Protein AF-A0AAD4ET35-F1 (afdb_monomer)

Secondary structure (DSSP, 8-state):
--SSSHHHHHHHHHHTTPPPPP--TT----TTT-HHHHHHHHHHHHHHHHHT--HHHHHHH-B--SSGGG-SEEEEGGGG---SS--HHHHHHHHHHHS-S--SSEEPP--BTTEEEEEE-HHHHHHHHHHHHHHHGGGTT--GGGGBSS-TTSS----B-EEEEE-----TTS--BHHHHHHHHHHHHHHHHHHTTT-EEEEEEEE--SSHHHHHHHHHHHHH--HHHHHHSHHHHHHHHHHHHHHHHHHHHHHHHHHHHTT---HHHHTSHHHHHHHHHHHHHHTT-HHHHHHHHHHHHHHHHHHHHHHHHTT---SEEEEGGGS-HHHHHHHHHHHHHTT-EEEETTEEEEETTTTT-TT--EEEEE-TTSPBPHHHHHHHHHHHHHHHH--SEEEEE--GGGHHHHHHHHHHHHHTT-HHHHTTEEEE--PPEE----TT-PPPBHHHHHHHHHHHHHHHHHH-HHHHTT-S-HHHHHHHHHHHHHHHHHHTS-TTS-EE--HHHHT-SSSS-HHHHHHHHHHHHHHHHHHT--HHHHHHHHHH-TT-S-HHHHH-HHHHHHHHHHHHHHHHHHHHHHH--HHHHHHHHHHHHHHHHHHHHH---TT-TTHHHHHHHHHHHHHHHHHHHHHHHHHTT------PPPPHHHHHHHH--TTS--EEEE--TTTS--EEEE--HHHHHIIIIIS-PPPPTHHHHHHHHHH-SS-TTT--HHHHHHHHHHHHGGGSHHHHHHTHHHHHHHHHHHHHHHHHHHHHT--EEHHHHHHHHHHHHHHHHHHS----TTTS--HHHHHHHHHHHTS-STTTT-HHHHT-THHHHHHHHHHHHHHHHHHHHHHHHHHHHHH-TTGGGTS-HHHHHHHHHHTT---SSPPSS--HHHHHHHHHHHHHHHHHHHHHHHHHHHHHHHHHHH-HHHHHHHHHHHHHHH-S-GGGHHHHHHH-GGGGGG-HHHHHHHHHHHHHS-S--EEEE--TT-EEE-TT--EEE-TT-EEEE-HHHHHH-TTTSSSTTS--GGGGTS-TTSTTSPPTTT--TT--STT--TTHHHHHHHHHHHHHHHTTTEEEEE-HHHHHHHH--SS----BTTBSS-EEEESEEEEGGG-EEEEEETT------

pLDDT: mean 86.38, std 12.37, range [30.3, 98.62]

Foldseek 3Di:
DDLQDQVVVQVLCVVLVHHRQDDAPPAPADCNQAVVSSVLSVQLVQLCVQQVARSNQQSVQWDADPDCVQALIKGQQVSRVDPPPDDLQVVQVSSLVSHDCDDSFWHRWDGDRRMTHTYTDLLSLQLNLLSSCLVCQLLRLEAQCVQAPDDPPDPDDPHGFAEEQEFLQEALLDFQFPQSVLRLLLSLLLQLLVVSHNHHYAYERAHQLADLSLLLLVVLCVVQNDPVVCVVPVSVSSNVSSVVSVVVCVVLVVVLVVCVVVVHDSCVSCCDDSNVSSVVLSVCVVVPPPVSVVVSVVSVVVSVVVVQVVSVLLVDDGPYHHYLSNQDPVLLVVLVVLCVVLVQWDDDLQWIKGAVVVVVRPPLGIDTQADNVRDGDPLSSVLSVLVVCCVVPVHQAYEYSEAPVCVSVVVSSLVSCVSSPNVVSSVRYYYNYAYGADEPCPPPNDGDHVVVQLVLLLVLLLVVLVVPVLLCLLAPCSSVVSSLLSSQLSLQVCLQDWRHDYDYDDSVVSSDCPDLHRVVLLVLLQVLLVLCVLLVHDSVNLVVLCVVCSSGFDPLQSVDPLLSVLSSLLSCSSVLSVVCSVNSRLNSLSVSLVVNSVSVVVCVVRQRQQLDPPPDSNNSSSSSSSVSSSSSSCSSCVSSSGDRDYSHGDPPVVVQVVQFDLAWFDWDWAPPPPPDFIAIEGLALQLQCCFCAVVVFAADPVVCVQCCLQQHPPELQRDDDPSNVVVVVLQLVLLDLVQLLLLLLQLLVLLVLLQVVQVVLQVVQDKDQLLVLQLQSQLQSLCCAALVDRQVSNPDDGLQSVLNLQSLQLGPDPCPVPVSSVVNVCSVVSSVVSCVSLLVVLLVSLFVLVVVCVVPVVVLCRGHSLSSSVNVVVVPDPDPPDDPTDDPVVSVNSSSHSSVSSLVRRNQLSQLLLLLLVVCLVPVPLLVVQLVQLCVLQNLDLVCLSVCCNVPVCSLVSRQSLLLSSLLSCLQQQFDWDKGQFDPPDFRAIPVGDTHHRHRYTYTHDLNSLSQSVNFAPVSNDRDSCLSVDDPVDSSPHDVSSRQSQHDHPSGNSNPSNSSSSSSSSCSNDSSWKRKAFDVVVVCVVPNDPDPQDDDVNHNQAFDPSSTGHGPPSRTIGMHTPPPDPPDD

Radius of gyration: 39.11 Å; Cα contacts (8 Å, |Δi|>4): 1712; chains: 1; bounding box: 76×98×128 Å

Sequence (1129 aa):
MSTSTLDGLNALLSQLGADPIPKISGLAAHPLSRPIDIYRVYLADIVARLIGCEAPLVYESLQSPTSTANGDLVLPVPRLRLKDGKKPADQCSNLEAAFPESHPLFRKPKATGIHLPLYFSPLSLSRLVLPYIFQRQQAYGSNLDTGLRNDPTAPATTDRKKVIIEFSSPNIAKEFHAGHLRSTIIGAFVSNLYQSMDWDVVKINYLGDWGKQFGLLAVGWQRFGSEDELARQPLKHLLDVYARINAAFKPEQEASKRARDEGRDTAEIESQGLFAERNAFFRRMEDGDAEALALWSRFRDISIDRYVATYARLNIGFDEYSGESQVKTETIKRVEALLQENGVYTEHNGSWAIDFEKHGSKGLGLAVVRGRTGTTTYLLRDVAAVLDREAKYAFDKMIYVVSTEQDLYFRRVFRTLELIGRADLASRLQHVNFGKVVSLSSRLGTVQLLSDILDQSRDALHEVMRRNTVKYAQVADPDAVAEAVGISAVMVQDMSGKRINNYPFDISRMTSFEGDTGPYLQYCHARLNSILRKAGLTRDDLVDHLSQHPDGLDADVLSKQHCVDLLRLMAQYPDVTATALRNLEPSTVLTYLFRLTHQLSSCYDVLQVVGAEGGRDVMLARAALYEGARQVLENGMRLLGLSPVESKQPPFEALCKAHEKDSMDSIIYLDMWPFADPMMVVCSPVLAVQTCQEHDLPKPPILHAFFNPLVGFDNLFTMNGPEWKRSRALFNSGFSAGYILQQTPHVVDEAEVYVDVLREHARKGDMFSLDDVTCWYTMDIIGAVTLDSRLQSQRQHNPLATAMRRQIRWHVLDNEWNLFIRWNPARPFVQWYNNRQMDAYIASELDKRYAEWKEDESTASSRSIIHLALAGHMATQTTHPRPPRLDAAFKRWATVQIRLFLFAGHDSTSSTICYCFHLLQSHPAALAKLLAEHTAVFGADPSLTPSLLRSNPHLLNNLPYTTAVIKESLRLFPPASAMRGGREGVALTDARGNAYPTAGTNIWVLHSAVQRNAKYWPEPDAFLPERWLVGPEDPLYPPKGGWRPFEHGPRNCLGQTLAMLDVKVTLAMVVRELDVRSVYDEWDRVHGTRGKVKTVNGERAYQTQVGGAHPADGFPCRVRFRGEGEVKG

Structure (mmCIF, N/CA/C/O backbone):
data_AF-A0AAD4ET35-F1
#
_entry.id   AF-A0AAD4ET35-F1
#
loop_
_atom_site.group_PDB
_atom_site.id
_atom_site.type_symbol
_atom_site.label_atom_id
_atom_site.label_alt_id
_atom_site.label_comp_id
_atom_site.label_asym_id
_atom_site.label_entity_id
_atom_site.label_seq_id
_atom_site.pdbx_PDB_ins_code
_atom_site.Cartn_x
_atom_site.Cartn_y
_atom_site.Cartn_z
_atom_site.occupancy
_atom_site.B_iso_or_equiv
_atom_site.auth_seq_id
_atom_site.auth_comp_id
_atom_site.auth_asym_id
_atom_site.auth_atom_id
_atom_site.pdbx_PDB_model_num
ATOM 1 N N . MET A 1 1 ? -24.772 8.288 -1.030 1.00 51.38 1 MET A N 1
ATOM 2 C CA . MET A 1 1 ? -25.320 8.719 -2.342 1.00 51.38 1 MET A CA 1
ATOM 3 C C . MET A 1 1 ? -24.233 8.652 -3.400 1.00 51.38 1 MET A C 1
ATOM 5 O O . MET A 1 1 ? -23.078 8.888 -3.072 1.00 51.38 1 MET A O 1
ATOM 9 N N . SER A 1 2 ? -24.583 8.308 -4.641 1.00 71.38 2 SER A N 1
ATOM 10 C CA . SER A 1 2 ? -23.607 8.106 -5.717 1.00 71.38 2 SER A CA 1
ATOM 11 C C . SER A 1 2 ? -23.253 9.422 -6.421 1.00 71.38 2 SER A C 1
ATOM 13 O O . SER A 1 2 ? -24.133 10.091 -6.937 1.00 71.38 2 SER A O 1
ATOM 15 N N . THR A 1 3 ? -21.970 9.771 -6.501 1.00 82.94 3 THR A N 1
ATOM 16 C CA . THR A 1 3 ? -21.437 10.860 -7.349 1.00 82.94 3 THR A CA 1
ATOM 17 C C . THR A 1 3 ? -21.042 10.381 -8.753 1.00 82.94 3 THR A C 1
ATOM 19 O O . THR A 1 3 ? -20.411 11.124 -9.504 1.00 82.94 3 THR A O 1
ATOM 22 N N . SER A 1 4 ? -21.344 9.127 -9.114 1.00 82.94 4 SER A N 1
ATOM 23 C CA . SER A 1 4 ? -20.956 8.531 -10.402 1.00 82.94 4 SER A CA 1
ATOM 24 C C . SER A 1 4 ? -21.969 8.755 -11.526 1.00 82.94 4 SER A C 1
ATOM 26 O O . SER A 1 4 ? -21.696 8.378 -12.660 1.00 82.94 4 SER A O 1
ATOM 28 N N . THR A 1 5 ? -23.128 9.349 -11.231 1.00 87.31 5 THR A N 1
ATOM 29 C CA . THR A 1 5 ? -24.168 9.688 -12.212 1.00 87.31 5 THR A CA 1
ATOM 30 C C . THR A 1 5 ? -24.574 11.151 -12.072 1.00 87.31 5 THR A C 1
ATOM 32 O O . THR A 1 5 ? -24.446 11.736 -10.994 1.00 87.31 5 THR A O 1
ATOM 35 N N . LEU A 1 6 ? -25.067 11.759 -13.159 1.00 87.12 6 LEU A N 1
ATOM 36 C CA . LEU A 1 6 ? -25.533 13.151 -13.129 1.00 87.12 6 LEU A CA 1
ATOM 37 C C . LEU A 1 6 ? -26.709 13.323 -12.164 1.00 87.12 6 LEU A C 1
ATOM 39 O O . LEU A 1 6 ? -26.735 14.289 -11.410 1.00 87.12 6 LEU A O 1
ATOM 43 N N . ASP A 1 7 ? -27.634 12.364 -12.134 1.00 87.31 7 ASP A N 1
ATOM 44 C CA . ASP A 1 7 ? -28.771 12.387 -11.209 1.00 87.31 7 ASP A CA 1
ATOM 45 C C . ASP A 1 7 ? -28.315 12.318 -9.751 1.00 87.31 7 ASP A C 1
ATOM 47 O O . ASP A 1 7 ? -28.828 13.042 -8.901 1.00 87.31 7 ASP A O 1
ATOM 51 N N . GLY A 1 8 ? -27.299 11.502 -9.462 1.00 86.69 8 GLY A N 1
ATOM 52 C CA . GLY A 1 8 ? -26.719 11.408 -8.129 1.00 86.69 8 GLY A CA 1
ATOM 53 C C . GLY A 1 8 ? -25.976 12.679 -7.701 1.00 86.69 8 GLY A C 1
ATOM 54 O O . GLY A 1 8 ? -26.104 13.104 -6.551 1.00 86.69 8 GLY A O 1
ATOM 55 N N . LEU A 1 9 ? -25.270 13.342 -8.627 1.00 89.00 9 LEU A N 1
ATOM 56 C CA . LEU A 1 9 ? -24.682 14.666 -8.384 1.00 89.00 9 LEU A CA 1
ATOM 57 C C . LEU A 1 9 ? -25.752 15.732 -8.145 1.00 89.00 9 LEU A C 1
ATOM 59 O O . LEU A 1 9 ? -25.631 16.504 -7.199 1.00 89.00 9 LEU A O 1
ATOM 63 N N . ASN A 1 10 ? -26.808 15.757 -8.959 1.00 91.12 10 ASN A N 1
ATOM 64 C CA . ASN A 1 10 ? -27.923 16.685 -8.784 1.00 91.12 10 ASN A CA 1
ATOM 65 C C . ASN A 1 10 ? -28.623 16.466 -7.438 1.00 91.12 10 ASN A C 1
ATOM 67 O O . ASN A 1 10 ? -28.892 17.437 -6.742 1.00 91.12 10 ASN A O 1
ATOM 71 N N . ALA A 1 11 ? -28.836 15.215 -7.020 1.00 88.00 11 ALA A N 1
ATOM 72 C CA . ALA A 1 11 ? -29.396 14.901 -5.706 1.00 88.00 11 ALA A CA 1
ATOM 73 C C . ALA A 1 11 ? -28.509 15.415 -4.557 1.00 88.00 11 ALA A C 1
ATOM 75 O O . ALA A 1 11 ? -29.016 15.999 -3.598 1.00 88.00 11 ALA A O 1
ATOM 76 N N . LEU A 1 12 ? -27.185 15.255 -4.666 1.00 86.31 12 LEU A N 1
ATOM 77 C CA . LEU A 1 12 ? -26.234 15.796 -3.691 1.00 86.31 12 LEU A CA 1
ATOM 78 C C . LEU A 1 12 ? -26.257 17.335 -3.660 1.00 86.31 12 LEU A C 1
ATOM 80 O O . LEU A 1 12 ? -26.234 17.927 -2.584 1.00 86.31 12 LEU A O 1
ATOM 84 N N . LEU A 1 13 ? -26.338 17.986 -4.821 1.00 89.00 13 LEU A N 1
ATOM 85 C CA . LEU A 1 13 ? -26.419 19.445 -4.941 1.00 89.00 13 LEU A CA 1
ATOM 86 C C . LEU A 1 13 ? -27.732 19.997 -4.373 1.00 89.00 13 LEU A C 1
ATOM 88 O O . LEU A 1 13 ? -27.705 20.995 -3.654 1.00 89.00 13 LEU A O 1
ATOM 92 N N . SER A 1 14 ? -28.855 19.307 -4.582 1.00 88.69 14 SER A N 1
ATOM 93 C CA . SER A 1 14 ? -30.134 19.665 -3.961 1.00 88.69 14 SER A CA 1
ATOM 94 C C . SER A 1 14 ? -30.075 19.602 -2.433 1.00 88.69 14 SER A C 1
ATOM 96 O O . SER A 1 14 ? -30.625 20.477 -1.770 1.00 88.69 14 SER A O 1
ATOM 98 N N . GLN A 1 15 ? -29.341 18.646 -1.850 1.00 84.88 15 GLN A N 1
ATOM 99 C CA . GLN A 1 15 ? -29.106 18.618 -0.396 1.00 84.88 15 GLN A CA 1
ATOM 100 C C . GLN A 1 15 ? -28.222 19.763 0.111 1.00 84.88 15 GLN A C 1
ATOM 102 O O . GLN A 1 15 ? -28.293 20.120 1.285 1.00 84.88 15 GLN A O 1
ATOM 107 N N . LEU A 1 16 ? -27.397 20.345 -0.760 1.00 84.38 16 LEU A N 1
ATOM 108 C CA . LEU A 1 16 ? -26.629 21.557 -0.474 1.00 84.38 16 LEU A CA 1
ATOM 109 C C . LEU A 1 16 ? -27.459 22.835 -0.670 1.00 84.38 16 LEU A C 1
ATOM 111 O O . LEU A 1 16 ? -26.940 23.922 -0.434 1.00 84.38 16 LEU A O 1
ATOM 115 N N . GLY A 1 17 ? -28.721 22.726 -1.102 1.00 86.75 17 GLY A N 1
ATOM 116 C CA . GLY A 1 17 ? -29.583 23.863 -1.423 1.00 86.75 17 GLY A CA 1
ATOM 117 C C . GLY A 1 17 ? -29.277 24.513 -2.776 1.00 86.75 17 GLY A C 1
ATOM 118 O O . GLY A 1 17 ? -29.643 25.667 -2.981 1.00 86.75 17 GLY A O 1
ATOM 119 N N . ALA A 1 18 ? -28.580 23.812 -3.677 1.00 88.12 18 ALA A N 1
ATOM 120 C CA . ALA A 1 18 ? -28.327 24.258 -5.045 1.00 88.12 18 ALA A CA 1
ATOM 121 C C . ALA A 1 18 ? -29.331 23.633 -6.032 1.00 88.12 18 ALA A C 1
ATOM 123 O O . ALA A 1 18 ? -29.725 22.473 -5.883 1.00 88.12 18 ALA A O 1
ATOM 124 N N . ASP A 1 19 ? -29.698 24.389 -7.069 1.00 89.00 19 ASP A N 1
ATOM 125 C CA . ASP A 1 19 ? -30.466 23.882 -8.217 1.00 89.00 19 ASP A CA 1
ATOM 126 C C . ASP A 1 19 ? -29.708 22.756 -8.940 1.00 89.00 19 ASP A C 1
ATOM 128 O O . ASP A 1 19 ? -28.505 22.641 -8.740 1.00 89.00 19 ASP A O 1
ATOM 132 N N . PRO A 1 20 ? -30.331 21.933 -9.803 1.00 90.38 20 PRO A N 1
ATOM 133 C CA . PRO A 1 20 ? -29.606 20.984 -10.654 1.00 90.38 20 PRO A CA 1
ATOM 134 C C . PRO A 1 20 ? -28.545 21.661 -11.537 1.00 90.38 20 PRO A C 1
ATOM 136 O O . PRO A 1 20 ? -28.698 22.824 -11.914 1.00 90.38 20 PRO A O 1
ATOM 139 N N . ILE A 1 21 ? -27.490 20.926 -11.909 1.00 90.75 21 ILE A N 1
ATOM 140 C CA . ILE A 1 21 ? -26.392 21.444 -12.743 1.00 90.75 21 ILE A CA 1
ATOM 141 C C . ILE A 1 21 ? -26.971 22.029 -14.047 1.00 90.75 21 ILE A C 1
ATOM 143 O O . ILE A 1 21 ? -27.630 21.292 -14.794 1.00 90.75 21 ILE A O 1
ATOM 147 N N . PRO A 1 22 ? -26.717 23.318 -14.360 1.00 89.00 22 PRO A N 1
ATOM 148 C CA . PRO A 1 22 ? -27.226 23.950 -15.573 1.00 89.00 22 PRO A CA 1
ATOM 149 C C . PRO A 1 22 ? -26.815 23.201 -16.848 1.00 89.00 22 PRO A C 1
ATOM 151 O O . PRO A 1 22 ? -25.636 22.926 -17.079 1.00 89.00 22 PRO A O 1
ATOM 154 N N . LYS A 1 23 ? -27.787 22.902 -17.717 1.00 85.62 23 LYS A N 1
ATOM 155 C CA . LYS A 1 23 ? -27.531 22.328 -19.047 1.00 85.62 23 LYS A CA 1
ATOM 156 C C . LYS A 1 23 ? -27.293 23.457 -20.049 1.00 85.62 23 LYS A C 1
ATOM 158 O O . LYS A 1 23 ? -28.243 24.064 -20.535 1.00 85.62 23 LYS A O 1
ATOM 163 N N . ILE A 1 24 ? -26.027 23.734 -20.352 1.00 83.88 24 ILE A N 1
ATOM 164 C CA . ILE A 1 24 ? -25.615 24.813 -21.261 1.00 83.88 24 ILE A CA 1
ATOM 165 C C . ILE A 1 24 ? -25.159 24.202 -22.589 1.00 83.88 24 ILE A C 1
ATOM 167 O O . ILE A 1 24 ? -24.195 23.438 -22.626 1.00 83.88 24 ILE A O 1
ATOM 171 N N . SER A 1 25 ? -25.853 24.533 -23.681 1.00 78.44 25 SER A N 1
ATOM 172 C CA . SER A 1 25 ? -25.480 24.070 -25.024 1.00 78.44 25 SER A CA 1
ATOM 173 C C . SER A 1 25 ? -24.120 24.640 -25.447 1.00 78.44 25 SER A C 1
ATOM 175 O O . SER A 1 25 ? -23.834 25.809 -25.193 1.00 78.44 25 SER A O 1
ATOM 177 N N . GLY A 1 26 ? -23.283 23.820 -26.089 1.00 74.25 26 GLY A N 1
ATOM 178 C CA . GLY A 1 26 ? -21.953 24.220 -26.569 1.00 74.25 26 GLY A CA 1
ATOM 179 C C . GLY A 1 26 ? -20.843 24.239 -25.508 1.00 74.25 26 GLY A C 1
ATOM 180 O O . GLY A 1 26 ? -19.733 24.670 -25.805 1.00 74.25 26 GLY A O 1
ATOM 181 N N . LEU A 1 27 ? -21.110 23.771 -24.284 1.00 80.69 27 LEU A N 1
ATOM 182 C CA . LEU A 1 27 ? -20.139 23.750 -23.190 1.00 80.69 27 LEU A CA 1
ATOM 183 C C . LEU A 1 27 ? -19.431 22.386 -23.072 1.00 80.69 27 LEU A C 1
ATOM 185 O O . LEU A 1 27 ? -20.074 21.374 -22.804 1.00 80.69 27 LEU A O 1
ATOM 189 N N . ALA A 1 28 ? -18.101 22.353 -23.185 1.00 75.88 28 ALA A N 1
ATOM 190 C CA . ALA A 1 28 ? -17.295 21.138 -22.990 1.00 75.88 28 ALA A CA 1
ATOM 191 C C . ALA A 1 28 ? -16.942 20.900 -21.502 1.00 75.88 28 ALA A C 1
ATOM 193 O O . ALA A 1 28 ? -15.771 20.895 -21.113 1.00 75.88 28 ALA A O 1
ATOM 194 N N . ALA A 1 29 ? -17.960 20.777 -20.647 1.00 85.62 29 ALA A N 1
ATOM 195 C CA . ALA A 1 29 ? -17.794 20.500 -19.218 1.00 85.62 29 ALA A CA 1
ATOM 196 C C . ALA A 1 29 ? -17.958 19.005 -18.918 1.00 85.62 29 ALA A C 1
ATOM 198 O O . ALA A 1 29 ? -18.880 18.370 -19.425 1.00 85.62 29 ALA A O 1
ATOM 199 N N . HIS A 1 30 ? -17.112 18.458 -18.037 1.00 87.94 30 HIS A N 1
ATOM 200 C CA . HIS A 1 30 ? -17.179 17.049 -17.631 1.00 87.94 30 HIS A CA 1
ATOM 201 C C . HIS A 1 30 ? -17.415 16.915 -16.120 1.00 87.94 30 HIS A C 1
ATOM 203 O O . HIS A 1 30 ? -16.538 16.444 -15.391 1.00 87.94 30 HIS A O 1
ATOM 209 N N . PRO A 1 31 ? -18.601 17.294 -15.610 1.00 89.38 31 PRO A N 1
ATOM 210 C CA . PRO A 1 31 ? -18.881 17.314 -14.175 1.00 89.38 31 PRO A CA 1
ATOM 211 C C . PRO A 1 31 ? -18.830 15.935 -13.503 1.00 89.38 31 PRO A C 1
ATOM 213 O O . PRO A 1 31 ? -18.836 15.901 -12.282 1.00 89.38 31 PRO A O 1
ATOM 216 N N . LEU A 1 32 ? -18.779 14.825 -14.264 1.00 88.31 32 LEU A N 1
ATOM 217 C CA . LEU A 1 32 ? -18.619 13.448 -13.766 1.00 88.31 32 LEU A CA 1
ATOM 218 C C . LEU A 1 32 ? -17.162 12.988 -13.618 1.00 88.31 32 LEU A C 1
ATOM 220 O O . LEU A 1 32 ? -16.883 12.105 -12.800 1.00 88.31 32 LEU A O 1
ATOM 224 N N . SER A 1 33 ? -16.209 13.603 -14.309 1.00 86.12 33 SER A N 1
ATOM 225 C CA . SER A 1 33 ? -14.776 13.321 -14.131 1.00 86.12 33 SER A CA 1
ATOM 226 C C . SER A 1 33 ? -14.035 14.468 -13.439 1.00 86.12 33 SER A C 1
ATOM 228 O O . SER A 1 33 ? -13.018 14.231 -12.788 1.00 86.12 33 SER A O 1
ATOM 230 N N . ARG A 1 34 ? -14.571 15.696 -13.492 1.00 90.75 34 ARG A N 1
ATOM 231 C CA . ARG A 1 34 ? -13.947 16.918 -12.968 1.00 90.75 34 ARG A CA 1
ATOM 232 C C . ARG A 1 34 ? -14.899 17.670 -12.026 1.00 90.75 34 ARG A C 1
ATOM 234 O O . ARG A 1 34 ? -15.769 18.402 -12.495 1.00 90.75 34 ARG A O 1
ATOM 241 N N . PRO A 1 35 ? -14.715 17.580 -10.695 1.00 92.25 35 PRO A N 1
ATOM 242 C CA . PRO A 1 35 ? -15.626 18.213 -9.740 1.00 92.25 35 PRO A CA 1
ATOM 243 C C . PRO A 1 35 ? -15.604 19.749 -9.823 1.00 92.25 35 PRO A C 1
ATOM 245 O O . PRO A 1 35 ? -16.615 20.390 -9.555 1.00 92.25 35 PRO A O 1
ATOM 248 N N . ILE A 1 36 ? -14.491 20.363 -10.248 1.00 93.12 36 ILE A N 1
ATOM 249 C CA . ILE A 1 36 ? -14.404 21.823 -10.442 1.00 93.12 36 ILE A CA 1
ATOM 250 C C . ILE A 1 36 ? -15.277 22.298 -11.616 1.00 93.12 36 ILE A C 1
ATOM 252 O O . ILE A 1 36 ? -15.767 23.428 -11.585 1.00 93.12 36 ILE A O 1
ATOM 256 N N . ASP A 1 37 ? -15.537 21.455 -12.622 1.00 92.75 37 ASP A N 1
ATOM 257 C CA . ASP A 1 37 ? -16.397 21.838 -13.749 1.00 92.75 37 ASP A CA 1
ATOM 258 C C . ASP A 1 37 ? -17.838 22.104 -13.291 1.00 92.75 37 ASP A C 1
ATOM 260 O O . ASP A 1 37 ? -18.486 22.978 -13.857 1.00 92.75 37 ASP A O 1
ATOM 264 N N . ILE A 1 38 ? -18.303 21.469 -12.206 1.00 93.12 38 ILE A N 1
ATOM 265 C CA . ILE A 1 38 ? -19.592 21.791 -11.572 1.00 93.12 38 ILE A CA 1
ATOM 266 C C . ILE A 1 38 ? -19.613 23.278 -11.203 1.00 93.12 38 ILE A C 1
ATOM 268 O O . ILE A 1 38 ? -20.466 24.028 -11.672 1.00 93.12 38 ILE A O 1
ATOM 272 N N . TYR A 1 39 ? -18.618 23.741 -10.444 1.00 93.56 39 TYR A N 1
ATOM 273 C CA . TYR A 1 39 ? -18.501 25.145 -10.048 1.00 93.56 39 TYR A CA 1
ATOM 274 C C . TYR A 1 39 ? -18.373 26.085 -11.252 1.00 93.56 39 TYR A C 1
ATOM 276 O O . TYR A 1 39 ? -19.009 27.138 -11.267 1.00 93.56 39 TYR A O 1
ATOM 284 N N . ARG A 1 40 ? -17.594 25.713 -12.278 1.00 94.00 40 ARG A N 1
ATOM 285 C CA . ARG A 1 40 ? -17.457 26.517 -13.505 1.00 94.00 40 ARG A CA 1
ATOM 286 C C . ARG A 1 40 ? -18.789 26.693 -14.232 1.00 94.00 40 ARG A C 1
ATOM 288 O O . ARG A 1 40 ? -19.062 27.795 -14.694 1.00 94.00 40 ARG A O 1
ATOM 295 N N . VAL A 1 41 ? -19.608 25.642 -14.317 1.00 94.44 41 VAL A N 1
ATOM 296 C CA . VAL A 1 41 ? -20.923 25.681 -14.978 1.00 94.44 41 VAL A CA 1
ATOM 297 C C . VAL A 1 41 ? -21.874 26.630 -14.243 1.00 94.44 41 VAL A C 1
ATOM 299 O O . VAL A 1 41 ? -22.452 27.505 -14.884 1.00 94.44 41 VAL A O 1
ATOM 302 N N . TYR A 1 42 ? -21.991 26.529 -12.912 1.00 93.56 42 TYR A N 1
ATOM 303 C CA . TYR A 1 42 ? -22.823 27.472 -12.144 1.00 93.56 42 TYR A CA 1
ATOM 304 C C . TYR A 1 42 ? -22.319 28.909 -12.264 1.00 93.56 42 TYR A C 1
ATOM 306 O O . TYR A 1 42 ? -23.117 29.822 -12.436 1.00 93.56 42 TYR A O 1
ATOM 314 N N . LEU A 1 43 ? -21.002 29.130 -12.193 1.00 92.69 43 LEU A N 1
ATOM 315 C CA . LEU A 1 43 ? -20.433 30.473 -12.336 1.00 92.69 43 LEU A CA 1
ATOM 316 C C . LEU A 1 43 ? -20.709 31.065 -13.713 1.00 92.69 43 LEU A C 1
ATOM 318 O O . LEU A 1 43 ? -21.066 32.237 -13.806 1.00 92.69 43 LEU A O 1
ATOM 322 N N . ALA A 1 44 ? -20.554 30.262 -14.765 1.00 93.69 44 ALA A N 1
ATOM 323 C CA . ALA A 1 44 ? -20.837 30.678 -16.127 1.00 93.69 44 ALA A CA 1
ATOM 324 C C . ALA A 1 44 ? -22.296 31.116 -16.290 1.00 93.69 44 ALA A C 1
ATOM 326 O O . ALA A 1 44 ? -22.549 32.185 -16.837 1.00 93.69 44 ALA A O 1
ATOM 327 N N . ASP A 1 45 ? -23.234 30.335 -15.758 1.00 93.00 45 ASP A N 1
ATOM 328 C CA . ASP A 1 45 ? -24.664 30.632 -15.787 1.00 93.00 45 ASP A CA 1
ATOM 329 C C . ASP A 1 45 ? -25.033 31.870 -14.946 1.00 93.00 45 ASP A C 1
ATOM 331 O O . ASP A 1 45 ? -25.682 32.785 -15.452 1.00 93.00 45 ASP A O 1
ATOM 335 N N . ILE A 1 46 ? -24.549 31.970 -13.701 1.00 92.56 46 ILE A N 1
ATOM 336 C CA . ILE A 1 46 ? -24.784 33.136 -12.828 1.00 92.56 46 ILE A CA 1
ATOM 337 C C . ILE A 1 46 ? -24.284 34.415 -13.504 1.00 92.56 46 ILE A C 1
ATOM 339 O O . ILE A 1 46 ? -25.038 35.373 -13.662 1.00 92.56 46 ILE A O 1
ATOM 343 N N . VAL A 1 47 ? -23.020 34.438 -13.931 1.00 92.50 47 VAL A N 1
ATOM 344 C CA . VAL A 1 47 ? -22.412 35.629 -14.535 1.00 92.50 47 VAL A CA 1
ATOM 345 C C . VAL A 1 47 ? -23.104 35.980 -15.851 1.00 92.50 47 VAL A C 1
ATOM 347 O O . VAL A 1 47 ? -23.404 37.152 -16.066 1.00 92.50 47 VAL A O 1
ATOM 350 N N . ALA A 1 48 ? -23.420 34.993 -16.699 1.00 92.31 48 ALA A N 1
ATOM 351 C CA . ALA A 1 48 ? -24.145 35.208 -17.950 1.00 92.31 48 ALA A CA 1
ATOM 352 C C . ALA A 1 48 ? -25.497 35.898 -17.730 1.00 92.31 48 ALA A C 1
ATOM 354 O O . ALA A 1 48 ? -25.798 36.868 -18.427 1.00 92.31 48 ALA A O 1
ATOM 355 N N . ARG A 1 49 ? -26.272 35.465 -16.725 1.00 91.12 49 ARG A N 1
ATOM 356 C CA . ARG A 1 49 ? -27.556 36.090 -16.364 1.00 91.12 49 ARG A CA 1
ATOM 357 C C . ARG A 1 49 ? -27.394 37.518 -15.841 1.00 91.12 49 ARG A C 1
ATOM 359 O O . ARG A 1 49 ? -28.218 38.368 -16.161 1.00 91.12 49 ARG A O 1
ATOM 366 N N . LEU A 1 50 ? -26.348 37.789 -15.056 1.00 91.00 50 LEU A N 1
ATOM 367 C CA . LEU A 1 50 ? -26.127 39.109 -14.451 1.00 91.00 50 LEU A CA 1
ATOM 368 C C . LEU A 1 50 ? -25.727 40.184 -15.470 1.00 91.00 50 LEU A C 1
ATOM 370 O O . LEU A 1 50 ? -26.103 41.342 -15.305 1.00 91.00 50 LEU A O 1
ATOM 374 N N . ILE A 1 51 ? -24.960 39.824 -16.506 1.00 86.94 51 ILE A N 1
ATOM 375 C CA . ILE A 1 51 ? -24.397 40.799 -17.463 1.00 86.94 51 ILE A CA 1
ATOM 376 C C . ILE A 1 51 ? -24.930 40.662 -18.893 1.00 86.94 51 ILE A C 1
ATOM 378 O O . ILE A 1 51 ? -24.584 41.478 -19.744 1.00 86.94 51 ILE A O 1
ATOM 382 N N . GLY A 1 52 ? -25.750 39.645 -19.172 1.00 84.44 52 GLY A N 1
ATOM 383 C CA . GLY A 1 52 ? -26.333 39.412 -20.495 1.00 84.44 52 GLY A CA 1
ATOM 384 C C . GLY A 1 52 ? -25.313 38.970 -21.549 1.00 84.44 52 GLY A C 1
ATOM 385 O O . GLY A 1 52 ? -25.359 39.450 -22.679 1.00 84.44 52 GLY A O 1
ATOM 386 N N . CYS A 1 53 ? -24.377 38.085 -21.189 1.00 87.06 53 CYS A N 1
ATOM 387 C CA . CYS A 1 53 ? -23.408 37.499 -22.127 1.00 87.06 53 CYS A CA 1
ATOM 388 C C . CYS A 1 53 ? -23.611 35.985 -22.292 1.00 87.06 53 CYS A C 1
ATOM 390 O O . CYS A 1 53 ? -24.370 35.365 -21.550 1.00 87.06 53 CYS A O 1
ATOM 392 N N . GLU A 1 54 ? -22.935 35.375 -23.265 1.00 89.81 54 GLU A N 1
ATOM 393 C CA . GLU A 1 54 ? -23.017 33.931 -23.495 1.00 89.81 54 GLU A CA 1
ATOM 394 C C . GLU A 1 54 ? -22.261 33.149 -22.408 1.00 89.81 54 GLU A C 1
ATOM 396 O O . GLU A 1 54 ? -21.074 33.374 -22.170 1.00 89.81 54 GLU A O 1
ATOM 401 N N . ALA A 1 55 ? -22.923 32.182 -21.765 1.00 91.56 55 ALA A N 1
ATOM 402 C CA . ALA A 1 55 ? -22.302 31.370 -20.717 1.00 91.56 55 ALA A CA 1
ATOM 403 C C . ALA A 1 55 ? -21.039 30.596 -21.168 1.00 91.56 55 ALA A C 1
ATOM 405 O O . ALA A 1 55 ? -20.077 30.565 -20.394 1.00 91.56 55 ALA A O 1
ATOM 406 N N . PRO A 1 56 ? -20.949 30.042 -22.401 1.00 92.75 56 PRO A N 1
ATOM 407 C CA . PRO A 1 56 ? -19.700 29.461 -22.903 1.00 92.75 56 PRO A CA 1
ATOM 408 C C . PRO A 1 56 ? -18.508 30.432 -22.869 1.00 92.75 56 PRO A C 1
ATOM 410 O O . PRO A 1 56 ? -17.421 30.050 -22.437 1.00 92.75 56 PRO A O 1
ATOM 413 N N . LEU A 1 57 ? -18.719 31.712 -23.207 1.00 92.25 57 LEU A N 1
ATOM 414 C CA . LEU A 1 57 ? -17.671 32.739 -23.150 1.00 92.25 57 LEU A CA 1
ATOM 415 C C . LEU A 1 57 ? -17.177 32.975 -21.716 1.00 92.25 57 LEU A C 1
ATOM 417 O O . LEU A 1 57 ? -15.977 33.167 -21.492 1.00 92.25 57 LEU A O 1
ATOM 421 N N . VAL A 1 58 ? -18.080 32.951 -20.730 1.00 93.06 58 VAL A N 1
ATOM 422 C CA . VAL A 1 58 ? -17.696 33.065 -19.315 1.00 93.06 58 VAL A CA 1
ATOM 423 C C . VAL A 1 58 ? -16.869 31.857 -18.893 1.00 93.06 58 VAL A C 1
ATOM 425 O O . VAL A 1 58 ? -15.802 32.027 -18.306 1.00 93.06 58 VAL A O 1
ATOM 428 N N . TYR A 1 59 ? -17.332 30.649 -19.213 1.00 92.88 59 TYR A N 1
ATOM 429 C CA . TYR A 1 59 ? -16.651 29.407 -18.854 1.00 92.88 59 TYR A CA 1
ATOM 430 C C . TYR A 1 59 ? -15.212 29.361 -19.384 1.00 92.88 59 TYR A C 1
ATOM 432 O O . TYR A 1 59 ? -14.291 29.064 -18.626 1.00 92.88 59 TYR A O 1
ATOM 440 N N . GLU A 1 60 ? -14.999 29.730 -20.650 1.00 91.31 60 GLU A N 1
ATOM 441 C CA . GLU A 1 60 ? -13.665 29.819 -21.266 1.00 91.31 60 GLU A CA 1
ATOM 442 C C . GLU A 1 60 ? -12.793 30.940 -20.675 1.00 91.31 60 GLU A C 1
ATOM 444 O O . GLU A 1 60 ? -11.557 30.894 -20.725 1.00 91.31 60 GLU A O 1
ATOM 449 N N . SER A 1 61 ? -13.426 31.967 -20.108 1.00 93.56 61 SER A N 1
ATOM 450 C CA . SER A 1 61 ? -12.733 33.091 -19.481 1.00 93.56 61 SER A CA 1
ATOM 451 C C . SER A 1 61 ? -12.236 32.775 -18.069 1.00 93.56 61 SER A C 1
ATOM 453 O O . SER A 1 61 ? -11.279 33.422 -17.633 1.00 93.56 61 SER A O 1
ATOM 455 N N . LEU A 1 62 ? -12.830 31.794 -17.378 1.00 93.75 62 LEU A N 1
ATOM 456 C CA . LEU A 1 62 ? -12.427 31.368 -16.035 1.00 93.75 62 LEU A CA 1
ATOM 457 C C . LEU A 1 62 ? -11.030 30.736 -16.045 1.00 93.75 62 LEU A C 1
ATOM 459 O O . LEU A 1 62 ? -10.724 29.844 -16.835 1.00 93.75 62 LEU A O 1
ATOM 463 N N . GLN A 1 63 ? -10.178 31.170 -15.119 1.00 91.06 63 GLN A N 1
ATOM 464 C CA . GLN A 1 63 ? -8.807 30.680 -14.979 1.00 91.06 63 GLN A CA 1
ATOM 465 C C . GLN A 1 63 ? -8.558 30.119 -13.580 1.00 91.06 63 GLN A C 1
ATOM 467 O O . GLN A 1 63 ? -9.154 30.564 -12.601 1.00 91.06 63 GLN A O 1
ATOM 472 N N . SER A 1 64 ? -7.629 29.169 -13.477 1.00 87.38 64 SER A N 1
ATOM 473 C CA . SER A 1 64 ? -7.063 28.769 -12.188 1.00 87.38 64 SER A CA 1
ATOM 474 C C . SER A 1 64 ? -6.059 29.830 -11.716 1.00 87.38 64 SER A C 1
ATOM 476 O O . SER A 1 64 ? -5.202 30.239 -12.505 1.00 87.38 64 SER A O 1
ATOM 478 N N . PRO A 1 65 ? -6.125 30.282 -10.456 1.00 85.25 65 PRO A N 1
ATOM 479 C CA . PRO A 1 65 ? -5.187 31.264 -9.937 1.00 85.25 65 PRO A CA 1
ATOM 480 C C . PRO A 1 65 ? -3.816 30.641 -9.648 1.00 85.25 65 PRO A C 1
ATOM 482 O O . PRO A 1 65 ? -3.677 29.436 -9.438 1.00 85.25 65 PRO A O 1
ATOM 485 N N . THR A 1 66 ? -2.786 31.485 -9.589 1.00 77.19 66 THR A N 1
ATOM 486 C CA . THR A 1 66 ? -1.410 31.075 -9.252 1.00 77.19 66 THR A CA 1
ATOM 487 C C . THR A 1 66 ? -1.246 30.661 -7.789 1.00 77.19 66 THR A C 1
ATOM 489 O O . THR A 1 66 ? -0.343 29.896 -7.462 1.00 77.19 66 THR A O 1
ATOM 492 N N . SER A 1 67 ? -2.124 31.144 -6.909 1.00 79.31 67 SER A N 1
ATOM 493 C CA . SER A 1 67 ? -2.153 30.835 -5.480 1.00 79.31 67 SER A CA 1
ATOM 494 C C . SER A 1 67 ? -3.597 30.699 -5.008 1.00 79.31 67 SER A C 1
ATOM 496 O O . SER A 1 67 ? -4.465 31.449 -5.452 1.00 79.31 67 SER A O 1
ATOM 498 N N . THR A 1 68 ? -3.841 29.789 -4.063 1.00 78.25 68 THR A N 1
ATOM 499 C CA . THR A 1 68 ? -5.149 29.604 -3.410 1.00 78.25 68 THR A CA 1
ATOM 500 C C . THR A 1 68 ? -5.588 30.837 -2.612 1.00 78.25 68 THR A C 1
ATOM 502 O O . THR A 1 68 ? -6.784 31.012 -2.359 1.00 78.25 68 THR A O 1
ATOM 505 N N . ALA A 1 69 ? -4.649 31.730 -2.270 1.00 80.12 69 ALA A N 1
ATOM 506 C CA . ALA A 1 69 ? -4.942 33.035 -1.683 1.00 80.12 69 ALA A CA 1
ATOM 507 C C . ALA A 1 69 ? -5.770 33.931 -2.622 1.00 80.12 69 ALA A C 1
ATOM 509 O O . ALA A 1 69 ? -6.571 34.727 -2.144 1.00 80.12 69 ALA A O 1
ATOM 510 N N . ASN A 1 70 ? -5.640 33.755 -3.942 1.00 85.19 70 ASN A N 1
ATOM 511 C CA . ASN A 1 70 ? -6.297 34.569 -4.971 1.00 85.19 70 ASN A CA 1
ATOM 512 C C . ASN A 1 70 ? -7.587 33.927 -5.519 1.00 85.19 70 ASN A C 1
ATOM 514 O O . ASN A 1 70 ? -7.990 34.224 -6.642 1.00 85.19 70 ASN A O 1
ATOM 518 N N . GLY A 1 71 ? -8.209 33.023 -4.759 1.00 88.50 71 GLY A N 1
ATOM 519 C CA . GLY A 1 71 ? -9.426 32.313 -5.162 1.00 88.50 71 GLY A CA 1
ATOM 520 C C . GLY A 1 71 ? -9.188 30.851 -5.528 1.00 88.50 71 GLY A C 1
ATOM 521 O O . GLY A 1 71 ? -8.072 30.337 -5.469 1.00 88.50 71 GLY A O 1
ATOM 522 N N . ASP A 1 72 ? -10.275 30.165 -5.854 1.00 91.69 72 ASP A N 1
ATOM 523 C CA . ASP A 1 72 ? -10.304 28.850 -6.502 1.00 91.69 72 ASP A CA 1
ATOM 524 C C . ASP A 1 72 ? -10.342 28.974 -8.022 1.00 91.69 72 ASP A C 1
ATOM 526 O O . ASP A 1 72 ? -9.717 28.198 -8.747 1.00 91.69 72 ASP A O 1
ATOM 530 N N . LEU A 1 73 ? -11.057 29.994 -8.490 1.00 93.81 73 LEU A N 1
ATOM 531 C CA . LEU A 1 73 ? -11.104 30.442 -9.870 1.00 93.81 73 LEU A CA 1
ATOM 532 C C . LEU A 1 73 ? -10.967 31.962 -9.886 1.00 93.81 73 LEU A C 1
ATOM 534 O O . LEU A 1 73 ? -11.292 32.641 -8.914 1.00 93.81 73 LEU A O 1
ATOM 538 N N . VAL A 1 74 ? -10.506 32.505 -11.001 1.00 94.62 74 VAL A N 1
ATOM 539 C CA . VAL A 1 74 ? -10.495 33.945 -11.239 1.00 94.62 74 VAL A CA 1
ATOM 540 C C . VAL A 1 74 ? -11.133 34.231 -12.588 1.00 94.62 74 VAL A C 1
ATOM 542 O O . VAL A 1 74 ? -10.859 33.540 -13.571 1.00 94.62 74 VAL A O 1
ATOM 545 N N . LEU A 1 75 ? -11.991 35.248 -12.630 1.00 94.88 75 LEU A N 1
ATOM 546 C CA . LEU A 1 75 ? -12.565 35.771 -13.862 1.00 94.88 75 LEU A CA 1
ATOM 547 C C . LEU A 1 75 ? -11.886 37.102 -14.215 1.00 94.88 75 LEU A C 1
ATOM 549 O O . LEU A 1 75 ? -12.140 38.113 -13.554 1.00 94.88 75 LEU A O 1
ATOM 553 N N . PRO A 1 76 ? -11.024 37.145 -15.245 1.00 94.88 76 PRO A N 1
ATOM 554 C CA . PRO A 1 76 ? -10.540 38.399 -15.800 1.00 94.88 76 PRO A CA 1
ATOM 555 C C . PRO A 1 76 ? -11.670 39.036 -16.619 1.00 94.88 76 PRO A C 1
ATOM 557 O O . PRO A 1 76 ? -11.909 38.652 -17.764 1.00 94.88 76 PRO A O 1
ATOM 560 N N . VAL A 1 77 ? -12.363 40.021 -16.044 1.00 93.00 77 VAL A N 1
ATOM 561 C CA . VAL A 1 77 ? -13.556 40.655 -16.638 1.00 93.00 77 VAL A CA 1
ATOM 562 C C . VAL A 1 77 ? -13.338 41.188 -18.066 1.00 93.00 77 VAL A C 1
ATOM 564 O O . VAL A 1 77 ? -14.228 40.992 -18.895 1.00 93.00 77 VAL A O 1
ATOM 567 N N . PRO A 1 78 ? -12.163 41.743 -18.449 1.00 92.81 78 PRO A N 1
ATOM 568 C CA . PRO A 1 78 ? -11.912 42.141 -19.838 1.00 92.81 78 PRO A CA 1
ATOM 569 C C . PRO A 1 78 ? -12.092 41.026 -20.881 1.00 92.81 78 PRO A C 1
ATOM 571 O O . PRO A 1 78 ? -12.357 41.318 -22.048 1.00 92.81 78 PRO A O 1
ATOM 574 N N . ARG A 1 79 ? -11.960 39.746 -20.496 1.00 93.69 79 ARG A N 1
ATOM 575 C CA . ARG A 1 79 ? -12.138 38.612 -21.421 1.00 93.69 79 ARG A CA 1
ATOM 576 C C . ARG A 1 79 ? -13.580 38.430 -21.886 1.00 93.69 79 ARG A C 1
ATOM 578 O O . ARG A 1 79 ? -13.786 37.865 -22.954 1.00 93.69 79 ARG A O 1
ATOM 585 N N . LEU A 1 80 ? -14.543 38.989 -21.155 1.00 90.94 80 LEU A N 1
ATOM 586 C CA . LEU A 1 80 ? -15.965 38.960 -21.502 1.00 90.94 80 LEU A CA 1
ATOM 587 C C . LEU A 1 80 ? -16.324 39.923 -22.644 1.00 90.94 80 LEU A C 1
ATOM 589 O O . LEU A 1 80 ? -17.425 39.851 -23.177 1.00 90.94 80 LEU A O 1
ATOM 593 N N . ARG A 1 81 ? -15.402 40.820 -23.040 1.00 89.69 81 ARG A N 1
ATOM 594 C CA . ARG A 1 81 ? -15.561 41.757 -24.173 1.00 89.69 81 ARG A CA 1
ATOM 595 C C . ARG A 1 81 ? -16.855 42.587 -24.113 1.00 89.69 81 ARG A C 1
ATOM 597 O O . ARG A 1 81 ? -17.473 42.856 -25.144 1.00 89.69 81 ARG A O 1
ATOM 604 N N . LEU A 1 82 ? -17.250 43.003 -22.911 1.00 86.75 82 LEU A N 1
ATOM 605 C CA . LEU A 1 82 ? -18.462 43.789 -22.676 1.00 86.75 82 LEU A CA 1
ATOM 606 C C . LEU A 1 82 ? -18.377 45.146 -23.393 1.00 86.75 82 LEU A C 1
ATOM 608 O O . LEU A 1 82 ? -17.399 45.880 -23.242 1.00 86.75 82 LEU A O 1
ATOM 612 N N . LYS A 1 83 ? -19.409 45.481 -24.177 1.00 82.44 83 LYS A N 1
ATOM 613 C CA . LYS A 1 83 ? -19.500 46.719 -24.976 1.00 82.44 83 LYS A CA 1
ATOM 614 C C . LYS A 1 83 ? -20.423 47.760 -24.330 1.00 82.44 83 LYS A C 1
ATOM 616 O O . LYS A 1 83 ? -21.216 48.393 -25.016 1.00 82.44 83 LYS A O 1
ATOM 621 N N . ASP A 1 84 ? -20.343 47.920 -23.013 1.00 80.94 84 ASP A N 1
ATOM 622 C CA . ASP A 1 84 ? -21.204 48.829 -22.236 1.00 80.94 84 ASP A CA 1
ATOM 623 C C . ASP A 1 84 ? -20.585 50.225 -22.000 1.00 80.94 84 ASP A C 1
ATOM 625 O O . ASP A 1 84 ? -21.165 51.057 -21.305 1.00 80.94 84 ASP A O 1
ATOM 629 N N . GLY A 1 85 ? -19.400 50.488 -22.568 1.00 78.88 85 GLY A N 1
ATOM 630 C CA . GLY A 1 85 ? -18.691 51.769 -22.471 1.00 78.88 85 GLY A CA 1
ATOM 631 C C . GLY A 1 85 ? -18.028 52.051 -21.115 1.00 78.88 85 GLY A C 1
ATOM 632 O O . GLY A 1 85 ? -17.414 53.107 -20.957 1.00 78.88 85 GLY A O 1
ATOM 633 N N . LYS A 1 86 ? -18.115 51.134 -20.141 1.00 87.06 86 LYS A N 1
ATOM 634 C CA . LYS A 1 86 ? -17.519 51.291 -18.804 1.00 87.06 86 LYS A CA 1
ATOM 635 C C . LYS A 1 86 ? -16.057 50.834 -18.777 1.00 87.06 86 LYS A C 1
ATOM 637 O O . LYS A 1 86 ? -15.630 50.007 -19.582 1.00 87.06 86 LYS A O 1
ATOM 642 N N . LYS A 1 87 ? -15.265 51.349 -17.825 1.00 91.12 87 LYS A N 1
ATOM 643 C CA . LYS A 1 87 ? -13.888 50.866 -17.623 1.00 91.12 87 LYS A CA 1
ATOM 644 C C . LYS A 1 87 ? -13.917 49.443 -17.048 1.00 91.12 87 LYS A C 1
ATOM 646 O O . LYS A 1 87 ? -14.791 49.149 -16.234 1.00 91.12 87 LYS A O 1
ATOM 651 N N . PRO A 1 88 ? -12.936 48.577 -17.359 1.00 88.50 88 PRO A N 1
ATOM 652 C CA . PRO A 1 88 ? -12.959 47.193 -16.881 1.00 88.50 88 PRO A CA 1
ATOM 653 C C . PRO A 1 88 ? -12.965 47.014 -15.357 1.00 88.50 88 PRO A C 1
ATOM 655 O O . PRO A 1 88 ? -13.524 46.042 -14.858 1.00 88.50 88 PRO A O 1
ATOM 658 N N . ALA A 1 89 ? -12.377 47.951 -14.607 1.00 91.62 89 ALA A N 1
ATOM 659 C CA . ALA A 1 89 ? -12.454 47.943 -13.145 1.00 91.62 89 ALA A CA 1
ATOM 660 C C . ALA A 1 89 ? -13.886 48.218 -12.650 1.00 91.62 89 ALA A C 1
ATOM 662 O O . ALA A 1 89 ? -14.372 47.522 -11.766 1.00 91.62 89 ALA A O 1
ATOM 663 N N . ASP A 1 90 ? -14.593 49.162 -13.278 1.00 91.19 90 ASP A N 1
ATOM 664 C CA . ASP A 1 90 ? -15.984 49.483 -12.941 1.00 91.19 90 ASP A CA 1
ATOM 665 C C . ASP A 1 90 ? -16.923 48.333 -13.332 1.00 91.19 90 ASP A C 1
ATOM 667 O O . ASP A 1 90 ? -17.859 48.016 -12.602 1.00 91.19 90 ASP A O 1
ATOM 671 N N . GLN A 1 91 ? -16.666 47.670 -14.466 1.00 90.75 91 GLN A N 1
ATOM 672 C CA . GLN A 1 91 ? -17.376 46.448 -14.867 1.00 90.75 91 GLN A CA 1
ATOM 673 C C . GLN A 1 91 ? -17.206 45.338 -13.819 1.00 90.75 91 GLN A C 1
ATOM 675 O O . GLN A 1 91 ? -18.176 44.672 -13.469 1.00 90.75 91 GLN A O 1
ATOM 680 N N . CYS A 1 92 ? -15.992 45.174 -13.285 1.00 92.56 92 CYS A N 1
ATOM 681 C CA . CYS A 1 92 ? -15.694 44.197 -12.241 1.00 92.56 92 CYS A CA 1
ATOM 682 C C . CYS A 1 92 ? -16.420 44.514 -10.924 1.00 92.56 92 CYS A C 1
ATOM 684 O O . CYS A 1 92 ? -17.091 43.642 -10.377 1.00 92.56 92 CYS A O 1
ATOM 686 N N . SER A 1 93 ? -16.371 45.768 -10.462 1.00 92.38 93 SER A N 1
ATOM 687 C CA . SER A 1 93 ? -17.089 46.206 -9.255 1.00 92.38 93 SER A CA 1
ATOM 688 C C . SER A 1 93 ? -18.611 46.091 -9.400 1.00 92.38 93 SER A C 1
ATOM 690 O O . SER A 1 93 ? -19.295 45.705 -8.456 1.00 92.38 93 SER A O 1
ATOM 692 N N . ASN A 1 94 ? -19.158 46.378 -10.587 1.00 91.00 94 ASN A N 1
ATOM 693 C CA . ASN A 1 94 ? -20.586 46.187 -10.859 1.00 91.00 94 ASN A CA 1
ATOM 694 C C . ASN A 1 94 ? -20.977 44.705 -10.796 1.00 91.00 94 ASN A C 1
ATOM 696 O O . ASN A 1 94 ? -22.038 44.376 -10.272 1.00 91.00 94 ASN A O 1
ATOM 700 N N . LEU A 1 95 ? -20.121 43.817 -11.308 1.00 91.56 95 LEU A N 1
ATOM 701 C CA . LEU A 1 95 ? -20.345 42.376 -11.241 1.00 91.56 95 LEU A CA 1
ATOM 702 C C . LEU A 1 95 ? -20.265 41.850 -9.799 1.00 91.56 95 LEU A C 1
ATOM 704 O O . LEU A 1 95 ? -21.089 41.024 -9.427 1.00 91.56 95 LEU A O 1
ATOM 708 N N . GLU A 1 96 ? -19.336 42.352 -8.977 1.00 94.00 96 GLU A N 1
ATOM 709 C CA . GLU A 1 96 ? -19.301 42.074 -7.530 1.00 94.00 96 GLU A CA 1
ATOM 710 C C . GLU A 1 96 ? -20.602 42.508 -6.840 1.00 94.00 96 GLU A C 1
ATOM 712 O O . GLU A 1 96 ? -21.183 41.732 -6.082 1.00 94.00 96 GLU A O 1
ATOM 717 N N . ALA A 1 97 ? -21.071 43.731 -7.109 1.00 92.31 97 ALA A N 1
ATOM 718 C CA . ALA A 1 97 ? -22.279 44.273 -6.490 1.00 92.31 97 ALA A CA 1
ATOM 719 C C . ALA A 1 97 ? -23.549 43.508 -6.900 1.00 92.31 97 ALA A C 1
ATOM 721 O O . ALA A 1 97 ? -24.467 43.371 -6.096 1.00 92.31 97 ALA A O 1
ATOM 722 N N . ALA A 1 98 ? -23.593 43.008 -8.137 1.00 91.38 98 ALA A N 1
ATOM 723 C CA . ALA A 1 98 ? -24.707 42.223 -8.662 1.00 91.38 98 ALA A CA 1
ATOM 724 C C . ALA A 1 98 ? -24.649 40.735 -8.265 1.00 91.38 98 ALA A C 1
ATOM 726 O O . ALA A 1 98 ? -25.634 40.017 -8.443 1.00 91.38 98 ALA A O 1
ATOM 727 N N . PHE A 1 99 ? -23.512 40.250 -7.752 1.00 93.25 99 PHE A N 1
ATOM 728 C CA . PHE A 1 99 ? -23.364 38.853 -7.353 1.00 93.25 99 PHE A CA 1
ATOM 729 C C . PHE A 1 99 ? -24.236 38.546 -6.119 1.00 93.25 99 PHE A C 1
ATOM 731 O O . PHE A 1 99 ? -24.253 39.354 -5.186 1.00 93.25 99 PHE A O 1
ATOM 738 N N . PRO A 1 100 ? -24.930 37.389 -6.067 1.00 88.62 100 PRO A N 1
ATOM 739 C CA . PRO A 1 100 ? -25.772 37.026 -4.927 1.00 88.62 100 PRO A CA 1
ATOM 740 C C . PRO A 1 100 ? -25.050 37.139 -3.575 1.00 88.62 100 PRO A C 1
ATOM 742 O O . PRO A 1 100 ? -23.917 36.676 -3.433 1.00 88.62 100 PRO A O 1
ATOM 745 N N . GLU A 1 101 ? -25.722 37.716 -2.569 1.00 86.19 101 GLU A N 1
ATOM 746 C CA . GLU A 1 101 ? -25.163 37.877 -1.212 1.00 86.19 101 GLU A CA 1
ATOM 747 C C . GLU A 1 101 ? -24.840 36.532 -0.545 1.00 86.19 101 GLU A C 1
ATOM 749 O O . GLU A 1 101 ? -23.866 36.412 0.200 1.00 86.19 101 GLU A O 1
ATOM 754 N N . SER A 1 102 ? -25.631 35.499 -0.837 1.00 85.12 102 SER A N 1
ATOM 755 C CA . SER A 1 102 ? -25.396 34.128 -0.396 1.00 85.12 102 SER A CA 1
ATOM 756 C C . SER A 1 102 ? -25.627 33.147 -1.543 1.00 85.12 102 SER A C 1
ATOM 758 O O . SER A 1 102 ? -26.550 33.294 -2.343 1.00 85.12 102 SER A O 1
ATOM 760 N N . HIS A 1 103 ? -24.765 32.134 -1.638 1.00 90.00 103 HIS A N 1
ATOM 761 C CA . HIS A 1 103 ? -24.913 31.030 -2.579 1.00 90.00 103 HIS A CA 1
ATOM 762 C C . HIS A 1 103 ? -24.372 29.740 -1.942 1.00 90.00 103 HIS A C 1
ATOM 764 O O . HIS A 1 103 ? -23.307 29.777 -1.323 1.00 90.00 103 HIS A O 1
ATOM 770 N N . PRO A 1 104 ? -25.031 28.580 -2.107 1.00 88.75 104 PRO A N 1
ATOM 771 C CA . PRO A 1 104 ? -24.595 27.329 -1.479 1.00 88.75 104 PRO A CA 1
ATOM 772 C C . PRO A 1 104 ? -23.185 26.895 -1.906 1.00 88.75 104 PRO A C 1
ATOM 774 O O . PRO A 1 104 ? -22.428 26.338 -1.114 1.00 88.75 104 PRO A O 1
ATOM 777 N N . LEU A 1 105 ? -22.788 27.172 -3.150 1.00 91.50 105 LEU A N 1
ATOM 778 C CA . LEU A 1 105 ? -21.491 26.752 -3.700 1.00 91.50 105 LEU A CA 1
ATOM 779 C C . LEU A 1 105 ? -20.376 27.806 -3.613 1.00 91.50 105 LEU A C 1
ATOM 781 O O . LEU A 1 105 ? -19.205 27.439 -3.717 1.00 91.50 105 LEU A O 1
ATOM 785 N N . PHE A 1 106 ? -20.696 29.087 -3.405 1.00 91.69 106 PHE A N 1
ATOM 786 C CA . PHE A 1 106 ? -19.731 30.187 -3.536 1.00 91.69 106 PHE A CA 1
ATOM 787 C C . PHE A 1 106 ? -19.793 31.134 -2.346 1.00 91.69 106 PHE A C 1
ATOM 789 O O . PHE A 1 106 ? -20.867 31.432 -1.832 1.00 91.69 106 PHE A O 1
ATOM 796 N N . ARG A 1 107 ? -18.639 31.674 -1.959 1.00 90.56 107 ARG A N 1
ATOM 797 C CA . ARG A 1 107 ? -18.589 32.909 -1.171 1.00 90.56 107 ARG A CA 1
ATOM 798 C C . ARG A 1 107 ? -18.735 34.096 -2.119 1.00 90.56 107 ARG A C 1
ATOM 800 O O . ARG A 1 107 ? -18.256 34.024 -3.253 1.00 90.56 107 ARG A O 1
ATOM 807 N N . LYS A 1 108 ? -19.348 35.187 -1.650 1.00 89.81 108 LYS A N 1
ATOM 808 C CA . LYS A 1 108 ? -19.444 36.423 -2.433 1.00 89.81 108 LYS A CA 1
ATOM 809 C C . LYS A 1 108 ? -18.034 36.868 -2.861 1.00 89.81 108 LYS A C 1
ATOM 811 O O . LYS A 1 108 ? -17.159 36.986 -1.996 1.00 89.81 108 LYS A O 1
ATOM 816 N N . PRO A 1 109 ? -17.776 37.050 -4.167 1.00 92.38 109 PRO A N 1
ATOM 817 C CA . PRO A 1 109 ? -16.470 37.471 -4.643 1.00 92.38 109 PRO A CA 1
ATOM 818 C C . PRO A 1 109 ? -16.202 38.929 -4.284 1.00 92.38 109 PRO A C 1
ATOM 820 O O . PRO A 1 109 ? -17.131 39.711 -4.111 1.00 92.38 109 PRO A O 1
ATOM 823 N N . LYS A 1 110 ? -14.921 39.294 -4.222 1.00 92.00 110 LYS A N 1
ATOM 824 C CA . LYS A 1 110 ? -14.475 40.674 -4.009 1.00 92.00 110 LYS A CA 1
ATOM 825 C C . LYS A 1 110 ? -13.572 41.100 -5.159 1.00 92.00 110 LYS A C 1
ATOM 827 O O . LYS A 1 110 ? -12.531 40.479 -5.377 1.00 92.00 110 LYS A O 1
ATOM 832 N N . ALA A 1 111 ? -13.953 42.138 -5.893 1.00 92.12 111 ALA A N 1
ATOM 833 C CA . ALA A 1 111 ? -13.218 42.617 -7.052 1.00 92.12 111 ALA A CA 1
ATOM 834 C C . ALA A 1 111 ? -11.811 43.087 -6.656 1.00 92.12 111 ALA A C 1
ATOM 836 O O . ALA A 1 111 ? -11.602 43.790 -5.667 1.00 92.12 111 ALA A O 1
ATOM 837 N N . THR A 1 112 ? -10.823 42.696 -7.458 1.00 91.94 112 THR A N 1
ATOM 838 C CA . THR A 1 112 ? -9.424 43.113 -7.320 1.00 91.94 112 THR A CA 1
ATOM 839 C C . THR A 1 112 ? -8.956 43.700 -8.650 1.00 91.94 112 THR A C 1
ATOM 841 O O . THR A 1 112 ? -8.443 43.007 -9.534 1.00 91.94 112 THR A O 1
ATOM 844 N N . GLY A 1 113 ? -9.186 45.004 -8.822 1.00 92.25 113 GLY A N 1
ATOM 845 C CA . GLY A 1 113 ? -8.948 45.701 -10.085 1.00 92.25 113 GLY A CA 1
ATOM 846 C C . GLY A 1 113 ? -9.851 45.157 -11.195 1.00 92.25 113 GLY A C 1
ATOM 847 O O . GLY A 1 113 ? -11.068 45.264 -11.120 1.00 92.25 113 GLY A O 1
ATOM 848 N N . ILE A 1 114 ? -9.254 44.560 -12.227 1.00 94.25 114 ILE A N 1
ATOM 849 C CA . ILE A 1 114 ? -9.968 43.977 -13.381 1.00 94.25 114 ILE A CA 1
ATOM 850 C C . ILE A 1 114 ? -10.278 42.477 -13.223 1.00 94.25 114 ILE A C 1
ATOM 85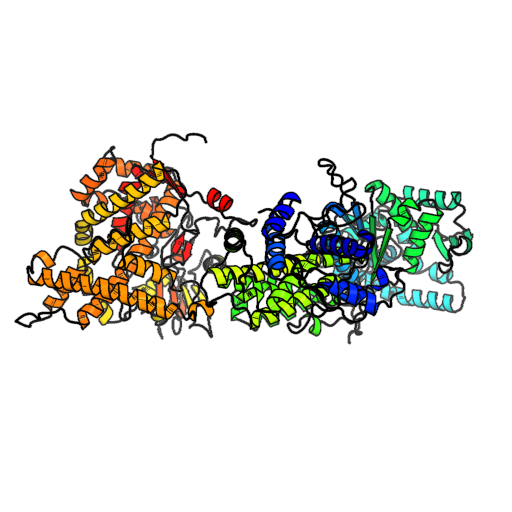2 O O . ILE A 1 114 ? -10.788 41.847 -14.151 1.00 94.25 114 ILE A O 1
ATOM 856 N N . HIS A 1 115 ? -9.916 41.892 -12.081 1.00 94.38 115 HIS A N 1
ATOM 857 C CA . HIS A 1 115 ? -10.081 40.471 -11.796 1.00 94.38 115 HIS A CA 1
ATOM 858 C C . HIS A 1 115 ? -11.138 40.271 -10.718 1.00 94.38 115 HIS A C 1
ATOM 860 O O . HIS A 1 115 ? -11.155 40.999 -9.724 1.00 94.38 115 HIS A O 1
ATOM 866 N N . LEU A 1 116 ? -11.961 39.239 -10.889 1.00 94.19 116 LEU A N 1
ATOM 867 C CA . LEU A 1 116 ? -12.923 38.787 -9.894 1.00 94.19 116 LEU A CA 1
ATOM 868 C C . LEU A 1 116 ? -12.501 37.401 -9.364 1.00 94.19 116 LEU A C 1
ATOM 870 O O . LEU A 1 116 ? -12.785 36.388 -10.010 1.00 94.19 116 LEU A O 1
ATOM 874 N N . PRO A 1 117 ? -11.762 37.339 -8.239 1.00 94.56 117 PRO A N 1
ATOM 875 C CA . PRO A 1 117 ? -11.485 36.107 -7.504 1.00 94.56 117 PRO A CA 1
ATOM 876 C C . PRO A 1 117 ? -12.764 35.453 -6.981 1.00 94.56 117 PRO A C 1
ATOM 878 O O . PRO A 1 117 ? -13.596 36.109 -6.355 1.00 94.56 117 PRO A O 1
ATOM 881 N N . LEU A 1 118 ? -12.895 34.149 -7.194 1.00 93.38 118 LEU A N 1
ATOM 882 C CA . LEU A 1 118 ? -14.054 33.344 -6.819 1.00 93.38 118 LEU A CA 1
ATOM 883 C C . LEU A 1 118 ? -13.608 32.262 -5.840 1.00 93.38 118 LEU A C 1
ATOM 885 O O . LEU A 1 118 ? -12.670 31.521 -6.130 1.00 93.38 118 LEU A O 1
ATOM 889 N N . TYR A 1 119 ? -14.283 32.164 -4.695 1.00 92.19 119 TYR A N 1
ATOM 890 C CA . TYR A 1 119 ? -13.965 31.195 -3.645 1.00 92.19 119 TYR A CA 1
ATOM 891 C C . TYR A 1 119 ? -15.122 30.218 -3.463 1.00 92.19 119 TYR A C 1
ATOM 893 O O . TYR A 1 119 ? -16.280 30.624 -3.323 1.00 92.19 119 TYR A O 1
ATOM 901 N N . PHE A 1 120 ? -14.808 28.930 -3.430 1.00 92.44 120 PHE A N 1
ATOM 902 C CA . PHE A 1 120 ? -15.778 27.879 -3.164 1.00 92.44 120 PHE A CA 1
ATOM 903 C C . PHE A 1 120 ? -16.183 27.891 -1.689 1.00 92.44 120 PHE A C 1
ATOM 905 O O . PHE A 1 120 ? -15.396 28.229 -0.801 1.00 92.44 120 PHE A O 1
ATOM 912 N N . SER A 1 121 ? -17.427 27.509 -1.413 1.00 90.62 121 SER A N 1
ATOM 913 C CA . SER A 1 121 ? -17.880 27.248 -0.046 1.00 90.62 121 SER A CA 1
ATOM 914 C C . SER A 1 121 ? -17.139 26.021 0.511 1.00 90.62 121 SER A C 1
ATOM 916 O O . SER A 1 121 ? -17.277 24.942 -0.072 1.00 90.62 121 SER A O 1
ATOM 918 N N . PRO A 1 122 ? -16.376 26.127 1.622 1.00 88.50 122 PRO A N 1
ATOM 919 C CA . PRO A 1 122 ? -15.646 24.982 2.175 1.00 88.50 122 PRO A CA 1
ATOM 920 C C . PRO A 1 122 ? -16.552 23.816 2.565 1.00 88.50 122 PRO A C 1
ATOM 922 O O . PRO A 1 122 ? -16.184 22.658 2.375 1.00 88.50 122 PRO A O 1
ATOM 925 N N . LEU A 1 123 ? -17.755 24.128 3.060 1.00 86.25 123 LEU A N 1
ATOM 926 C CA . LEU A 1 123 ? -18.760 23.138 3.429 1.00 86.25 123 LEU A CA 1
ATOM 927 C C . LEU A 1 123 ? -19.152 22.298 2.212 1.00 86.25 123 LEU A C 1
ATOM 929 O O . LEU A 1 123 ? -18.943 21.085 2.196 1.00 86.25 123 LEU A O 1
ATOM 933 N N . SER A 1 124 ? -19.623 22.959 1.157 1.00 87.44 124 SER A N 1
ATOM 934 C CA . SER A 1 124 ? -20.050 22.308 -0.084 1.00 87.44 124 SER A CA 1
ATOM 935 C C . SER A 1 124 ? -18.900 21.584 -0.777 1.00 87.44 124 SER A C 1
ATOM 937 O O . SER A 1 124 ? -19.087 20.485 -1.291 1.00 87.44 124 SER A O 1
ATOM 939 N N . LEU A 1 125 ? -17.691 22.154 -0.734 1.00 89.12 125 LEU A N 1
ATOM 940 C CA . LEU A 1 125 ? -16.493 21.526 -1.285 1.00 89.12 125 LEU A CA 1
ATOM 941 C C . LEU A 1 125 ? -16.172 20.203 -0.582 1.00 89.12 125 LEU A C 1
ATOM 943 O O . LEU A 1 125 ? -15.924 19.207 -1.256 1.00 89.12 125 LEU A O 1
ATOM 947 N N . SER A 1 126 ? -16.217 20.165 0.753 1.00 88.75 126 SER A N 1
ATOM 948 C CA . SER A 1 126 ? -15.961 18.935 1.513 1.00 88.75 126 SER A CA 1
ATOM 949 C C . SER A 1 126 ? -17.005 17.846 1.235 1.00 88.75 126 SER A C 1
ATOM 951 O O . SER A 1 126 ? -16.637 16.696 0.987 1.00 88.75 126 SER A O 1
ATOM 953 N N . ARG A 1 127 ? -18.290 18.231 1.179 1.00 86.81 127 ARG A N 1
ATOM 954 C CA . ARG A 1 127 ? -19.433 17.342 0.908 1.00 86.81 127 ARG A CA 1
ATOM 955 C C . ARG A 1 127 ? -19.440 16.796 -0.516 1.00 86.81 127 ARG A C 1
ATOM 957 O O . ARG A 1 127 ? -20.004 15.736 -0.753 1.00 86.81 127 ARG A O 1
ATOM 964 N N . LEU A 1 128 ? -18.814 17.498 -1.457 1.00 88.31 128 LEU A N 1
ATOM 965 C CA . LEU A 1 128 ? -18.715 17.067 -2.846 1.00 88.31 128 LEU A CA 1
ATOM 966 C C . LEU A 1 128 ? -17.450 16.244 -3.109 1.00 88.31 128 LEU A C 1
ATOM 968 O O . LEU A 1 128 ? -17.534 15.142 -3.645 1.00 88.31 128 LEU A O 1
ATOM 972 N N . VAL A 1 129 ? -16.279 16.768 -2.737 1.00 91.69 129 VAL A N 1
ATOM 973 C CA . VAL A 1 129 ? -14.971 16.240 -3.161 1.00 91.69 129 VAL A CA 1
ATOM 974 C C . VAL A 1 129 ? -14.613 14.939 -2.455 1.00 91.69 129 VAL A C 1
ATOM 976 O O . VAL A 1 129 ? -14.096 14.033 -3.106 1.00 91.69 129 VAL A O 1
ATOM 979 N N . LEU A 1 130 ? -14.898 14.802 -1.154 1.00 90.88 130 LEU A N 1
ATOM 980 C CA . LEU A 1 130 ? -14.577 13.564 -0.441 1.00 90.88 130 LEU A C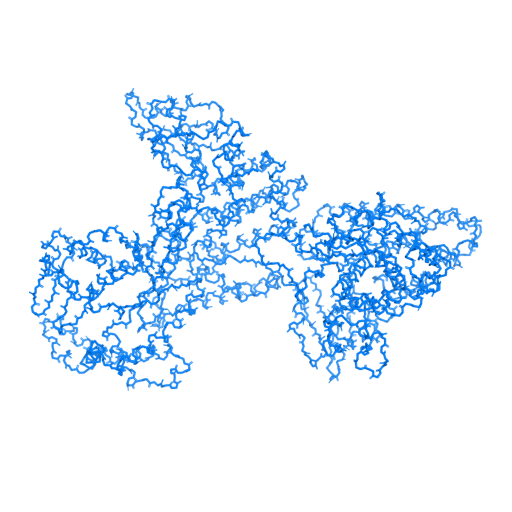A 1
ATOM 981 C C . LEU A 1 130 ? -15.378 12.379 -1.006 1.00 90.88 130 LEU A C 1
ATOM 983 O O . LEU A 1 130 ? -14.736 11.439 -1.474 1.00 90.88 130 LEU A O 1
ATOM 987 N N . PRO A 1 131 ? -16.723 12.412 -1.116 1.00 88.19 131 PRO A N 1
ATOM 988 C CA . PRO A 1 131 ? -17.456 11.324 -1.772 1.00 88.19 131 PRO A CA 1
ATOM 989 C C . PRO A 1 131 ? -16.955 11.026 -3.189 1.00 88.19 131 PRO A C 1
ATOM 991 O O . PRO A 1 131 ? -16.852 9.862 -3.577 1.00 88.19 131 PRO A O 1
ATOM 994 N N . TYR A 1 132 ? -16.559 12.065 -3.931 1.00 90.12 132 TYR A N 1
ATOM 995 C CA . TYR A 1 132 ? -15.952 11.930 -5.253 1.00 90.12 132 TYR A CA 1
ATOM 996 C C . TYR A 1 132 ? -14.707 11.038 -5.257 1.00 90.12 132 TYR A C 1
ATOM 998 O O . TYR A 1 132 ? -14.584 10.149 -6.107 1.00 90.12 132 TYR A O 1
ATOM 1006 N N . ILE A 1 133 ? -13.795 11.295 -4.314 1.00 92.62 133 ILE A N 1
ATOM 1007 C CA . ILE A 1 133 ? -12.532 10.573 -4.142 1.00 92.62 133 ILE A CA 1
ATOM 1008 C C . ILE A 1 133 ? -12.802 9.163 -3.626 1.00 92.62 133 ILE A C 1
ATOM 1010 O O . ILE A 1 133 ? -12.314 8.203 -4.215 1.00 92.62 133 ILE A O 1
ATOM 1014 N N . PHE A 1 134 ? -13.603 9.012 -2.570 1.00 89.19 134 PHE A N 1
ATOM 1015 C CA . PHE A 1 134 ? -13.860 7.713 -1.939 1.00 89.19 134 PHE A CA 1
ATOM 1016 C C . PHE A 1 134 ? -14.587 6.738 -2.872 1.00 89.19 134 PHE A C 1
ATOM 1018 O O . PHE A 1 134 ? -14.295 5.541 -2.853 1.00 89.19 134 PHE A O 1
ATOM 1025 N N . GLN A 1 135 ? -15.479 7.237 -3.731 1.00 88.06 135 GLN A N 1
ATOM 1026 C CA . GLN A 1 135 ? -16.193 6.399 -4.692 1.00 88.06 135 GLN A CA 1
ATOM 1027 C C . GLN A 1 135 ? -15.318 5.967 -5.878 1.00 88.06 135 GLN A C 1
ATOM 1029 O O . GLN A 1 135 ? -15.460 4.846 -6.364 1.00 88.06 135 GLN A O 1
ATOM 1034 N N . ARG A 1 136 ? -14.425 6.839 -6.369 1.00 88.88 136 ARG A N 1
ATOM 1035 C CA . ARG A 1 136 ? -13.580 6.552 -7.549 1.00 88.88 136 ARG A CA 1
ATOM 1036 C C . ARG A 1 136 ? -12.245 5.906 -7.192 1.00 88.88 136 ARG A C 1
ATOM 1038 O O . ARG A 1 136 ? -11.703 5.151 -7.993 1.00 88.88 136 ARG A O 1
ATOM 1045 N N . GLN A 1 137 ? -11.718 6.185 -6.005 1.00 90.12 137 GLN A N 1
ATOM 1046 C CA . GLN A 1 137 ? -10.449 5.669 -5.493 1.00 90.12 137 GLN A CA 1
ATOM 1047 C C . GLN A 1 137 ? -9.311 5.862 -6.508 1.00 90.12 137 GLN A C 1
ATOM 1049 O O . GLN A 1 137 ? -8.991 6.995 -6.867 1.00 90.12 137 GLN A O 1
ATOM 1054 N N . GLN A 1 138 ? -8.747 4.767 -7.022 1.00 89.31 138 GLN A N 1
ATOM 1055 C CA . GLN A 1 138 ? -7.671 4.765 -8.017 1.00 89.31 138 GLN A CA 1
ATOM 1056 C C . GLN A 1 138 ? -8.074 5.443 -9.341 1.00 89.31 138 GLN A C 1
ATOM 1058 O O . GLN A 1 138 ? -7.220 5.952 -10.055 1.00 89.31 138 GLN A O 1
ATOM 1063 N N . ALA A 1 139 ? -9.374 5.508 -9.653 1.00 89.25 139 ALA A N 1
ATOM 1064 C CA . ALA A 1 139 ? -9.889 6.187 -10.842 1.00 89.25 139 ALA A CA 1
ATOM 1065 C C . ALA A 1 139 ? -10.107 7.701 -10.638 1.00 89.25 139 ALA A C 1
ATOM 1067 O O . ALA A 1 139 ? -10.451 8.408 -11.586 1.00 89.25 139 ALA A O 1
ATOM 1068 N N . TYR A 1 140 ? -9.938 8.247 -9.427 1.00 94.12 140 TYR A N 1
ATOM 1069 C CA . TYR A 1 140 ? -10.036 9.696 -9.229 1.00 94.12 140 TYR A CA 1
ATOM 1070 C C . TYR A 1 140 ? -8.909 10.404 -9.990 1.00 94.12 140 TYR A C 1
ATOM 1072 O O . TYR A 1 140 ? -7.748 10.040 -9.831 1.00 94.12 140 TYR A O 1
ATOM 1080 N N . GLY A 1 141 ? -9.251 11.397 -10.818 1.00 92.38 141 GLY A N 1
ATOM 1081 C CA . GLY A 1 141 ? -8.321 12.044 -11.754 1.00 92.38 141 GLY A CA 1
ATOM 1082 C C . GLY A 1 141 ? -8.327 11.458 -13.172 1.00 92.38 141 GLY A C 1
ATOM 1083 O O . GLY A 1 141 ? -7.681 12.023 -14.052 1.00 92.38 141 GLY A O 1
ATOM 1084 N N . SER A 1 142 ? -9.072 10.375 -13.410 1.00 89.69 142 SER A N 1
ATOM 1085 C CA . SER A 1 142 ? -9.273 9.777 -14.737 1.00 89.69 142 SER A CA 1
ATOM 1086 C C . SER A 1 142 ? -10.468 10.405 -15.464 1.00 89.69 142 SER A C 1
ATOM 1088 O O . SER A 1 142 ? -11.470 10.750 -14.831 1.00 89.69 142 SER A O 1
ATOM 1090 N N . ASN A 1 143 ? -10.393 10.520 -16.794 1.00 85.38 143 ASN A N 1
ATOM 1091 C CA . ASN A 1 143 ? -11.516 10.928 -17.643 1.00 85.38 143 ASN A CA 1
ATOM 1092 C C . ASN A 1 143 ? -11.705 9.935 -18.797 1.00 85.38 143 ASN A C 1
ATOM 1094 O O . ASN A 1 143 ? -11.033 10.030 -19.827 1.00 85.38 143 ASN A O 1
ATOM 1098 N N . LEU A 1 144 ? -12.629 8.994 -18.603 1.00 79.06 144 LEU A N 1
ATOM 1099 C CA . LEU A 1 144 ? -12.840 7.868 -19.515 1.00 79.06 144 LEU A CA 1
ATOM 1100 C C . LEU A 1 144 ? -13.432 8.304 -20.865 1.00 79.06 144 LEU A C 1
ATOM 1102 O O . LEU A 1 144 ? -13.165 7.677 -21.882 1.00 79.06 144 LEU A O 1
ATOM 1106 N N . ASP A 1 145 ? -14.153 9.428 -20.907 1.00 76.06 145 ASP A N 1
ATOM 1107 C CA . ASP A 1 145 ? -14.800 9.919 -22.131 1.00 76.06 145 ASP A CA 1
ATOM 1108 C C . ASP A 1 145 ? -13.787 10.254 -23.237 1.00 76.06 145 ASP A C 1
ATOM 1110 O O . ASP A 1 145 ? -14.090 10.193 -24.427 1.00 76.06 145 ASP A O 1
ATOM 1114 N N . THR A 1 146 ? -12.560 10.631 -22.862 1.00 80.12 146 THR A N 1
ATOM 1115 C CA . THR A 1 146 ? -11.566 11.100 -23.839 1.00 80.12 146 THR A CA 1
ATOM 1116 C C . THR A 1 146 ? -11.041 9.980 -24.737 1.00 80.12 146 THR A C 1
ATOM 1118 O O . THR A 1 146 ? -10.650 10.251 -25.879 1.00 80.12 146 THR A O 1
ATOM 1121 N N . GLY A 1 147 ? -11.050 8.745 -24.231 1.00 78.38 147 GLY A N 1
ATOM 1122 C CA . GLY A 1 147 ? -10.589 7.546 -24.915 1.00 78.38 147 GLY A CA 1
ATOM 1123 C C . GLY A 1 147 ? -11.628 6.905 -25.828 1.00 78.38 147 GLY A C 1
ATOM 1124 O O . GLY A 1 147 ? -11.282 5.986 -26.553 1.00 78.38 147 GLY A O 1
ATOM 1125 N N . LEU A 1 148 ? -12.876 7.377 -25.867 1.00 79.25 148 LEU A N 1
ATOM 1126 C CA . LEU A 1 148 ? -13.930 6.774 -26.692 1.00 79.25 148 LEU A CA 1
ATOM 1127 C C . LEU A 1 148 ? -13.937 7.339 -28.125 1.00 79.25 148 LEU A C 1
ATOM 1129 O O . LEU A 1 148 ? -13.670 8.529 -28.339 1.00 79.25 148 LEU A O 1
ATOM 1133 N N . ARG A 1 149 ? -14.224 6.486 -29.124 1.00 72.00 149 ARG A N 1
ATOM 1134 C CA . ARG A 1 149 ? -14.370 6.886 -30.542 1.00 72.00 149 ARG A CA 1
ATOM 1135 C C . ARG A 1 149 ? -15.741 7.483 -30.875 1.00 72.00 149 ARG A C 1
ATOM 1137 O O . ARG A 1 149 ? -15.800 8.399 -31.691 1.00 72.00 149 ARG A O 1
ATOM 1144 N N . ASN A 1 150 ? -16.805 7.008 -30.229 1.00 61.53 150 ASN A N 1
ATOM 1145 C CA . ASN A 1 150 ? -18.186 7.450 -30.456 1.00 61.53 150 ASN A CA 1
ATOM 1146 C C . ASN A 1 150 ? -18.718 8.327 -29.311 1.00 61.53 150 ASN A C 1
ATOM 1148 O O . ASN A 1 150 ? -18.103 8.422 -28.250 1.00 61.53 150 ASN A O 1
ATOM 1152 N N . ASP A 1 151 ? -19.872 8.960 -29.548 1.00 55.19 151 ASP A N 1
ATOM 1153 C CA . ASP A 1 151 ? -20.586 9.807 -28.587 1.00 55.19 151 ASP A CA 1
ATOM 1154 C C . ASP A 1 151 ? -20.813 9.071 -27.243 1.00 55.19 151 ASP A C 1
ATOM 1156 O O . ASP A 1 151 ? -21.374 7.970 -27.250 1.00 55.19 151 ASP A O 1
ATOM 1160 N N . PRO A 1 152 ? -20.423 9.659 -26.092 1.00 51.50 152 PRO A N 1
ATOM 1161 C CA . PRO A 1 152 ? -20.612 9.066 -24.763 1.00 51.50 152 PRO A CA 1
ATOM 1162 C C . PRO A 1 152 ? -22.083 8.802 -24.380 1.00 51.50 152 PRO A C 1
ATOM 1164 O O . PRO A 1 152 ? -22.341 8.163 -23.362 1.00 51.50 152 PRO A O 1
ATOM 1167 N N . THR A 1 153 ? -23.056 9.269 -25.171 1.00 48.91 153 THR A N 1
ATOM 1168 C CA . THR A 1 153 ? -24.493 9.009 -24.977 1.00 48.91 153 THR A CA 1
ATOM 1169 C C . THR A 1 153 ? -25.027 7.765 -25.706 1.00 48.91 153 THR A C 1
ATOM 1171 O O . THR A 1 153 ? -26.181 7.385 -25.491 1.00 48.91 153 THR A O 1
ATOM 1174 N N . ALA A 1 154 ? -24.217 7.089 -26.531 1.00 45.25 154 ALA A N 1
ATOM 1175 C CA . ALA A 1 154 ? -24.606 5.852 -27.213 1.00 45.25 154 ALA A CA 1
ATOM 1176 C C . ALA A 1 154 ? -24.478 4.613 -26.292 1.00 45.25 154 ALA A C 1
ATOM 1178 O O . ALA A 1 154 ? -23.551 4.537 -25.482 1.00 45.25 154 ALA A O 1
ATOM 1179 N N . PRO A 1 155 ? -25.369 3.605 -26.392 1.00 40.44 155 PRO A N 1
ATOM 1180 C CA . PRO A 1 155 ? -25.297 2.415 -25.548 1.00 40.44 155 PRO A CA 1
ATOM 1181 C C . PRO A 1 155 ? -24.026 1.601 -25.844 1.00 40.44 155 PRO A C 1
ATOM 1183 O O . PRO A 1 155 ? -23.869 1.062 -26.935 1.00 40.44 155 PRO A O 1
ATOM 1186 N N . ALA A 1 156 ? -23.137 1.532 -24.847 1.00 44.56 156 ALA A N 1
ATOM 1187 C CA . ALA A 1 156 ? -22.013 0.604 -24.688 1.00 44.56 156 ALA A CA 1
ATOM 1188 C C . ALA A 1 156 ? -21.341 0.112 -25.989 1.00 44.56 156 ALA A C 1
ATOM 1190 O O . ALA A 1 156 ? -21.301 -1.089 -26.258 1.00 44.56 156 ALA A O 1
ATOM 1191 N N . THR A 1 157 ? -20.753 1.013 -26.780 1.00 45.38 157 THR A N 1
ATOM 1192 C CA . THR A 1 157 ? -19.763 0.595 -27.784 1.00 45.38 157 THR A CA 1
ATOM 1193 C C . THR A 1 157 ? -18.377 0.557 -27.148 1.00 45.38 157 THR A C 1
ATOM 1195 O O . THR A 1 157 ? -17.869 1.580 -26.700 1.00 45.38 157 THR A O 1
ATOM 1198 N N . THR A 1 158 ? -17.752 -0.617 -27.144 1.00 53.47 158 THR A N 1
ATOM 1199 C CA . THR A 1 158 ? -16.399 -0.928 -26.643 1.00 53.47 158 THR A CA 1
ATOM 1200 C C . THR A 1 158 ? -15.253 -0.363 -27.504 1.00 53.47 158 THR A C 1
ATOM 1202 O O . THR A 1 158 ? -14.130 -0.857 -27.425 1.00 53.47 158 THR A O 1
ATOM 1205 N N . ASP A 1 159 ? -15.515 0.618 -28.373 1.00 72.75 159 ASP A N 1
ATOM 1206 C CA . ASP A 1 159 ? -14.547 1.092 -29.371 1.00 72.75 159 ASP A CA 1
ATOM 1207 C C . ASP A 1 159 ? -13.702 2.253 -28.819 1.00 72.75 159 ASP A C 1
ATOM 1209 O O . ASP A 1 159 ? -14.097 3.426 -28.839 1.00 72.75 159 ASP A O 1
ATOM 1213 N N . ARG A 1 160 ? -12.539 1.898 -28.265 1.00 83.69 160 ARG A N 1
ATOM 1214 C CA . ARG A 1 160 ? -11.553 2.836 -27.716 1.00 83.69 160 ARG A CA 1
ATOM 1215 C C . ARG A 1 160 ? -10.648 3.383 -28.814 1.00 83.69 160 ARG A C 1
ATOM 1217 O O . ARG A 1 160 ? -10.229 2.665 -29.720 1.00 83.69 160 ARG A O 1
ATOM 1224 N N . LYS A 1 161 ? -10.274 4.651 -28.684 1.00 92.00 161 LYS A N 1
ATOM 1225 C CA . LYS A 1 161 ? -9.202 5.267 -29.456 1.00 92.00 161 LYS A CA 1
ATOM 1226 C C . LYS A 1 161 ? -7.881 4.612 -29.094 1.00 92.00 161 LYS A C 1
ATOM 1228 O O . LYS A 1 161 ? -7.597 4.367 -27.921 1.00 92.00 161 LYS A O 1
ATOM 1233 N N . LYS A 1 162 ? -7.057 4.385 -30.109 1.00 94.88 162 LYS A N 1
ATOM 1234 C CA . LYS A 1 162 ? -5.761 3.733 -29.977 1.00 94.88 162 LYS A CA 1
ATOM 1235 C C . LYS A 1 162 ? -4.624 4.730 -30.114 1.00 94.88 162 LYS A C 1
ATOM 1237 O O . LYS A 1 162 ? -4.570 5.488 -31.086 1.00 94.88 162 LYS A O 1
ATOM 1242 N N . VAL A 1 163 ? -3.691 4.695 -29.169 1.00 97.81 163 VAL A N 1
ATOM 1243 C CA . VAL A 1 163 ? -2.453 5.472 -29.212 1.00 97.81 163 VAL A CA 1
ATOM 1244 C C . VAL A 1 163 ? -1.234 4.560 -29.171 1.00 97.81 163 VAL A C 1
ATOM 1246 O O . VAL A 1 163 ? -1.109 3.697 -28.306 1.00 97.81 163 VAL A O 1
ATOM 1249 N N . ILE A 1 164 ? -0.311 4.775 -30.105 1.00 98.62 164 ILE A N 1
ATOM 1250 C CA . ILE A 1 164 ? 1.020 4.168 -30.063 1.00 98.62 164 ILE A CA 1
ATOM 1251 C C . ILE A 1 164 ? 1.963 5.138 -29.363 1.00 98.62 164 ILE A C 1
ATOM 1253 O O . ILE A 1 164 ? 1.998 6.321 -29.700 1.00 98.62 164 ILE A O 1
ATOM 1257 N N . ILE A 1 165 ? 2.752 4.651 -28.413 1.00 98.62 165 ILE A N 1
ATOM 1258 C CA . ILE A 1 165 ? 3.778 5.447 -27.744 1.00 98.62 165 ILE A CA 1
ATOM 1259 C C . ILE A 1 165 ? 5.108 4.738 -27.942 1.00 98.62 165 ILE A C 1
ATOM 1261 O O . ILE A 1 165 ? 5.339 3.656 -27.405 1.00 98.62 165 ILE A O 1
ATOM 1265 N N . GLU A 1 166 ? 5.969 5.363 -28.737 1.00 98.31 166 GLU A N 1
ATOM 1266 C CA . GLU A 1 166 ? 7.328 4.907 -28.985 1.00 98.31 166 GLU A CA 1
ATOM 1267 C C . GLU A 1 166 ? 8.292 5.642 -28.054 1.00 98.31 166 GLU A C 1
ATOM 1269 O O . GLU A 1 166 ? 8.375 6.876 -28.074 1.00 98.31 166 GLU A O 1
ATOM 1274 N N . PHE A 1 167 ? 9.007 4.893 -27.217 1.00 97.38 167 PHE A N 1
ATOM 1275 C CA . PHE A 1 167 ? 9.919 5.471 -26.238 1.00 97.38 167 PHE A CA 1
ATOM 1276 C C . PHE A 1 167 ? 11.032 4.506 -25.823 1.00 97.38 167 PHE A C 1
ATOM 1278 O O . PHE A 1 167 ? 10.994 3.305 -26.082 1.00 97.38 167 PHE A O 1
ATOM 1285 N N . SER A 1 168 ? 12.026 5.056 -25.130 1.00 94.44 168 SER A N 1
ATOM 1286 C CA . SER A 1 168 ? 13.325 4.456 -24.829 1.00 94.44 168 SER A CA 1
ATOM 1287 C C . SER A 1 168 ? 14.190 4.221 -26.067 1.00 94.44 168 SER A C 1
ATOM 1289 O O . SER A 1 168 ? 15.235 4.863 -26.177 1.00 94.44 168 SER A O 1
ATOM 1291 N N . SER A 1 169 ? 13.747 3.351 -26.980 1.00 92.75 169 SER A N 1
ATOM 1292 C CA . SER A 1 169 ? 14.333 3.086 -28.303 1.00 92.75 169 SER A CA 1
ATOM 1293 C C . SER A 1 169 ? 15.877 3.123 -28.342 1.00 92.75 169 SER A C 1
ATOM 1295 O O . SER A 1 169 ? 16.456 3.862 -29.147 1.00 92.75 169 SER A O 1
ATOM 1297 N N . PRO A 1 170 ? 16.590 2.405 -27.444 1.00 88.94 170 PRO A N 1
ATOM 1298 C CA . PRO A 1 170 ? 18.043 2.451 -27.405 1.00 88.94 170 PRO A CA 1
ATOM 1299 C C . PRO A 1 170 ? 18.661 1.745 -28.612 1.00 88.94 170 PRO A C 1
ATOM 1301 O O . PRO A 1 170 ? 18.076 0.869 -29.253 1.00 88.94 170 PRO A O 1
ATOM 1304 N N . ASN A 1 171 ? 19.915 2.089 -28.873 1.00 85.06 171 ASN A N 1
ATOM 1305 C CA . ASN A 1 171 ? 20.760 1.330 -29.778 1.00 85.06 171 ASN A CA 1
ATOM 1306 C C . ASN A 1 171 ? 21.352 0.139 -29.022 1.00 85.06 171 ASN A C 1
ATOM 1308 O O . ASN A 1 171 ? 22.145 0.334 -28.102 1.00 85.06 171 ASN A O 1
ATOM 1312 N N . ILE A 1 172 ? 20.994 -1.077 -29.431 1.00 80.88 172 ILE A N 1
ATOM 1313 C CA . ILE A 1 172 ? 21.426 -2.314 -28.762 1.00 80.88 172 ILE A CA 1
ATOM 1314 C C . ILE A 1 172 ? 22.949 -2.539 -28.834 1.00 80.88 172 ILE A C 1
ATOM 1316 O O . ILE A 1 172 ? 23.497 -3.285 -28.031 1.00 80.88 172 ILE A O 1
ATOM 1320 N N . ALA A 1 173 ? 23.662 -1.847 -29.731 1.00 68.88 173 ALA A N 1
ATOM 1321 C CA . ALA A 1 173 ? 25.124 -1.875 -29.800 1.00 68.88 173 ALA A CA 1
ATOM 1322 C C . ALA A 1 173 ? 25.813 -0.858 -28.860 1.00 68.88 173 ALA A C 1
ATOM 1324 O O . ALA A 1 173 ? 27.023 -0.664 -28.958 1.00 68.88 173 ALA A O 1
ATOM 1325 N N . LYS A 1 174 ? 25.078 -0.158 -27.982 1.00 69.06 174 LYS A N 1
ATOM 1326 C CA . LYS A 1 174 ? 25.627 0.834 -27.040 1.00 69.06 174 LYS A CA 1
ATOM 1327 C C . LYS A 1 174 ? 25.100 0.639 -25.619 1.00 69.06 174 LYS A C 1
ATOM 1329 O O . LYS A 1 174 ? 24.035 0.075 -25.389 1.00 69.06 174 LYS A O 1
ATOM 1334 N N . GLU A 1 175 ? 25.854 1.164 -24.656 1.00 66.62 175 GLU A N 1
ATOM 1335 C CA . GLU A 1 175 ? 25.494 1.136 -23.239 1.00 66.62 175 GLU A CA 1
ATOM 1336 C C . GLU A 1 175 ? 24.178 1.867 -22.944 1.00 66.62 175 GLU A C 1
ATOM 1338 O O . GLU A 1 175 ? 23.946 2.991 -23.400 1.00 66.62 175 GLU A O 1
ATOM 1343 N N . PHE A 1 176 ? 23.343 1.269 -22.090 1.00 71.25 176 PHE A N 1
ATOM 1344 C CA . PHE A 1 176 ? 22.142 1.918 -21.569 1.00 71.25 176 PHE A CA 1
ATOM 1345 C C . PHE A 1 176 ? 22.510 2.902 -20.446 1.00 71.25 176 PHE A C 1
ATOM 1347 O O . PHE A 1 176 ? 22.435 2.592 -19.258 1.00 71.25 176 PHE A O 1
ATOM 1354 N N . HIS A 1 177 ? 22.970 4.092 -20.835 1.00 72.50 177 HIS A N 1
ATOM 1355 C CA . HIS A 1 177 ? 23.368 5.165 -19.917 1.00 72.50 177 HIS A CA 1
ATOM 1356 C C . HIS A 1 177 ? 22.192 6.070 -19.499 1.00 72.50 177 HIS A C 1
ATOM 1358 O O . HIS A 1 177 ? 21.104 6.013 -20.078 1.00 72.50 177 HIS A O 1
ATOM 1364 N N . ALA A 1 178 ? 22.435 6.985 -18.551 1.00 67.50 178 ALA A N 1
ATOM 1365 C CA . ALA A 1 178 ? 21.451 7.940 -18.010 1.00 67.50 178 ALA A CA 1
ATOM 1366 C C . ALA A 1 178 ? 20.679 8.772 -19.061 1.00 67.50 178 ALA A C 1
ATOM 1368 O O . ALA A 1 178 ? 19.603 9.284 -18.780 1.00 67.50 178 ALA A O 1
ATOM 1369 N N . GLY A 1 179 ? 21.186 8.897 -20.291 1.00 70.00 179 GLY A N 1
ATOM 1370 C CA . GLY A 1 179 ? 20.492 9.606 -21.372 1.00 70.00 179 GLY A CA 1
ATOM 1371 C C . GLY A 1 179 ? 19.236 8.875 -21.859 1.00 70.00 179 GLY A C 1
ATOM 1372 O O . GLY A 1 179 ? 18.246 9.523 -22.194 1.00 70.00 179 GLY A O 1
ATOM 1373 N N . HIS A 1 180 ? 19.242 7.538 -21.829 1.00 83.31 180 HIS A N 1
ATOM 1374 C CA . HIS A 1 180 ? 18.086 6.717 -22.205 1.00 83.31 180 HIS A CA 1
ATOM 1375 C C . HIS A 1 180 ? 17.007 6.701 -21.118 1.00 83.31 180 HIS A C 1
ATOM 1377 O O . HIS A 1 180 ? 15.834 6.465 -21.417 1.00 83.31 180 HIS A O 1
ATOM 1383 N N . LEU A 1 181 ? 17.372 7.004 -19.866 1.00 86.06 181 LEU A N 1
ATOM 1384 C CA . LEU A 1 181 ? 16.432 7.090 -18.749 1.00 86.06 181 LEU A CA 1
ATOM 1385 C C . LEU A 1 181 ? 15.308 8.091 -19.043 1.00 86.06 181 LEU A C 1
ATOM 1387 O O . LEU A 1 181 ? 14.147 7.763 -18.824 1.00 86.06 181 LEU A O 1
ATOM 1391 N N . ARG A 1 182 ? 15.633 9.266 -19.603 1.00 90.69 182 ARG A N 1
ATOM 1392 C CA . ARG A 1 182 ? 14.652 10.335 -19.858 1.00 90.69 182 ARG A CA 1
ATOM 1393 C C . ARG A 1 182 ? 13.519 9.882 -20.767 1.00 90.69 182 ARG A C 1
ATOM 1395 O O . ARG A 1 182 ? 12.355 9.957 -20.387 1.00 90.69 182 ARG A O 1
ATOM 1402 N N . SER A 1 183 ? 13.861 9.371 -21.953 1.00 94.62 183 SER A N 1
ATOM 1403 C CA . SER A 1 183 ? 12.863 8.843 -22.892 1.00 94.62 183 SER A CA 1
ATOM 1404 C C . SER A 1 183 ? 12.043 7.731 -22.235 1.00 94.62 183 SER A C 1
ATOM 1406 O O . SER A 1 183 ? 10.820 7.717 -22.339 1.00 94.62 183 SER A O 1
ATOM 1408 N N . THR A 1 184 ? 12.719 6.853 -21.487 1.00 94.25 184 THR A N 1
ATOM 1409 C CA . THR A 1 184 ? 12.116 5.711 -20.794 1.00 94.25 184 THR A CA 1
ATOM 1410 C C . THR A 1 184 ? 11.016 6.137 -19.818 1.00 94.25 184 THR A C 1
ATOM 1412 O O . THR A 1 184 ? 9.877 5.694 -19.937 1.00 94.25 184 THR A O 1
ATOM 1415 N N . ILE A 1 185 ? 11.323 7.031 -18.877 1.00 94.19 185 ILE A N 1
ATOM 1416 C CA . ILE A 1 185 ? 10.378 7.411 -17.817 1.00 94.19 185 ILE A CA 1
ATOM 1417 C C . ILE A 1 185 ? 9.325 8.417 -18.297 1.00 94.19 185 ILE A C 1
ATOM 1419 O O . ILE A 1 185 ? 8.185 8.363 -17.842 1.00 94.19 185 ILE A O 1
ATOM 1423 N N . ILE A 1 186 ? 9.664 9.301 -19.247 1.00 96.00 186 ILE A N 1
ATOM 1424 C CA . ILE A 1 186 ? 8.689 10.220 -19.853 1.00 96.00 186 ILE A CA 1
ATOM 1425 C C . ILE A 1 186 ? 7.680 9.419 -20.677 1.00 96.00 186 ILE A C 1
ATOM 1427 O O . ILE A 1 186 ? 6.479 9.641 -20.548 1.00 96.00 186 ILE A O 1
ATOM 1431 N N . GLY A 1 187 ? 8.139 8.462 -21.486 1.00 97.25 187 GLY A N 1
ATOM 1432 C CA . GLY A 1 187 ? 7.249 7.609 -22.270 1.00 97.25 187 GLY A CA 1
ATOM 1433 C C . GLY A 1 187 ? 6.370 6.712 -21.407 1.00 97.25 187 GLY A C 1
ATOM 1434 O O . GLY A 1 187 ? 5.179 6.579 -21.691 1.00 97.25 187 GLY A O 1
ATOM 1435 N N . ALA A 1 188 ? 6.902 6.192 -20.298 1.00 96.50 188 ALA A N 1
ATOM 1436 C CA . ALA A 1 188 ? 6.110 5.476 -19.303 1.00 96.50 188 ALA A CA 1
ATOM 1437 C C . ALA A 1 188 ? 5.018 6.361 -18.683 1.00 96.50 188 ALA A C 1
ATOM 1439 O O . ALA A 1 188 ? 3.856 5.964 -18.665 1.00 96.50 188 ALA A O 1
ATOM 1440 N N . PHE A 1 189 ? 5.359 7.583 -18.257 1.00 97.44 189 PHE A N 1
ATOM 1441 C CA . PHE A 1 189 ? 4.391 8.558 -17.747 1.00 97.44 189 PHE A CA 1
ATOM 1442 C C . PHE A 1 189 ? 3.300 8.882 -18.775 1.00 97.44 189 PHE A C 1
ATOM 1444 O O . PHE A 1 189 ? 2.114 8.819 -18.453 1.00 97.44 189 PHE A O 1
ATOM 1451 N N . VAL A 1 190 ? 3.682 9.194 -20.020 1.00 98.00 190 VAL A N 1
ATOM 1452 C CA . VAL A 1 190 ? 2.721 9.481 -21.095 1.00 98.00 190 VAL A CA 1
ATOM 1453 C C . VAL A 1 190 ? 1.818 8.268 -21.317 1.00 98.00 190 VAL A C 1
ATOM 1455 O O . VAL A 1 190 ? 0.607 8.425 -21.432 1.00 98.00 190 VAL A O 1
ATOM 1458 N N . SER A 1 191 ? 2.367 7.055 -21.284 1.00 97.69 191 SER A N 1
ATOM 1459 C CA . SER A 1 191 ? 1.572 5.835 -21.423 1.00 97.69 191 SER A CA 1
ATOM 1460 C C . SER A 1 191 ? 0.569 5.654 -20.292 1.00 97.69 191 SER A C 1
ATOM 1462 O O . SER A 1 191 ? -0.611 5.444 -20.564 1.00 97.69 191 SER A O 1
ATOM 1464 N N . ASN A 1 192 ? 1.004 5.801 -19.040 1.00 95.62 192 ASN A N 1
ATOM 1465 C CA . ASN A 1 192 ? 0.128 5.710 -17.872 1.00 95.62 192 ASN A CA 1
ATOM 1466 C C . ASN A 1 192 ? -0.988 6.764 -17.929 1.00 95.62 192 ASN A C 1
ATOM 1468 O O . ASN A 1 192 ? -2.127 6.484 -17.565 1.00 95.62 192 ASN A O 1
ATOM 1472 N N . LEU A 1 193 ? -0.674 7.956 -18.439 1.00 95.62 193 LEU A N 1
ATOM 1473 C CA . LEU A 1 193 ? -1.615 9.057 -18.596 1.00 95.62 193 LEU A CA 1
ATOM 1474 C C . LEU A 1 193 ? -2.673 8.808 -19.671 1.00 95.62 193 LEU A C 1
ATOM 1476 O O . LEU A 1 193 ? -3.835 9.122 -19.442 1.00 95.62 193 LEU A O 1
ATOM 1480 N N . TYR A 1 194 ? -2.318 8.233 -20.821 1.00 96.06 194 TYR A N 1
ATOM 1481 C CA . TYR A 1 194 ? -3.321 7.841 -21.818 1.00 96.06 194 TYR A CA 1
ATOM 1482 C C . TYR A 1 194 ? -4.152 6.640 -21.336 1.00 96.06 194 TYR A C 1
ATOM 1484 O O . TYR A 1 194 ? -5.370 6.636 -21.510 1.00 96.06 194 TYR A O 1
ATOM 1492 N N . GLN A 1 195 ? -3.531 5.670 -20.651 1.00 93.50 195 GLN A N 1
ATOM 1493 C CA . GLN A 1 195 ? -4.236 4.527 -20.053 1.00 93.50 195 GLN A CA 1
ATOM 1494 C C . GLN A 1 195 ? -5.257 4.974 -18.996 1.00 93.50 195 GLN A C 1
ATOM 1496 O O . GLN A 1 195 ? -6.392 4.503 -19.007 1.00 93.50 195 GLN A O 1
ATOM 1501 N N . SER A 1 196 ? -4.915 5.940 -18.132 1.00 91.25 196 SER A N 1
ATOM 1502 C CA . SER A 1 196 ? -5.861 6.499 -17.149 1.00 91.25 196 SER A CA 1
ATOM 1503 C C . SER A 1 196 ? -7.007 7.294 -17.787 1.00 91.25 196 SER A C 1
ATOM 1505 O O . SER A 1 196 ? -7.910 7.752 -17.100 1.00 91.25 196 SER A O 1
ATOM 1507 N N . MET A 1 197 ? -6.964 7.516 -19.097 1.00 90.00 197 MET A N 1
ATOM 1508 C CA . MET A 1 197 ? -7.947 8.286 -19.857 1.00 90.00 197 MET A CA 1
ATOM 1509 C C . MET A 1 197 ? -8.756 7.386 -20.813 1.00 90.00 197 MET A C 1
ATOM 1511 O O . MET A 1 197 ? -9.402 7.883 -21.730 1.00 90.00 197 MET A O 1
ATOM 1515 N N . ASP A 1 198 ? -8.714 6.067 -20.576 1.00 88.50 198 ASP A N 1
ATOM 1516 C CA . ASP A 1 198 ? -9.396 4.987 -21.313 1.00 88.50 198 ASP A CA 1
ATOM 1517 C C . ASP A 1 198 ? -8.985 4.819 -22.786 1.00 88.50 198 ASP A C 1
ATOM 1519 O O . ASP A 1 198 ? -9.738 4.279 -23.595 1.00 88.50 198 ASP A O 1
ATOM 1523 N N . TRP A 1 199 ? -7.776 5.250 -23.155 1.00 92.81 199 TRP A N 1
ATOM 1524 C CA . TRP A 1 199 ? -7.208 4.933 -24.469 1.00 92.81 199 TRP A CA 1
ATOM 1525 C C . TRP A 1 199 ? -6.655 3.505 -24.499 1.00 92.81 199 TRP A C 1
ATOM 1527 O O . TRP A 1 199 ? -6.080 3.029 -23.518 1.00 92.81 199 TRP A O 1
ATOM 1537 N N . ASP A 1 200 ? -6.758 2.843 -25.652 1.00 93.81 200 ASP A N 1
ATOM 1538 C CA . ASP A 1 200 ? -5.989 1.631 -25.936 1.00 93.81 200 ASP A CA 1
ATOM 1539 C C . ASP A 1 200 ? -4.540 2.029 -26.252 1.00 93.81 200 ASP A C 1
ATOM 1541 O O . ASP A 1 200 ? -4.273 2.713 -27.242 1.00 93.81 200 ASP A O 1
ATOM 1545 N N . VAL A 1 201 ? -3.602 1.673 -25.376 1.00 96.81 201 VAL A N 1
ATOM 1546 C CA . VAL A 1 201 ? -2.210 2.132 -25.454 1.00 96.81 201 VAL A CA 1
ATOM 1547 C C . VAL A 1 201 ? -1.306 0.988 -25.874 1.00 96.81 201 VAL A C 1
ATOM 1549 O O . VAL A 1 201 ? -1.238 -0.015 -25.175 1.00 96.81 201 VAL A O 1
ATOM 1552 N N . VAL A 1 202 ? -0.560 1.190 -26.960 1.00 98.00 202 VAL A N 1
ATOM 1553 C CA . VAL A 1 202 ? 0.484 0.273 -27.431 1.00 98.00 202 VAL A CA 1
ATOM 1554 C C . VAL A 1 202 ? 1.853 0.901 -27.180 1.00 98.00 202 VAL A C 1
ATOM 1556 O O . VAL A 1 202 ? 2.218 1.904 -27.799 1.00 98.00 202 VAL A O 1
ATOM 1559 N N . LYS A 1 203 ? 2.622 0.311 -26.269 1.00 98.25 203 LYS A N 1
ATOM 1560 C CA . LYS A 1 203 ? 3.983 0.714 -25.903 1.00 98.25 203 LYS A CA 1
ATOM 1561 C C . LYS A 1 203 ? 4.981 0.000 -26.808 1.00 98.25 203 LYS A C 1
ATOM 1563 O O . LYS A 1 203 ? 5.162 -1.213 -26.699 1.00 98.25 203 LYS A O 1
ATOM 1568 N N . ILE A 1 204 ? 5.660 0.755 -27.667 1.00 98.00 204 ILE A N 1
ATOM 1569 C CA . ILE A 1 204 ? 6.667 0.220 -28.589 1.00 98.00 204 ILE A CA 1
ATOM 1570 C C . ILE A 1 204 ? 8.058 0.670 -28.151 1.00 98.00 204 ILE A C 1
ATOM 1572 O O . ILE A 1 204 ? 8.315 1.862 -27.982 1.00 98.00 204 ILE A O 1
ATOM 1576 N N . ASN A 1 205 ? 8.968 -0.290 -28.023 1.00 96.75 205 ASN A N 1
ATOM 1577 C CA . ASN A 1 205 ? 10.398 -0.024 -27.957 1.00 96.75 205 ASN A CA 1
ATOM 1578 C C . ASN A 1 205 ? 10.985 -0.246 -29.354 1.00 96.75 205 ASN A C 1
ATOM 1580 O O . ASN A 1 205 ? 11.025 -1.383 -29.819 1.00 96.75 205 ASN A O 1
ATOM 1584 N N . TYR A 1 206 ? 11.366 0.824 -30.053 1.00 96.06 206 TYR A N 1
ATOM 1585 C CA . TYR A 1 206 ? 11.872 0.737 -31.424 1.00 96.06 206 TYR A CA 1
ATOM 1586 C C . TYR A 1 206 ? 13.399 0.717 -31.410 1.00 96.06 206 TYR A C 1
ATOM 1588 O O . TYR A 1 206 ? 14.062 1.750 -31.407 1.00 96.06 206 TYR A O 1
ATOM 1596 N N . LEU A 1 207 ? 13.959 -0.486 -31.321 1.00 92.88 207 LEU A N 1
ATOM 1597 C CA . LEU A 1 207 ? 15.386 -0.679 -31.106 1.00 92.88 207 LEU A CA 1
ATOM 1598 C C . LEU A 1 207 ? 16.200 -0.244 -32.328 1.00 92.88 207 LEU A C 1
ATOM 1600 O O . LEU A 1 207 ? 15.886 -0.597 -33.467 1.00 92.88 207 LEU A O 1
ATOM 1604 N N . GLY A 1 208 ? 17.309 0.452 -32.072 1.00 90.38 208 GLY A N 1
ATOM 1605 C CA . GLY A 1 208 ? 18.342 0.726 -33.070 1.00 90.38 208 GLY A CA 1
ATOM 1606 C C . GLY A 1 208 ? 19.167 -0.529 -33.349 1.00 90.38 208 GLY A C 1
ATOM 1607 O O . GLY A 1 208 ? 20.346 -0.590 -33.000 1.00 90.38 208 GLY A O 1
ATOM 1608 N N . ASP A 1 209 ? 18.527 -1.552 -33.908 1.00 89.62 209 ASP A N 1
ATOM 1609 C CA . ASP A 1 209 ? 19.051 -2.907 -34.084 1.00 89.62 209 ASP A CA 1
ATOM 1610 C C . ASP A 1 209 ? 19.573 -3.194 -35.496 1.00 89.62 209 ASP A C 1
ATOM 1612 O O . ASP A 1 209 ? 20.051 -4.292 -35.759 1.00 89.62 209 ASP A O 1
ATOM 1616 N N . TRP A 1 210 ? 19.533 -2.214 -36.401 1.00 88.31 210 TRP A N 1
ATOM 1617 C CA . TRP A 1 210 ? 19.914 -2.400 -37.798 1.00 88.31 210 TRP A CA 1
ATOM 1618 C C . TRP A 1 210 ? 20.813 -1.270 -38.292 1.00 88.31 210 TRP A C 1
ATOM 1620 O O . TRP A 1 210 ? 20.512 -0.090 -38.131 1.00 88.31 210 TRP A O 1
ATOM 1630 N N . GLY A 1 211 ? 21.956 -1.604 -38.895 1.00 85.38 211 GLY A N 1
ATOM 1631 C CA . GLY A 1 211 ? 22.855 -0.601 -39.469 1.00 85.38 211 GLY A CA 1
ATOM 1632 C C . GLY A 1 211 ? 24.334 -0.965 -39.421 1.00 85.38 211 GLY A C 1
ATOM 1633 O O . GLY A 1 211 ? 24.748 -1.997 -38.897 1.00 85.38 211 GLY A O 1
ATOM 1634 N N . LYS A 1 212 ? 25.169 -0.043 -39.907 1.00 85.44 212 LYS A N 1
ATOM 1635 C CA . LYS A 1 212 ? 26.637 -0.190 -39.932 1.00 85.44 212 LYS A CA 1
ATOM 1636 C C . LYS A 1 212 ? 27.256 -0.407 -38.543 1.00 85.44 212 LYS A C 1
ATOM 1638 O O . LYS A 1 212 ? 28.325 -0.998 -38.443 1.00 85.44 212 LYS A O 1
ATOM 1643 N N . GLN A 1 213 ? 26.591 0.047 -37.481 1.00 83.50 213 GLN A N 1
ATOM 1644 C CA . GLN A 1 213 ? 26.973 -0.221 -36.089 1.00 83.50 213 GLN A CA 1
ATOM 1645 C C . GLN A 1 213 ? 26.969 -1.718 -35.745 1.00 83.50 213 GLN A C 1
ATOM 1647 O O . GLN A 1 213 ? 27.889 -2.184 -35.081 1.00 83.50 213 GLN A O 1
ATOM 1652 N N . PHE A 1 214 ? 26.009 -2.480 -36.283 1.00 86.81 214 PHE A N 1
ATOM 1653 C CA . PHE A 1 214 ? 25.970 -3.937 -36.154 1.00 86.81 214 PHE A CA 1
ATOM 1654 C C . PHE A 1 214 ? 27.070 -4.610 -36.951 1.00 86.81 214 PHE A C 1
ATOM 1656 O O . PHE A 1 214 ? 27.735 -5.499 -36.432 1.00 86.81 214 PHE A O 1
ATOM 1663 N N . GLY A 1 215 ? 27.323 -4.131 -38.172 1.00 88.69 215 GLY A N 1
ATOM 1664 C CA . GLY A 1 215 ? 28.464 -4.601 -38.957 1.00 88.69 215 GLY A CA 1
ATOM 1665 C C . GLY A 1 215 ? 29.782 -4.445 -38.194 1.00 88.69 215 GLY A C 1
ATOM 1666 O O . GLY A 1 215 ? 30.616 -5.343 -38.215 1.00 88.69 215 GLY A O 1
ATOM 1667 N N . LEU A 1 216 ? 29.949 -3.344 -37.453 1.00 89.56 216 LEU A N 1
ATOM 1668 C CA . LEU A 1 216 ? 31.154 -3.110 -36.657 1.00 89.56 216 LEU A CA 1
ATOM 1669 C C . LEU A 1 216 ? 31.216 -4.030 -35.433 1.00 89.56 216 LEU A C 1
ATOM 1671 O O . LEU A 1 216 ? 32.278 -4.571 -35.141 1.00 89.56 216 LEU A O 1
ATOM 1675 N N . LEU A 1 217 ? 30.091 -4.230 -34.739 1.00 90.19 217 LEU A N 1
ATOM 1676 C CA . LEU A 1 217 ? 30.008 -5.162 -33.614 1.00 90.19 217 LEU A CA 1
ATOM 1677 C C . LEU A 1 217 ? 30.314 -6.601 -34.050 1.00 90.19 217 LEU A C 1
ATOM 1679 O O . LEU A 1 217 ? 31.049 -7.296 -33.360 1.00 90.19 217 LEU A O 1
ATOM 1683 N N . ALA A 1 218 ? 29.814 -7.031 -35.208 1.00 90.94 218 ALA A N 1
ATOM 1684 C CA . ALA A 1 218 ? 30.069 -8.363 -35.746 1.00 90.94 218 ALA A CA 1
ATOM 1685 C C . ALA A 1 218 ? 31.542 -8.575 -36.133 1.00 90.94 218 ALA A C 1
ATOM 1687 O O . ALA A 1 218 ? 32.130 -9.596 -35.783 1.00 90.94 218 ALA A O 1
ATOM 1688 N N . VAL A 1 219 ? 32.175 -7.587 -36.777 1.00 92.56 219 VAL A N 1
ATOM 1689 C CA . VAL A 1 219 ? 33.628 -7.611 -37.037 1.00 92.56 219 VAL A CA 1
ATOM 1690 C C . VAL A 1 219 ? 34.416 -7.612 -35.722 1.00 92.56 219 VAL A C 1
ATOM 1692 O O . VAL A 1 219 ? 35.403 -8.331 -35.576 1.00 92.56 219 VAL A O 1
ATOM 1695 N N . GLY A 1 220 ? 33.957 -6.851 -34.725 1.00 92.94 220 GLY A N 1
ATOM 1696 C CA . GLY A 1 220 ? 34.508 -6.879 -33.372 1.00 92.94 220 GLY A CA 1
ATOM 1697 C C . GLY A 1 220 ? 34.403 -8.260 -32.730 1.00 92.94 220 GLY A C 1
ATOM 1698 O O . GLY A 1 220 ? 35.378 -8.738 -32.158 1.00 92.94 220 GLY A O 1
ATOM 1699 N N . TRP A 1 221 ? 33.258 -8.928 -32.874 1.00 93.25 221 TRP A N 1
ATOM 1700 C CA . TRP A 1 221 ? 33.020 -10.274 -32.357 1.00 93.25 221 TRP A CA 1
ATOM 1701 C C . TRP A 1 221 ? 33.975 -11.301 -32.965 1.00 93.25 221 TRP A C 1
ATOM 1703 O O . TRP A 1 221 ? 34.537 -12.113 -32.242 1.00 93.25 221 TRP A O 1
ATOM 1713 N N . GLN A 1 222 ? 34.252 -11.213 -34.266 1.00 92.31 222 GLN A N 1
ATOM 1714 C CA . GLN A 1 222 ? 35.222 -12.097 -34.922 1.00 92.31 222 GLN A CA 1
ATOM 1715 C C . GLN A 1 222 ? 36.651 -11.936 -34.376 1.00 92.31 222 GLN A C 1
ATOM 1717 O O . GLN A 1 222 ? 37.439 -12.876 -34.427 1.00 92.31 222 GLN A O 1
ATOM 1722 N N . ARG A 1 223 ? 36.998 -10.750 -33.860 1.00 93.44 223 ARG A N 1
ATOM 1723 C CA . ARG A 1 223 ? 38.349 -10.425 -33.369 1.00 93.44 223 ARG A CA 1
ATOM 1724 C C . ARG A 1 223 ? 38.512 -10.602 -31.860 1.00 93.44 223 ARG A C 1
ATOM 1726 O O . ARG A 1 223 ? 39.593 -10.949 -31.394 1.00 93.44 223 ARG A O 1
ATOM 1733 N N . PHE A 1 224 ? 37.469 -10.290 -31.098 1.00 94.12 224 PHE A N 1
ATOM 1734 C CA . PHE A 1 224 ? 37.521 -10.146 -29.640 1.00 94.12 224 PHE A CA 1
ATOM 1735 C C . PHE A 1 224 ? 36.427 -10.934 -28.909 1.00 94.12 224 PHE A C 1
ATOM 1737 O O . PHE A 1 224 ? 36.423 -10.962 -27.678 1.00 94.12 224 PHE A O 1
ATOM 1744 N N . GLY A 1 225 ? 35.494 -11.542 -29.645 1.00 91.62 225 GLY A N 1
ATOM 1745 C CA . GLY A 1 225 ? 34.403 -12.340 -29.103 1.00 91.62 225 GLY A CA 1
ATOM 1746 C C . GLY A 1 225 ? 34.889 -13.616 -28.422 1.00 91.62 225 GLY A C 1
ATOM 1747 O O . GLY A 1 225 ? 35.961 -14.142 -28.708 1.00 91.62 225 GLY A O 1
ATOM 1748 N N . SER A 1 226 ? 34.085 -14.099 -27.482 1.00 93.38 226 SER A N 1
ATOM 1749 C CA . SER A 1 226 ? 34.364 -15.289 -26.678 1.00 93.38 226 SER A CA 1
ATOM 1750 C C . SER A 1 226 ? 33.033 -15.875 -26.244 1.00 93.38 226 SER A C 1
ATOM 1752 O O . SER A 1 226 ? 32.232 -15.187 -25.608 1.00 93.38 226 SER A O 1
ATOM 1754 N N . GLU A 1 227 ? 32.794 -17.129 -26.612 1.00 90.81 227 GLU A N 1
ATOM 1755 C CA . GLU A 1 227 ? 31.566 -17.845 -26.264 1.00 90.81 227 GLU A CA 1
ATOM 1756 C C . GLU A 1 227 ? 31.448 -18.059 -24.748 1.00 90.81 227 GLU A C 1
ATOM 1758 O O . GLU A 1 227 ? 30.374 -17.867 -24.178 1.00 90.81 227 GLU A O 1
ATOM 1763 N N . ASP A 1 228 ? 32.565 -18.346 -24.075 1.00 90.19 228 ASP A N 1
ATOM 1764 C CA . ASP A 1 228 ? 32.602 -18.560 -22.624 1.00 90.19 228 ASP A CA 1
ATOM 1765 C C . ASP A 1 228 ? 32.255 -17.284 -21.842 1.00 90.19 228 ASP A C 1
ATOM 1767 O O . ASP A 1 228 ? 31.475 -17.316 -20.886 1.00 90.19 228 ASP A O 1
ATOM 1771 N N . GLU A 1 229 ? 32.806 -16.137 -22.250 1.00 88.56 229 GLU A N 1
ATOM 1772 C CA . GLU A 1 229 ? 32.525 -14.852 -21.593 1.00 88.56 229 GLU A CA 1
ATOM 1773 C C . GLU A 1 229 ? 31.109 -14.355 -21.904 1.00 88.56 229 GLU A C 1
ATOM 1775 O O . GLU A 1 229 ? 30.442 -13.799 -21.027 1.00 88.56 229 GLU A O 1
ATOM 1780 N N . LEU A 1 230 ? 30.600 -14.629 -23.111 1.00 86.00 230 LEU A N 1
ATOM 1781 C CA . LEU A 1 230 ? 29.212 -14.341 -23.464 1.00 86.00 230 LEU A CA 1
ATOM 1782 C C . LEU A 1 230 ? 28.230 -15.161 -22.619 1.00 86.00 230 LEU A C 1
ATOM 1784 O O . LEU A 1 230 ? 27.207 -14.621 -22.214 1.00 86.00 230 LEU A O 1
ATOM 1788 N N . ALA A 1 231 ? 28.533 -16.423 -22.299 1.00 84.62 231 ALA A N 1
ATOM 1789 C CA . ALA A 1 231 ? 27.692 -17.236 -21.417 1.00 84.62 231 ALA A CA 1
ATOM 1790 C C . ALA A 1 231 ? 27.693 -16.731 -19.960 1.00 84.62 231 ALA A C 1
ATOM 1792 O O . ALA A 1 231 ? 26.679 -16.823 -19.269 1.00 84.62 231 ALA A O 1
ATOM 1793 N N . ARG A 1 232 ? 28.817 -16.177 -19.485 1.00 84.19 232 ARG A N 1
ATOM 1794 C CA . ARG A 1 232 ? 28.955 -15.659 -18.112 1.00 84.19 232 ARG A CA 1
ATOM 1795 C C . ARG A 1 232 ? 28.340 -14.277 -17.925 1.00 84.19 232 ARG A C 1
ATOM 1797 O O . ARG A 1 232 ? 27.652 -14.045 -16.933 1.00 84.19 232 ARG A O 1
ATOM 1804 N N . GLN A 1 233 ? 28.646 -13.336 -18.819 1.00 80.44 233 GLN A N 1
ATOM 1805 C CA . GLN A 1 233 ? 28.248 -11.927 -18.703 1.00 80.44 233 GLN A CA 1
ATOM 1806 C C . GLN A 1 233 ? 27.836 -11.362 -20.076 1.00 80.44 233 GLN A C 1
ATOM 1808 O O . GLN A 1 233 ? 28.534 -10.497 -20.612 1.00 80.44 233 GLN A O 1
ATOM 1813 N N . PRO A 1 234 ? 26.682 -11.789 -20.633 1.00 80.94 234 PRO A N 1
ATOM 1814 C CA . PRO A 1 234 ? 26.348 -11.582 -22.041 1.00 80.94 234 PRO A CA 1
ATOM 1815 C C . PRO A 1 234 ? 26.447 -10.125 -22.513 1.00 80.94 234 PRO A C 1
ATOM 1817 O O . PRO A 1 234 ? 27.229 -9.804 -23.404 1.00 80.94 234 PRO A O 1
ATOM 1820 N N . LEU A 1 235 ? 25.706 -9.212 -21.872 1.00 75.56 235 LEU A N 1
ATOM 1821 C CA . LEU A 1 235 ? 25.691 -7.802 -22.272 1.00 75.56 235 LEU A CA 1
ATOM 1822 C C . LEU A 1 235 ? 27.046 -7.126 -22.028 1.00 75.56 235 LEU A C 1
ATOM 1824 O O . LEU A 1 235 ? 27.509 -6.356 -22.861 1.00 75.56 235 LEU A O 1
ATOM 1828 N N . LYS A 1 236 ? 27.698 -7.418 -20.898 1.00 79.38 236 LYS A N 1
ATOM 1829 C CA . LYS A 1 236 ? 28.977 -6.790 -20.548 1.00 79.38 236 LYS A CA 1
ATOM 1830 C C . LYS A 1 236 ? 30.070 -7.168 -21.544 1.00 79.38 236 LYS A C 1
ATOM 1832 O O . LYS A 1 236 ? 30.849 -6.308 -21.938 1.00 79.38 236 LYS A O 1
ATOM 1837 N N . HIS A 1 237 ? 30.098 -8.428 -21.976 1.00 86.94 237 HIS A N 1
ATOM 1838 C CA . HIS A 1 237 ? 31.051 -8.884 -22.980 1.00 86.94 237 HIS A CA 1
ATOM 1839 C C . HIS A 1 237 ? 30.781 -8.257 -24.351 1.00 86.94 237 HIS A C 1
ATOM 1841 O O . HIS A 1 237 ? 31.701 -7.752 -24.985 1.00 86.94 237 HIS A O 1
ATOM 1847 N N . LEU A 1 238 ? 29.517 -8.182 -24.786 1.00 84.00 238 LEU A N 1
ATOM 1848 C CA . LEU A 1 238 ? 29.171 -7.485 -26.034 1.00 84.00 238 LEU A CA 1
ATOM 1849 C C . LEU A 1 238 ? 29.590 -6.006 -26.009 1.00 84.00 238 LEU A C 1
ATOM 1851 O O . LEU A 1 238 ? 30.088 -5.491 -27.012 1.00 84.00 238 LEU A O 1
ATOM 1855 N N . LEU A 1 239 ? 29.445 -5.337 -24.863 1.00 79.75 239 LEU A N 1
ATOM 1856 C CA . LEU A 1 239 ? 29.900 -3.960 -24.667 1.00 79.75 239 LEU A CA 1
ATOM 1857 C C . LEU A 1 239 ? 31.432 -3.838 -24.680 1.00 79.75 239 LEU A C 1
ATOM 1859 O O . LEU A 1 239 ? 31.945 -2.910 -25.304 1.00 79.75 239 LEU A O 1
ATOM 1863 N N . ASP A 1 240 ? 32.166 -4.775 -24.069 1.00 84.69 240 ASP A N 1
ATOM 1864 C CA . ASP A 1 240 ? 33.637 -4.826 -24.139 1.00 84.69 240 ASP A CA 1
ATOM 1865 C C . ASP A 1 240 ? 34.119 -4.991 -25.584 1.00 84.69 240 ASP A C 1
ATOM 1867 O O . ASP A 1 240 ? 34.931 -4.204 -26.078 1.00 84.69 240 ASP A O 1
ATOM 1871 N N . VAL A 1 241 ? 33.551 -5.962 -26.303 1.00 89.00 241 VAL A N 1
ATOM 1872 C CA . VAL A 1 241 ? 33.839 -6.203 -27.720 1.00 89.00 241 VAL A CA 1
ATOM 1873 C C . VAL A 1 241 ? 33.583 -4.939 -28.538 1.00 89.00 241 VAL A C 1
ATOM 1875 O O . VAL A 1 241 ? 34.439 -4.533 -29.331 1.00 89.00 241 VAL A O 1
ATOM 1878 N N . TYR A 1 242 ? 32.442 -4.278 -28.316 1.00 85.69 242 TYR A N 1
ATOM 1879 C CA . TYR A 1 242 ? 32.101 -3.027 -28.984 1.00 85.69 242 TYR A CA 1
ATOM 1880 C C . TYR A 1 242 ? 33.093 -1.900 -28.655 1.00 85.69 242 TYR A C 1
ATOM 1882 O O . TYR A 1 242 ? 33.543 -1.183 -29.552 1.00 85.69 242 TYR A O 1
ATOM 1890 N N . ALA A 1 243 ? 33.477 -1.732 -27.390 1.00 84.81 243 ALA A N 1
ATOM 1891 C CA . ALA A 1 243 ? 34.429 -0.706 -26.971 1.00 84.81 243 ALA A CA 1
ATOM 1892 C C . ALA A 1 243 ? 35.813 -0.929 -27.601 1.00 84.81 243 ALA A C 1
ATOM 1894 O O . ALA A 1 243 ? 36.409 0.006 -28.146 1.00 84.81 243 ALA A O 1
ATOM 1895 N N . ARG A 1 244 ? 36.293 -2.177 -27.609 1.00 89.62 244 ARG A N 1
ATOM 1896 C CA . ARG A 1 244 ? 37.588 -2.563 -28.186 1.00 89.62 244 ARG A CA 1
ATOM 1897 C C . ARG A 1 244 ? 37.635 -2.355 -29.693 1.00 89.62 244 ARG A C 1
ATOM 1899 O O . ARG A 1 244 ? 38.610 -1.795 -30.195 1.00 89.62 244 ARG A O 1
ATOM 1906 N N . ILE A 1 245 ? 36.580 -2.737 -30.419 1.00 91.69 245 ILE A N 1
ATOM 1907 C CA . ILE A 1 245 ? 36.538 -2.512 -31.869 1.00 91.69 245 ILE A CA 1
ATOM 1908 C C . ILE A 1 245 ? 36.413 -1.025 -32.215 1.00 91.69 245 ILE A C 1
ATOM 1910 O O . ILE A 1 245 ? 37.050 -0.575 -33.163 1.00 91.69 245 ILE A O 1
ATOM 1914 N N . ASN A 1 246 ? 35.685 -0.225 -31.426 1.00 88.00 246 ASN A N 1
ATOM 1915 C CA . ASN A 1 246 ? 35.643 1.227 -31.629 1.00 88.00 246 ASN A CA 1
ATOM 1916 C C . ASN A 1 246 ? 37.002 1.886 -31.367 1.00 88.00 246 ASN A C 1
ATOM 1918 O O . ASN A 1 246 ? 37.405 2.763 -32.128 1.00 88.00 246 ASN A O 1
ATOM 1922 N N . ALA A 1 247 ? 37.737 1.449 -30.340 1.00 89.44 247 ALA A N 1
ATOM 1923 C CA . ALA A 1 247 ? 39.094 1.926 -30.086 1.00 89.44 247 ALA A CA 1
ATOM 1924 C C . ALA A 1 247 ? 40.040 1.594 -31.253 1.00 89.44 247 ALA A C 1
ATOM 1926 O O . ALA A 1 247 ? 40.801 2.459 -31.685 1.00 89.44 247 ALA A O 1
ATOM 1927 N N . ALA A 1 248 ? 39.936 0.383 -31.810 1.00 90.12 248 ALA A N 1
ATOM 1928 C CA . ALA A 1 248 ? 40.687 -0.023 -32.997 1.00 90.12 248 ALA A CA 1
ATOM 1929 C C . ALA A 1 248 ? 40.275 0.751 -34.263 1.00 90.12 248 ALA A C 1
ATOM 1931 O O . ALA A 1 248 ? 41.109 0.991 -35.130 1.00 90.12 248 ALA A O 1
ATOM 1932 N N . PHE A 1 249 ? 39.009 1.169 -34.364 1.00 91.50 249 PHE A N 1
ATOM 1933 C CA . PHE A 1 249 ? 38.480 1.886 -35.526 1.00 91.50 249 PHE A CA 1
ATOM 1934 C C . PHE A 1 249 ? 38.781 3.393 -35.520 1.00 91.50 249 PHE A C 1
ATOM 1936 O O . PHE A 1 249 ? 38.817 4.034 -36.572 1.00 91.50 249 PHE A O 1
ATOM 1943 N N . LYS A 1 250 ? 39.027 3.971 -34.340 1.00 89.94 250 LYS A N 1
ATOM 1944 C CA . LYS A 1 250 ? 39.247 5.410 -34.146 1.00 89.94 250 LYS A CA 1
ATOM 1945 C C . LYS A 1 250 ? 40.330 6.020 -35.061 1.00 89.94 250 LYS A C 1
ATOM 1947 O O . LYS A 1 250 ? 40.056 7.078 -35.628 1.00 89.94 250 LYS A O 1
ATOM 1952 N N . PRO A 1 251 ? 41.503 5.392 -35.289 1.00 90.81 251 PRO A N 1
ATOM 1953 C CA . PRO A 1 251 ? 42.524 5.952 -36.178 1.00 90.81 251 PRO A CA 1
ATOM 1954 C C . PRO A 1 251 ? 42.048 6.108 -37.631 1.00 90.81 251 PRO A C 1
ATOM 1956 O O . PRO A 1 251 ? 42.283 7.150 -38.246 1.00 90.81 251 PRO A O 1
ATOM 1959 N N . GLU A 1 252 ? 41.335 5.111 -38.170 1.00 89.31 252 GLU A N 1
ATOM 1960 C CA . GLU A 1 252 ? 40.758 5.174 -39.521 1.00 89.31 252 GLU A CA 1
ATOM 1961 C C . GLU A 1 252 ? 39.668 6.253 -39.605 1.00 89.31 252 GLU A C 1
ATOM 1963 O O . GLU A 1 252 ? 39.612 7.017 -40.572 1.00 89.31 252 GLU A O 1
ATOM 1968 N N . GLN A 1 253 ? 38.822 6.372 -38.574 1.00 85.44 253 GLN A N 1
ATOM 1969 C CA . GLN A 1 253 ? 37.796 7.417 -38.500 1.00 85.44 253 GLN A CA 1
ATOM 1970 C C . GLN A 1 253 ? 38.402 8.825 -38.472 1.00 85.44 253 GLN A C 1
ATOM 1972 O O . GLN A 1 253 ? 37.916 9.717 -39.167 1.00 85.44 253 GLN A O 1
ATOM 1977 N N . GLU A 1 254 ? 39.467 9.038 -37.698 1.00 88.69 254 GLU A N 1
ATOM 1978 C CA . GLU A 1 254 ? 40.182 10.317 -37.634 1.00 88.69 254 GLU A CA 1
ATOM 1979 C C . GLU A 1 254 ? 40.907 10.637 -38.947 1.00 88.69 254 GLU A C 1
ATOM 1981 O O . GLU A 1 254 ? 41.016 11.805 -39.319 1.00 88.69 254 GLU A O 1
ATOM 1986 N N . ALA A 1 255 ? 41.401 9.627 -39.669 1.00 85.62 255 ALA A N 1
ATOM 1987 C CA . ALA A 1 255 ? 41.975 9.804 -41.001 1.00 85.62 255 ALA A CA 1
ATOM 1988 C C . ALA A 1 255 ? 40.909 10.212 -42.036 1.00 85.62 255 ALA A C 1
ATOM 1990 O O . ALA A 1 255 ? 41.102 11.206 -42.735 1.00 85.62 255 ALA A O 1
ATOM 1991 N N . SER A 1 256 ? 39.767 9.511 -42.082 1.00 85.38 256 SER A N 1
ATOM 1992 C CA . SER A 1 256 ? 38.639 9.854 -42.970 1.00 85.38 256 SER A CA 1
ATOM 1993 C C . SER A 1 256 ? 38.073 11.241 -42.645 1.00 85.38 256 SER A C 1
ATOM 1995 O O . SER A 1 256 ? 37.865 12.057 -43.543 1.00 85.38 256 SER A O 1
ATOM 1997 N N . LYS A 1 257 ? 37.902 11.565 -41.355 1.00 84.94 257 LYS A N 1
ATOM 1998 C CA . LYS A 1 257 ? 37.434 12.888 -40.930 1.00 84.94 257 LYS A CA 1
ATOM 1999 C C . LYS A 1 257 ? 38.396 13.998 -41.359 1.00 84.94 257 LYS A C 1
ATOM 2001 O O . LYS A 1 257 ? 37.941 14.968 -41.947 1.00 84.94 257 LYS A O 1
ATOM 2006 N N . ARG A 1 258 ? 39.706 13.844 -41.129 1.00 86.38 258 ARG A N 1
ATOM 2007 C CA . ARG A 1 258 ? 40.713 14.826 -41.576 1.00 86.38 258 ARG A CA 1
ATOM 2008 C C . ARG A 1 258 ? 40.695 15.017 -43.088 1.00 86.38 258 ARG A C 1
ATOM 2010 O O . ARG A 1 258 ? 40.672 16.149 -43.547 1.00 86.38 258 ARG A O 1
ATOM 2017 N N . ALA A 1 259 ? 40.637 13.928 -43.855 1.00 83.25 259 ALA A N 1
ATOM 2018 C CA . ALA A 1 259 ? 40.521 14.013 -45.308 1.00 83.25 259 ALA A CA 1
ATOM 2019 C C . ALA A 1 259 ? 39.262 14.790 -45.731 1.00 83.25 259 ALA A C 1
ATOM 2021 O O . ALA A 1 259 ? 39.350 15.670 -46.581 1.00 83.25 259 ALA A O 1
ATOM 2022 N N . ARG A 1 260 ? 38.118 14.543 -45.081 1.00 79.94 260 ARG A N 1
ATOM 2023 C CA . ARG A 1 260 ? 36.865 15.266 -45.337 1.00 79.94 260 ARG A CA 1
ATOM 2024 C C . ARG A 1 260 ? 36.939 16.749 -44.967 1.00 79.94 260 ARG A C 1
ATOM 2026 O O . ARG A 1 260 ? 36.491 17.579 -45.752 1.00 79.94 260 ARG A O 1
ATOM 2033 N N . ASP A 1 261 ? 37.494 17.071 -43.801 1.00 83.38 261 ASP A N 1
ATOM 2034 C CA . ASP A 1 261 ? 37.654 18.450 -43.316 1.00 83.38 261 ASP A CA 1
ATOM 2035 C C . ASP A 1 261 ? 38.609 19.251 -44.227 1.00 83.38 261 ASP A C 1
ATOM 2037 O O . ASP A 1 261 ? 38.444 20.454 -44.409 1.00 83.38 261 ASP A O 1
ATOM 2041 N N . GLU A 1 262 ? 39.561 18.568 -44.867 1.00 85.88 262 GLU A N 1
ATOM 2042 C CA . GLU A 1 262 ? 40.477 19.121 -45.871 1.00 85.88 262 GLU A CA 1
ATOM 2043 C C . GLU A 1 262 ? 39.907 19.102 -47.306 1.00 85.88 262 GLU A C 1
ATOM 2045 O O . GLU A 1 262 ? 40.609 19.454 -48.254 1.00 85.88 262 GLU A O 1
ATOM 2050 N N . GLY A 1 263 ? 38.649 18.683 -47.498 1.00 77.94 263 GLY A N 1
ATOM 2051 C CA . GLY A 1 263 ? 37.995 18.619 -48.811 1.00 77.94 263 GLY A CA 1
ATOM 2052 C C . GLY A 1 263 ? 38.542 17.539 -49.755 1.00 77.94 263 GLY A C 1
ATOM 2053 O O . GLY A 1 263 ? 38.274 17.585 -50.955 1.00 77.94 263 GLY A O 1
ATOM 2054 N N . ARG A 1 264 ? 39.312 16.574 -49.239 1.00 79.62 264 ARG A N 1
ATOM 2055 C CA . ARG A 1 264 ? 39.849 15.430 -49.989 1.00 79.62 264 ARG A CA 1
ATOM 2056 C C . ARG A 1 264 ? 38.814 14.309 -50.089 1.00 79.62 264 ARG A C 1
ATOM 2058 O O . ARG A 1 264 ? 37.967 14.141 -49.210 1.00 79.62 264 ARG A O 1
ATOM 2065 N N . ASP A 1 265 ? 38.896 13.522 -51.163 1.00 75.88 265 ASP A N 1
ATOM 2066 C CA . ASP A 1 265 ? 38.048 12.340 -51.317 1.00 75.88 265 ASP A CA 1
ATOM 2067 C C . ASP A 1 265 ? 38.375 11.308 -50.225 1.00 75.88 265 ASP A C 1
ATOM 2069 O O . ASP A 1 265 ? 39.534 11.007 -49.940 1.00 75.88 265 ASP A O 1
ATOM 2073 N N . THR A 1 266 ? 37.328 10.782 -49.599 1.00 79.31 266 THR A N 1
ATOM 2074 C CA . THR A 1 266 ? 37.423 9.788 -48.521 1.00 79.31 266 THR A CA 1
ATOM 2075 C C . THR A 1 266 ? 37.292 8.360 -49.041 1.00 79.31 266 THR A C 1
ATOM 2077 O O . THR A 1 266 ? 37.513 7.423 -48.276 1.00 79.31 266 THR A O 1
ATOM 2080 N N . ALA A 1 267 ? 36.971 8.180 -50.329 1.00 78.06 267 ALA A N 1
ATOM 2081 C CA . ALA A 1 267 ? 36.682 6.883 -50.926 1.00 78.06 267 ALA A CA 1
ATOM 2082 C C . ALA A 1 267 ? 37.802 5.856 -50.713 1.00 78.06 267 ALA A C 1
ATOM 2084 O O . ALA A 1 267 ? 37.501 4.735 -50.325 1.00 78.06 267 ALA A O 1
ATOM 2085 N N . GLU A 1 268 ? 39.070 6.242 -50.886 1.00 77.00 268 GLU A N 1
ATOM 2086 C CA . GLU A 1 268 ? 40.222 5.340 -50.725 1.00 77.00 268 GLU A CA 1
ATOM 2087 C C . GLU A 1 268 ? 40.427 4.886 -49.269 1.00 77.00 268 GLU A C 1
ATOM 2089 O O . GLU A 1 268 ? 40.829 3.754 -49.010 1.00 77.00 268 GLU A O 1
ATOM 2094 N N . ILE A 1 269 ? 40.117 5.747 -48.295 1.00 77.94 269 ILE A N 1
ATOM 2095 C CA . ILE A 1 269 ? 40.197 5.411 -46.865 1.00 77.94 269 ILE A CA 1
ATOM 2096 C C . ILE A 1 269 ? 39.016 4.514 -46.479 1.00 77.94 269 ILE A C 1
ATOM 2098 O O . ILE A 1 269 ? 39.187 3.521 -45.779 1.00 77.94 269 ILE A O 1
ATOM 2102 N N . GLU A 1 270 ? 37.813 4.841 -46.956 1.00 81.31 270 GLU A N 1
ATOM 2103 C CA . GLU A 1 270 ? 36.585 4.114 -46.623 1.00 81.31 270 GLU A CA 1
ATOM 2104 C C . GLU A 1 270 ? 36.403 2.802 -47.417 1.00 81.31 270 GLU A C 1
ATOM 2106 O O . GLU A 1 270 ? 35.522 2.004 -47.084 1.00 81.31 270 GLU A O 1
ATOM 2111 N N . SER A 1 271 ? 37.219 2.553 -48.449 1.00 80.81 271 SER A N 1
ATOM 2112 C CA . SER A 1 271 ? 37.197 1.321 -49.253 1.00 80.81 271 SER A CA 1
ATOM 2113 C C . SER A 1 271 ? 38.078 0.193 -48.713 1.00 80.81 271 SER A C 1
ATOM 2115 O O . SER A 1 271 ? 38.075 -0.892 -49.289 1.00 80.81 271 SER A O 1
ATOM 2117 N N . GLN A 1 272 ? 38.829 0.419 -47.633 1.00 83.12 272 GLN A N 1
ATOM 2118 C CA . GLN A 1 272 ? 39.749 -0.559 -47.040 1.00 83.12 272 GLN A CA 1
ATOM 2119 C C . GLN A 1 272 ? 39.609 -0.627 -45.510 1.00 83.12 272 GLN A C 1
ATOM 2121 O O . GLN A 1 272 ? 38.809 0.099 -44.920 1.00 83.12 272 GLN A O 1
ATOM 2126 N N . GLY A 1 273 ? 40.348 -1.539 -44.872 1.00 88.81 273 GLY A N 1
ATOM 2127 C CA . GLY A 1 273 ? 40.394 -1.670 -43.412 1.00 88.81 273 GLY A CA 1
ATOM 2128 C C . GLY A 1 273 ? 39.043 -1.983 -42.760 1.00 88.81 273 GLY A C 1
ATOM 2129 O O . GLY A 1 273 ? 38.171 -2.639 -43.343 1.00 88.81 273 GLY A O 1
ATOM 2130 N N . LEU A 1 274 ? 38.857 -1.485 -41.537 1.00 89.38 274 LEU A N 1
ATOM 2131 C CA . LEU A 1 274 ? 37.635 -1.691 -40.759 1.00 89.38 274 LEU A CA 1
ATOM 2132 C C . LEU A 1 274 ? 36.406 -1.037 -41.407 1.00 89.38 274 LEU A C 1
ATOM 2134 O O . LEU A 1 274 ? 35.289 -1.529 -41.221 1.00 89.38 274 LEU A O 1
ATOM 2138 N N . PHE A 1 275 ? 36.574 0.029 -42.202 1.00 87.94 275 PHE A N 1
ATOM 2139 C CA . PHE A 1 275 ? 35.475 0.588 -42.999 1.00 87.94 275 PHE A CA 1
ATOM 2140 C C . PHE A 1 275 ? 34.904 -0.430 -43.994 1.00 87.94 275 PHE A C 1
ATOM 2142 O O . PHE A 1 275 ? 33.678 -0.592 -44.060 1.00 87.94 275 PHE A O 1
ATOM 2149 N N . ALA A 1 276 ? 35.777 -1.113 -44.741 1.00 86.88 276 ALA A N 1
ATOM 2150 C CA . ALA A 1 276 ? 35.386 -2.108 -45.733 1.00 86.88 276 ALA A CA 1
ATOM 2151 C C . ALA A 1 276 ? 34.754 -3.342 -45.082 1.00 86.88 276 ALA A C 1
ATOM 2153 O O . ALA A 1 276 ? 33.657 -3.735 -45.477 1.00 86.88 276 ALA A O 1
ATOM 2154 N N . GLU A 1 277 ? 35.387 -3.896 -44.042 1.00 91.19 277 GLU A N 1
ATOM 2155 C CA . GLU A 1 277 ? 34.889 -5.075 -43.316 1.00 91.19 277 GLU A CA 1
ATOM 2156 C C . GLU A 1 277 ? 33.496 -4.828 -42.720 1.00 91.19 277 GLU A C 1
ATOM 2158 O O . GLU A 1 277 ? 32.564 -5.606 -42.938 1.00 91.19 277 GLU A O 1
ATOM 2163 N N . ARG A 1 278 ? 33.312 -3.686 -42.042 1.00 90.38 278 ARG A N 1
ATOM 2164 C CA . ARG A 1 278 ? 32.018 -3.264 -41.487 1.00 90.38 278 ARG A CA 1
ATOM 2165 C C . ARG A 1 278 ? 30.942 -3.158 -42.566 1.00 90.38 278 ARG A C 1
ATOM 2167 O O . ARG A 1 278 ? 29.812 -3.602 -42.361 1.00 90.38 278 ARG A O 1
ATOM 2174 N N . ASN A 1 279 ? 31.264 -2.505 -43.687 1.00 86.25 279 ASN A N 1
ATOM 2175 C CA . ASN A 1 279 ? 30.319 -2.306 -44.786 1.00 86.25 279 ASN A CA 1
ATOM 2176 C C . ASN A 1 279 ? 29.961 -3.637 -45.462 1.00 86.25 279 ASN A C 1
ATOM 2178 O O . ASN A 1 279 ? 28.795 -3.844 -45.789 1.00 86.25 279 ASN A O 1
ATOM 2182 N N . ALA A 1 280 ? 30.935 -4.534 -45.637 1.00 87.62 280 ALA A N 1
ATOM 2183 C CA . ALA A 1 280 ? 30.728 -5.860 -46.208 1.00 87.62 280 ALA A CA 1
ATOM 2184 C C . ALA A 1 280 ? 29.815 -6.719 -45.322 1.00 87.62 280 ALA A C 1
ATOM 2186 O O . ALA A 1 280 ? 28.867 -7.317 -45.826 1.00 87.62 280 ALA A O 1
ATOM 2187 N N . PHE A 1 281 ? 30.035 -6.721 -44.002 1.00 89.88 281 PHE A N 1
ATOM 2188 C CA . PHE A 1 281 ? 29.160 -7.441 -43.075 1.00 89.88 281 PHE A CA 1
ATOM 2189 C C . PHE A 1 281 ? 27.738 -6.866 -43.072 1.00 89.88 281 PHE A C 1
ATOM 2191 O O . PHE A 1 281 ? 26.766 -7.611 -43.152 1.00 89.88 281 PHE A O 1
ATOM 2198 N N . PHE A 1 282 ? 27.597 -5.535 -43.031 1.00 87.94 282 PHE A N 1
ATOM 2199 C CA . PHE A 1 282 ? 26.277 -4.901 -43.093 1.00 87.94 282 PHE A CA 1
ATOM 2200 C C . PHE A 1 282 ? 25.532 -5.241 -44.390 1.00 87.94 282 PHE A C 1
ATOM 2202 O O . PHE A 1 282 ? 24.342 -5.538 -44.346 1.00 87.94 282 PHE A O 1
ATOM 2209 N N . ARG A 1 283 ? 26.241 -5.281 -45.524 1.00 84.88 283 ARG A N 1
ATOM 2210 C CA . ARG A 1 283 ? 25.663 -5.681 -46.809 1.00 84.88 283 ARG A CA 1
ATOM 2211 C C . ARG A 1 283 ? 25.168 -7.128 -46.802 1.00 84.88 283 ARG A C 1
ATOM 2213 O O . ARG A 1 283 ? 24.059 -7.367 -47.252 1.00 84.88 283 ARG A O 1
ATOM 2220 N N . ARG A 1 284 ? 25.932 -8.068 -46.227 1.00 89.56 284 ARG A N 1
ATOM 2221 C CA . ARG A 1 284 ? 25.482 -9.464 -46.049 1.00 89.56 284 ARG A CA 1
ATOM 2222 C C . ARG A 1 284 ? 24.148 -9.545 -45.301 1.00 89.56 284 ARG A C 1
ATOM 2224 O O . ARG A 1 284 ? 23.283 -10.317 -45.695 1.00 89.56 284 ARG A O 1
ATOM 2231 N N . MET A 1 285 ? 23.966 -8.731 -44.258 1.00 88.38 285 MET A N 1
ATOM 2232 C CA . MET A 1 285 ? 22.694 -8.676 -43.528 1.00 88.38 285 MET A CA 1
ATOM 2233 C C . MET A 1 285 ? 21.549 -8.123 -44.392 1.00 88.38 285 MET A C 1
ATOM 2235 O O . MET A 1 285 ? 20.458 -8.681 -44.361 1.00 88.38 285 MET A O 1
ATOM 2239 N N . GLU A 1 286 ? 21.784 -7.065 -45.180 1.00 82.88 286 GLU A N 1
ATOM 2240 C CA . GLU A 1 286 ? 20.774 -6.526 -46.112 1.00 82.88 286 GLU A CA 1
ATOM 2241 C C . GLU A 1 286 ? 20.425 -7.508 -47.244 1.00 82.88 286 GLU A C 1
ATOM 2243 O O . GLU A 1 286 ? 19.272 -7.562 -47.667 1.00 82.88 286 GLU A O 1
ATOM 2248 N N . ASP A 1 287 ? 21.392 -8.309 -47.696 1.00 85.12 287 ASP A N 1
ATOM 2249 C CA . ASP A 1 287 ? 21.211 -9.321 -48.744 1.00 85.12 287 ASP A CA 1
ATOM 2250 C C . ASP A 1 287 ? 20.559 -10.623 -48.217 1.00 85.12 287 ASP A C 1
ATOM 2252 O O . ASP A 1 287 ? 20.271 -11.532 -48.997 1.00 85.12 287 ASP A O 1
ATOM 2256 N N . GLY A 1 288 ? 20.295 -10.721 -46.907 1.00 85.56 288 GLY A N 1
ATOM 2257 C CA . GLY A 1 288 ? 19.597 -11.856 -46.294 1.00 85.56 288 GLY A CA 1
ATOM 2258 C C . GLY A 1 288 ? 20.477 -13.070 -45.972 1.00 85.56 288 GLY A C 1
ATOM 2259 O O . GLY A 1 288 ? 19.971 -14.188 -45.883 1.00 85.56 288 GLY A O 1
ATOM 2260 N N . ASP A 1 289 ? 21.787 -12.879 -45.807 1.00 92.50 289 ASP A N 1
ATOM 2261 C CA . ASP A 1 289 ? 22.730 -13.953 -45.479 1.00 92.50 289 ASP A CA 1
ATOM 2262 C C . ASP A 1 289 ? 22.408 -14.624 -44.130 1.00 92.50 289 ASP A C 1
ATOM 2264 O O . ASP A 1 289 ? 22.412 -13.981 -43.078 1.00 92.50 289 ASP A O 1
ATOM 2268 N N . ALA A 1 290 ? 22.162 -15.937 -44.151 1.00 92.81 290 ALA A N 1
ATOM 2269 C CA . ALA A 1 290 ? 21.658 -16.673 -42.990 1.00 92.81 290 ALA A CA 1
ATOM 2270 C C . ALA A 1 290 ? 22.611 -16.651 -41.780 1.00 92.81 290 ALA A C 1
ATOM 2272 O O . ALA A 1 290 ? 22.154 -16.559 -40.643 1.00 92.81 290 ALA A O 1
ATOM 2273 N N . GLU A 1 291 ? 23.927 -16.707 -42.006 1.00 90.75 291 GLU A N 1
ATOM 2274 C CA . GLU A 1 291 ? 24.925 -16.682 -40.930 1.00 90.75 291 GLU A CA 1
ATOM 2275 C C . GLU A 1 291 ? 24.996 -15.295 -40.274 1.00 90.75 291 GLU A C 1
ATOM 2277 O O . GLU A 1 291 ? 24.965 -15.177 -39.046 1.00 90.75 291 GLU A O 1
ATOM 2282 N N . ALA A 1 292 ? 25.033 -14.234 -41.086 1.00 90.12 292 ALA A N 1
ATOM 2283 C CA . ALA A 1 292 ? 25.047 -12.865 -40.587 1.00 90.12 292 ALA A CA 1
ATOM 2284 C C . ALA A 1 292 ? 23.760 -12.525 -39.813 1.00 90.12 292 ALA A C 1
ATOM 2286 O O . ALA A 1 292 ? 23.832 -11.913 -38.743 1.00 90.12 292 ALA A O 1
ATOM 2287 N N . LEU A 1 293 ? 22.597 -12.968 -40.307 1.00 91.62 293 LEU A N 1
ATOM 2288 C CA . LEU A 1 293 ? 21.309 -12.795 -39.630 1.00 91.62 293 LEU A CA 1
ATOM 2289 C C . LEU A 1 293 ? 21.217 -13.593 -38.325 1.00 91.62 293 LEU A C 1
ATOM 2291 O O . LEU A 1 293 ? 20.689 -13.079 -37.341 1.00 91.62 293 LEU A O 1
ATOM 2295 N N . ALA A 1 294 ? 21.752 -14.816 -38.278 1.00 92.69 294 ALA A N 1
ATOM 2296 C CA . ALA A 1 294 ? 21.767 -15.615 -37.053 1.00 92.69 294 ALA A CA 1
ATOM 2297 C C . ALA A 1 294 ? 22.601 -14.945 -35.949 1.00 92.69 294 ALA A C 1
ATOM 2299 O O . ALA A 1 294 ? 22.162 -14.865 -34.799 1.00 92.69 294 ALA A O 1
ATOM 2300 N N . LEU A 1 295 ? 23.776 -14.405 -36.298 1.00 90.44 295 LEU A N 1
ATOM 2301 C CA . LEU A 1 295 ? 24.619 -13.670 -35.351 1.00 90.44 295 LEU A CA 1
ATOM 2302 C C . LEU A 1 295 ? 23.924 -12.398 -34.845 1.00 90.44 295 LEU A C 1
ATOM 2304 O O . LEU A 1 295 ? 23.936 -12.113 -33.647 1.00 90.44 295 LEU A O 1
ATOM 2308 N N . TRP A 1 296 ? 23.288 -11.655 -35.752 1.00 91.31 296 TRP A N 1
ATOM 2309 C CA . TRP A 1 296 ? 22.506 -10.471 -35.412 1.00 91.31 296 TRP A CA 1
ATOM 2310 C C . TRP A 1 296 ? 21.343 -10.792 -34.462 1.00 91.31 296 TRP A C 1
ATOM 2312 O O . TRP A 1 296 ? 21.234 -10.155 -33.412 1.00 91.31 296 TRP A O 1
ATOM 2322 N N . SER A 1 297 ? 20.520 -11.798 -34.791 1.00 91.12 297 SER A N 1
ATOM 2323 C CA . SER A 1 297 ? 19.363 -12.195 -33.975 1.00 91.12 297 SER A CA 1
ATOM 2324 C C . SER A 1 297 ? 19.810 -12.552 -32.567 1.00 91.12 297 SER A C 1
ATOM 2326 O O . SER A 1 297 ? 19.259 -12.052 -31.594 1.00 91.12 297 SER A O 1
ATOM 2328 N N . ARG A 1 298 ? 20.897 -13.320 -32.448 1.00 90.19 298 ARG A N 1
ATOM 2329 C CA . ARG A 1 298 ? 21.462 -13.701 -31.154 1.00 90.19 298 ARG A CA 1
ATOM 2330 C C . ARG A 1 298 ? 21.825 -12.491 -30.292 1.00 90.19 298 ARG A C 1
ATOM 2332 O O . ARG A 1 298 ? 21.491 -12.463 -29.110 1.00 90.19 298 ARG A O 1
ATOM 2339 N N . PHE A 1 299 ? 22.507 -11.490 -30.850 1.00 88.19 299 PHE A N 1
ATOM 2340 C CA . PHE A 1 299 ? 22.868 -10.285 -30.092 1.00 88.19 299 PHE A CA 1
ATOM 2341 C C . PHE A 1 299 ? 21.644 -9.454 -29.721 1.00 88.19 299 PHE A C 1
ATOM 2343 O O . PHE A 1 299 ? 21.567 -8.924 -28.608 1.00 88.19 299 PHE A O 1
ATOM 2350 N N . ARG A 1 300 ? 20.677 -9.363 -30.633 1.00 89.81 300 ARG A N 1
ATOM 2351 C CA . ARG A 1 300 ? 19.413 -8.674 -30.398 1.00 89.81 300 ARG A CA 1
ATOM 2352 C C . ARG A 1 300 ? 18.634 -9.307 -29.247 1.00 89.81 300 ARG A C 1
ATOM 2354 O O . ARG A 1 300 ? 18.249 -8.585 -28.330 1.00 89.81 300 ARG A O 1
ATOM 2361 N N . ASP A 1 301 ? 18.461 -10.623 -29.261 1.00 89.50 301 ASP A N 1
ATOM 2362 C CA . ASP A 1 301 ? 17.667 -11.352 -28.267 1.00 89.50 301 ASP A CA 1
ATOM 2363 C C . ASP A 1 301 ? 18.297 -11.244 -26.868 1.00 89.50 301 ASP A C 1
ATOM 2365 O O . ASP A 1 301 ? 17.623 -10.857 -25.913 1.00 89.50 301 ASP A O 1
ATOM 2369 N N . ILE A 1 302 ? 19.624 -11.412 -26.765 1.00 86.69 302 ILE A N 1
ATOM 2370 C CA . ILE A 1 302 ? 20.379 -11.195 -25.515 1.00 86.69 302 ILE A CA 1
ATOM 2371 C C . ILE A 1 302 ? 20.167 -9.777 -24.961 1.00 86.69 302 ILE A C 1
ATOM 2373 O O . ILE A 1 302 ? 20.055 -9.573 -23.747 1.00 86.69 302 ILE A O 1
ATOM 2377 N N . SER A 1 303 ? 20.137 -8.778 -25.845 1.00 84.69 303 SER A N 1
ATOM 2378 C CA . SER A 1 303 ? 19.966 -7.378 -25.448 1.00 84.69 303 SER A CA 1
ATOM 2379 C C . SER A 1 303 ? 18.547 -7.118 -24.935 1.00 84.69 303 SER A C 1
ATOM 2381 O O . SER A 1 303 ? 18.378 -6.442 -23.918 1.00 84.69 303 SER A O 1
ATOM 2383 N N . ILE A 1 304 ? 17.533 -7.693 -25.592 1.00 87.44 304 ILE A N 1
ATOM 2384 C CA . ILE A 1 304 ? 16.124 -7.575 -25.198 1.00 87.44 304 ILE A CA 1
ATOM 2385 C C . ILE A 1 304 ? 15.882 -8.197 -23.828 1.00 87.44 304 ILE A C 1
ATOM 2387 O O . ILE A 1 304 ? 15.324 -7.515 -22.968 1.00 87.44 304 ILE A O 1
ATOM 2391 N N . ASP A 1 305 ? 16.353 -9.421 -23.582 1.00 85.62 305 ASP A N 1
ATOM 2392 C CA . ASP A 1 305 ? 16.168 -10.102 -22.292 1.00 85.62 305 ASP A CA 1
ATOM 2393 C C . ASP A 1 305 ? 16.693 -9.254 -21.124 1.00 85.62 305 ASP A C 1
ATOM 2395 O O . ASP A 1 305 ? 16.054 -9.109 -20.075 1.00 85.62 305 ASP A O 1
ATOM 2399 N N . ARG A 1 306 ? 17.844 -8.601 -21.320 1.00 80.88 306 ARG A N 1
ATOM 2400 C CA . ARG A 1 306 ? 18.428 -7.716 -20.308 1.00 80.88 306 ARG A CA 1
ATOM 2401 C C . ARG A 1 306 ? 17.660 -6.404 -20.148 1.00 80.88 306 ARG A C 1
ATOM 2403 O O . ARG A 1 306 ? 17.530 -5.896 -19.026 1.00 80.88 306 ARG A O 1
ATOM 2410 N N . TYR A 1 307 ? 17.163 -5.844 -21.245 1.00 84.44 307 TYR A N 1
ATOM 2411 C CA . TYR A 1 307 ? 16.333 -4.649 -21.214 1.00 84.44 307 TYR A CA 1
ATOM 2412 C C . TYR A 1 307 ? 15.000 -4.891 -20.511 1.00 84.44 307 TYR A C 1
ATOM 2414 O O . TYR A 1 307 ? 14.628 -4.068 -19.678 1.00 84.44 307 TYR A O 1
ATOM 2422 N N . VAL A 1 308 ? 14.327 -6.019 -20.758 1.00 87.38 308 VAL A N 1
ATOM 2423 C CA . VAL A 1 308 ? 13.088 -6.409 -20.059 1.00 87.38 308 VAL A CA 1
ATOM 2424 C C . VAL A 1 308 ? 13.284 -6.342 -18.544 1.00 87.38 308 VAL A C 1
ATOM 2426 O O . VAL A 1 308 ? 12.514 -5.675 -17.857 1.00 87.38 308 VAL A O 1
ATOM 2429 N N . ALA A 1 309 ? 14.364 -6.934 -18.023 1.00 84.38 309 ALA A N 1
ATOM 2430 C CA . ALA A 1 309 ? 14.663 -6.898 -16.591 1.00 84.38 309 ALA A CA 1
ATOM 2431 C C . ALA A 1 309 ? 14.908 -5.470 -16.061 1.00 84.38 309 ALA A C 1
ATOM 2433 O O . ALA A 1 309 ? 14.475 -5.127 -14.962 1.00 84.38 309 ALA A O 1
ATOM 2434 N N . THR A 1 310 ? 15.581 -4.617 -16.840 1.00 84.75 310 THR A N 1
ATOM 2435 C CA . THR A 1 310 ? 15.886 -3.229 -16.444 1.00 84.75 310 THR A CA 1
ATOM 2436 C C . THR A 1 310 ? 14.638 -2.343 -16.470 1.00 84.75 310 THR A C 1
ATOM 2438 O O . THR A 1 310 ? 14.427 -1.551 -15.555 1.00 84.75 310 THR A O 1
ATOM 2441 N N . TYR A 1 311 ? 13.781 -2.489 -17.482 1.00 88.69 311 TYR A N 1
ATOM 2442 C CA . TYR A 1 311 ? 12.506 -1.777 -17.564 1.00 88.69 311 TYR A CA 1
ATOM 2443 C C . TYR A 1 311 ? 11.528 -2.230 -16.479 1.00 88.69 311 TYR A C 1
ATOM 2445 O O . TYR A 1 311 ? 10.867 -1.383 -15.880 1.00 88.69 311 TYR A O 1
ATOM 2453 N N . ALA A 1 312 ? 11.495 -3.527 -16.154 1.00 88.25 312 ALA A N 1
ATOM 2454 C CA . ALA A 1 312 ? 10.657 -4.053 -15.081 1.00 88.25 312 ALA A CA 1
ATOM 2455 C C . ALA A 1 312 ? 10.982 -3.412 -13.721 1.00 88.25 312 ALA A C 1
ATOM 2457 O O . ALA A 1 312 ? 10.057 -3.075 -12.984 1.00 88.25 312 ALA A O 1
ATOM 2458 N N . ARG A 1 313 ? 12.268 -3.148 -13.421 1.00 86.75 313 ARG A N 1
ATOM 2459 C CA . ARG A 1 313 ? 12.668 -2.382 -12.220 1.00 86.75 313 ARG A CA 1
ATOM 2460 C C . ARG A 1 313 ? 12.018 -0.997 -12.177 1.00 86.75 313 ARG A C 1
ATOM 2462 O O . ARG A 1 313 ? 11.636 -0.542 -11.113 1.00 86.75 313 ARG A O 1
ATOM 2469 N N . LEU A 1 314 ? 11.839 -0.341 -13.322 1.00 86.06 314 LEU A N 1
ATOM 2470 C CA . LEU A 1 314 ? 11.192 0.973 -13.435 1.00 86.06 314 LEU A CA 1
ATOM 2471 C C . LEU A 1 314 ? 9.656 0.899 -13.552 1.00 86.06 314 LEU A C 1
ATOM 2473 O O . LEU A 1 314 ? 9.030 1.901 -13.888 1.00 86.06 314 LEU A O 1
ATOM 2477 N N . ASN A 1 315 ? 9.046 -0.268 -13.304 1.00 85.00 315 ASN A N 1
ATOM 2478 C CA . ASN A 1 315 ? 7.622 -0.551 -13.530 1.00 85.00 315 ASN A CA 1
ATOM 2479 C C . ASN A 1 315 ? 7.171 -0.384 -14.993 1.00 85.00 315 ASN A C 1
ATOM 2481 O O . ASN A 1 315 ? 6.042 0.030 -15.269 1.00 85.00 315 ASN A O 1
ATOM 2485 N N . ILE A 1 316 ? 8.049 -0.692 -15.949 1.00 89.94 316 ILE A N 1
ATOM 2486 C CA . ILE A 1 316 ? 7.779 -0.541 -17.380 1.00 89.94 316 ILE A CA 1
ATOM 2487 C C . ILE A 1 316 ? 7.756 -1.914 -18.044 1.00 89.94 316 ILE A C 1
ATOM 2489 O O . ILE A 1 316 ? 8.718 -2.674 -17.974 1.00 89.94 316 ILE A O 1
ATOM 2493 N N . GLY A 1 317 ? 6.657 -2.194 -18.740 1.00 91.81 317 GLY A N 1
ATOM 2494 C CA . GLY A 1 317 ? 6.543 -3.275 -19.714 1.00 91.81 317 GLY A CA 1
ATOM 2495 C C . GLY A 1 317 ? 6.209 -2.692 -21.084 1.00 91.81 317 GLY A C 1
ATOM 2496 O O . GLY A 1 317 ? 5.429 -1.740 -21.166 1.00 91.81 317 GLY A O 1
ATOM 2497 N N . PHE A 1 318 ? 6.817 -3.244 -22.132 1.00 95.19 318 PHE A N 1
ATOM 2498 C CA . PHE A 1 318 ? 6.509 -2.923 -23.525 1.00 95.19 318 PHE A CA 1
ATOM 2499 C C . PHE A 1 318 ? 5.615 -4.004 -24.128 1.00 95.19 318 PHE A C 1
ATOM 2501 O O . PHE A 1 318 ? 5.784 -5.181 -23.816 1.00 95.19 318 PHE A O 1
ATOM 2508 N N . ASP A 1 319 ? 4.704 -3.601 -25.011 1.00 95.69 319 ASP A N 1
ATOM 2509 C CA . ASP A 1 319 ? 3.843 -4.524 -25.757 1.00 95.69 319 ASP A CA 1
ATOM 2510 C C . ASP A 1 319 ? 4.580 -5.093 -26.978 1.00 95.69 319 ASP A C 1
ATOM 2512 O O . ASP A 1 319 ? 4.330 -6.220 -27.403 1.00 95.69 319 ASP A O 1
ATOM 2516 N N . GLU A 1 320 ? 5.522 -4.323 -27.536 1.00 94.81 320 GLU A N 1
ATOM 2517 C CA . GLU A 1 320 ? 6.334 -4.735 -28.678 1.00 94.81 320 GLU A CA 1
ATOM 2518 C C . GLU A 1 320 ? 7.775 -4.215 -28.575 1.00 94.81 320 GLU A C 1
ATOM 2520 O O . GLU A 1 320 ? 8.019 -3.007 -28.495 1.00 94.81 320 GLU A O 1
ATOM 2525 N N . TYR A 1 321 ? 8.741 -5.134 -28.662 1.00 94.38 321 TYR A N 1
ATOM 2526 C CA . TYR A 1 321 ? 10.148 -4.825 -28.931 1.00 94.38 321 TYR A CA 1
ATOM 2527 C C . TYR A 1 321 ? 10.383 -4.873 -30.441 1.00 94.38 321 TYR A C 1
ATOM 2529 O O . TYR A 1 321 ? 10.795 -5.894 -30.998 1.00 94.38 321 TYR A O 1
ATOM 2537 N N . SER A 1 322 ? 10.056 -3.764 -31.099 1.00 94.81 322 SER A N 1
ATOM 2538 C CA . SER A 1 322 ? 10.250 -3.556 -32.532 1.00 94.81 322 SER A CA 1
ATOM 2539 C C . SER A 1 322 ? 11.691 -3.105 -32.815 1.00 94.81 322 SER A C 1
ATOM 2541 O O . SER A 1 322 ? 12.532 -3.043 -31.917 1.00 94.81 322 SER A O 1
ATOM 2543 N N . GLY A 1 323 ? 12.005 -2.784 -34.063 1.00 92.75 323 GLY A N 1
ATOM 2544 C CA . GLY A 1 323 ? 13.312 -2.247 -34.427 1.00 92.75 323 GLY A CA 1
ATOM 2545 C C . GLY A 1 323 ? 13.397 -1.867 -35.892 1.00 92.75 323 GLY A C 1
ATOM 2546 O O . GLY A 1 323 ? 12.525 -2.224 -36.687 1.00 92.75 323 GLY A O 1
ATOM 2547 N N . GLU A 1 324 ? 14.459 -1.151 -36.247 1.00 90.56 324 GLU A N 1
ATOM 2548 C CA . GLU A 1 324 ? 14.747 -0.769 -37.634 1.00 90.56 324 GLU A CA 1
ATOM 2549 C C . GLU A 1 324 ? 14.827 -1.981 -38.573 1.00 90.56 324 GLU A C 1
ATOM 2551 O O . GLU A 1 324 ? 14.502 -1.872 -39.755 1.00 90.56 324 GLU A O 1
ATOM 2556 N N . SER A 1 325 ? 15.231 -3.134 -38.037 1.00 90.12 325 SER A N 1
ATOM 2557 C CA . SER A 1 325 ? 15.291 -4.419 -38.740 1.00 90.12 325 SER A CA 1
ATOM 2558 C C . SER A 1 325 ? 13.927 -4.963 -39.177 1.00 90.12 325 SER A C 1
ATOM 2560 O O . SER A 1 325 ? 13.857 -5.769 -40.100 1.00 90.12 325 SER A O 1
ATOM 2562 N N . GLN A 1 326 ? 12.844 -4.558 -38.506 1.00 91.56 326 GLN A N 1
ATOM 2563 C CA . GLN A 1 326 ? 11.503 -5.129 -38.681 1.00 91.56 326 GLN A CA 1
ATOM 2564 C C . GLN A 1 326 ? 10.663 -4.383 -39.726 1.00 91.56 326 GLN A C 1
ATOM 2566 O O . GLN A 1 326 ? 9.531 -4.781 -40.008 1.00 91.56 326 GLN A O 1
ATOM 2571 N N . VAL A 1 327 ? 11.192 -3.294 -40.294 1.00 92.06 327 VAL A N 1
ATOM 2572 C CA . VAL A 1 327 ? 10.507 -2.521 -41.336 1.00 92.06 327 VAL A CA 1
ATOM 2573 C C . VAL A 1 327 ? 10.473 -3.334 -42.629 1.00 92.06 327 VAL A C 1
ATOM 2575 O O . VAL A 1 327 ? 11.513 -3.755 -43.140 1.00 92.06 327 VAL A O 1
ATOM 2578 N N . LYS A 1 328 ? 9.277 -3.556 -43.182 1.00 91.25 328 LYS A N 1
ATOM 2579 C CA . LYS A 1 328 ? 9.103 -4.457 -44.330 1.00 91.25 328 LYS A CA 1
ATOM 2580 C C . LYS A 1 328 ? 9.746 -3.885 -45.589 1.00 91.25 328 LYS A C 1
ATOM 2582 O O . LYS A 1 328 ? 9.549 -2.718 -45.939 1.00 91.25 328 LYS A O 1
ATOM 2587 N N . THR A 1 329 ? 10.452 -4.734 -46.334 1.00 89.94 329 THR A N 1
ATOM 2588 C CA . THR A 1 329 ? 11.088 -4.332 -47.600 1.00 89.94 329 THR A CA 1
ATOM 2589 C C . THR A 1 329 ? 10.049 -3.894 -48.635 1.00 89.94 329 THR A C 1
ATOM 2591 O O . THR A 1 329 ? 10.286 -2.957 -49.398 1.00 89.94 329 THR A O 1
ATOM 2594 N N . GLU A 1 330 ? 8.870 -4.515 -48.641 1.00 93.19 330 GLU A N 1
ATOM 2595 C CA . GLU A 1 330 ? 7.740 -4.136 -49.492 1.00 93.19 330 GLU A CA 1
ATOM 2596 C C . GLU A 1 330 ? 7.248 -2.719 -49.173 1.00 93.19 330 GLU A C 1
ATOM 2598 O O . GLU A 1 330 ? 6.990 -1.931 -50.084 1.00 93.19 330 GLU A O 1
ATOM 2603 N N . THR A 1 331 ? 7.168 -2.367 -47.888 1.00 95.50 331 THR A N 1
ATOM 2604 C CA . THR A 1 331 ? 6.736 -1.037 -47.443 1.00 95.50 331 THR A CA 1
ATOM 2605 C C . THR A 1 331 ? 7.780 0.026 -47.775 1.00 95.50 331 THR A C 1
ATOM 2607 O O . THR A 1 331 ? 7.416 1.113 -48.221 1.00 95.50 331 THR A O 1
ATOM 2610 N N . ILE A 1 332 ? 9.073 -0.293 -47.666 1.00 93.44 332 ILE A N 1
ATOM 2611 C CA . ILE A 1 332 ? 10.159 0.591 -48.118 1.00 93.44 332 ILE A CA 1
ATOM 2612 C C . ILE A 1 332 ? 10.019 0.891 -49.616 1.00 93.44 332 ILE A C 1
ATOM 2614 O O . ILE A 1 332 ? 9.975 2.059 -49.999 1.00 93.44 332 ILE A O 1
ATOM 2618 N N . LYS A 1 333 ? 9.858 -0.142 -50.456 1.00 93.81 333 LYS A N 1
ATOM 2619 C CA . LYS A 1 333 ? 9.642 0.028 -51.906 1.00 93.81 333 LYS A CA 1
ATOM 2620 C C . LYS A 1 333 ? 8.391 0.856 -52.212 1.00 93.81 333 LYS A C 1
ATOM 2622 O O . LYS A 1 3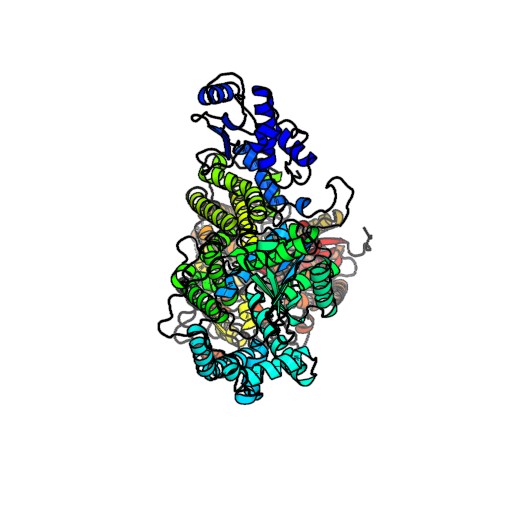33 ? 8.386 1.650 -53.148 1.00 93.81 333 LYS A O 1
ATOM 2627 N N . ARG A 1 334 ? 7.332 0.704 -51.411 1.00 95.44 334 ARG A N 1
ATOM 2628 C CA . ARG A 1 334 ? 6.110 1.510 -51.533 1.00 95.44 334 ARG A CA 1
ATOM 2629 C C . ARG A 1 334 ? 6.367 2.991 -51.250 1.00 95.44 334 ARG A C 1
ATOM 2631 O O . ARG A 1 334 ? 5.871 3.831 -51.991 1.00 95.44 334 ARG A O 1
ATOM 2638 N N . VAL A 1 335 ? 7.132 3.325 -50.209 1.00 95.81 335 VAL A N 1
ATOM 2639 C CA . VAL A 1 335 ? 7.501 4.725 -49.923 1.00 95.81 335 VAL A CA 1
ATOM 2640 C C . VAL A 1 335 ? 8.341 5.306 -51.059 1.00 95.81 335 VAL A C 1
ATOM 2642 O O . VAL A 1 335 ? 8.122 6.446 -51.456 1.00 95.81 335 VAL A O 1
ATOM 2645 N N . GLU A 1 336 ? 9.258 4.523 -51.624 1.00 94.00 336 GLU A N 1
ATOM 2646 C CA . GLU A 1 336 ? 10.061 4.935 -52.780 1.00 94.00 336 GLU A CA 1
ATOM 2647 C C . GLU A 1 336 ? 9.203 5.251 -54.004 1.00 94.00 336 GLU A C 1
ATOM 2649 O O . GLU A 1 336 ? 9.370 6.318 -54.590 1.00 94.00 336 GLU A O 1
ATOM 2654 N N . ALA A 1 337 ? 8.246 4.384 -54.339 1.00 94.62 337 ALA A N 1
ATOM 2655 C CA . ALA A 1 337 ? 7.295 4.638 -55.418 1.00 94.62 337 ALA A CA 1
ATOM 2656 C C . ALA A 1 337 ? 6.498 5.930 -55.172 1.00 94.62 337 ALA A C 1
ATOM 2658 O O . ALA A 1 337 ? 6.430 6.787 -56.048 1.00 94.62 337 ALA A O 1
ATOM 2659 N N . LEU A 1 338 ? 5.992 6.140 -53.952 1.00 95.75 338 LEU A N 1
ATOM 2660 C CA . LEU A 1 338 ? 5.254 7.358 -53.606 1.00 95.75 338 LEU A CA 1
ATOM 2661 C C . LEU A 1 338 ? 6.118 8.626 -53.705 1.00 95.75 338 LEU A C 1
ATOM 2663 O O . LEU A 1 338 ? 5.627 9.673 -54.130 1.00 95.75 338 LEU A O 1
ATOM 2667 N N . LEU A 1 339 ? 7.400 8.554 -53.335 1.00 94.31 339 LEU A N 1
ATOM 2668 C CA . LEU A 1 339 ? 8.342 9.667 -53.495 1.00 94.31 339 LEU A CA 1
ATOM 2669 C C . LEU A 1 339 ? 8.565 10.023 -54.972 1.00 94.31 339 LEU A C 1
ATOM 2671 O O . LEU A 1 339 ? 8.738 11.203 -55.287 1.00 94.31 339 LEU A O 1
ATOM 2675 N N . GLN A 1 340 ? 8.558 9.026 -55.861 1.00 92.12 340 GLN A N 1
ATOM 2676 C CA . GLN A 1 340 ? 8.650 9.220 -57.309 1.00 92.12 340 GLN A CA 1
ATOM 2677 C C . GLN A 1 340 ? 7.353 9.799 -57.884 1.00 92.12 340 GLN A C 1
ATOM 2679 O O . GLN A 1 340 ? 7.391 10.830 -58.550 1.00 92.12 340 GLN A O 1
ATOM 2684 N N . GLU A 1 341 ? 6.212 9.176 -57.583 1.00 94.06 341 GLU A N 1
ATOM 2685 C CA . GLU A 1 341 ? 4.882 9.563 -58.074 1.00 94.06 341 GLU A CA 1
ATOM 2686 C C . GLU A 1 341 ? 4.519 11.007 -57.708 1.00 94.06 341 GLU A C 1
ATOM 2688 O O . GLU A 1 341 ? 3.968 11.738 -58.528 1.00 94.06 341 GLU A O 1
ATOM 2693 N N . ASN A 1 342 ? 4.875 11.441 -56.495 1.00 92.00 342 ASN A N 1
ATOM 2694 C CA . ASN A 1 342 ? 4.607 12.799 -56.016 1.00 92.00 342 ASN A CA 1
ATOM 2695 C C . ASN A 1 342 ? 5.719 13.804 -56.384 1.00 92.00 342 ASN A C 1
ATOM 2697 O O . ASN A 1 342 ? 5.666 14.957 -55.959 1.00 92.00 342 ASN A O 1
ATOM 2701 N N . GLY A 1 343 ? 6.744 13.393 -57.143 1.00 91.31 343 GLY A N 1
ATOM 2702 C CA . GLY A 1 343 ? 7.835 14.274 -57.580 1.00 91.31 343 GLY A CA 1
ATOM 2703 C C . GLY A 1 343 ? 8.674 14.852 -56.433 1.00 91.31 343 GLY A C 1
ATOM 2704 O O . GLY A 1 343 ? 9.193 15.963 -56.536 1.00 91.31 343 GLY A O 1
ATOM 2705 N N . VAL A 1 344 ? 8.781 14.128 -55.315 1.00 90.00 344 VAL A N 1
ATOM 2706 C CA . VAL A 1 344 ? 9.388 14.630 -54.072 1.00 90.00 344 VAL A CA 1
ATOM 2707 C C . VAL A 1 344 ? 10.905 14.433 -54.056 1.00 90.00 344 VAL A C 1
ATOM 2709 O O . VAL A 1 344 ? 11.632 15.272 -53.515 1.00 90.00 344 VAL A O 1
ATOM 2712 N N . TYR A 1 345 ? 11.396 13.338 -54.641 1.00 86.12 345 TYR A N 1
ATOM 2713 C CA . TYR A 1 345 ? 12.820 13.004 -54.622 1.00 86.12 345 TYR A CA 1
ATOM 2714 C C . TYR A 1 345 ? 13.623 13.744 -55.705 1.00 86.12 345 TYR A C 1
ATOM 2716 O O . TYR A 1 345 ? 13.139 14.058 -56.788 1.00 86.12 345 TYR A O 1
ATOM 2724 N N . THR A 1 346 ? 14.890 14.012 -55.404 1.00 85.88 346 THR A N 1
ATOM 2725 C CA . THR A 1 346 ? 15.914 14.485 -56.338 1.00 85.88 346 THR A CA 1
ATOM 2726 C C . THR A 1 346 ? 17.069 13.491 -56.322 1.00 85.88 346 THR A C 1
ATOM 2728 O O . THR A 1 346 ? 17.557 13.116 -55.253 1.00 85.88 346 THR A O 1
ATOM 2731 N N . GLU A 1 347 ? 17.525 13.069 -57.497 1.00 84.38 347 GLU A N 1
ATOM 2732 C CA . GLU A 1 347 ? 18.700 12.210 -57.625 1.00 84.38 347 GLU A CA 1
ATOM 2733 C C . GLU A 1 347 ? 19.973 13.049 -57.786 1.00 84.38 347 GLU A C 1
ATOM 2735 O O . GLU A 1 347 ? 20.031 13.968 -58.604 1.00 84.38 347 GLU A O 1
ATOM 2740 N N . HIS A 1 348 ? 21.002 12.743 -56.994 1.00 75.38 348 HIS A N 1
ATOM 2741 C CA . HIS A 1 348 ? 22.306 13.399 -57.075 1.00 75.38 348 HIS A CA 1
ATOM 2742 C C . HIS A 1 348 ? 23.427 12.406 -56.741 1.00 75.38 348 HIS A C 1
ATOM 2744 O O . HIS A 1 348 ? 23.452 11.824 -55.654 1.00 75.38 348 HIS A O 1
ATOM 2750 N N . ASN A 1 349 ? 24.369 12.204 -57.671 1.00 70.00 349 ASN A N 1
ATOM 2751 C CA . ASN A 1 349 ? 25.501 11.272 -57.536 1.00 70.00 349 ASN A CA 1
ATOM 2752 C C . ASN A 1 349 ? 25.094 9.838 -57.122 1.00 70.00 349 ASN A C 1
ATOM 2754 O O . ASN A 1 349 ? 25.757 9.209 -56.293 1.00 70.00 349 ASN A O 1
ATOM 2758 N N . GLY A 1 350 ? 23.983 9.333 -57.672 1.00 74.88 350 GLY A N 1
ATOM 2759 C CA . GLY A 1 350 ? 23.438 7.998 -57.384 1.00 74.88 350 GLY A CA 1
ATOM 2760 C C . GLY A 1 350 ? 22.786 7.849 -56.004 1.00 74.88 350 GLY A C 1
ATOM 2761 O O . GLY A 1 350 ? 22.450 6.738 -55.609 1.00 74.88 350 GLY A O 1
ATOM 2762 N N . SER A 1 351 ? 22.628 8.939 -55.246 1.00 84.19 351 SER A N 1
ATOM 2763 C CA . SER A 1 351 ? 21.852 8.973 -53.998 1.00 84.19 351 SER A CA 1
ATOM 2764 C C . SER A 1 351 ? 20.513 9.665 -54.233 1.00 84.19 351 SER A C 1
ATOM 2766 O O . SER A 1 351 ? 20.431 10.613 -55.016 1.00 84.19 351 SER A O 1
ATOM 2768 N N . TRP A 1 352 ? 19.473 9.230 -53.526 1.00 90.62 352 TRP A N 1
ATOM 2769 C CA . TRP A 1 352 ? 18.176 9.905 -53.532 1.00 90.62 352 TRP A CA 1
ATOM 2770 C C . TRP A 1 352 ? 18.083 10.825 -52.322 1.00 90.62 352 TRP A C 1
ATOM 2772 O O . TRP A 1 352 ? 18.372 10.412 -51.194 1.00 90.62 352 TRP A O 1
ATOM 2782 N N . ALA A 1 353 ? 17.654 12.063 -52.544 1.00 91.44 353 ALA A N 1
ATOM 2783 C CA . ALA A 1 353 ? 17.483 13.058 -51.497 1.00 91.44 353 ALA A CA 1
ATOM 2784 C C . ALA A 1 353 ? 16.157 13.812 -51.643 1.00 91.44 353 ALA A C 1
ATOM 2786 O O . ALA A 1 353 ? 15.625 13.947 -52.740 1.00 91.44 353 ALA A O 1
ATOM 2787 N N . ILE A 1 354 ? 15.639 14.322 -50.531 1.00 92.75 354 ILE A N 1
ATOM 2788 C CA . ILE A 1 354 ? 14.500 15.238 -50.493 1.00 92.75 354 ILE A CA 1
ATOM 2789 C C . ILE A 1 354 ? 15.042 16.628 -50.188 1.00 92.75 354 ILE A C 1
ATOM 2791 O O . ILE A 1 354 ? 15.651 16.854 -49.138 1.00 92.75 354 ILE A O 1
ATOM 2795 N N . ASP A 1 355 ? 14.817 17.552 -51.115 1.00 92.50 355 ASP A N 1
ATOM 2796 C CA . ASP A 1 355 ? 15.066 18.975 -50.918 1.00 92.50 355 ASP A CA 1
ATOM 2797 C C . ASP A 1 355 ? 13.780 19.628 -50.407 1.00 92.50 355 ASP A C 1
ATOM 2799 O O . ASP A 1 355 ? 12.874 19.968 -51.168 1.00 92.50 355 ASP A O 1
ATOM 2803 N N . PHE A 1 356 ? 13.675 19.763 -49.088 1.00 92.69 356 PHE A N 1
ATOM 2804 C CA . PHE A 1 356 ? 12.460 20.269 -48.458 1.00 92.69 356 PHE A CA 1
ATOM 2805 C C . PHE A 1 356 ? 12.194 21.747 -48.782 1.00 92.69 356 PHE A C 1
ATOM 2807 O O . PHE A 1 356 ? 11.042 22.186 -48.720 1.00 92.69 356 PHE A O 1
ATOM 2814 N N . GLU A 1 357 ? 13.218 22.521 -49.153 1.00 90.44 357 GLU A N 1
ATOM 2815 C CA . GLU A 1 357 ? 13.049 23.935 -49.496 1.00 90.44 357 GLU A CA 1
ATOM 2816 C C . GLU A 1 357 ? 12.341 24.104 -50.839 1.00 90.44 357 GLU A C 1
ATOM 2818 O O . GLU A 1 357 ? 11.432 24.933 -50.942 1.00 90.44 357 GLU A O 1
ATOM 2823 N N . LYS A 1 358 ? 12.665 23.255 -51.825 1.00 89.81 358 LYS A N 1
ATOM 2824 C CA . LYS A 1 358 ? 11.943 23.194 -53.110 1.00 89.81 358 LYS A CA 1
ATOM 2825 C C . LYS A 1 358 ? 10.459 22.872 -52.939 1.00 89.81 358 LYS A C 1
ATOM 2827 O O . LYS A 1 358 ? 9.638 23.340 -53.720 1.00 89.81 358 LYS A O 1
ATOM 2832 N N . HIS A 1 359 ? 10.112 22.157 -51.871 1.00 89.19 359 HIS A N 1
ATOM 2833 C CA . HIS A 1 359 ? 8.740 21.775 -51.520 1.00 89.19 359 HIS A CA 1
ATOM 2834 C C . HIS A 1 359 ? 8.097 22.705 -50.473 1.00 89.19 359 HIS A C 1
ATOM 2836 O O . HIS A 1 359 ? 7.253 22.293 -49.667 1.00 89.19 359 HIS A O 1
ATOM 2842 N N . GLY A 1 360 ? 8.532 23.971 -50.436 1.00 85.75 360 GLY A N 1
ATOM 2843 C CA . GLY A 1 360 ? 7.929 25.040 -49.632 1.00 85.75 360 GLY A CA 1
ATOM 2844 C C . GLY A 1 360 ? 8.222 24.981 -48.129 1.00 85.75 360 GLY A C 1
ATOM 2845 O O . GLY A 1 360 ? 7.622 25.728 -47.360 1.00 85.75 360 GLY A O 1
ATOM 2846 N N . SER A 1 361 ? 9.142 24.118 -47.684 1.00 88.81 361 SER A N 1
ATOM 2847 C CA . SER A 1 361 ? 9.393 23.839 -46.260 1.00 88.81 361 SER A CA 1
ATOM 2848 C C . SER A 1 361 ? 10.725 24.429 -45.797 1.00 88.81 361 SER A C 1
ATOM 2850 O O . SER A 1 361 ? 11.717 23.727 -45.590 1.00 88.81 361 SER A O 1
ATOM 2852 N N . LYS A 1 362 ? 10.744 25.757 -45.645 1.00 84.31 362 LYS A N 1
ATOM 2853 C CA . LYS A 1 362 ? 11.943 26.526 -45.278 1.00 84.31 362 LYS A CA 1
ATOM 2854 C C . LYS A 1 362 ? 12.557 26.048 -43.955 1.00 84.31 362 LYS A C 1
ATOM 2856 O O . LYS A 1 362 ? 11.845 25.819 -42.975 1.00 84.31 362 LYS A O 1
ATOM 2861 N N . GLY A 1 363 ? 13.887 25.937 -43.921 1.00 84.75 363 GLY A N 1
ATOM 2862 C CA . GLY A 1 363 ? 14.648 25.559 -42.725 1.00 84.75 363 GLY A CA 1
ATOM 2863 C C . GLY A 1 363 ? 14.747 24.053 -42.456 1.00 84.75 363 GLY A C 1
ATOM 2864 O O . GLY A 1 363 ? 15.356 23.669 -41.461 1.00 84.75 363 GLY A O 1
ATOM 2865 N N . LEU A 1 364 ? 14.183 23.194 -43.320 1.00 89.00 364 LEU A N 1
ATOM 2866 C CA . LEU A 1 364 ? 14.366 21.737 -43.244 1.00 89.00 364 LEU A CA 1
ATOM 2867 C C . LEU A 1 364 ? 15.544 21.224 -44.091 1.00 89.00 364 LEU A C 1
ATOM 2869 O O . LEU A 1 364 ? 16.043 20.135 -43.809 1.00 89.00 364 LEU A O 1
ATOM 2873 N N . GLY A 1 365 ? 16.037 22.002 -45.060 1.00 89.44 365 GLY A N 1
ATOM 2874 C CA . GLY A 1 365 ? 17.228 21.694 -45.865 1.00 89.44 365 GLY A CA 1
ATOM 2875 C C . GLY A 1 365 ? 17.125 20.411 -46.702 1.00 89.44 365 GLY A C 1
ATOM 2876 O O . GLY A 1 365 ? 16.033 19.946 -47.013 1.00 89.44 365 GLY A O 1
ATOM 2877 N N . LEU A 1 366 ? 18.275 19.827 -47.051 1.00 89.88 366 LEU A N 1
ATOM 2878 C CA . LEU A 1 366 ? 18.381 18.572 -47.808 1.00 89.88 366 LEU A CA 1
ATOM 2879 C C . LEU A 1 366 ? 18.491 17.363 -46.860 1.00 89.88 366 LEU A C 1
ATOM 2881 O O . LEU A 1 366 ? 19.249 17.407 -45.884 1.00 89.88 366 LEU A O 1
ATOM 2885 N N . ALA A 1 367 ? 17.787 16.266 -47.155 1.00 91.12 367 ALA A N 1
ATOM 2886 C CA . ALA A 1 367 ? 17.955 14.989 -46.454 1.00 91.12 367 ALA A CA 1
ATOM 2887 C C . ALA A 1 367 ? 18.082 13.813 -47.426 1.00 91.12 367 ALA A C 1
ATOM 2889 O O . ALA A 1 367 ? 17.297 13.684 -48.360 1.00 91.12 367 ALA A O 1
ATOM 2890 N N . VAL A 1 368 ? 19.048 12.926 -47.187 1.00 90.12 368 VAL A N 1
ATOM 2891 C CA . VAL A 1 368 ? 19.261 11.723 -48.005 1.00 90.12 368 VAL A CA 1
ATOM 2892 C C . VAL A 1 368 ? 18.295 10.619 -47.566 1.00 90.12 368 VAL A C 1
ATOM 2894 O O . VAL A 1 368 ? 18.262 10.247 -46.391 1.00 90.12 368 VAL A O 1
ATOM 2897 N N . VAL A 1 369 ? 17.533 10.072 -48.512 1.00 90.00 369 VAL A N 1
ATOM 2898 C CA . VAL A 1 369 ? 16.596 8.953 -48.292 1.00 90.00 369 VAL A CA 1
ATOM 2899 C C . VAL A 1 369 ? 17.159 7.612 -48.763 1.00 90.00 369 VAL A C 1
ATOM 2901 O O . VAL A 1 369 ? 16.843 6.578 -48.182 1.00 90.00 369 VAL A O 1
ATOM 2904 N N . ARG A 1 370 ? 18.068 7.620 -49.748 1.00 87.50 370 ARG A N 1
ATOM 2905 C CA . ARG A 1 370 ? 18.791 6.420 -50.192 1.00 87.50 370 ARG A CA 1
ATOM 2906 C C . ARG A 1 370 ? 20.237 6.746 -50.527 1.00 87.50 370 ARG A C 1
ATOM 2908 O O . ARG A 1 370 ? 20.508 7.717 -51.232 1.00 87.50 370 ARG A O 1
ATOM 2915 N N . GLY A 1 371 ? 21.166 5.956 -49.992 1.00 82.25 371 GLY A N 1
ATOM 2916 C CA . GLY A 1 371 ? 22.598 6.152 -50.225 1.00 82.25 371 GLY A CA 1
ATOM 2917 C C . GLY A 1 371 ? 23.054 5.656 -51.600 1.00 82.25 371 GLY A C 1
ATOM 2918 O O . GLY A 1 371 ? 22.400 4.811 -52.206 1.00 82.25 371 GLY A O 1
ATOM 2919 N N . ARG A 1 372 ? 24.232 6.114 -52.047 1.00 78.38 372 ARG A N 1
ATOM 2920 C CA . ARG A 1 372 ? 24.852 5.759 -53.342 1.00 78.38 372 ARG A CA 1
ATOM 2921 C C . ARG A 1 372 ? 25.003 4.254 -53.591 1.00 78.38 372 ARG A C 1
ATOM 2923 O O . ARG A 1 372 ? 24.978 3.811 -54.730 1.00 78.38 372 ARG A O 1
ATOM 2930 N N . THR A 1 373 ? 25.179 3.466 -52.532 1.00 69.62 373 THR A N 1
ATOM 2931 C CA . THR A 1 373 ? 25.330 2.002 -52.602 1.00 69.62 373 THR A CA 1
ATOM 2932 C C . THR A 1 373 ? 23.995 1.255 -52.584 1.00 69.62 373 THR A C 1
ATOM 2934 O O . THR A 1 373 ? 23.995 0.031 -52.507 1.00 69.62 373 THR A O 1
ATOM 2937 N N . GLY A 1 374 ? 22.865 1.971 -52.610 1.00 74.81 374 GLY A N 1
ATOM 2938 C CA . GLY A 1 374 ? 21.522 1.403 -52.516 1.00 74.81 374 GLY A CA 1
ATOM 2939 C C . GLY A 1 374 ? 21.051 1.100 -51.089 1.00 74.81 374 GLY A C 1
ATOM 2940 O O . GLY A 1 374 ? 19.952 0.583 -50.937 1.00 74.81 374 GLY A O 1
ATOM 2941 N N . THR A 1 375 ? 21.835 1.432 -50.059 1.00 78.75 375 THR A N 1
ATOM 2942 C CA . THR A 1 375 ? 21.496 1.203 -48.640 1.00 78.75 375 THR A CA 1
ATOM 2943 C C . THR A 1 375 ? 20.394 2.156 -48.171 1.00 78.75 375 THR A C 1
ATOM 2945 O O . THR A 1 375 ? 20.429 3.352 -48.497 1.00 78.75 375 THR A O 1
ATOM 2948 N N . THR A 1 376 ? 19.475 1.664 -47.342 1.00 84.81 376 THR A N 1
ATOM 2949 C CA . THR A 1 376 ? 18.363 2.461 -46.789 1.00 84.81 376 THR A CA 1
ATOM 2950 C C . THR A 1 376 ? 18.830 3.415 -45.678 1.00 84.81 376 THR A C 1
ATOM 2952 O O . THR A 1 376 ? 19.724 3.079 -44.894 1.00 84.81 376 THR A O 1
ATOM 2955 N N . THR A 1 377 ? 18.251 4.623 -45.600 1.00 88.06 377 THR A N 1
ATOM 2956 C CA . THR A 1 377 ? 18.526 5.585 -44.511 1.00 88.06 377 THR A CA 1
ATOM 2957 C C . THR A 1 377 ? 17.442 5.550 -43.432 1.00 88.06 377 THR A C 1
ATOM 2959 O O . THR A 1 377 ? 16.347 5.039 -43.661 1.00 88.06 377 THR A O 1
ATOM 2962 N N . TYR A 1 378 ? 17.736 6.136 -42.264 1.00 90.31 378 TYR A N 1
ATOM 2963 C CA . TYR A 1 378 ? 16.781 6.270 -41.157 1.00 90.31 378 TYR A CA 1
ATOM 2964 C C . TYR A 1 378 ? 15.468 6.934 -41.591 1.00 90.31 378 TYR A C 1
ATOM 2966 O O . TYR A 1 378 ? 14.401 6.407 -41.310 1.00 90.31 378 TYR A O 1
ATOM 2974 N N . LEU A 1 379 ? 15.543 8.029 -42.363 1.00 93.44 379 LEU A N 1
ATOM 2975 C CA . LEU A 1 379 ? 14.354 8.764 -42.810 1.00 93.44 379 LEU A CA 1
ATOM 2976 C C . LEU A 1 379 ? 13.414 7.877 -43.637 1.00 93.44 379 LEU A C 1
ATOM 2978 O O . LEU A 1 379 ? 12.205 7.899 -43.429 1.00 93.44 379 LEU A O 1
ATOM 2982 N N . LEU A 1 380 ? 13.968 7.084 -44.558 1.00 92.81 380 LEU A N 1
ATOM 2983 C CA . LEU A 1 380 ? 13.173 6.176 -45.382 1.00 92.81 380 LEU A CA 1
ATOM 2984 C C . LEU A 1 380 ? 12.546 5.057 -44.537 1.00 92.81 380 LEU A C 1
ATOM 2986 O O . LEU A 1 380 ? 11.365 4.753 -44.710 1.00 92.81 380 LEU A O 1
ATOM 2990 N N . ARG A 1 381 ? 13.314 4.483 -43.600 1.00 93.25 381 ARG A N 1
ATOM 2991 C CA . ARG A 1 381 ? 12.828 3.437 -42.689 1.00 93.25 381 ARG A CA 1
ATOM 2992 C C . ARG A 1 381 ? 11.730 3.941 -41.760 1.00 93.25 381 ARG A C 1
ATOM 2994 O O . ARG A 1 381 ? 10.726 3.258 -41.625 1.00 93.25 381 ARG A O 1
ATOM 3001 N N . ASP A 1 382 ? 11.857 5.134 -41.189 1.00 95.75 382 ASP A N 1
ATOM 3002 C CA . ASP A 1 382 ? 10.860 5.661 -40.250 1.00 95.75 382 ASP A CA 1
ATOM 3003 C C . ASP A 1 382 ? 9.548 6.044 -40.941 1.00 95.75 382 ASP A C 1
ATOM 3005 O O . ASP A 1 382 ? 8.472 5.800 -40.395 1.00 95.75 382 ASP A O 1
ATOM 3009 N N . VAL A 1 383 ? 9.604 6.575 -42.168 1.00 96.88 383 VAL A N 1
ATOM 3010 C CA . VAL A 1 383 ? 8.393 6.806 -42.976 1.00 96.88 383 VAL A CA 1
ATOM 3011 C C . VAL A 1 383 ? 7.707 5.476 -43.303 1.00 96.88 383 VAL A C 1
ATOM 3013 O O . VAL A 1 383 ? 6.487 5.369 -43.179 1.00 96.88 383 VAL A O 1
ATOM 3016 N N . ALA A 1 384 ? 8.473 4.442 -43.661 1.00 96.94 384 ALA A N 1
ATOM 3017 C CA . ALA A 1 384 ? 7.931 3.104 -43.887 1.00 96.94 384 ALA A CA 1
ATOM 3018 C C . ALA A 1 384 ? 7.369 2.475 -42.596 1.00 96.94 384 ALA A C 1
ATOM 3020 O O . ALA A 1 384 ? 6.274 1.918 -42.619 1.00 96.94 384 ALA A O 1
ATOM 3021 N N . ALA A 1 385 ? 8.042 2.643 -41.455 1.00 96.88 385 ALA A N 1
ATOM 3022 C CA . ALA A 1 385 ? 7.587 2.152 -40.158 1.00 96.88 385 ALA A CA 1
ATOM 3023 C C . ALA A 1 385 ? 6.239 2.767 -39.749 1.00 96.88 385 ALA A C 1
ATOM 3025 O O . ALA A 1 385 ? 5.394 2.070 -39.191 1.00 96.88 385 ALA A O 1
ATOM 3026 N N . VAL A 1 386 ? 5.996 4.049 -40.058 1.00 97.75 386 VAL A N 1
ATOM 3027 C CA . VAL A 1 386 ? 4.680 4.682 -39.850 1.00 97.75 386 VAL A CA 1
ATOM 3028 C C . VAL A 1 386 ? 3.591 3.972 -40.656 1.00 97.75 386 VAL A C 1
ATOM 3030 O O . VAL A 1 386 ? 2.521 3.700 -40.112 1.00 97.75 386 VAL A O 1
ATOM 3033 N N . LEU A 1 387 ? 3.857 3.639 -41.924 1.00 97.50 387 LEU A N 1
ATOM 3034 C CA . LEU A 1 387 ? 2.896 2.918 -42.765 1.00 97.50 387 LEU A CA 1
ATOM 3035 C C . LEU A 1 387 ? 2.654 1.487 -42.270 1.00 97.50 387 LEU A C 1
ATOM 3037 O O . LEU A 1 387 ? 1.507 1.050 -42.226 1.00 97.50 387 LEU A O 1
ATOM 3041 N N . ASP A 1 388 ? 3.703 0.777 -41.849 1.00 97.12 388 ASP A N 1
ATOM 3042 C CA . ASP A 1 388 ? 3.574 -0.569 -41.276 1.00 97.12 388 ASP A CA 1
ATOM 3043 C C . ASP A 1 388 ? 2.745 -0.557 -39.984 1.00 97.12 388 ASP A C 1
ATOM 3045 O O . ASP A 1 388 ? 1.886 -1.417 -39.775 1.00 97.12 388 ASP A O 1
ATOM 3049 N N . ARG A 1 389 ? 2.969 0.440 -39.121 1.00 97.00 389 ARG A N 1
ATOM 3050 C CA . ARG A 1 389 ? 2.231 0.611 -37.862 1.00 97.00 389 ARG A CA 1
ATOM 3051 C C . ARG A 1 389 ? 0.783 1.014 -38.098 1.00 97.00 389 ARG A C 1
ATOM 3053 O O . ARG A 1 389 ? -0.085 0.541 -37.370 1.00 97.00 389 ARG A O 1
ATOM 3060 N N . GLU A 1 390 ? 0.501 1.846 -39.098 1.00 96.50 390 GLU A N 1
ATOM 3061 C CA . GLU A 1 390 ? -0.880 2.158 -39.465 1.00 96.50 390 GLU A CA 1
ATOM 3062 C C . GLU A 1 390 ? -1.605 0.903 -39.946 1.00 96.50 390 GLU A C 1
ATOM 3064 O O . GLU A 1 390 ? -2.675 0.594 -39.422 1.00 96.50 390 GLU A O 1
ATOM 3069 N N . ALA A 1 391 ? -0.981 0.132 -40.836 1.00 95.94 391 ALA A N 1
ATOM 3070 C CA . ALA A 1 391 ? -1.586 -1.078 -41.370 1.00 95.94 391 ALA A CA 1
ATOM 3071 C C . ALA A 1 391 ? -1.828 -2.126 -40.272 1.00 95.94 391 ALA A C 1
ATOM 3073 O O . ALA A 1 391 ? -2.814 -2.859 -40.315 1.00 95.94 391 ALA A O 1
ATOM 3074 N N . LYS A 1 392 ? -0.934 -2.194 -39.275 1.00 96.19 392 LYS A N 1
ATOM 3075 C CA . LYS A 1 392 ? -1.025 -3.136 -38.151 1.00 96.19 392 LYS A CA 1
ATOM 3076 C C . LYS A 1 392 ? -2.037 -2.711 -37.085 1.00 96.19 392 LYS A C 1
ATOM 3078 O O . LYS A 1 392 ? -2.727 -3.567 -36.539 1.00 96.19 392 LYS A O 1
ATOM 3083 N N . TYR A 1 393 ? -2.104 -1.422 -36.753 1.00 94.50 393 TYR A N 1
ATOM 3084 C CA . TYR A 1 393 ? -2.803 -0.954 -35.551 1.00 94.50 393 TYR A CA 1
ATOM 3085 C C . TYR A 1 393 ? -4.001 -0.045 -35.812 1.00 94.50 393 TYR A C 1
ATOM 3087 O O . TYR A 1 393 ? -4.805 0.128 -34.898 1.00 94.50 393 TYR A O 1
ATOM 3095 N N . ALA A 1 394 ? -4.126 0.542 -37.006 1.00 94.19 394 ALA A N 1
ATOM 3096 C CA . ALA A 1 394 ? -5.146 1.542 -37.324 1.00 94.19 394 ALA A CA 1
ATOM 3097 C C . ALA A 1 394 ? -5.269 2.614 -36.219 1.00 94.19 394 ALA A C 1
ATOM 3099 O O . ALA A 1 394 ? -6.352 2.882 -35.693 1.00 94.19 394 ALA A O 1
ATOM 3100 N N . PHE A 1 395 ? -4.122 3.164 -35.808 1.00 95.75 395 PHE A N 1
ATOM 3101 C CA . PHE A 1 395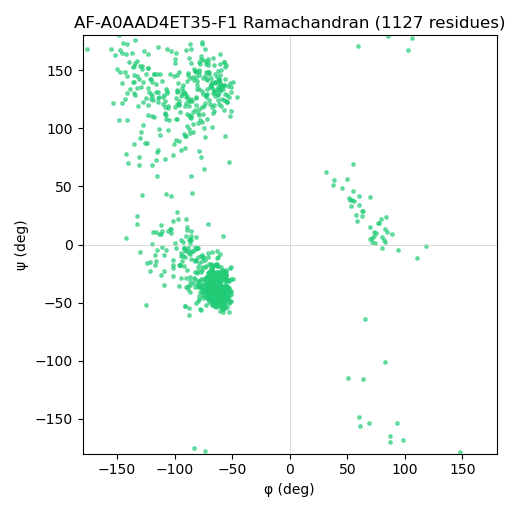 ? -4.029 4.049 -34.651 1.00 95.75 395 PHE A CA 1
ATOM 3102 C C . PHE A 1 395 ? -4.689 5.417 -34.899 1.00 95.75 395 PHE A C 1
ATOM 3104 O O . PHE A 1 395 ? -4.650 5.977 -36.001 1.00 95.75 395 PHE A O 1
ATOM 3111 N N . ASP A 1 396 ? -5.257 5.987 -33.836 1.00 95.81 396 ASP A N 1
ATOM 3112 C CA . ASP A 1 396 ? -5.826 7.339 -33.830 1.00 95.81 396 ASP A CA 1
ATOM 3113 C C . ASP A 1 396 ? -4.758 8.391 -33.521 1.00 95.81 396 ASP A C 1
ATOM 3115 O O . ASP A 1 396 ? -4.850 9.536 -33.963 1.00 95.81 396 ASP A O 1
ATOM 3119 N N . LYS A 1 397 ? -3.727 7.998 -32.768 1.00 97.25 397 LYS A N 1
ATOM 3120 C CA . LYS A 1 397 ? -2.600 8.854 -32.410 1.00 97.25 397 LYS A CA 1
ATOM 3121 C C . LYS A 1 397 ? -1.311 8.052 -32.295 1.00 97.25 397 LYS A C 1
ATOM 3123 O O . LYS A 1 397 ? -1.327 6.893 -31.891 1.00 97.25 397 LYS A O 1
ATOM 3128 N N . MET A 1 398 ? -0.182 8.672 -32.605 1.00 98.25 398 MET A N 1
ATOM 3129 C CA . MET A 1 398 ? 1.120 8.078 -32.335 1.00 98.25 398 MET A CA 1
ATOM 3130 C C . MET A 1 398 ? 2.102 9.125 -31.815 1.00 98.25 398 MET A C 1
ATOM 3132 O O . MET A 1 398 ? 2.198 10.233 -32.339 1.00 98.25 398 MET A O 1
ATOM 3136 N N . ILE A 1 399 ? 2.814 8.779 -30.747 1.00 98.62 399 ILE A N 1
ATOM 3137 C CA . ILE A 1 399 ? 3.683 9.679 -29.999 1.00 98.62 399 ILE A CA 1
ATOM 3138 C C . ILE A 1 399 ? 5.108 9.134 -30.014 1.00 98.62 399 ILE A C 1
ATOM 3140 O O . ILE A 1 399 ? 5.348 8.014 -29.577 1.00 98.62 399 ILE A O 1
ATOM 3144 N N . TYR A 1 400 ? 6.046 9.963 -30.462 1.00 98.50 400 TYR A N 1
ATOM 3145 C CA . TYR A 1 400 ? 7.483 9.710 -30.405 1.00 98.50 400 TYR A CA 1
ATOM 3146 C C . TYR A 1 400 ? 8.092 10.452 -29.221 1.00 98.50 400 TYR A C 1
ATOM 3148 O O . TYR A 1 400 ? 8.055 11.683 -29.187 1.00 98.50 400 TYR A O 1
ATOM 3156 N N . VAL A 1 401 ? 8.682 9.737 -28.265 1.00 97.81 401 VAL A N 1
ATOM 3157 C CA . VAL A 1 401 ? 9.360 10.339 -27.108 1.00 97.81 401 VAL A CA 1
ATOM 3158 C C . VAL A 1 401 ? 10.869 10.330 -27.337 1.00 97.81 401 VAL A C 1
ATOM 3160 O O . VAL A 1 401 ? 11.573 9.405 -26.932 1.00 97.81 401 VAL A O 1
ATOM 3163 N N . VAL A 1 402 ? 11.390 11.364 -28.001 1.00 95.25 402 VAL A N 1
ATOM 3164 C CA . VAL A 1 402 ? 12.783 11.396 -28.492 1.00 95.25 402 VAL A CA 1
ATOM 3165 C C . VAL A 1 402 ? 13.450 12.738 -28.205 1.00 95.25 402 VAL A C 1
ATOM 3167 O O . VAL A 1 402 ? 12.790 13.761 -28.257 1.00 95.25 402 VAL A O 1
ATOM 3170 N N . SER A 1 403 ? 14.753 12.770 -27.919 1.00 93.31 403 SER A N 1
ATOM 3171 C CA . SER A 1 403 ? 15.471 13.991 -27.515 1.00 93.31 403 SER A CA 1
ATOM 3172 C C . SER A 1 403 ? 15.341 15.165 -28.504 1.00 93.31 403 SER A C 1
ATOM 3174 O O . SER A 1 403 ? 15.187 14.969 -29.710 1.00 93.31 403 SER A O 1
ATOM 3176 N N . THR A 1 404 ? 15.488 16.392 -27.990 1.00 94.06 404 THR A N 1
ATOM 3177 C CA . THR A 1 404 ? 15.523 17.647 -28.765 1.00 94.06 404 THR A CA 1
ATOM 3178 C C . THR A 1 404 ? 16.584 17.678 -29.858 1.00 94.06 404 THR A C 1
ATOM 3180 O O . THR A 1 404 ? 16.436 18.390 -30.849 1.00 94.06 404 THR A O 1
ATOM 3183 N N . GLU A 1 405 ? 17.641 16.871 -29.737 1.00 91.31 405 GLU A N 1
ATOM 3184 C CA . GLU A 1 405 ? 18.644 16.711 -30.798 1.00 91.31 405 GLU A CA 1
ATOM 3185 C C . GLU A 1 405 ? 18.050 16.232 -32.127 1.00 91.31 405 GLU A C 1
ATOM 3187 O O . GLU A 1 405 ? 18.642 16.457 -33.181 1.00 91.31 405 GLU A O 1
ATOM 3192 N N . GLN A 1 406 ? 16.883 15.586 -32.084 1.00 93.00 406 GLN A N 1
ATOM 3193 C CA . GLN A 1 406 ? 16.198 15.045 -33.252 1.00 93.00 406 GLN A CA 1
ATOM 3194 C C . GLN A 1 406 ? 14.977 15.875 -33.679 1.00 93.00 406 GLN A C 1
ATOM 3196 O O . GLN A 1 406 ? 14.231 15.444 -34.556 1.00 93.00 406 GLN A O 1
ATOM 3201 N N . ASP A 1 407 ? 14.783 17.086 -33.141 1.00 94.38 407 ASP A N 1
ATOM 3202 C CA . ASP A 1 407 ? 13.651 17.957 -33.505 1.00 94.38 407 ASP A CA 1
ATOM 3203 C C . ASP A 1 407 ? 13.589 18.213 -35.023 1.00 94.38 407 ASP A C 1
ATOM 3205 O O . ASP A 1 407 ? 12.542 18.076 -35.658 1.00 94.38 407 ASP A O 1
ATOM 3209 N N . LEU A 1 408 ? 14.729 18.548 -35.641 1.00 95.00 408 LEU A N 1
ATOM 3210 C CA . LEU A 1 408 ? 14.805 18.757 -37.092 1.00 95.00 408 LEU A CA 1
ATOM 3211 C C . LEU A 1 408 ? 14.484 17.472 -37.870 1.00 95.00 408 LEU A C 1
ATOM 3213 O O . LEU A 1 408 ? 13.866 17.527 -38.933 1.00 95.00 408 LEU A O 1
ATOM 3217 N N . TYR A 1 409 ? 14.905 16.322 -37.345 1.00 96.19 409 TYR A N 1
ATOM 3218 C CA . TYR A 1 409 ? 14.709 15.025 -37.977 1.00 96.19 409 TYR A CA 1
ATOM 3219 C C . TYR A 1 409 ? 13.228 14.629 -38.013 1.00 96.19 409 TYR A C 1
ATOM 3221 O O . TYR A 1 409 ? 12.703 14.373 -39.094 1.00 96.19 409 TYR A O 1
ATOM 3229 N N . PHE A 1 410 ? 12.515 14.680 -36.886 1.00 96.25 410 PHE A N 1
ATOM 3230 C CA . PHE A 1 410 ? 11.087 14.336 -36.861 1.00 96.25 410 PHE A CA 1
ATOM 3231 C C . PHE A 1 410 ? 10.232 15.307 -37.676 1.00 96.25 410 PHE A C 1
ATOM 3233 O O . PHE A 1 410 ? 9.289 14.883 -38.344 1.00 96.25 410 PHE A O 1
ATOM 3240 N N . ARG A 1 411 ? 10.611 16.592 -37.739 1.00 96.38 411 ARG A N 1
ATOM 3241 C CA . ARG A 1 411 ? 9.979 17.538 -38.674 1.00 96.38 411 ARG A CA 1
ATOM 3242 C C . ARG A 1 411 ? 10.133 17.103 -40.133 1.00 96.38 411 ARG A C 1
ATOM 3244 O O . ARG A 1 411 ? 9.193 17.270 -40.905 1.00 96.38 411 ARG A O 1
ATOM 3251 N N . ARG A 1 412 ? 11.280 16.530 -40.516 1.00 96.38 412 ARG A N 1
ATOM 3252 C CA . ARG A 1 412 ? 11.487 15.955 -41.858 1.00 96.38 412 ARG A CA 1
ATOM 3253 C C . ARG A 1 412 ? 10.653 14.693 -42.069 1.00 96.38 412 ARG A C 1
ATOM 3255 O O . ARG A 1 412 ? 10.075 14.562 -43.141 1.00 96.38 412 ARG A O 1
ATOM 3262 N N . VAL A 1 413 ? 10.539 13.805 -41.078 1.00 96.75 413 VAL A N 1
ATOM 3263 C CA . VAL A 1 413 ? 9.684 12.601 -41.163 1.00 96.75 413 VAL A CA 1
ATOM 3264 C C . VAL A 1 413 ? 8.225 12.995 -41.410 1.00 96.75 413 VAL A C 1
ATOM 3266 O O . VAL A 1 413 ? 7.628 12.558 -42.394 1.00 96.75 413 VAL A O 1
ATOM 3269 N N . PHE A 1 414 ? 7.670 13.883 -40.579 1.00 97.38 414 PHE A N 1
ATOM 3270 C CA . PHE A 1 414 ? 6.271 14.313 -40.693 1.00 97.38 414 PHE A CA 1
ATOM 3271 C C . PHE A 1 414 ? 6.023 15.039 -42.011 1.00 97.38 414 PHE A C 1
ATOM 3273 O O . PHE A 1 414 ? 5.059 14.741 -42.713 1.00 97.38 414 PHE A O 1
ATOM 3280 N N . ARG A 1 415 ? 6.944 15.924 -42.409 1.00 96.75 415 ARG A N 1
ATOM 3281 C CA . ARG A 1 415 ? 6.829 16.616 -43.690 1.00 96.75 415 ARG A CA 1
ATOM 3282 C C . ARG A 1 415 ? 6.950 15.665 -44.880 1.00 96.75 415 ARG A C 1
ATOM 3284 O O . ARG A 1 415 ? 6.272 15.866 -45.877 1.00 96.75 415 ARG A O 1
ATOM 3291 N N . THR A 1 416 ? 7.772 14.622 -44.790 1.00 96.56 416 THR A N 1
ATOM 3292 C CA . THR A 1 416 ? 7.870 13.613 -45.856 1.00 96.56 416 THR A CA 1
ATOM 3293 C C . THR A 1 416 ? 6.536 12.900 -46.045 1.00 96.56 416 THR A C 1
ATOM 3295 O O . THR A 1 416 ? 6.098 12.771 -47.181 1.00 96.56 416 THR A O 1
ATOM 3298 N N . LEU A 1 417 ? 5.851 12.520 -44.957 1.00 97.06 417 LEU A N 1
ATOM 3299 C CA . LEU A 1 417 ? 4.509 11.925 -45.016 1.00 97.06 417 LEU A CA 1
ATOM 3300 C C . LEU A 1 417 ? 3.493 12.849 -45.702 1.00 97.06 417 LEU A C 1
ATOM 3302 O O . LEU A 1 417 ? 2.726 12.391 -46.544 1.00 97.06 417 LEU A O 1
ATOM 3306 N N . GLU A 1 418 ? 3.509 14.148 -45.392 1.00 96.38 418 GLU A N 1
ATOM 3307 C CA . GLU A 1 418 ? 2.651 15.132 -46.066 1.00 96.38 418 GLU A CA 1
ATOM 3308 C C . GLU A 1 418 ? 2.940 15.213 -47.571 1.00 96.38 418 GLU A C 1
ATOM 3310 O O . GLU A 1 418 ? 2.008 15.216 -48.374 1.00 96.38 418 GLU A O 1
ATOM 3315 N N . LEU A 1 419 ? 4.221 15.251 -47.956 1.00 95.94 419 LEU A N 1
ATOM 3316 C CA . LEU A 1 419 ? 4.644 15.374 -49.354 1.00 95.94 419 LEU A CA 1
ATOM 3317 C C . LEU A 1 419 ? 4.321 14.134 -50.197 1.00 95.94 419 LEU A C 1
ATOM 3319 O O . LEU A 1 419 ? 4.084 14.270 -51.391 1.00 95.94 419 LEU A O 1
ATOM 3323 N N . ILE A 1 420 ? 4.268 12.945 -49.592 1.00 95.94 420 ILE A N 1
ATOM 3324 C CA . ILE A 1 420 ? 3.873 11.702 -50.277 1.00 95.94 420 ILE A CA 1
ATOM 3325 C C . ILE A 1 420 ? 2.358 11.431 -50.225 1.00 95.94 420 ILE A C 1
ATOM 3327 O O . ILE A 1 420 ? 1.920 10.305 -50.462 1.00 95.94 420 ILE A O 1
ATOM 3331 N N . GLY A 1 421 ? 1.551 12.435 -49.865 1.00 94.56 421 GLY A N 1
ATOM 3332 C CA . GLY A 1 421 ? 0.088 12.342 -49.860 1.00 94.56 421 GLY A CA 1
ATOM 3333 C C . GLY A 1 421 ? -0.528 11.686 -48.618 1.00 94.56 421 GLY A C 1
ATOM 3334 O O . GLY A 1 421 ? -1.714 11.372 -48.628 1.00 94.56 421 GLY A O 1
ATOM 3335 N N . ARG A 1 422 ? 0.234 11.496 -47.531 1.00 96.12 422 ARG A N 1
ATOM 3336 C CA . ARG A 1 422 ? -0.231 10.932 -46.244 1.00 96.12 422 ARG A CA 1
ATOM 3337 C C . ARG A 1 422 ? -0.326 11.979 -45.131 1.00 96.12 422 ARG A C 1
ATOM 3339 O O . ARG A 1 422 ? 0.064 11.744 -43.984 1.00 96.12 422 ARG A O 1
ATOM 3346 N N . ALA A 1 423 ? -0.864 13.154 -45.460 1.00 95.06 423 ALA A N 1
ATOM 3347 C CA . ALA A 1 423 ? -1.130 14.215 -44.482 1.00 95.06 423 ALA A CA 1
ATOM 3348 C C . ALA A 1 423 ? -2.123 13.774 -43.382 1.00 95.06 423 ALA A C 1
ATOM 3350 O O . ALA A 1 423 ? -2.044 14.247 -42.246 1.00 95.06 423 ALA A O 1
ATOM 3351 N N . ASP A 1 424 ? -3.006 12.816 -43.694 1.00 95.38 424 ASP A N 1
ATOM 3352 C CA . ASP A 1 424 ? -3.908 12.169 -42.738 1.00 95.38 424 ASP A CA 1
ATOM 3353 C C . ASP A 1 424 ? -3.142 11.511 -41.581 1.00 95.38 424 ASP A C 1
ATOM 3355 O O . ASP A 1 424 ? -3.542 11.661 -40.427 1.00 95.38 424 ASP A O 1
ATOM 3359 N N . LEU A 1 425 ? -2.020 10.842 -41.871 1.00 96.19 425 LEU A N 1
ATOM 3360 C CA . LEU A 1 425 ? -1.172 10.224 -40.852 1.00 96.19 425 LEU A CA 1
ATOM 3361 C C . LEU A 1 425 ? -0.294 11.240 -40.152 1.00 96.19 425 LEU A C 1
ATOM 3363 O O . LEU A 1 425 ? -0.224 11.211 -38.927 1.00 96.19 425 LEU A O 1
ATOM 3367 N N . ALA A 1 426 ? 0.329 12.158 -40.899 1.00 96.69 426 ALA A N 1
ATOM 3368 C CA . ALA A 1 426 ? 1.184 13.194 -40.321 1.00 96.69 426 ALA A CA 1
ATOM 3369 C C . ALA A 1 426 ? 0.461 13.980 -39.210 1.00 96.69 426 ALA A C 1
ATOM 3371 O O . ALA A 1 426 ? 1.043 14.224 -38.156 1.00 96.69 426 ALA A O 1
ATOM 3372 N N . SER A 1 427 ? -0.832 14.279 -39.393 1.00 96.94 427 SER A N 1
ATOM 3373 C CA . SER A 1 427 ? -1.658 14.983 -38.397 1.00 96.94 427 SER A CA 1
ATOM 3374 C C . SER A 1 427 ? -1.920 14.203 -37.096 1.00 96.94 427 SER A C 1
ATOM 3376 O O . SER A 1 427 ? -2.272 14.804 -36.080 1.00 96.94 427 SER A O 1
ATOM 3378 N N . ARG A 1 428 ? -1.726 12.877 -37.101 1.00 96.81 428 ARG A N 1
ATOM 3379 C CA . ARG A 1 428 ? -1.880 11.991 -35.932 1.00 96.81 428 ARG A CA 1
ATOM 3380 C C . ARG A 1 428 ? -0.563 11.746 -35.193 1.00 96.81 428 ARG A C 1
ATOM 3382 O O . ARG A 1 428 ? -0.584 11.156 -34.110 1.00 96.81 428 ARG A O 1
ATOM 3389 N N . LEU A 1 429 ? 0.570 12.163 -35.765 1.00 98.06 429 LEU A N 1
ATOM 3390 C CA . LEU A 1 429 ? 1.892 11.992 -35.168 1.00 98.06 429 LEU A CA 1
ATOM 3391 C C . LEU A 1 429 ? 2.245 13.177 -34.264 1.00 98.06 429 LEU A C 1
ATOM 3393 O O . LEU A 1 429 ? 1.991 14.335 -34.589 1.00 98.06 429 LEU A O 1
ATOM 3397 N N . GLN A 1 430 ? 2.879 12.896 -33.130 1.00 97.88 430 GLN A N 1
ATOM 3398 C CA . GLN A 1 430 ? 3.363 13.919 -32.208 1.00 97.88 430 GLN A CA 1
ATOM 3399 C C . GLN A 1 430 ? 4.778 13.591 -31.733 1.00 97.88 430 GLN A C 1
ATOM 3401 O O . GLN A 1 430 ? 5.039 12.495 -31.246 1.00 97.88 430 GLN A O 1
ATOM 3406 N N . HIS A 1 431 ? 5.686 14.563 -31.815 1.00 97.88 431 HIS A N 1
ATOM 3407 C CA . HIS A 1 431 ? 7.021 14.464 -31.223 1.00 97.88 431 HIS A CA 1
ATOM 3408 C C . HIS A 1 431 ? 7.035 15.117 -29.836 1.00 97.88 431 HIS A C 1
ATOM 3410 O O . HIS A 1 431 ? 6.846 16.324 -29.687 1.00 97.88 431 HIS A O 1
ATOM 3416 N N . VAL A 1 432 ? 7.244 14.301 -28.807 1.00 97.50 432 VAL A N 1
ATOM 3417 C CA . VAL A 1 432 ? 7.415 14.709 -27.410 1.00 97.50 432 VAL A CA 1
ATOM 3418 C C . VAL A 1 432 ? 8.910 14.738 -27.106 1.00 97.50 432 VAL A C 1
ATOM 3420 O O . VAL A 1 432 ? 9.512 13.747 -26.698 1.00 97.50 432 VAL A O 1
ATOM 3423 N N . ASN A 1 433 ? 9.519 15.901 -27.334 1.00 95.31 433 ASN A N 1
ATOM 3424 C CA . ASN A 1 433 ? 10.952 16.107 -27.136 1.00 95.31 433 ASN A CA 1
ATOM 3425 C C . ASN A 1 433 ? 11.407 16.279 -25.678 1.00 95.31 433 ASN A C 1
ATOM 3427 O O . ASN A 1 433 ? 10.604 16.619 -24.818 1.00 95.31 433 ASN A O 1
ATOM 3431 N N . PHE A 1 434 ? 12.691 16.062 -25.382 1.00 94.56 434 PHE A N 1
ATOM 3432 C CA . PHE A 1 434 ? 13.279 16.304 -24.055 1.00 94.56 434 PHE A CA 1
ATOM 3433 C C . PHE A 1 434 ? 14.768 16.696 -24.138 1.00 94.56 434 PHE A C 1
ATOM 3435 O O . PHE A 1 434 ? 15.475 16.301 -25.070 1.00 94.56 434 PHE A O 1
ATOM 3442 N N . GLY A 1 435 ? 15.245 17.478 -23.166 1.00 91.12 435 GLY A N 1
ATOM 3443 C CA . GLY A 1 435 ? 16.628 17.954 -23.065 1.00 91.12 435 GLY A CA 1
ATOM 3444 C C . GLY A 1 435 ? 17.609 16.885 -22.572 1.00 91.12 435 GLY A C 1
ATOM 3445 O O . GLY A 1 435 ? 17.223 15.802 -22.142 1.00 91.12 435 GLY A O 1
ATOM 3446 N N . LYS A 1 436 ? 18.904 17.177 -22.592 1.00 85.56 436 LYS A N 1
ATOM 3447 C CA . LYS A 1 436 ? 19.969 16.230 -22.234 1.00 85.56 436 LYS A CA 1
ATOM 3448 C C . LYS A 1 436 ? 20.209 16.124 -20.731 1.00 85.56 436 LYS A C 1
ATOM 3450 O O . LYS A 1 436 ? 20.132 17.113 -20.003 1.00 85.56 436 LYS A O 1
ATOM 3455 N N . VAL A 1 437 ? 20.637 14.940 -20.299 1.00 80.06 437 VAL A N 1
ATOM 3456 C CA . VAL A 1 437 ? 21.310 14.770 -19.006 1.00 80.06 437 VAL A CA 1
ATOM 3457 C C . VAL A 1 437 ? 22.742 15.281 -19.148 1.00 80.06 437 VAL A C 1
ATOM 3459 O O . VAL A 1 437 ? 23.509 14.771 -19.964 1.00 80.06 437 VAL A O 1
ATOM 3462 N N . VAL A 1 438 ? 23.102 16.308 -18.382 1.00 72.38 438 VAL A N 1
ATOM 3463 C CA . VAL A 1 438 ? 24.456 16.866 -18.353 1.00 72.38 438 VAL A CA 1
ATOM 3464 C C . VAL A 1 438 ? 25.239 16.109 -17.288 1.00 72.38 438 VAL A C 1
ATOM 3466 O O . VAL A 1 438 ? 25.069 16.333 -16.092 1.00 72.38 438 VAL A O 1
ATOM 3469 N N . SER A 1 439 ? 26.089 15.179 -17.709 1.00 57.19 439 SER A N 1
ATOM 3470 C CA . SER A 1 439 ? 27.033 14.535 -16.797 1.00 57.19 439 SER A CA 1
ATOM 3471 C C . SER A 1 439 ? 28.134 15.526 -16.409 1.00 57.19 439 SER A C 1
ATOM 3473 O O . SER A 1 439 ? 28.781 16.093 -17.293 1.00 57.19 439 SER A O 1
ATOM 3475 N N . LEU A 1 440 ? 28.415 15.679 -15.110 1.00 44.44 440 LEU A N 1
ATOM 3476 C CA . LEU A 1 440 ? 29.754 16.080 -14.668 1.00 44.44 440 LEU A CA 1
ATOM 3477 C C . LEU A 1 440 ? 30.719 15.068 -15.289 1.00 44.44 440 LEU A C 1
ATOM 3479 O O . LEU A 1 440 ? 30.530 13.869 -15.088 1.00 44.44 440 LEU A O 1
ATOM 3483 N N . SER A 1 441 ? 31.698 15.513 -16.082 1.00 38.81 441 SER A N 1
ATOM 3484 C CA . SER A 1 441 ? 32.729 14.605 -16.584 1.00 38.81 441 SER A CA 1
ATOM 3485 C C . SER A 1 441 ? 33.292 13.855 -15.381 1.00 38.81 441 SER A C 1
ATOM 3487 O O . SER A 1 441 ? 33.830 14.479 -14.460 1.00 38.81 441 SER A O 1
ATOM 3489 N N . SER A 1 442 ? 33.091 12.540 -15.342 1.00 37.31 442 SER A N 1
ATOM 3490 C CA . SER A 1 442 ? 33.593 11.708 -14.264 1.00 37.31 442 SER A CA 1
ATOM 3491 C C . SER A 1 442 ? 35.090 11.968 -14.149 1.00 37.31 442 SER A C 1
ATOM 3493 O O . SER A 1 442 ? 35.796 12.021 -15.156 1.00 37.31 442 SER A O 1
ATOM 3495 N N . ARG A 1 443 ? 35.603 12.113 -12.923 1.00 34.62 443 ARG A N 1
ATOM 3496 C CA . ARG A 1 443 ? 37.046 12.210 -12.639 1.00 34.62 443 ARG A CA 1
ATOM 3497 C C . ARG A 1 443 ? 37.849 10.985 -13.146 1.00 34.62 443 ARG A C 1
ATOM 3499 O O . ARG A 1 443 ? 39.033 10.895 -12.856 1.00 34.62 443 ARG A O 1
ATOM 3506 N N . LEU A 1 444 ? 37.225 10.063 -13.894 1.00 30.77 444 LEU A N 1
ATOM 3507 C CA . LEU A 1 444 ? 37.755 8.788 -14.382 1.00 30.77 444 LEU A CA 1
ATOM 3508 C C . LEU A 1 444 ? 37.299 8.382 -15.808 1.00 30.77 444 LEU A C 1
ATOM 3510 O O . LEU A 1 444 ? 37.638 7.292 -16.249 1.00 30.77 444 LEU A O 1
ATOM 3514 N N . GLY A 1 445 ? 36.573 9.212 -16.569 1.00 36.22 445 GLY A N 1
ATOM 3515 C CA . GLY A 1 445 ? 36.333 8.954 -18.003 1.00 36.22 445 GLY A CA 1
ATOM 3516 C C . GLY A 1 445 ? 35.386 7.796 -18.374 1.00 36.22 445 GLY A C 1
ATOM 3517 O O . GLY A 1 445 ? 35.180 7.560 -19.561 1.00 36.22 445 GLY A O 1
ATOM 3518 N N . THR A 1 446 ? 34.777 7.094 -17.416 1.00 48.53 446 THR A N 1
ATOM 3519 C CA . THR A 1 446 ? 33.804 6.015 -17.675 1.00 48.53 446 THR A CA 1
ATOM 3520 C C . THR A 1 446 ? 32.360 6.523 -17.667 1.00 48.53 446 THR A C 1
ATOM 3522 O O . THR A 1 446 ? 31.965 7.287 -16.780 1.00 48.53 446 THR A O 1
ATOM 3525 N N . VAL A 1 447 ? 31.582 6.094 -18.668 1.00 56.44 447 VAL A N 1
ATOM 3526 C CA . VAL A 1 447 ? 30.122 6.253 -18.768 1.00 56.44 447 VAL A CA 1
ATOM 3527 C C . VAL A 1 447 ? 29.467 5.404 -17.669 1.00 56.44 447 VAL A C 1
ATOM 3529 O O . VAL A 1 447 ? 29.883 4.274 -17.444 1.00 56.44 447 VAL A O 1
ATOM 3532 N N . GLN A 1 448 ? 28.487 5.947 -16.937 1.00 63.38 448 GLN A N 1
ATOM 3533 C CA . GLN A 1 448 ? 27.745 5.187 -15.919 1.00 63.38 448 GLN A CA 1
ATOM 3534 C C . GLN A 1 448 ? 26.522 4.501 -16.540 1.00 63.38 448 GLN A C 1
ATOM 3536 O O . GLN A 1 448 ? 25.694 5.160 -17.184 1.00 63.38 448 GLN A O 1
ATOM 3541 N N . LEU A 1 449 ? 26.392 3.191 -16.310 1.00 73.44 449 LEU A N 1
ATOM 3542 C CA . LEU A 1 449 ? 25.217 2.409 -16.689 1.00 73.44 449 LEU A CA 1
ATOM 3543 C C . LEU A 1 449 ? 24.022 2.778 -15.806 1.00 73.44 449 LEU A C 1
ATOM 3545 O O . LEU A 1 449 ? 24.172 3.098 -14.626 1.00 73.44 449 LEU A O 1
ATOM 3549 N N . LEU A 1 450 ? 22.809 2.690 -16.356 1.00 77.44 450 LEU A N 1
ATOM 3550 C CA . LEU A 1 450 ? 21.601 2.947 -15.573 1.00 77.44 450 LEU A CA 1
ATOM 3551 C C . LEU A 1 450 ? 21.424 1.947 -14.421 1.00 77.44 450 LEU A C 1
ATOM 3553 O O . LEU A 1 450 ? 20.973 2.345 -13.353 1.00 77.44 450 LEU A O 1
ATOM 3557 N N . SER A 1 451 ? 21.783 0.674 -14.615 1.00 78.75 451 SER A N 1
ATOM 3558 C CA . SER A 1 451 ? 21.737 -0.330 -13.542 1.00 78.75 451 SER A CA 1
ATOM 3559 C C . SER A 1 451 ? 22.533 0.122 -12.325 1.00 78.75 451 SER A C 1
ATOM 3561 O O . SER A 1 451 ? 22.031 0.065 -11.208 1.00 78.75 451 SER A O 1
ATOM 3563 N N . ASP A 1 452 ? 23.727 0.657 -12.567 1.00 80.94 452 ASP A N 1
ATOM 3564 C CA . ASP A 1 452 ? 24.654 1.065 -11.518 1.00 80.94 452 ASP A CA 1
ATOM 3565 C C . ASP A 1 452 ? 24.136 2.313 -10.803 1.00 80.94 452 ASP A C 1
ATOM 3567 O O . ASP A 1 452 ? 24.306 2.452 -9.597 1.00 80.94 452 ASP A O 1
ATOM 3571 N N . ILE A 1 453 ? 23.469 3.208 -11.536 1.00 81.69 453 ILE A N 1
ATOM 3572 C CA . ILE A 1 453 ? 22.781 4.372 -10.971 1.00 81.69 453 ILE A CA 1
ATOM 3573 C C . ILE A 1 453 ? 21.644 3.938 -10.036 1.00 81.69 453 ILE A C 1
ATOM 3575 O O . ILE A 1 453 ? 21.523 4.470 -8.931 1.00 81.69 453 ILE A O 1
ATOM 3579 N N . LEU A 1 454 ? 20.808 2.990 -10.473 1.00 86.44 454 LEU A N 1
ATOM 3580 C CA . LEU A 1 454 ? 19.700 2.480 -9.665 1.00 86.44 454 LEU A CA 1
ATOM 3581 C C . LEU A 1 454 ? 20.219 1.766 -8.413 1.00 86.44 454 LEU A C 1
ATOM 3583 O O . LEU A 1 454 ? 19.717 2.021 -7.321 1.00 86.44 454 LEU A O 1
ATOM 3587 N N . ASP A 1 455 ? 21.263 0.948 -8.555 1.00 88.06 455 ASP A N 1
ATOM 3588 C CA . ASP A 1 455 ? 21.885 0.231 -7.440 1.00 88.06 455 ASP A CA 1
ATOM 3589 C C . ASP A 1 455 ? 22.536 1.197 -6.437 1.00 88.06 455 ASP A C 1
ATOM 3591 O O . ASP A 1 455 ? 22.288 1.088 -5.239 1.00 88.06 455 ASP A O 1
ATOM 3595 N N . GLN A 1 456 ? 23.271 2.214 -6.908 1.00 87.38 456 GLN A N 1
ATOM 3596 C CA . GLN A 1 456 ? 23.837 3.258 -6.042 1.00 87.38 456 GLN A CA 1
ATOM 3597 C C . GLN A 1 456 ? 22.751 4.033 -5.287 1.00 87.38 456 GLN A C 1
ATOM 3599 O O . GLN A 1 456 ? 22.919 4.344 -4.107 1.00 87.38 456 GLN A O 1
ATOM 3604 N N . SER A 1 457 ? 21.633 4.348 -5.950 1.00 87.81 457 SER A N 1
ATOM 3605 C CA . SER A 1 457 ? 20.517 5.050 -5.313 1.00 87.81 457 SER A CA 1
ATOM 3606 C C . SER A 1 457 ? 19.826 4.183 -4.257 1.00 87.81 457 SER A C 1
ATOM 3608 O O . SER A 1 457 ? 19.594 4.664 -3.144 1.00 87.81 457 SER A O 1
ATOM 3610 N N . ARG A 1 458 ? 19.563 2.903 -4.568 1.00 90.94 458 ARG A N 1
ATOM 3611 C CA . ARG A 1 458 ? 19.053 1.909 -3.612 1.00 90.94 458 ARG A CA 1
ATOM 3612 C C . ARG A 1 458 ? 19.965 1.824 -2.393 1.00 90.94 458 ARG A C 1
ATOM 3614 O O . ARG A 1 458 ? 19.481 1.982 -1.278 1.00 90.94 458 ARG A O 1
ATOM 3621 N N . ASP A 1 459 ? 21.262 1.607 -2.593 1.00 90.56 459 ASP A N 1
ATOM 3622 C CA . ASP A 1 459 ? 22.217 1.374 -1.505 1.00 90.56 459 ASP A CA 1
ATOM 3623 C C . ASP A 1 459 ? 22.345 2.594 -0.587 1.00 90.56 459 ASP A C 1
ATOM 3625 O O . ASP A 1 459 ? 22.289 2.455 0.638 1.00 90.56 459 ASP A O 1
ATOM 3629 N N . ALA A 1 460 ? 22.426 3.797 -1.165 1.00 86.38 460 ALA A N 1
ATOM 3630 C CA . ALA A 1 460 ? 22.468 5.042 -0.402 1.00 86.38 460 ALA A CA 1
ATOM 3631 C C . ALA A 1 460 ? 21.216 5.217 0.476 1.00 86.38 460 ALA A C 1
ATOM 3633 O O . ALA A 1 460 ? 21.312 5.568 1.653 1.00 86.38 460 ALA A O 1
ATOM 3634 N N . LEU A 1 461 ? 20.028 4.941 -0.068 1.00 84.44 461 LEU A N 1
ATOM 3635 C CA . LEU A 1 461 ? 18.776 5.057 0.681 1.00 84.44 461 LEU A CA 1
ATOM 3636 C C . LEU A 1 461 ? 18.589 3.926 1.690 1.00 84.44 461 LEU A C 1
ATOM 3638 O O . LEU A 1 461 ? 18.052 4.162 2.773 1.00 84.44 461 LEU A O 1
ATOM 3642 N N . HIS A 1 462 ? 19.087 2.728 1.392 1.00 88.44 462 HIS A N 1
ATOM 3643 C CA . HIS A 1 462 ? 19.090 1.610 2.325 1.00 88.44 462 HIS A CA 1
ATOM 3644 C C . HIS A 1 462 ? 19.947 1.911 3.551 1.00 88.44 462 HIS A C 1
ATOM 3646 O O . HIS A 1 462 ? 19.527 1.653 4.679 1.00 88.44 462 HIS A O 1
ATOM 3652 N N . GLU A 1 463 ? 21.116 2.524 3.352 1.00 85.81 463 GLU A N 1
ATOM 3653 C CA . GLU A 1 463 ? 21.964 2.998 4.444 1.00 85.81 463 GLU A CA 1
ATOM 3654 C C . GLU A 1 463 ? 21.227 4.022 5.315 1.00 85.81 463 GLU A C 1
ATOM 3656 O O . GLU A 1 463 ? 21.221 3.899 6.541 1.00 85.81 463 GLU A O 1
ATOM 3661 N N . VAL A 1 464 ? 20.534 4.992 4.706 1.00 79.88 464 VAL A N 1
ATOM 3662 C CA . VAL A 1 464 ? 19.733 5.967 5.463 1.00 79.88 464 VAL A CA 1
ATOM 3663 C C . VAL A 1 464 ? 18.598 5.284 6.229 1.00 79.88 464 VAL A C 1
ATOM 3665 O O . VAL A 1 464 ? 18.377 5.606 7.397 1.00 79.88 464 VAL A O 1
ATOM 3668 N N . MET A 1 465 ? 17.916 4.305 5.629 1.00 76.25 465 MET A N 1
ATOM 3669 C CA . MET A 1 465 ? 16.885 3.522 6.315 1.00 76.25 465 MET A CA 1
ATOM 3670 C C . MET A 1 465 ? 17.450 2.781 7.535 1.00 76.25 465 MET A C 1
ATOM 3672 O O . MET A 1 465 ? 16.819 2.794 8.593 1.00 76.25 465 MET A O 1
ATOM 3676 N N . ARG A 1 466 ? 18.648 2.186 7.426 1.00 82.31 466 ARG A N 1
ATOM 3677 C CA . ARG A 1 466 ? 19.322 1.473 8.530 1.00 82.31 466 ARG A CA 1
ATOM 3678 C C . ARG A 1 466 ? 19.644 2.374 9.724 1.00 82.31 466 ARG A C 1
ATOM 3680 O O . ARG A 1 466 ? 19.696 1.878 10.847 1.00 82.31 466 ARG A O 1
ATOM 3687 N N . ARG A 1 467 ? 19.800 3.691 9.523 1.00 79.88 467 ARG A N 1
ATOM 3688 C CA . ARG A 1 467 ? 20.042 4.653 10.620 1.00 79.88 467 ARG A CA 1
ATOM 3689 C C . ARG A 1 467 ? 18.872 4.731 11.605 1.00 79.88 467 ARG A C 1
ATOM 3691 O O . ARG A 1 467 ? 19.089 5.033 12.774 1.00 79.88 467 ARG A O 1
ATOM 3698 N N . ASN A 1 468 ? 17.642 4.448 11.165 1.00 67.06 468 ASN A N 1
ATOM 3699 C CA . ASN A 1 468 ? 16.476 4.356 12.044 1.00 67.06 468 ASN A CA 1
ATOM 3700 C C . ASN A 1 468 ? 16.140 2.886 12.323 1.00 67.06 468 ASN A C 1
ATOM 3702 O O . ASN A 1 468 ? 15.197 2.335 11.754 1.00 67.06 468 ASN A O 1
ATOM 3706 N N . THR A 1 469 ? 16.913 2.262 13.214 1.00 64.88 469 THR A N 1
ATOM 3707 C CA . THR A 1 469 ? 16.817 0.828 13.549 1.00 64.88 469 THR A CA 1
ATOM 3708 C C . THR A 1 469 ? 15.398 0.399 13.940 1.00 64.88 469 THR A C 1
ATOM 3710 O O . THR A 1 469 ? 14.927 -0.653 13.512 1.00 64.88 469 THR A O 1
ATOM 3713 N N . VAL A 1 470 ? 14.665 1.266 14.650 1.00 57.91 470 VAL A N 1
ATOM 3714 C CA . VAL A 1 470 ? 13.262 1.066 15.065 1.00 57.91 470 VAL A CA 1
ATOM 3715 C C . VAL A 1 470 ? 12.333 0.875 13.879 1.00 57.91 470 VAL A C 1
ATOM 3717 O O . VAL A 1 470 ? 11.471 0.002 13.887 1.00 57.91 470 VAL A O 1
ATOM 3720 N N . LYS A 1 471 ? 12.450 1.758 12.883 1.00 58.84 471 LYS A N 1
ATOM 3721 C CA . LYS A 1 471 ? 11.580 1.754 11.709 1.00 58.84 471 LYS A CA 1
ATOM 3722 C C . LYS A 1 471 ? 12.026 0.706 10.715 1.00 58.84 471 LYS A C 1
ATOM 3724 O O . LYS A 1 471 ? 11.166 0.059 10.134 1.00 58.84 471 LYS A O 1
ATOM 3729 N N . TYR A 1 472 ? 13.331 0.504 10.588 1.00 68.56 472 TYR A N 1
ATOM 3730 C CA . TYR A 1 472 ? 13.916 -0.524 9.745 1.00 68.56 472 TYR A CA 1
ATOM 3731 C C . TYR A 1 472 ? 13.421 -1.924 10.131 1.00 68.56 472 TYR A C 1
ATOM 3733 O O . TYR A 1 472 ? 12.945 -2.653 9.270 1.00 68.56 472 TYR A O 1
ATOM 3741 N N . ALA A 1 473 ? 13.404 -2.257 11.427 1.00 62.91 473 ALA A N 1
ATOM 3742 C CA . ALA A 1 473 ? 12.894 -3.541 11.924 1.00 62.91 473 ALA A CA 1
ATOM 3743 C C . ALA A 1 473 ? 11.383 -3.759 11.681 1.00 62.91 473 ALA A C 1
ATOM 3745 O O . ALA A 1 473 ? 10.899 -4.883 11.755 1.00 62.91 473 ALA A O 1
ATOM 3746 N N . GLN A 1 474 ? 10.621 -2.695 11.393 1.00 59.50 474 GLN A N 1
ATOM 3747 C CA . GLN A 1 474 ? 9.182 -2.764 11.093 1.00 59.50 474 GLN A CA 1
ATOM 3748 C C . GLN A 1 474 ? 8.896 -3.018 9.607 1.00 59.50 474 GLN A C 1
ATOM 3750 O O . GLN A 1 474 ? 7.731 -3.182 9.238 1.00 59.50 474 GLN A O 1
ATOM 3755 N N . VAL A 1 475 ? 9.920 -2.996 8.751 1.00 61.06 475 VAL A N 1
ATOM 3756 C CA . VAL A 1 475 ? 9.784 -3.214 7.311 1.00 61.06 475 VAL A CA 1
ATOM 3757 C C . VAL A 1 475 ? 9.958 -4.702 7.016 1.00 61.06 475 VAL A C 1
ATOM 3759 O O . VAL A 1 475 ? 11.017 -5.256 7.281 1.00 61.06 475 VAL A O 1
ATOM 3762 N N . ALA A 1 476 ? 8.924 -5.342 6.457 1.00 62.66 476 ALA A N 1
ATOM 3763 C CA . ALA A 1 476 ? 8.962 -6.769 6.117 1.00 62.66 476 ALA A CA 1
ATOM 3764 C C . ALA A 1 476 ? 10.073 -7.130 5.120 1.00 62.66 476 ALA A C 1
ATOM 3766 O O . ALA A 1 476 ? 10.706 -8.171 5.256 1.00 62.66 476 ALA A O 1
ATOM 3767 N N . ASP A 1 477 ? 10.292 -6.259 4.137 1.00 76.88 477 ASP A N 1
ATOM 3768 C CA . ASP A 1 477 ? 11.310 -6.413 3.101 1.00 76.88 477 ASP A CA 1
ATOM 3769 C C . ASP A 1 477 ? 12.044 -5.072 2.918 1.00 76.88 477 ASP A C 1
ATOM 3771 O O . ASP A 1 477 ? 11.610 -4.210 2.140 1.00 76.88 477 ASP A O 1
ATOM 3775 N N . PRO A 1 478 ? 13.094 -4.817 3.723 1.00 80.75 478 PRO A N 1
ATOM 3776 C CA . PRO A 1 478 ? 13.839 -3.567 3.659 1.00 80.75 478 PRO A CA 1
ATOM 3777 C C . PRO A 1 478 ? 14.499 -3.327 2.301 1.00 80.75 478 PRO A C 1
ATOM 3779 O O . PRO A 1 478 ? 14.614 -2.171 1.899 1.00 80.75 478 PRO A O 1
ATOM 3782 N N . ASP A 1 479 ? 14.903 -4.391 1.605 1.00 83.31 479 ASP A N 1
ATOM 3783 C CA . ASP A 1 479 ? 15.526 -4.320 0.285 1.00 83.31 479 ASP A CA 1
ATOM 3784 C C . ASP A 1 479 ? 14.514 -3.874 -0.775 1.00 83.31 479 ASP A C 1
ATOM 3786 O O . ASP A 1 479 ? 14.787 -2.937 -1.525 1.00 83.31 479 ASP A O 1
ATOM 3790 N N . ALA A 1 480 ? 13.303 -4.441 -0.784 1.00 82.12 480 ALA A N 1
ATOM 3791 C CA . ALA A 1 480 ? 12.245 -4.003 -1.698 1.00 82.12 480 ALA A CA 1
ATOM 3792 C C . ALA A 1 480 ? 11.804 -2.552 -1.441 1.00 82.12 480 ALA A C 1
ATOM 3794 O O . ALA A 1 480 ? 11.520 -1.807 -2.383 1.00 82.12 480 ALA A O 1
ATOM 3795 N N . VAL A 1 481 ? 11.760 -2.117 -0.175 1.00 84.44 481 VAL A N 1
ATOM 3796 C CA . VAL A 1 481 ? 11.461 -0.714 0.154 1.00 84.44 481 VAL A CA 1
ATOM 3797 C C . VAL A 1 481 ? 12.598 0.206 -0.286 1.00 84.44 481 VAL A C 1
ATOM 3799 O O . VAL A 1 481 ? 12.320 1.250 -0.874 1.00 84.44 481 VAL A O 1
ATOM 3802 N N . ALA A 1 482 ? 13.858 -0.168 -0.055 1.00 88.06 482 ALA A N 1
ATOM 3803 C CA . ALA A 1 482 ? 15.004 0.610 -0.517 1.00 88.06 482 ALA A CA 1
ATOM 3804 C C . ALA A 1 482 ? 15.041 0.719 -2.049 1.00 88.06 482 ALA A C 1
ATOM 3806 O O . ALA A 1 482 ? 15.290 1.804 -2.570 1.00 88.06 482 ALA A O 1
ATOM 3807 N N . GLU A 1 483 ? 14.719 -0.362 -2.766 1.00 88.25 483 GLU A N 1
ATOM 3808 C CA . GLU A 1 483 ? 14.605 -0.378 -4.229 1.00 88.25 483 GLU A CA 1
ATOM 3809 C C . GLU A 1 483 ? 13.520 0.605 -4.695 1.00 88.25 483 GLU A C 1
ATOM 3811 O O . GLU A 1 483 ? 13.793 1.506 -5.490 1.00 88.25 483 GLU A O 1
ATOM 3816 N N . ALA A 1 484 ? 12.308 0.520 -4.134 1.00 88.50 484 ALA A N 1
ATOM 3817 C CA . ALA A 1 484 ? 11.205 1.413 -4.492 1.00 88.50 484 ALA A CA 1
ATOM 3818 C C . ALA A 1 484 ? 11.519 2.892 -4.197 1.00 88.50 484 ALA A C 1
ATOM 3820 O O . ALA A 1 484 ? 11.237 3.772 -5.019 1.00 88.50 484 ALA A O 1
ATOM 3821 N N . VAL A 1 485 ? 12.119 3.191 -3.040 1.00 89.38 485 VAL A N 1
ATOM 3822 C CA . VAL A 1 485 ? 12.500 4.562 -2.658 1.00 89.38 485 VAL A CA 1
ATOM 3823 C C . VAL A 1 485 ? 13.663 5.069 -3.526 1.00 89.38 485 VAL A C 1
ATOM 3825 O O . VAL A 1 485 ? 13.640 6.231 -3.937 1.00 89.38 485 VAL A O 1
ATOM 3828 N N . GLY A 1 486 ? 14.619 4.204 -3.883 1.00 90.69 486 GLY A N 1
ATOM 3829 C CA . GLY A 1 486 ? 15.736 4.498 -4.791 1.00 90.69 486 GLY A CA 1
ATOM 3830 C C . GLY A 1 486 ? 15.287 4.855 -6.199 1.00 90.69 486 GLY A C 1
ATOM 3831 O O . GLY A 1 486 ? 15.624 5.916 -6.723 1.00 90.69 486 GLY A O 1
ATOM 3832 N N . ILE A 1 487 ? 14.419 4.037 -6.787 1.00 91.31 487 ILE A N 1
ATOM 3833 C CA . ILE A 1 487 ? 13.813 4.336 -8.090 1.00 91.31 487 ILE A CA 1
ATOM 3834 C C . ILE A 1 487 ? 13.050 5.666 -8.035 1.00 91.31 487 ILE A C 1
ATOM 3836 O O . ILE A 1 487 ? 13.157 6.491 -8.946 1.00 91.31 487 ILE A O 1
ATOM 3840 N N . SER A 1 488 ? 12.335 5.922 -6.934 1.00 92.31 488 SER A N 1
ATOM 3841 C CA . SER A 1 488 ? 11.592 7.172 -6.751 1.00 92.31 488 SER A CA 1
ATOM 3842 C C . SER A 1 488 ? 12.500 8.398 -6.761 1.00 92.31 488 SER A C 1
ATOM 3844 O O . SER A 1 488 ? 12.144 9.403 -7.373 1.00 92.31 488 SER A O 1
ATOM 3846 N N . ALA A 1 489 ? 13.672 8.326 -6.125 1.00 91.31 489 ALA A N 1
ATOM 3847 C CA . ALA A 1 489 ? 14.668 9.396 -6.150 1.00 91.31 489 ALA A CA 1
ATOM 3848 C C . ALA A 1 489 ? 15.103 9.736 -7.584 1.00 91.31 489 ALA A C 1
ATOM 3850 O O . ALA A 1 489 ? 15.070 10.902 -7.988 1.00 91.31 489 ALA A O 1
ATOM 3851 N N . VAL A 1 490 ? 15.442 8.710 -8.368 1.00 90.12 490 VAL A N 1
ATOM 3852 C CA . VAL A 1 490 ? 15.937 8.846 -9.746 1.00 90.12 490 VAL A CA 1
ATOM 3853 C C . VAL A 1 490 ? 14.864 9.388 -10.699 1.00 90.12 490 VAL A C 1
ATOM 3855 O O . VAL A 1 490 ? 15.160 10.245 -11.536 1.00 90.12 490 VAL A O 1
ATOM 3858 N N . MET A 1 491 ? 13.618 8.925 -10.575 1.00 92.31 491 MET A N 1
ATOM 3859 C CA . MET A 1 491 ? 12.513 9.366 -11.434 1.00 92.31 491 MET A CA 1
ATOM 3860 C C . MET A 1 491 ? 12.067 10.793 -11.110 1.00 92.31 491 MET A C 1
ATOM 3862 O O . MET A 1 491 ? 11.907 11.613 -12.014 1.00 92.31 491 MET A O 1
ATOM 3866 N N . VAL A 1 492 ? 11.899 11.110 -9.823 1.00 93.44 492 VAL A N 1
ATOM 3867 C CA . VAL A 1 492 ? 11.403 12.423 -9.396 1.00 93.44 492 VAL A CA 1
ATOM 3868 C C . VAL A 1 492 ? 12.370 13.530 -9.778 1.00 93.44 492 VAL A C 1
ATOM 3870 O O . VAL A 1 492 ? 11.923 14.541 -10.308 1.00 93.44 492 VAL A O 1
ATOM 3873 N N . GLN A 1 493 ? 13.681 13.334 -9.605 1.00 89.44 493 GLN A N 1
ATOM 3874 C CA . GLN A 1 493 ? 14.642 14.380 -9.959 1.00 89.44 493 GLN A CA 1
ATOM 3875 C C . GLN A 1 493 ? 14.588 14.756 -11.455 1.00 89.44 493 GLN A C 1
ATOM 3877 O O . GLN A 1 493 ? 14.713 15.935 -11.781 1.00 89.44 493 GLN A O 1
ATOM 3882 N N . ASP A 1 494 ? 14.343 13.791 -12.355 1.00 89.50 494 ASP A N 1
ATOM 3883 C CA . ASP A 1 494 ? 14.259 14.058 -13.802 1.00 89.50 494 ASP A CA 1
ATOM 3884 C C . ASP A 1 494 ? 12.982 14.836 -14.131 1.00 89.50 494 ASP A C 1
ATOM 3886 O O . ASP A 1 494 ? 12.991 15.810 -14.888 1.00 89.50 494 ASP A O 1
ATOM 3890 N N . MET A 1 495 ? 11.883 14.414 -13.505 1.00 92.25 495 MET A N 1
ATOM 3891 C CA . MET A 1 495 ? 10.545 14.944 -13.736 1.00 92.25 495 MET A CA 1
ATOM 3892 C C . MET A 1 495 ? 10.300 16.301 -13.062 1.00 92.25 495 MET A C 1
ATOM 3894 O O . MET A 1 495 ? 9.285 16.935 -13.353 1.00 92.25 495 MET A O 1
ATOM 3898 N N . SER A 1 496 ? 11.196 16.771 -12.185 1.00 89.81 496 SER A N 1
ATOM 3899 C CA . SER A 1 496 ? 11.062 18.052 -11.466 1.00 89.81 496 SER A CA 1
ATOM 3900 C C . SER A 1 496 ? 11.057 19.272 -12.388 1.00 89.81 496 SER A C 1
ATOM 3902 O O . SER A 1 496 ? 10.467 20.301 -12.061 1.00 89.81 496 SER A O 1
ATOM 3904 N N . GLY A 1 497 ? 11.711 19.182 -13.548 1.00 89.75 497 GLY A N 1
ATOM 3905 C CA . GLY A 1 497 ? 11.759 20.250 -14.544 1.00 89.75 497 GLY A CA 1
ATOM 3906 C C . GLY A 1 497 ? 10.840 20.001 -15.737 1.00 89.75 497 GLY A C 1
ATOM 3907 O O . GLY A 1 497 ? 10.393 18.885 -15.992 1.00 89.75 497 GLY A O 1
ATOM 3908 N N . LYS A 1 498 ? 10.609 21.045 -16.544 1.00 93.69 498 LYS A N 1
ATOM 3909 C CA . LYS A 1 498 ? 10.058 20.846 -17.892 1.00 93.69 498 LYS A CA 1
ATOM 3910 C C . LYS A 1 498 ? 10.974 19.907 -18.663 1.00 93.69 498 LYS A C 1
ATOM 3912 O O . LYS A 1 498 ? 12.194 20.083 -18.638 1.00 93.69 498 LYS A O 1
ATOM 3917 N N . ARG A 1 499 ? 10.393 18.968 -19.403 1.00 94.19 499 ARG A N 1
ATOM 3918 C CA . ARG A 1 499 ? 11.155 17.941 -20.128 1.00 94.19 499 ARG A CA 1
ATOM 3919 C C . ARG A 1 499 ? 12.196 18.519 -21.092 1.00 94.19 499 ARG A C 1
ATOM 3921 O O . ARG A 1 499 ? 13.256 17.930 -21.257 1.00 94.19 499 ARG A O 1
ATOM 3928 N N . ILE A 1 500 ? 11.942 19.699 -21.669 1.00 93.81 500 ILE A N 1
ATOM 3929 C CA . ILE A 1 500 ? 12.861 20.402 -22.583 1.00 93.81 500 ILE A CA 1
ATOM 3930 C C . ILE A 1 500 ? 14.185 20.821 -21.921 1.00 93.81 500 ILE A C 1
ATOM 3932 O O . ILE A 1 500 ? 15.188 21.003 -22.607 1.00 93.81 500 ILE A O 1
ATOM 3936 N N . ASN A 1 501 ? 14.207 20.974 -20.596 1.00 91.88 501 ASN A N 1
ATOM 3937 C CA . ASN A 1 501 ? 15.382 21.453 -19.885 1.00 91.88 501 ASN A CA 1
ATOM 3938 C C . ASN A 1 501 ? 16.467 20.374 -19.831 1.00 91.88 501 ASN A C 1
ATOM 3940 O O . ASN A 1 501 ? 16.181 19.185 -19.664 1.00 91.88 501 ASN A O 1
ATOM 3944 N N . ASN A 1 502 ? 17.719 20.818 -19.908 1.00 87.88 502 ASN A N 1
ATOM 3945 C CA . ASN A 1 502 ? 18.870 20.008 -19.530 1.00 87.88 502 ASN A CA 1
ATOM 3946 C C . ASN A 1 502 ? 19.010 20.010 -18.000 1.00 87.88 502 ASN A C 1
ATOM 3948 O O . ASN A 1 502 ? 18.676 21.015 -17.367 1.00 87.88 502 ASN A O 1
ATOM 3952 N N . TYR A 1 503 ? 19.539 18.941 -17.402 1.00 79.12 503 TYR A N 1
ATOM 3953 C CA . TYR A 1 503 ? 19.770 18.906 -15.952 1.00 79.12 503 TYR A CA 1
ATOM 3954 C C . TYR A 1 503 ? 21.068 18.171 -15.569 1.00 79.12 503 TYR A C 1
ATOM 3956 O O . TYR A 1 503 ? 21.471 17.248 -16.284 1.00 79.12 503 TYR A O 1
ATOM 3964 N N . PRO A 1 504 ? 21.738 18.574 -14.469 1.00 78.25 504 PRO A N 1
ATOM 3965 C CA . PRO A 1 504 ? 22.908 17.879 -13.945 1.00 78.25 504 PRO A CA 1
ATOM 3966 C C . PRO A 1 504 ? 22.509 16.656 -13.109 1.00 78.25 504 PRO A C 1
ATOM 3968 O O . PRO A 1 504 ? 21.643 16.751 -12.241 1.00 78.25 504 PRO A O 1
ATOM 3971 N N . PHE A 1 505 ? 23.165 15.520 -13.337 1.00 75.12 505 PHE A N 1
ATOM 3972 C CA . PHE A 1 505 ? 22.926 14.303 -12.558 1.00 75.12 505 PHE A CA 1
ATOM 3973 C C . PHE A 1 505 ? 23.686 14.341 -11.218 1.00 75.12 505 PHE A C 1
ATOM 3975 O O . PHE A 1 505 ? 24.914 14.430 -11.218 1.00 75.12 505 PHE A O 1
ATOM 3982 N N . ASP A 1 506 ? 22.970 14.265 -10.090 1.00 76.75 506 ASP A N 1
ATOM 3983 C CA . ASP A 1 506 ? 23.543 14.321 -8.734 1.00 76.75 506 ASP A CA 1
ATOM 3984 C C . ASP A 1 506 ? 22.836 13.340 -7.784 1.00 76.75 506 ASP A C 1
ATOM 3986 O O . ASP A 1 506 ? 21.697 13.567 -7.362 1.00 76.75 506 ASP A O 1
ATOM 3990 N N . ILE A 1 507 ? 23.529 12.248 -7.444 1.00 77.06 507 ILE A N 1
ATOM 3991 C CA . ILE A 1 507 ? 23.014 11.188 -6.563 1.00 77.06 507 ILE A CA 1
ATOM 3992 C C . ILE A 1 507 ? 22.721 11.732 -5.164 1.00 77.06 507 ILE A C 1
ATOM 3994 O O . ILE A 1 507 ? 21.660 11.455 -4.613 1.00 77.06 507 ILE A O 1
ATOM 3998 N N . SER A 1 508 ? 23.622 12.549 -4.612 1.00 77.38 508 SER A N 1
ATOM 3999 C CA . SER A 1 508 ? 23.495 13.055 -3.242 1.00 77.38 508 SER A CA 1
ATOM 4000 C C . SER A 1 508 ? 22.238 13.904 -3.067 1.00 77.38 508 SER A C 1
ATOM 4002 O O . SER A 1 508 ? 21.526 13.780 -2.069 1.00 77.38 508 SER A O 1
ATOM 4004 N N . ARG A 1 509 ? 21.916 14.712 -4.085 1.00 78.38 509 ARG A N 1
ATOM 4005 C CA . ARG A 1 509 ? 20.718 15.547 -4.101 1.00 78.38 509 ARG A CA 1
ATOM 4006 C C . ARG A 1 509 ? 19.443 14.718 -4.227 1.00 78.38 509 ARG A C 1
ATOM 4008 O O . ARG A 1 509 ? 18.472 15.007 -3.533 1.00 78.38 509 ARG A O 1
ATOM 4015 N N . MET A 1 510 ? 19.417 13.711 -5.102 1.00 82.19 510 MET A N 1
ATOM 4016 C CA . MET A 1 510 ? 18.193 12.933 -5.342 1.00 82.19 510 MET A CA 1
ATOM 4017 C C . MET A 1 510 ? 17.853 11.971 -4.197 1.00 82.19 510 MET A C 1
ATOM 4019 O O . MET A 1 510 ? 16.674 11.724 -3.951 1.00 82.19 510 MET A O 1
ATOM 4023 N N . THR A 1 511 ? 18.853 11.466 -3.465 1.00 80.19 511 THR A N 1
ATOM 4024 C CA . THR A 1 511 ? 18.651 10.576 -2.307 1.00 80.19 511 THR A CA 1
ATOM 4025 C C . THR A 1 511 ? 18.409 11.324 -0.991 1.00 80.19 511 THR A C 1
ATOM 4027 O O . THR A 1 511 ? 18.301 10.697 0.061 1.00 80.19 511 THR A O 1
ATOM 4030 N N . SER A 1 512 ? 18.328 12.657 -1.019 1.00 78.50 512 SER A N 1
ATOM 4031 C CA . SER A 1 512 ? 17.985 13.463 0.156 1.00 78.50 512 SER A CA 1
ATOM 4032 C C . SER A 1 512 ? 16.532 13.227 0.589 1.00 78.50 512 SER A C 1
ATOM 4034 O O . SER A 1 512 ? 15.629 13.157 -0.245 1.00 78.50 512 SER A O 1
ATOM 4036 N N . PHE A 1 513 ? 16.290 13.155 1.900 1.00 69.00 513 PHE A N 1
ATOM 4037 C CA . PHE A 1 513 ? 14.940 13.198 2.486 1.00 69.00 513 PHE A CA 1
ATOM 4038 C C . PHE A 1 513 ? 14.446 14.630 2.735 1.00 69.00 513 PHE A C 1
ATOM 4040 O O . PHE A 1 513 ? 13.287 14.831 3.095 1.00 69.00 513 PHE A O 1
ATOM 4047 N N . GLU A 1 514 ? 15.325 15.614 2.554 1.00 72.88 514 GLU A N 1
ATOM 4048 C CA . GLU A 1 514 ? 15.018 17.034 2.664 1.00 72.88 514 GLU A CA 1
ATOM 4049 C C . GLU A 1 514 ? 14.765 17.633 1.277 1.00 72.88 514 GLU A C 1
ATOM 4051 O O . GLU A 1 514 ? 15.558 17.436 0.349 1.00 72.88 514 GLU A O 1
ATOM 4056 N N . GLY A 1 515 ? 13.679 18.402 1.168 1.00 78.69 515 GLY A N 1
ATOM 4057 C CA . GLY A 1 515 ? 13.254 19.080 -0.055 1.00 78.69 515 GLY A CA 1
ATOM 4058 C C . GLY A 1 515 ? 12.364 18.236 -0.971 1.00 78.69 515 GLY A C 1
ATOM 4059 O O . GLY A 1 515 ? 11.887 17.161 -0.609 1.00 78.69 515 GLY A O 1
ATOM 4060 N N . ASP A 1 516 ? 12.149 18.752 -2.181 1.00 90.19 516 ASP A N 1
ATOM 4061 C CA . ASP A 1 516 ? 11.249 18.184 -3.190 1.00 90.19 516 ASP A CA 1
ATOM 4062 C C . ASP A 1 516 ? 11.883 16.965 -3.884 1.00 90.19 516 ASP A C 1
ATOM 4064 O O . ASP A 1 516 ? 12.366 17.041 -5.018 1.00 90.19 516 ASP A O 1
ATOM 4068 N N . THR A 1 517 ? 11.911 15.827 -3.183 1.00 91.94 517 THR A N 1
ATOM 4069 C CA . THR A 1 517 ? 12.539 14.580 -3.646 1.00 91.94 517 THR A CA 1
ATOM 4070 C C . THR A 1 517 ? 11.574 13.390 -3.673 1.00 91.94 517 THR A C 1
ATOM 4072 O O . THR A 1 517 ? 10.499 13.396 -3.068 1.00 91.94 517 THR A O 1
ATOM 4075 N N . GLY A 1 518 ? 11.963 12.322 -4.379 1.00 90.94 518 GLY A N 1
ATOM 4076 C CA . GLY A 1 518 ? 11.213 11.062 -4.397 1.00 90.94 518 GLY A CA 1
ATOM 4077 C C . GLY A 1 518 ? 11.062 10.414 -3.016 1.00 90.94 518 GLY A C 1
ATOM 4078 O O . GLY A 1 518 ? 9.939 10.050 -2.656 1.00 90.94 518 GLY A O 1
ATOM 4079 N N . PRO A 1 519 ? 12.136 10.320 -2.207 1.00 89.31 519 PRO A N 1
ATOM 4080 C CA . PRO A 1 519 ? 12.044 9.874 -0.821 1.00 89.31 519 PRO A CA 1
ATOM 4081 C C . PRO A 1 519 ? 11.062 10.690 0.026 1.00 89.31 519 PRO A C 1
ATOM 4083 O O . PRO A 1 519 ? 10.339 10.105 0.833 1.00 89.31 519 PRO A O 1
ATOM 4086 N N . TYR A 1 520 ? 10.966 12.009 -0.184 1.00 88.19 520 TYR A N 1
ATOM 4087 C CA . TYR A 1 520 ? 9.998 12.851 0.523 1.00 88.19 520 TYR A CA 1
ATOM 4088 C C . TYR A 1 520 ? 8.543 12.481 0.184 1.00 88.19 520 TYR A C 1
ATOM 4090 O O . TYR A 1 520 ? 7.736 12.279 1.095 1.00 88.19 520 TYR A O 1
ATOM 4098 N N . LEU A 1 521 ? 8.209 12.275 -1.098 1.00 92.31 521 LEU A N 1
ATOM 4099 C CA . LEU A 1 521 ? 6.871 11.806 -1.500 1.00 92.31 521 LEU A CA 1
ATOM 4100 C C . LEU A 1 521 ? 6.531 10.440 -0.884 1.00 92.31 521 LEU A C 1
ATOM 4102 O O . LEU A 1 521 ? 5.435 10.254 -0.345 1.00 92.31 521 LEU A O 1
ATOM 4106 N N . GLN A 1 522 ? 7.485 9.502 -0.914 1.00 90.12 522 GLN A N 1
ATOM 4107 C CA . GLN A 1 522 ? 7.333 8.173 -0.313 1.00 90.12 522 GLN A CA 1
ATOM 4108 C C . GLN A 1 522 ? 7.110 8.256 1.200 1.00 90.12 522 GLN A C 1
ATOM 4110 O O . GLN A 1 522 ? 6.224 7.592 1.742 1.00 90.12 522 GLN A O 1
ATOM 4115 N N . TYR A 1 523 ? 7.862 9.119 1.883 1.00 86.31 523 TYR A N 1
ATOM 4116 C CA . TYR A 1 523 ? 7.697 9.377 3.307 1.00 86.31 523 TYR A CA 1
ATOM 4117 C C . TYR A 1 523 ? 6.315 9.958 3.630 1.00 86.31 523 TYR A C 1
ATOM 4119 O O . TYR A 1 523 ? 5.645 9.470 4.544 1.00 86.31 523 TYR A O 1
ATOM 4127 N N . CYS A 1 524 ? 5.847 10.953 2.869 1.00 89.31 524 CYS A N 1
ATOM 4128 C CA . CYS A 1 524 ? 4.512 11.526 3.039 1.00 89.31 524 CYS A CA 1
ATOM 4129 C C . CYS A 1 524 ? 3.414 10.465 2.875 1.00 89.31 524 CYS A C 1
ATOM 4131 O O . CYS A 1 524 ? 2.526 10.375 3.727 1.00 89.31 524 CYS A O 1
ATOM 4133 N N . HIS A 1 525 ? 3.504 9.614 1.846 1.00 91.88 525 HIS A N 1
ATOM 4134 C CA . HIS A 1 525 ? 2.570 8.505 1.643 1.00 91.88 525 HIS A CA 1
ATOM 4135 C C . HIS A 1 525 ? 2.620 7.489 2.798 1.00 91.88 525 HIS A C 1
ATOM 4137 O O . HIS A 1 525 ? 1.584 7.127 3.366 1.00 91.88 525 HIS A O 1
ATOM 4143 N N . ALA A 1 526 ? 3.813 7.059 3.215 1.00 84.25 526 ALA A N 1
ATOM 4144 C CA . ALA A 1 526 ? 3.985 6.124 4.327 1.00 84.25 526 ALA A CA 1
ATOM 4145 C C . ALA A 1 526 ? 3.460 6.695 5.659 1.00 84.25 526 ALA A C 1
ATOM 4147 O O . ALA A 1 526 ? 2.865 5.964 6.461 1.00 84.25 526 ALA A O 1
ATOM 4148 N N . ARG A 1 527 ? 3.625 8.005 5.889 1.00 84.81 527 ARG A N 1
ATOM 4149 C CA . ARG A 1 527 ? 3.109 8.717 7.067 1.00 84.81 527 ARG A CA 1
ATOM 4150 C C . ARG A 1 527 ? 1.584 8.748 7.089 1.00 84.81 527 ARG A C 1
ATOM 4152 O O . ARG A 1 527 ? 1.017 8.443 8.135 1.00 84.81 527 ARG A O 1
ATOM 4159 N N . LEU A 1 528 ? 0.927 9.048 5.968 1.00 87.25 528 LEU A N 1
ATOM 4160 C CA . LEU A 1 528 ? -0.538 9.015 5.865 1.00 87.25 528 LEU A CA 1
ATOM 4161 C C . LEU A 1 528 ? -1.096 7.623 6.175 1.00 87.25 528 LEU A C 1
ATOM 4163 O O . LEU A 1 528 ? -1.974 7.485 7.026 1.00 87.25 528 LEU A O 1
ATOM 4167 N N . ASN A 1 529 ? -0.502 6.581 5.585 1.00 83.00 529 ASN A N 1
ATOM 4168 C CA . ASN A 1 529 ? -0.843 5.197 5.919 1.00 83.00 529 ASN A CA 1
ATOM 4169 C C . ASN A 1 529 ? -0.626 4.901 7.411 1.00 83.00 529 ASN A C 1
ATOM 4171 O O . ASN A 1 529 ? -1.425 4.216 8.047 1.00 83.00 529 ASN A O 1
ATOM 4175 N N . SER A 1 530 ? 0.442 5.440 8.008 1.00 79.06 530 SER A N 1
ATOM 4176 C CA . SER A 1 530 ? 0.683 5.293 9.442 1.00 79.06 530 SER A CA 1
ATOM 4177 C C . SER A 1 530 ? -0.356 5.999 10.307 1.00 79.06 530 SER A C 1
ATOM 4179 O O . SER A 1 530 ? -0.594 5.505 11.407 1.00 79.06 530 SER A O 1
ATOM 4181 N N . ILE A 1 531 ? -0.925 7.130 9.885 1.00 81.75 531 ILE A N 1
ATOM 4182 C CA . ILE A 1 531 ? -1.949 7.852 10.654 1.00 81.75 531 ILE A CA 1
ATOM 4183 C C . ILE A 1 531 ? -3.218 7.004 10.747 1.00 81.75 531 ILE A C 1
ATOM 4185 O O . ILE A 1 531 ? -3.702 6.784 11.854 1.00 81.75 531 ILE A O 1
ATOM 4189 N N . LEU A 1 532 ? -3.692 6.455 9.625 1.00 78.25 532 LEU A N 1
ATOM 4190 C CA . LEU A 1 532 ? -4.888 5.603 9.592 1.00 78.25 532 LEU A CA 1
ATOM 4191 C C . LEU A 1 532 ? -4.700 4.320 10.401 1.00 78.25 532 LEU A C 1
ATOM 4193 O O . LEU A 1 532 ? -5.519 4.006 11.264 1.00 78.25 532 LEU A O 1
ATOM 4197 N N . ARG A 1 533 ? -3.556 3.642 10.224 1.00 77.31 533 ARG A N 1
ATOM 4198 C CA . ARG A 1 533 ? -3.221 2.458 11.029 1.00 77.31 533 ARG A CA 1
ATOM 4199 C C . ARG A 1 533 ? -3.184 2.765 12.525 1.00 77.31 533 ARG A C 1
ATOM 4201 O O . ARG A 1 533 ? -3.700 1.988 13.316 1.00 77.31 533 ARG A O 1
ATOM 4208 N N . LYS A 1 534 ? -2.589 3.894 12.929 1.00 74.50 534 LYS A N 1
ATOM 4209 C CA . LYS A 1 534 ? -2.531 4.302 14.345 1.00 74.50 534 LYS A CA 1
ATOM 4210 C C . LYS A 1 534 ? -3.894 4.707 14.902 1.00 74.50 534 LYS A C 1
ATOM 4212 O O . LYS A 1 534 ? -4.102 4.549 16.100 1.00 74.50 534 LYS A O 1
ATOM 4217 N N . ALA A 1 535 ? -4.780 5.237 14.063 1.00 76.38 535 ALA A N 1
ATOM 4218 C CA . ALA A 1 535 ? -6.152 5.555 14.439 1.00 76.38 535 ALA A CA 1
ATOM 4219 C C . ALA A 1 535 ? -7.027 4.297 14.587 1.00 76.38 535 ALA A C 1
ATOM 4221 O O . ALA A 1 535 ? -8.110 4.390 15.157 1.00 76.38 535 ALA A O 1
ATOM 4222 N N . GLY A 1 536 ? -6.566 3.133 14.106 1.00 78.12 536 GLY A N 1
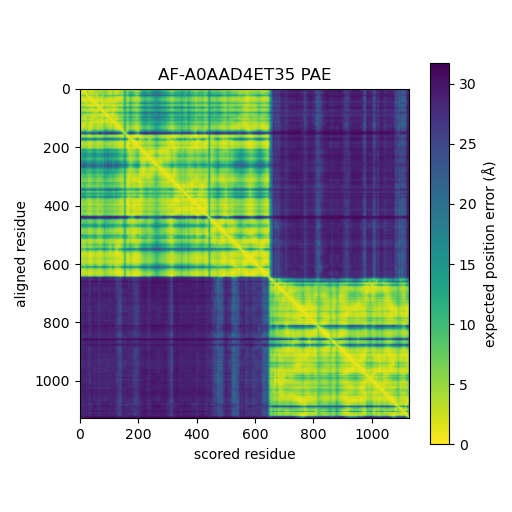ATOM 4223 C CA . GLY A 1 536 ? -7.352 1.897 14.104 1.00 78.12 536 GLY A CA 1
ATOM 4224 C C . GLY A 1 536 ? -8.596 2.003 13.223 1.00 78.12 536 GLY A C 1
ATOM 4225 O O . GLY A 1 536 ? -9.610 1.392 13.538 1.00 78.12 536 GLY A O 1
ATOM 4226 N N . LEU A 1 537 ? -8.530 2.831 12.175 1.00 78.06 537 LEU A N 1
ATOM 4227 C CA . LEU A 1 537 ? -9.636 3.098 11.262 1.00 78.06 537 LEU A CA 1
ATOM 4228 C C . LEU A 1 537 ? -9.380 2.419 9.922 1.00 78.06 537 LEU A C 1
ATOM 4230 O O . LEU A 1 537 ? -8.286 2.520 9.359 1.00 78.06 537 LEU A O 1
ATOM 4234 N N . THR A 1 538 ? -10.405 1.754 9.410 1.00 76.69 538 THR A N 1
ATOM 4235 C CA . THR A 1 538 ? -10.449 1.242 8.043 1.00 76.69 538 THR A CA 1
ATOM 4236 C C . THR A 1 538 ? -11.041 2.293 7.109 1.00 76.69 538 THR A C 1
ATOM 4238 O O . THR A 1 538 ? -11.594 3.300 7.545 1.00 76.69 538 THR A O 1
ATOM 4241 N N . ARG A 1 539 ? -10.922 2.088 5.796 1.00 74.69 539 ARG A N 1
ATOM 4242 C CA . ARG A 1 539 ? -11.579 2.969 4.824 1.00 74.69 539 ARG A CA 1
ATOM 4243 C C . ARG A 1 539 ? -13.101 2.874 4.923 1.00 74.69 539 ARG A C 1
ATOM 4245 O O . ARG A 1 539 ? -13.764 3.893 4.761 1.00 74.69 539 ARG A O 1
ATOM 4252 N N . ASP A 1 540 ? -13.624 1.686 5.203 1.00 76.81 540 ASP A N 1
ATOM 4253 C CA . ASP A 1 540 ? -15.064 1.452 5.286 1.00 76.81 540 ASP A CA 1
ATOM 4254 C C . ASP A 1 540 ? -15.663 2.202 6.482 1.00 76.81 540 ASP A C 1
ATOM 4256 O O . ASP A 1 540 ? -16.659 2.897 6.306 1.00 76.81 540 ASP A O 1
ATOM 4260 N N . ASP A 1 541 ? -14.952 2.256 7.622 1.00 78.69 541 ASP A N 1
ATOM 4261 C CA . ASP A 1 541 ? -15.317 3.134 8.749 1.00 78.69 541 ASP A CA 1
ATOM 4262 C C . ASP A 1 541 ? -15.512 4.601 8.305 1.00 78.69 541 ASP A C 1
ATOM 4264 O O . ASP A 1 541 ? -16.411 5.296 8.780 1.00 78.69 541 ASP A O 1
ATOM 4268 N N . LEU A 1 542 ? -14.661 5.098 7.396 1.00 83.62 542 LEU A N 1
ATOM 4269 C CA . LEU A 1 542 ? -14.719 6.481 6.905 1.00 83.62 542 LEU A CA 1
ATOM 4270 C C . LEU A 1 542 ? -15.871 6.687 5.917 1.00 83.62 542 LEU A C 1
ATOM 4272 O O . LEU A 1 542 ? -16.529 7.726 5.954 1.00 83.62 542 LEU A O 1
ATOM 4276 N N . VAL A 1 543 ? -16.115 5.717 5.033 1.00 80.31 543 VAL A N 1
ATOM 4277 C CA . VAL A 1 543 ? -17.223 5.755 4.065 1.00 80.31 543 VAL A CA 1
ATOM 4278 C C . VAL A 1 543 ? -18.568 5.715 4.785 1.00 80.31 543 VAL A C 1
ATOM 4280 O O . VAL A 1 543 ? -19.463 6.501 4.456 1.00 80.31 543 VAL A O 1
ATOM 4283 N N . ASP A 1 544 ? -18.692 4.855 5.792 1.00 80.88 544 ASP A N 1
ATOM 4284 C CA . ASP A 1 544 ? -19.888 4.743 6.621 1.00 80.88 544 ASP A CA 1
ATOM 4285 C C . ASP A 1 544 ? -20.126 6.034 7.399 1.00 80.88 544 ASP A C 1
ATOM 4287 O O . ASP A 1 544 ? -21.229 6.584 7.361 1.00 80.88 544 ASP A O 1
ATOM 4291 N N . HIS A 1 545 ? -19.077 6.589 8.014 1.00 82.00 545 HIS A N 1
ATOM 4292 C CA . HIS A 1 545 ? -19.166 7.862 8.724 1.00 82.00 545 HIS A CA 1
ATOM 4293 C C . HIS A 1 545 ? -19.634 9.007 7.814 1.00 82.00 545 HIS A C 1
ATOM 4295 O O . HIS A 1 545 ? -20.583 9.709 8.166 1.00 82.00 545 HIS A O 1
ATOM 4301 N N . LEU A 1 546 ? -19.032 9.166 6.626 1.00 78.62 546 LEU A N 1
ATOM 4302 C CA . LEU A 1 546 ? -19.425 10.190 5.644 1.00 78.62 546 LEU A CA 1
ATOM 4303 C C . LEU A 1 546 ? -20.855 9.992 5.118 1.00 78.62 546 LEU A C 1
ATOM 4305 O O . LEU A 1 546 ? -21.511 10.958 4.733 1.00 78.62 546 LEU A O 1
ATOM 4309 N N . SER A 1 547 ? -21.345 8.751 5.086 1.00 79.00 547 SER A N 1
ATOM 4310 C CA . SER A 1 547 ? -22.715 8.442 4.667 1.00 79.00 547 SER A CA 1
ATOM 4311 C C . SER A 1 547 ? -23.741 8.760 5.758 1.00 79.00 547 SER A C 1
ATOM 4313 O O . SER A 1 547 ? -24.841 9.211 5.444 1.00 79.00 547 SER A O 1
ATOM 4315 N N . GLN A 1 548 ? -23.380 8.544 7.026 1.00 77.19 548 GLN A N 1
ATOM 4316 C CA . GLN A 1 548 ? -24.222 8.814 8.197 1.00 77.19 548 GLN A CA 1
ATOM 4317 C C . GLN A 1 548 ? -24.227 10.295 8.604 1.00 77.19 548 GLN A C 1
ATOM 4319 O O . GLN A 1 548 ? -25.199 10.757 9.196 1.00 77.19 548 GLN A O 1
ATOM 4324 N N . HIS A 1 549 ? -23.181 11.045 8.247 1.00 75.00 549 HIS A N 1
ATOM 4325 C CA . HIS A 1 549 ? -23.033 12.474 8.532 1.00 75.00 549 HIS A CA 1
ATOM 4326 C C . HIS A 1 549 ? -22.998 13.270 7.222 1.00 75.00 549 HIS A C 1
ATOM 4328 O O . HIS A 1 549 ? -21.943 13.760 6.806 1.00 75.00 549 HIS A O 1
ATOM 4334 N N . PRO A 1 550 ? -24.149 13.415 6.535 1.00 63.38 550 PRO A N 1
ATOM 4335 C CA . PRO A 1 550 ? -24.200 14.069 5.237 1.00 63.38 550 PRO A CA 1
ATOM 4336 C C . PRO A 1 550 ? -23.776 15.534 5.305 1.00 63.38 550 PRO A C 1
ATOM 4338 O O . PRO A 1 550 ? -23.417 16.064 4.260 1.00 63.38 550 PRO A O 1
ATOM 4341 N N . ASP A 1 551 ? -23.773 16.164 6.486 1.00 63.75 551 ASP A N 1
ATOM 4342 C CA . ASP A 1 551 ? -23.357 17.552 6.729 1.00 63.75 551 ASP A CA 1
ATOM 4343 C C . ASP A 1 551 ? -21.871 17.829 6.427 1.00 63.75 551 ASP A C 1
ATOM 4345 O O . ASP A 1 551 ? -21.465 18.989 6.381 1.00 63.75 551 ASP A O 1
ATOM 4349 N N . GLY A 1 552 ? -21.079 16.801 6.098 1.00 63.69 552 GLY A N 1
ATOM 4350 C CA . GLY A 1 552 ? -19.700 16.932 5.627 1.00 63.69 552 GLY A CA 1
ATOM 4351 C C . GLY A 1 552 ? -18.672 16.839 6.747 1.00 63.69 552 GLY A C 1
ATOM 4352 O O . GLY A 1 552 ? -18.901 16.197 7.767 1.00 63.69 552 GLY A O 1
ATOM 4353 N N . LEU A 1 553 ? -17.504 17.455 6.539 1.00 76.12 553 LEU A N 1
ATOM 4354 C CA . LEU A 1 553 ? -16.526 17.581 7.620 1.00 76.12 553 LEU A CA 1
ATOM 4355 C C . LEU A 1 553 ? -17.064 18.530 8.694 1.00 76.12 553 LEU A C 1
ATOM 4357 O O . LEU A 1 553 ? -17.694 19.537 8.372 1.00 76.12 553 LEU A O 1
ATOM 4361 N N . ASP A 1 554 ? -16.768 18.226 9.956 1.00 72.81 554 ASP A N 1
ATOM 4362 C CA . ASP A 1 554 ? -17.180 19.054 11.087 1.00 72.81 554 ASP A CA 1
ATOM 4363 C C . ASP A 1 554 ? -16.675 20.515 10.962 1.00 72.81 554 ASP A C 1
ATOM 4365 O O . ASP A 1 554 ? -15.694 20.830 10.268 1.00 72.81 554 ASP A O 1
ATOM 4369 N N . ALA A 1 555 ? -17.360 21.428 11.656 1.00 73.69 555 ALA A N 1
ATOM 4370 C CA . ALA A 1 555 ? -17.062 22.857 11.616 1.00 73.69 555 ALA A CA 1
ATOM 4371 C C . ALA A 1 555 ? -15.644 23.200 12.113 1.00 73.69 555 ALA A C 1
ATOM 4373 O O . ALA A 1 555 ? -15.043 24.158 11.622 1.00 73.69 555 ALA A O 1
ATOM 4374 N N . ASP A 1 556 ? -15.079 22.425 13.041 1.00 80.19 556 ASP A N 1
ATOM 4375 C CA . ASP A 1 556 ? -13.717 22.604 13.542 1.00 80.19 556 ASP A CA 1
ATOM 4376 C C . ASP A 1 556 ? -12.666 22.308 12.457 1.00 80.19 556 ASP A C 1
ATOM 4378 O O . ASP A 1 556 ? -11.696 23.065 12.326 1.00 80.19 556 ASP A O 1
ATOM 4382 N N . VAL A 1 557 ? -12.858 21.283 11.620 1.00 81.56 557 VAL A N 1
ATOM 4383 C CA . VAL A 1 557 ? -11.968 21.016 10.474 1.00 81.56 557 VAL A CA 1
ATOM 4384 C C . VAL A 1 557 ? -12.067 22.134 9.438 1.00 81.56 557 VAL A C 1
ATOM 4386 O O . VAL A 1 557 ? -11.046 22.635 8.962 1.00 81.56 557 VAL A O 1
ATOM 4389 N N . LEU A 1 558 ? -13.288 22.565 9.116 1.00 84.62 558 LEU A N 1
ATOM 4390 C CA . LEU A 1 558 ? -13.534 23.607 8.114 1.00 84.62 558 LEU A CA 1
ATOM 4391 C C . LEU A 1 558 ? -13.152 25.019 8.588 1.00 84.62 558 LEU A C 1
ATOM 4393 O O . LEU A 1 558 ? -12.947 25.903 7.754 1.00 84.62 558 LEU A O 1
ATOM 4397 N N . SER A 1 559 ? -13.005 25.236 9.898 1.00 83.81 559 SER A N 1
ATOM 4398 C CA . SER A 1 559 ? -12.470 26.485 10.458 1.00 83.81 559 SER A CA 1
ATOM 4399 C C . SER A 1 559 ? -10.964 26.651 10.213 1.00 83.81 559 SER A C 1
ATOM 4401 O O . SER A 1 559 ? -10.454 27.772 10.170 1.00 83.81 559 SER A O 1
ATOM 4403 N N . LYS A 1 560 ? -10.234 25.544 10.014 1.00 89.25 560 LYS A N 1
ATOM 4404 C CA . LYS A 1 560 ? -8.782 25.548 9.814 1.00 89.25 560 LYS A CA 1
ATOM 4405 C C . LYS A 1 560 ? -8.451 25.759 8.344 1.00 89.25 560 LYS A C 1
ATOM 4407 O O . LYS A 1 560 ? -8.598 24.853 7.523 1.00 89.25 560 LYS A O 1
ATOM 4412 N N . GLN A 1 561 ? -7.904 26.931 8.026 1.00 90.25 561 GLN A N 1
ATOM 4413 C CA . GLN A 1 561 ? -7.568 27.317 6.652 1.00 90.25 561 GLN A CA 1
ATOM 4414 C C . GLN A 1 561 ? -6.683 26.280 5.938 1.00 90.25 561 GLN A C 1
ATOM 4416 O O . GLN A 1 561 ? -6.958 25.939 4.790 1.00 90.25 561 GLN A O 1
ATOM 4421 N N . HIS A 1 562 ? -5.697 25.689 6.628 1.00 92.56 562 HIS A N 1
ATOM 4422 C CA . HIS A 1 562 ? -4.845 24.660 6.025 1.00 92.56 562 HIS A CA 1
ATOM 4423 C C . HIS A 1 562 ? -5.625 23.423 5.548 1.00 92.56 562 HIS A C 1
ATOM 4425 O O . HIS A 1 562 ? -5.300 22.866 4.500 1.00 92.56 562 HIS A O 1
ATOM 4431 N N . CYS A 1 563 ? -6.662 23.008 6.279 1.00 92.38 563 CYS A N 1
ATOM 4432 C CA . CYS A 1 563 ? -7.490 21.852 5.925 1.00 92.38 563 CYS A CA 1
ATOM 4433 C C . CYS A 1 563 ? -8.391 22.160 4.724 1.00 92.38 563 CYS A C 1
ATOM 4435 O O . CYS A 1 563 ? -8.551 21.331 3.828 1.00 92.38 563 CYS A O 1
ATOM 4437 N N . VAL A 1 564 ? -8.924 23.382 4.671 1.00 91.75 564 VAL A N 1
ATOM 4438 C CA . VAL A 1 564 ? -9.688 23.878 3.522 1.00 91.75 564 VAL A CA 1
ATOM 4439 C C . VAL A 1 564 ? -8.805 23.952 2.277 1.00 91.75 564 VAL A C 1
ATOM 4441 O O . VAL A 1 564 ? -9.204 23.483 1.216 1.00 91.75 564 VAL A O 1
ATOM 4444 N N . ASP A 1 565 ? -7.581 24.465 2.391 1.00 92.88 565 ASP A N 1
ATOM 4445 C CA . ASP A 1 565 ? -6.647 24.518 1.264 1.00 92.88 565 ASP A CA 1
ATOM 4446 C C . ASP A 1 565 ? -6.215 23.123 0.792 1.00 92.88 565 ASP A C 1
ATOM 4448 O O . ASP A 1 565 ? -6.067 22.909 -0.412 1.00 92.88 565 ASP A O 1
ATOM 4452 N N . LEU A 1 566 ? -6.108 22.144 1.697 1.00 94.38 566 LEU A N 1
ATOM 4453 C CA . LEU A 1 566 ? -5.889 20.746 1.324 1.00 94.38 566 LEU A CA 1
ATOM 4454 C C . LEU A 1 566 ? -7.059 20.188 0.496 1.00 94.38 566 LEU A C 1
ATOM 4456 O O . LEU A 1 566 ? -6.825 19.594 -0.555 1.00 94.38 566 LEU A O 1
ATOM 4460 N N . LEU A 1 567 ? -8.312 20.433 0.903 1.00 93.56 567 LEU A N 1
ATOM 4461 C CA . LEU A 1 567 ? -9.501 20.071 0.111 1.00 93.56 567 LEU A CA 1
ATOM 4462 C C . LEU A 1 567 ? -9.492 20.727 -1.274 1.00 93.56 567 LEU A C 1
ATOM 4464 O O . LEU A 1 567 ? -9.754 20.061 -2.277 1.00 93.56 567 LEU A O 1
ATOM 4468 N N . ARG A 1 568 ? -9.152 22.019 -1.337 1.00 93.25 568 ARG A N 1
ATOM 4469 C CA . ARG A 1 568 ? -9.061 22.787 -2.589 1.00 93.25 568 ARG A CA 1
ATOM 4470 C C . ARG A 1 568 ? -8.002 22.202 -3.520 1.00 93.25 568 ARG A C 1
ATOM 4472 O O . ARG A 1 568 ? -8.261 22.054 -4.711 1.00 93.25 568 ARG A O 1
ATOM 4479 N N . LEU A 1 569 ? -6.844 21.800 -2.991 1.00 94.56 569 LEU A N 1
ATOM 4480 C CA . LEU A 1 569 ? -5.817 21.104 -3.769 1.00 94.56 569 LEU A CA 1
ATOM 4481 C C . LEU A 1 569 ? -6.301 19.734 -4.249 1.00 94.56 569 LEU A C 1
ATOM 4483 O O . LEU A 1 569 ? -6.127 19.413 -5.422 1.00 94.56 569 LEU A O 1
ATOM 4487 N N . MET A 1 570 ? -6.942 18.925 -3.405 1.00 96.25 570 MET A N 1
ATOM 4488 C CA . MET A 1 570 ? -7.470 17.621 -3.830 1.00 96.25 570 MET A CA 1
ATOM 4489 C C . MET A 1 570 ? -8.501 17.747 -4.960 1.00 96.25 570 MET A C 1
ATOM 4491 O O . MET A 1 570 ? -8.480 16.952 -5.900 1.00 96.25 570 MET A O 1
ATOM 4495 N N . ALA A 1 571 ? -9.353 18.777 -4.923 1.00 95.00 571 ALA A N 1
ATOM 4496 C CA . ALA A 1 571 ? -10.329 19.067 -5.975 1.00 95.00 571 ALA A CA 1
ATOM 4497 C C . ALA A 1 571 ? -9.681 19.391 -7.336 1.00 95.00 571 ALA A C 1
ATOM 4499 O O . ALA A 1 571 ? -10.287 19.154 -8.379 1.00 95.00 571 ALA A O 1
ATOM 4500 N N . GLN A 1 572 ? -8.451 19.918 -7.337 1.00 94.50 572 GLN A N 1
ATOM 4501 C CA . GLN A 1 572 ? -7.717 20.303 -8.549 1.00 94.50 572 GLN A CA 1
ATOM 4502 C C . GLN A 1 572 ? -7.075 19.118 -9.275 1.00 94.50 572 GLN A C 1
ATOM 4504 O O . GLN A 1 572 ? -6.702 19.269 -10.437 1.00 94.50 572 GLN A O 1
ATOM 4509 N N . TYR A 1 573 ? -6.941 17.947 -8.644 1.00 96.56 573 TYR A N 1
ATOM 4510 C CA . TYR A 1 573 ? -6.214 16.824 -9.245 1.00 96.56 573 TYR A CA 1
ATOM 4511 C C . TYR A 1 573 ? -6.734 16.417 -10.642 1.00 96.56 573 TYR A C 1
ATOM 4513 O O . TYR A 1 573 ? -5.909 16.305 -11.549 1.00 96.56 573 TYR A O 1
ATOM 4521 N N . PRO A 1 574 ? -8.056 16.308 -10.901 1.00 95.38 574 PRO A N 1
ATOM 4522 C CA . PRO A 1 574 ? -8.561 16.023 -12.250 1.00 95.38 574 PRO A CA 1
ATOM 4523 C C . PRO A 1 574 ? -8.250 17.112 -13.291 1.00 95.38 574 PRO A C 1
ATOM 4525 O O . PRO A 1 574 ? -8.088 16.826 -14.475 1.00 95.38 574 PRO A O 1
ATOM 4528 N N . ASP A 1 575 ? -8.123 18.374 -12.875 1.00 92.75 575 ASP A N 1
ATOM 4529 C CA . ASP A 1 575 ? -7.696 19.457 -13.770 1.00 92.75 575 ASP A CA 1
ATOM 4530 C C . ASP A 1 575 ? -6.197 19.369 -14.076 1.00 92.75 575 ASP A C 1
ATOM 4532 O O . ASP A 1 575 ? -5.762 19.672 -15.193 1.00 92.75 575 ASP A O 1
ATOM 4536 N N . VAL A 1 576 ? -5.407 18.939 -13.089 1.00 95.19 576 VAL A N 1
ATOM 4537 C CA . VAL A 1 576 ? -3.969 18.690 -13.226 1.00 95.19 576 VAL A CA 1
ATOM 4538 C C . VAL A 1 576 ? -3.720 17.546 -14.204 1.00 95.19 576 VAL A C 1
ATOM 4540 O O . VAL A 1 576 ? -2.919 17.723 -15.119 1.00 95.19 576 VAL A O 1
ATOM 4543 N N . THR A 1 577 ? -4.430 16.421 -14.090 1.00 95.38 577 THR A N 1
ATOM 4544 C CA . THR A 1 577 ? -4.296 15.294 -15.031 1.00 95.38 577 THR A CA 1
ATOM 4545 C C . THR A 1 577 ? -4.788 15.657 -16.435 1.00 95.38 577 THR A C 1
ATOM 4547 O O . THR A 1 577 ? -4.116 15.347 -17.417 1.00 95.38 577 THR A O 1
ATOM 4550 N N . ALA A 1 578 ? -5.888 16.406 -16.563 1.00 92.25 578 ALA A N 1
ATOM 4551 C CA . ALA A 1 578 ? -6.348 16.917 -17.856 1.00 92.25 578 ALA A CA 1
ATOM 4552 C C . ALA A 1 578 ? -5.336 17.887 -18.494 1.00 92.25 578 ALA A C 1
ATOM 4554 O O . ALA A 1 578 ? -5.143 17.895 -19.709 1.00 92.25 578 ALA A O 1
ATOM 4555 N N . THR A 1 579 ? -4.671 18.715 -17.685 1.00 93.56 579 THR A N 1
ATOM 4556 C CA . THR A 1 579 ? -3.608 19.614 -18.157 1.00 93.56 579 THR A CA 1
ATOM 4557 C C . THR A 1 579 ? -2.364 18.838 -18.565 1.00 93.56 579 THR A C 1
ATOM 4559 O O . THR A 1 579 ? -1.811 19.114 -19.630 1.00 93.56 579 THR A O 1
ATOM 4562 N N . ALA A 1 580 ? -1.989 17.834 -17.773 1.00 95.38 580 ALA A N 1
ATOM 4563 C CA . ALA A 1 580 ? -0.916 16.906 -18.086 1.00 95.38 580 ALA A CA 1
ATOM 4564 C C . ALA A 1 580 ? -1.174 16.176 -19.413 1.00 95.38 580 ALA A C 1
ATOM 4566 O O . ALA A 1 580 ? -0.261 16.034 -20.215 1.00 95.38 580 ALA A O 1
ATOM 4567 N N . LEU A 1 581 ? -2.415 15.757 -19.693 1.00 94.19 581 LEU A N 1
ATOM 4568 C CA . LEU A 1 581 ? -2.761 15.073 -20.947 1.00 94.19 581 LEU A CA 1
ATOM 4569 C C . LEU A 1 581 ? -2.581 15.989 -22.166 1.00 94.19 581 LEU A C 1
ATOM 4571 O O . LEU A 1 581 ? -2.189 15.533 -23.238 1.00 94.19 581 LEU A O 1
ATOM 4575 N N . ARG A 1 582 ? -2.835 17.295 -22.006 1.00 92.25 582 ARG A N 1
ATOM 4576 C CA . ARG A 1 582 ? -2.651 18.280 -23.082 1.00 92.25 582 ARG A CA 1
ATOM 4577 C C . ARG A 1 582 ? -1.184 18.600 -23.348 1.00 92.25 582 ARG A C 1
ATOM 4579 O O . ARG A 1 582 ? -0.800 18.730 -24.506 1.00 92.25 582 ARG A O 1
ATOM 4586 N N . ASN A 1 583 ? -0.382 18.789 -22.300 1.00 94.12 583 ASN A N 1
ATOM 4587 C CA . ASN A 1 583 ? 1.005 19.247 -22.443 1.00 94.12 583 ASN A CA 1
ATOM 4588 C C . ASN A 1 583 ? 2.043 18.112 -22.435 1.00 94.12 583 ASN A C 1
ATOM 4590 O O . ASN A 1 583 ? 3.162 18.327 -22.894 1.00 94.12 583 ASN A O 1
ATOM 4594 N N . LEU A 1 584 ? 1.665 16.924 -21.957 1.00 96.75 584 LEU A N 1
ATOM 4595 C CA . LEU A 1 584 ? 2.514 15.746 -21.779 1.00 96.75 584 LEU A CA 1
ATOM 4596 C C . LEU A 1 584 ? 3.750 16.026 -20.903 1.00 96.75 584 LEU A C 1
ATOM 4598 O O . LEU A 1 584 ? 4.836 15.511 -21.155 1.00 96.75 584 LEU A O 1
ATOM 4602 N N . GLU A 1 585 ? 3.583 16.854 -19.863 1.00 96.06 585 GLU A N 1
ATOM 4603 C CA . GLU A 1 585 ? 4.647 17.258 -18.934 1.00 96.06 585 GLU A CA 1
ATOM 4604 C C . GLU A 1 585 ? 4.493 16.590 -17.551 1.00 96.06 585 GLU A C 1
ATOM 4606 O O . GLU A 1 585 ? 3.599 16.989 -16.790 1.00 96.06 585 GLU A O 1
ATOM 4611 N N . PRO A 1 586 ? 5.400 15.669 -17.158 1.00 96.50 586 PRO A N 1
ATOM 4612 C CA . PRO A 1 586 ? 5.402 15.059 -15.821 1.00 96.50 586 PRO A CA 1
ATOM 4613 C C . PRO A 1 586 ? 5.491 16.089 -14.686 1.00 96.50 586 PRO A C 1
ATOM 4615 O O . PRO A 1 586 ? 4.821 15.957 -13.659 1.00 96.50 586 PRO A O 1
ATOM 4618 N N . SER A 1 587 ? 6.252 17.170 -14.904 1.00 96.06 587 SER A N 1
ATOM 4619 C CA . SER A 1 587 ? 6.433 18.267 -13.940 1.00 96.06 587 SER A CA 1
ATOM 4620 C C . SER A 1 587 ? 5.124 18.938 -13.522 1.00 96.06 587 SER A C 1
ATOM 4622 O O . SER A 1 587 ? 5.040 19.464 -12.413 1.00 96.06 587 SER A O 1
ATOM 4624 N N . THR A 1 588 ? 4.082 18.875 -14.360 1.00 96.06 588 THR A N 1
ATOM 4625 C CA . THR A 1 588 ? 2.737 19.375 -14.033 1.00 96.06 588 THR A CA 1
ATOM 4626 C C . THR A 1 588 ? 2.142 18.609 -12.853 1.00 96.06 588 THR A C 1
ATOM 4628 O O . THR A 1 588 ? 1.656 19.217 -11.899 1.00 96.06 588 THR A O 1
ATOM 4631 N N . VAL A 1 589 ? 2.212 17.275 -12.899 1.00 97.25 589 VAL A N 1
ATOM 4632 C CA . VAL A 1 589 ? 1.713 16.399 -11.832 1.00 97.25 589 VAL A CA 1
ATOM 4633 C C . VAL A 1 589 ? 2.636 16.485 -10.625 1.00 97.25 589 VAL A C 1
ATOM 4635 O O . VAL A 1 589 ? 2.165 16.661 -9.508 1.00 97.25 589 VAL A O 1
ATOM 4638 N N . LEU A 1 590 ? 3.950 16.435 -10.836 1.00 96.75 590 LEU A N 1
ATOM 4639 C CA . LEU A 1 590 ? 4.915 16.428 -9.743 1.00 96.75 590 LEU A CA 1
ATOM 4640 C C . LEU A 1 590 ? 4.892 17.726 -8.916 1.00 96.75 590 LEU A C 1
ATOM 4642 O O . LEU A 1 590 ? 4.842 17.672 -7.690 1.00 96.75 590 LEU A O 1
ATOM 4646 N N . THR A 1 591 ? 4.824 18.891 -9.570 1.00 95.62 591 THR A N 1
ATOM 4647 C CA . THR A 1 591 ? 4.679 20.192 -8.886 1.00 95.62 591 THR A CA 1
ATOM 4648 C C . THR A 1 591 ? 3.395 20.240 -8.057 1.00 95.62 591 THR A C 1
ATOM 4650 O O . THR A 1 591 ? 3.375 20.777 -6.949 1.00 95.62 591 THR A O 1
ATOM 4653 N N . TYR A 1 592 ? 2.308 19.664 -8.575 1.00 96.06 592 TYR A N 1
ATOM 4654 C CA . TYR A 1 592 ? 1.064 19.532 -7.826 1.00 96.06 592 TYR A CA 1
ATOM 4655 C C . TYR A 1 592 ? 1.225 18.625 -6.597 1.00 96.06 592 TYR A C 1
ATOM 4657 O O . TYR A 1 592 ? 0.775 19.000 -5.515 1.00 96.06 592 TYR A O 1
ATOM 4665 N N . LEU A 1 593 ? 1.893 17.474 -6.733 1.00 97.62 593 LEU A N 1
ATOM 4666 C CA . LEU A 1 593 ? 2.119 16.560 -5.613 1.00 97.62 593 LEU A CA 1
ATOM 4667 C C . LEU A 1 593 ? 2.956 17.202 -4.511 1.00 97.62 593 LEU A C 1
ATOM 4669 O O . LEU A 1 593 ? 2.582 17.067 -3.352 1.00 97.62 593 LEU A O 1
ATOM 4673 N N . PHE A 1 594 ? 3.997 17.971 -4.845 1.00 95.94 594 PHE A N 1
ATOM 4674 C CA . PHE A 1 594 ? 4.761 18.699 -3.828 1.00 95.94 594 PHE A CA 1
ATOM 4675 C C . PHE A 1 594 ? 3.926 19.763 -3.118 1.00 95.94 594 PHE A C 1
ATOM 4677 O O . PHE A 1 594 ? 3.953 19.857 -1.892 1.00 95.94 594 PHE A O 1
ATOM 4684 N N . ARG A 1 595 ? 3.092 20.513 -3.854 1.00 95.06 595 ARG A N 1
ATOM 4685 C CA . ARG A 1 595 ? 2.122 21.431 -3.232 1.00 95.06 595 ARG A CA 1
ATOM 4686 C C . ARG A 1 595 ? 1.172 20.692 -2.287 1.00 95.06 595 ARG A C 1
ATOM 4688 O O . ARG A 1 595 ? 0.921 21.182 -1.189 1.00 95.06 595 ARG A O 1
ATOM 4695 N N . LEU A 1 596 ? 0.679 19.517 -2.684 1.00 95.88 596 LEU A N 1
ATOM 4696 C CA . LEU A 1 596 ? -0.182 18.673 -1.855 1.00 95.88 596 LEU A CA 1
ATOM 4697 C C . LEU A 1 596 ? 0.548 18.187 -0.593 1.00 95.88 596 LEU A C 1
ATOM 4699 O O . LEU A 1 596 ? -0.002 18.298 0.499 1.00 95.88 596 LEU A O 1
ATOM 4703 N N . THR A 1 597 ? 1.784 17.691 -0.704 1.00 94.62 597 THR A N 1
ATOM 4704 C CA . THR A 1 597 ? 2.568 17.183 0.436 1.00 94.62 597 THR A CA 1
ATOM 4705 C C . THR A 1 597 ? 3.045 18.282 1.383 1.00 94.62 597 THR A C 1
ATOM 4707 O O . THR A 1 597 ? 3.076 18.070 2.598 1.00 94.62 597 THR A O 1
ATOM 4710 N N . HIS A 1 598 ? 3.352 19.475 0.870 1.00 93.12 598 HIS A N 1
ATOM 4711 C CA . HIS A 1 598 ? 3.633 20.648 1.700 1.00 93.12 598 HIS A CA 1
ATOM 4712 C C . HIS A 1 598 ? 2.391 21.087 2.468 1.00 93.12 598 HIS A C 1
ATOM 4714 O O . HIS A 1 598 ? 2.459 21.274 3.681 1.00 93.12 598 HIS A O 1
ATOM 4720 N N . GLN A 1 599 ? 1.239 21.153 1.796 1.00 94.56 599 GLN A N 1
ATOM 4721 C CA . GLN A 1 599 ? -0.019 21.480 2.459 1.00 94.56 599 GLN A CA 1
ATOM 4722 C C . GLN A 1 599 ? -0.399 20.429 3.510 1.00 94.56 599 GLN A C 1
ATOM 4724 O O . GLN A 1 599 ? -0.814 20.780 4.611 1.00 94.56 599 GLN A O 1
ATOM 4729 N N . LEU A 1 600 ? -0.202 19.143 3.205 1.00 93.31 600 LEU A N 1
ATOM 4730 C CA . LEU A 1 600 ? -0.351 18.042 4.158 1.00 93.31 600 LEU A CA 1
ATOM 4731 C C . LEU A 1 600 ? 0.542 18.220 5.383 1.00 93.31 600 LEU A C 1
ATOM 4733 O O . LEU A 1 600 ? 0.087 17.993 6.503 1.00 93.31 600 LEU A O 1
ATOM 4737 N N . SER A 1 601 ? 1.789 18.644 5.170 1.00 88.88 601 SER A N 1
ATOM 4738 C CA . SER A 1 601 ? 2.731 18.914 6.253 1.00 88.88 601 SER A CA 1
ATOM 4739 C C . SER A 1 601 ? 2.215 20.015 7.176 1.00 88.88 601 SER A C 1
ATOM 4741 O O . SER A 1 601 ? 2.147 19.786 8.379 1.00 88.88 601 SER A O 1
ATOM 4743 N N . SER A 1 602 ? 1.725 21.130 6.623 1.00 91.62 602 SER A N 1
ATOM 4744 C CA . SER A 1 602 ? 1.077 22.191 7.408 1.00 91.62 602 SER A CA 1
ATOM 4745 C C . SER A 1 602 ? -0.205 21.726 8.107 1.00 91.62 602 SER A C 1
ATOM 4747 O O . SER A 1 602 ? -0.496 22.156 9.219 1.00 91.62 602 SER A O 1
ATOM 4749 N N . CYS A 1 603 ? -0.982 20.825 7.495 1.00 90.69 603 CYS A N 1
ATOM 4750 C CA . CYS A 1 603 ? -2.155 20.242 8.145 1.00 90.69 603 CYS A CA 1
ATOM 4751 C C . CYS A 1 603 ? -1.779 19.415 9.377 1.00 90.69 603 CYS A C 1
ATOM 4753 O O . CYS A 1 603 ? -2.524 19.445 10.351 1.00 90.69 603 CYS A O 1
ATOM 4755 N N . TYR A 1 604 ? -0.661 18.680 9.358 1.00 86.38 604 TYR A N 1
ATOM 4756 C CA . TYR A 1 604 ? -0.254 17.858 10.504 1.00 86.38 604 TYR A CA 1
ATOM 4757 C C . TYR A 1 604 ? -0.010 18.673 11.779 1.00 86.38 604 TYR A C 1
ATOM 4759 O O . TYR A 1 604 ? -0.200 18.130 12.865 1.00 86.38 604 TYR A O 1
ATOM 4767 N N . ASP A 1 605 ? 0.369 19.947 11.651 1.00 84.44 605 ASP A N 1
ATOM 4768 C CA . ASP A 1 605 ? 0.645 20.828 12.792 1.00 84.44 605 ASP A CA 1
ATOM 4769 C C . ASP A 1 605 ? -0.635 21.348 13.462 1.00 84.44 605 ASP A C 1
ATOM 4771 O O . ASP A 1 605 ? -0.623 21.706 14.638 1.00 84.44 605 ASP A O 1
ATOM 4775 N N . VAL A 1 606 ? -1.753 21.377 12.727 1.00 88.12 606 VAL A N 1
ATOM 4776 C CA . VAL A 1 606 ? -3.020 21.972 13.191 1.00 88.12 606 VAL A CA 1
ATOM 4777 C C . VAL A 1 606 ? -4.165 20.968 13.321 1.00 88.12 606 VAL A C 1
ATOM 4779 O O . VAL A 1 606 ? -5.191 21.290 13.921 1.00 88.12 606 VAL A O 1
ATOM 4782 N N . LEU A 1 607 ? -4.032 19.766 12.749 1.00 87.19 607 LEU A N 1
ATOM 4783 C CA . LEU A 1 607 ? -5.091 18.761 12.699 1.00 87.19 607 LEU A CA 1
ATOM 4784 C C . LEU A 1 607 ? -4.606 17.389 13.180 1.00 87.19 607 LEU A C 1
ATOM 4786 O O . LEU A 1 607 ? -4.151 16.536 12.420 1.00 87.19 607 LEU A O 1
ATOM 4790 N N . GLN A 1 608 ? -4.776 17.143 14.473 1.00 86.62 608 GLN A N 1
ATOM 4791 C CA . GLN A 1 608 ? -4.480 15.848 15.074 1.00 86.62 608 GLN A CA 1
ATOM 4792 C C . GLN A 1 608 ? -5.639 14.862 14.861 1.00 86.62 608 GLN A C 1
ATOM 4794 O O . GLN A 1 608 ? -6.776 15.165 15.214 1.00 86.62 608 GLN A O 1
ATOM 4799 N N . VAL A 1 609 ? -5.360 13.669 14.321 1.00 83.81 609 VAL A N 1
ATOM 4800 C CA . VAL A 1 609 ? -6.352 12.574 14.215 1.00 83.81 609 VAL A CA 1
ATOM 4801 C C . VAL A 1 609 ? -6.357 11.724 15.480 1.00 83.81 609 VAL A C 1
ATOM 4803 O O . VAL A 1 609 ? -7.358 11.625 16.180 1.00 83.81 609 VAL A O 1
ATOM 4806 N N . VAL A 1 610 ? -5.215 11.106 15.786 1.00 79.56 610 VAL A N 1
ATOM 4807 C CA . VAL A 1 610 ? -5.092 10.155 16.894 1.00 79.56 610 VAL A CA 1
ATOM 4808 C C . VAL A 1 610 ? -5.092 10.921 18.212 1.00 79.56 610 VAL A C 1
ATOM 4810 O O . VAL A 1 610 ? -4.197 11.732 18.447 1.00 79.56 610 VAL A O 1
ATOM 4813 N N . GLY A 1 611 ? -6.074 10.650 19.073 1.00 71.38 611 GLY A N 1
ATOM 4814 C CA . GLY A 1 611 ? -6.227 11.343 20.356 1.00 71.38 611 GLY A CA 1
ATOM 4815 C C . GLY A 1 611 ? -6.874 12.729 20.254 1.00 71.38 611 GLY A C 1
ATOM 4816 O O . GLY A 1 611 ? -6.671 13.540 21.149 1.00 71.38 611 GLY A O 1
ATOM 4817 N N . ALA A 1 612 ? -7.618 13.009 19.177 1.00 69.50 612 ALA A N 1
ATOM 4818 C CA . ALA A 1 612 ? -8.402 14.235 19.041 1.00 69.50 612 ALA A CA 1
ATOM 4819 C C . ALA A 1 612 ? -9.437 14.395 20.174 1.00 69.50 612 ALA A C 1
ATOM 4821 O O . ALA A 1 612 ? -10.159 13.452 20.509 1.00 69.50 612 ALA A O 1
ATOM 4822 N N . GLU A 1 613 ? -9.545 15.606 20.724 1.00 59.09 613 GLU A N 1
ATOM 4823 C CA . GLU A 1 613 ? -10.649 15.993 21.607 1.00 59.09 613 GLU A CA 1
ATOM 4824 C C . GLU A 1 613 ? -11.959 16.030 20.798 1.00 59.09 613 GLU A C 1
ATOM 4826 O O . GLU A 1 613 ? -11.991 16.590 19.704 1.00 59.09 613 GLU A O 1
ATOM 4831 N N . GLY A 1 614 ? -13.023 15.391 21.302 1.00 65.00 614 GLY A N 1
ATOM 4832 C CA . GLY A 1 614 ? -14.322 15.294 20.611 1.00 65.00 614 GLY A CA 1
ATOM 4833 C C . GLY A 1 614 ? -14.789 13.874 20.251 1.00 65.00 614 GLY A C 1
ATOM 4834 O O . GLY A 1 614 ? -15.897 13.709 19.754 1.00 65.00 614 GLY A O 1
ATOM 4835 N N . GLY A 1 615 ? -14.003 12.833 20.551 1.00 79.00 615 GLY A N 1
ATOM 4836 C CA . GLY A 1 615 ? -14.439 11.432 20.430 1.00 79.00 615 GLY A CA 1
ATOM 4837 C C . GLY A 1 615 ? -14.236 10.807 19.041 1.00 79.00 615 GLY A C 1
ATOM 4838 O O . GLY A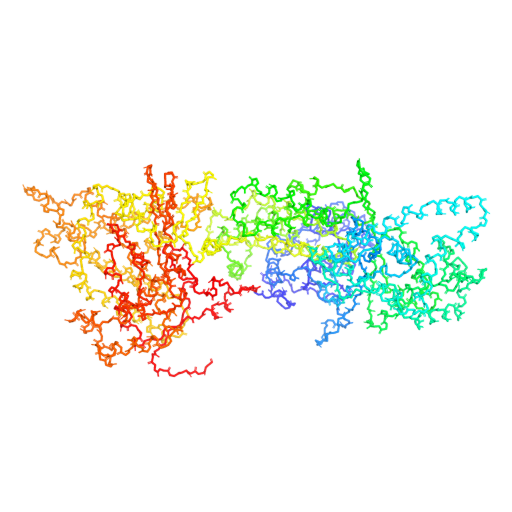 1 615 ? -13.462 11.302 18.222 1.00 79.00 615 GLY A O 1
ATOM 4839 N N . ARG A 1 616 ? -14.888 9.658 18.792 1.00 81.62 616 ARG A N 1
ATOM 4840 C CA . ARG A 1 616 ? -14.668 8.833 17.585 1.00 81.62 616 ARG A CA 1
ATOM 4841 C C . ARG A 1 616 ? -15.112 9.538 16.299 1.00 81.62 616 ARG A C 1
ATOM 4843 O O . ARG A 1 616 ? -14.405 9.426 15.305 1.00 81.62 616 ARG A O 1
ATOM 4850 N N . ASP A 1 617 ? -16.206 10.294 16.327 1.00 80.25 617 ASP A N 1
ATOM 4851 C CA . ASP A 1 617 ? -16.733 10.979 15.137 1.00 80.25 617 ASP A CA 1
ATOM 4852 C C . ASP A 1 617 ? -15.796 12.079 14.629 1.00 80.25 617 ASP A C 1
ATOM 4854 O O . ASP A 1 617 ? -15.489 12.130 13.441 1.00 80.25 617 ASP A O 1
ATOM 4858 N N . VAL A 1 618 ? -15.222 12.886 15.528 1.00 82.81 618 VAL A N 1
ATOM 4859 C CA . VAL A 1 618 ? -14.195 13.877 15.154 1.00 82.81 618 VAL A CA 1
ATOM 4860 C C . VAL A 1 618 ? -12.953 13.186 14.581 1.00 82.81 618 VAL A C 1
ATOM 4862 O O . VAL A 1 618 ? -12.371 13.653 13.601 1.00 82.81 618 VAL A O 1
ATOM 4865 N N . MET A 1 619 ? -12.552 12.044 15.149 1.00 84.62 619 MET A N 1
ATOM 4866 C CA . MET A 1 619 ? -11.433 11.255 14.631 1.00 84.62 619 MET A CA 1
ATOM 4867 C C . MET A 1 619 ? -11.713 10.716 13.218 1.00 84.62 619 MET A C 1
ATOM 4869 O O . MET A 1 619 ? -10.838 10.823 12.358 1.00 84.62 619 MET A O 1
ATOM 4873 N N . LEU A 1 620 ? -12.917 10.191 12.966 1.00 86.19 620 LEU A N 1
ATOM 4874 C CA . LEU A 1 620 ? -13.363 9.704 11.655 1.00 86.19 620 LEU A CA 1
ATOM 4875 C C . LEU A 1 620 ? -13.388 10.836 10.616 1.00 86.19 620 LEU A C 1
ATOM 4877 O O . LEU A 1 620 ? -12.798 10.689 9.546 1.00 86.19 620 LEU A O 1
ATOM 4881 N N . ALA A 1 621 ? -13.962 11.996 10.946 1.00 82.94 621 ALA A N 1
ATOM 4882 C CA . ALA A 1 621 ? -13.998 13.155 10.052 1.00 82.94 621 ALA A CA 1
ATOM 4883 C C . ALA A 1 621 ? -12.585 13.647 9.678 1.00 82.94 621 ALA A C 1
ATOM 4885 O O . ALA A 1 621 ? -12.267 13.851 8.503 1.00 82.94 621 ALA A O 1
ATOM 4886 N N . ARG A 1 622 ? -11.685 13.783 10.663 1.00 89.75 622 ARG A N 1
ATOM 4887 C CA . ARG A 1 622 ? -10.289 14.192 10.417 1.00 89.75 622 ARG A CA 1
ATOM 4888 C C . ARG A 1 622 ? -9.514 13.144 9.613 1.00 89.75 622 ARG A C 1
ATOM 4890 O O . ARG A 1 622 ? -8.723 13.500 8.739 1.00 89.75 622 ARG A O 1
ATOM 4897 N N . ALA A 1 623 ? -9.745 11.859 9.877 1.00 89.56 623 ALA A N 1
ATOM 4898 C CA . ALA A 1 623 ? -9.141 10.762 9.127 1.00 89.56 623 ALA A CA 1
ATOM 4899 C C . ALA A 1 623 ? -9.629 10.712 7.670 1.00 89.56 623 ALA A C 1
ATOM 4901 O O . ALA A 1 623 ? -8.821 10.444 6.782 1.00 89.56 623 ALA A O 1
ATOM 4902 N N . ALA A 1 624 ? -10.899 11.040 7.406 1.00 90.94 624 ALA A N 1
ATOM 4903 C CA . ALA A 1 624 ? -11.456 11.085 6.055 1.00 90.94 624 ALA A CA 1
ATOM 4904 C C . ALA A 1 624 ? -10.729 12.096 5.153 1.00 90.94 624 ALA A C 1
ATOM 4906 O O . ALA A 1 624 ? -10.447 11.795 3.991 1.00 90.94 624 ALA A O 1
ATOM 4907 N N . LEU A 1 625 ? -10.350 13.260 5.697 1.00 92.75 625 LEU A N 1
ATOM 4908 C CA . LEU A 1 625 ? -9.545 14.251 4.977 1.00 92.75 625 LEU A CA 1
ATOM 4909 C C . LEU A 1 625 ? -8.174 13.686 4.567 1.00 92.75 625 LEU A C 1
ATOM 4911 O O . LEU A 1 625 ? -7.765 13.820 3.412 1.00 92.75 625 LEU A O 1
ATOM 4915 N N . TYR A 1 626 ? -7.468 13.043 5.501 1.00 93.88 626 TYR A N 1
ATOM 4916 C CA . TYR A 1 626 ? -6.145 12.480 5.229 1.00 93.88 626 TYR A CA 1
ATOM 4917 C C . TYR A 1 626 ? -6.184 11.247 4.332 1.00 93.88 626 TYR A C 1
ATOM 4919 O O . TYR A 1 626 ? -5.281 11.090 3.516 1.00 93.88 626 TYR A O 1
ATOM 4927 N N . GLU A 1 627 ? -7.212 10.404 4.427 1.00 92.81 627 GLU A N 1
ATOM 4928 C CA . GLU A 1 627 ? -7.383 9.280 3.504 1.00 92.81 627 GLU A CA 1
ATOM 4929 C C . GLU A 1 627 ? -7.685 9.764 2.083 1.00 92.81 627 GLU A C 1
ATOM 4931 O O . GLU A 1 627 ? -7.099 9.257 1.125 1.00 92.81 627 GLU A O 1
ATOM 4936 N N . GLY A 1 628 ? -8.515 10.804 1.935 1.00 94.19 628 GLY A N 1
ATOM 4937 C CA . GLY A 1 628 ? -8.716 11.465 0.647 1.00 94.19 628 GLY A CA 1
ATOM 4938 C C . GLY A 1 628 ? -7.390 11.953 0.055 1.00 94.19 628 GLY A C 1
ATOM 4939 O O . GLY A 1 628 ? -7.067 11.650 -1.095 1.00 94.19 628 GLY A O 1
ATOM 4940 N N . ALA A 1 629 ? -6.567 12.628 0.862 1.00 96.50 629 ALA A N 1
ATOM 4941 C CA . ALA A 1 629 ? -5.268 13.134 0.421 1.00 96.50 629 ALA A CA 1
ATOM 4942 C C . ALA A 1 629 ? -4.269 12.008 0.111 1.00 96.50 629 ALA A C 1
ATOM 4944 O O . ALA A 1 629 ? -3.510 12.109 -0.854 1.00 96.50 629 ALA A O 1
ATOM 4945 N N . ARG A 1 630 ? -4.296 10.916 0.886 1.00 95.56 630 ARG A N 1
ATOM 4946 C CA . ARG A 1 630 ? -3.491 9.712 0.651 1.00 95.56 630 ARG A CA 1
ATOM 4947 C C . ARG A 1 630 ? -3.835 9.079 -0.689 1.00 95.56 630 ARG A C 1
ATOM 4949 O O . ARG A 1 630 ? -2.921 8.771 -1.445 1.00 95.56 630 ARG A O 1
ATOM 4956 N N . GLN A 1 631 ? -5.125 8.940 -1.001 1.00 95.38 631 GLN A N 1
ATOM 4957 C CA . GLN A 1 631 ? -5.579 8.396 -2.279 1.00 95.38 631 GLN A CA 1
ATOM 4958 C C . GLN A 1 631 ? -5.140 9.276 -3.458 1.00 95.38 631 GLN A C 1
ATOM 4960 O O . GLN A 1 631 ? -4.639 8.754 -4.448 1.00 95.38 631 GLN A O 1
ATOM 4965 N N . VAL A 1 632 ? -5.265 10.604 -3.351 1.00 97.75 632 VAL A N 1
ATOM 4966 C CA . VAL A 1 632 ? -4.814 11.534 -4.405 1.00 97.75 632 VAL A CA 1
ATOM 4967 C C . VAL A 1 632 ? -3.298 11.466 -4.610 1.00 97.75 632 VAL A C 1
ATOM 4969 O O . VAL A 1 632 ? -2.831 11.412 -5.750 1.00 97.75 632 VAL A O 1
ATOM 4972 N N . LEU A 1 633 ? -2.527 11.435 -3.518 1.00 97.56 633 LEU A N 1
ATOM 4973 C CA . LEU A 1 633 ? -1.072 11.292 -3.568 1.00 97.56 633 LEU A CA 1
ATOM 4974 C C . LEU A 1 633 ? -0.670 9.965 -4.224 1.00 97.56 633 LEU A C 1
ATOM 4976 O O . LEU A 1 633 ? 0.179 9.959 -5.112 1.00 97.56 633 LEU A O 1
ATOM 4980 N N . GLU A 1 634 ? -1.310 8.860 -3.835 1.00 96.00 634 GLU A N 1
ATOM 4981 C CA . GLU A 1 634 ? -1.069 7.537 -4.413 1.00 96.00 634 GLU A CA 1
ATOM 4982 C C . GLU A 1 634 ? -1.339 7.524 -5.925 1.00 96.00 634 GLU A C 1
ATOM 4984 O O . GLU A 1 634 ? -0.475 7.094 -6.692 1.00 96.00 634 GLU A O 1
ATOM 4989 N N . ASN A 1 635 ? -2.489 8.050 -6.363 1.00 96.25 635 ASN A N 1
ATOM 4990 C CA . ASN A 1 635 ? -2.852 8.114 -7.782 1.00 96.25 635 ASN A CA 1
ATOM 4991 C C . ASN A 1 635 ? -1.811 8.907 -8.580 1.00 96.25 635 ASN A C 1
ATOM 4993 O O . ASN A 1 635 ? -1.356 8.458 -9.631 1.00 96.25 635 ASN A O 1
ATOM 4997 N N . GLY A 1 636 ? -1.384 10.068 -8.072 1.00 97.44 636 GLY A N 1
ATOM 4998 C CA . GLY A 1 636 ? -0.378 10.891 -8.740 1.00 97.44 636 GLY A CA 1
ATOM 4999 C C . GLY A 1 636 ? 0.996 10.232 -8.810 1.00 97.44 636 GLY A C 1
ATOM 5000 O O . GLY A 1 636 ? 1.644 10.294 -9.852 1.00 97.44 636 GLY A O 1
ATOM 5001 N N . MET A 1 637 ? 1.426 9.566 -7.737 1.00 97.00 637 MET A N 1
ATOM 5002 C CA . MET A 1 637 ? 2.681 8.812 -7.722 1.00 97.00 637 MET A CA 1
ATOM 5003 C C . MET A 1 637 ? 2.650 7.656 -8.730 1.00 97.00 637 MET A C 1
ATOM 5005 O O . MET A 1 637 ? 3.594 7.501 -9.504 1.00 97.00 637 MET A O 1
ATOM 5009 N N . ARG A 1 638 ? 1.552 6.891 -8.787 1.00 94.81 638 ARG A N 1
ATOM 5010 C CA . ARG A 1 638 ? 1.376 5.801 -9.764 1.00 94.81 638 ARG A CA 1
ATOM 5011 C C . ARG A 1 638 ? 1.320 6.314 -11.200 1.00 94.81 638 ARG A C 1
ATOM 5013 O O . ARG A 1 638 ? 1.920 5.709 -12.082 1.00 94.81 638 ARG A O 1
ATOM 5020 N N . LEU A 1 639 ? 0.665 7.453 -11.432 1.00 95.31 639 LEU A N 1
ATOM 5021 C CA . LEU A 1 639 ? 0.615 8.100 -12.744 1.00 95.31 639 LEU A CA 1
ATOM 5022 C C . LEU A 1 639 ? 2.024 8.456 -13.250 1.00 95.31 639 LEU A C 1
ATOM 5024 O O . LEU A 1 639 ? 2.330 8.231 -14.417 1.00 95.31 639 LEU A O 1
ATOM 5028 N N . LEU A 1 640 ? 2.904 8.929 -12.359 1.00 95.94 640 LEU A N 1
ATOM 5029 C CA . LEU A 1 640 ? 4.326 9.175 -12.643 1.00 95.94 640 LEU A CA 1
ATOM 5030 C C . LEU A 1 640 ? 5.163 7.889 -12.815 1.00 95.94 640 LEU A C 1
ATOM 5032 O O . LEU A 1 640 ? 6.321 7.978 -13.207 1.00 95.94 640 LEU A O 1
ATOM 5036 N N . GLY A 1 641 ? 4.602 6.705 -12.547 1.00 91.56 641 GLY A N 1
ATOM 5037 C CA . GLY A 1 641 ? 5.291 5.409 -12.626 1.00 91.56 641 GLY A CA 1
ATOM 5038 C C . GLY A 1 641 ? 6.006 4.981 -11.337 1.00 91.56 641 GLY A C 1
ATOM 5039 O O . GLY A 1 641 ? 6.747 3.999 -11.341 1.00 91.56 641 GLY A O 1
ATOM 5040 N N . LEU A 1 642 ? 5.789 5.696 -10.228 1.00 93.50 642 LEU A N 1
ATOM 5041 C CA . LEU A 1 642 ? 6.364 5.365 -8.923 1.00 93.50 642 LEU A CA 1
ATOM 5042 C C . LEU A 1 642 ? 5.587 4.222 -8.249 1.00 93.50 642 LEU A C 1
ATOM 5044 O O . LEU A 1 642 ? 4.393 4.043 -8.491 1.00 93.50 642 LEU A O 1
ATOM 5048 N N . SER A 1 643 ? 6.248 3.516 -7.327 1.00 89.56 643 SER A N 1
ATOM 5049 C CA . SER A 1 643 ? 5.643 2.483 -6.470 1.00 89.56 643 SER A CA 1
ATOM 5050 C C . SER A 1 643 ? 5.477 3.002 -5.038 1.00 89.56 643 SER A C 1
ATOM 5052 O O . SER A 1 643 ? 6.457 2.996 -4.292 1.00 89.56 643 SER A O 1
ATOM 5054 N N . PRO A 1 644 ? 4.287 3.477 -4.621 1.00 89.56 644 PRO A N 1
ATOM 5055 C CA . PRO A 1 644 ? 4.082 3.988 -3.267 1.00 89.56 644 PRO A CA 1
ATOM 5056 C C . PRO A 1 644 ? 4.304 2.891 -2.220 1.00 89.56 644 PRO A C 1
ATOM 5058 O O . PRO A 1 644 ? 3.666 1.840 -2.279 1.00 89.56 644 PRO A O 1
ATOM 5061 N N . VAL A 1 645 ? 5.195 3.123 -1.254 1.00 81.25 645 VAL A N 1
ATOM 5062 C CA . VAL A 1 645 ? 5.520 2.118 -0.231 1.00 81.25 645 VAL A CA 1
ATOM 5063 C C . VAL A 1 645 ? 4.476 2.090 0.887 1.00 81.25 645 VAL A C 1
ATOM 5065 O O . VAL A 1 645 ? 4.043 3.128 1.401 1.00 81.25 645 VAL A O 1
ATOM 5068 N N . GLU A 1 646 ? 4.099 0.880 1.298 1.00 66.38 646 GLU A N 1
ATOM 5069 C CA . GLU A 1 646 ? 3.300 0.608 2.491 1.00 66.38 646 GLU A CA 1
ATOM 5070 C C . GLU A 1 646 ? 4.198 -0.072 3.528 1.00 66.38 646 GLU A C 1
ATOM 5072 O O . GLU A 1 646 ? 4.724 -1.153 3.278 1.00 66.38 646 GLU A O 1
ATOM 5077 N N . SER A 1 647 ? 4.372 0.504 4.721 1.00 43.19 647 SER A N 1
ATOM 5078 C CA . SER A 1 647 ? 5.022 -0.241 5.806 1.00 43.19 647 SER A CA 1
ATOM 5079 C C . SER A 1 647 ? 4.045 -1.302 6.338 1.00 43.19 647 SER A C 1
ATOM 5081 O O . SER A 1 647 ? 3.213 -1.004 7.203 1.00 43.19 647 SER A O 1
ATOM 5083 N N . LYS A 1 648 ? 4.105 -2.522 5.801 1.00 40.09 648 LYS A N 1
ATOM 5084 C CA . LYS A 1 648 ? 3.466 -3.698 6.406 1.00 40.09 648 LYS A CA 1
ATOM 5085 C C . LYS A 1 648 ? 4.449 -4.315 7.399 1.00 40.09 648 LYS A C 1
ATOM 5087 O O . LYS A 1 648 ? 5.568 -4.642 7.018 1.00 40.09 648 LYS A O 1
ATOM 5092 N N . GLN A 1 649 ? 4.035 -4.463 8.655 1.00 33.38 649 GLN A N 1
ATOM 5093 C CA . GLN A 1 649 ? 4.754 -5.310 9.606 1.00 33.38 649 GLN A CA 1
ATOM 5094 C C . GLN A 1 649 ? 4.453 -6.777 9.264 1.00 33.38 649 GLN A C 1
ATOM 5096 O O . GLN A 1 649 ? 3.272 -7.114 9.118 1.00 33.38 649 GLN A O 1
ATOM 5101 N N . PRO A 1 650 ? 5.463 -7.652 9.127 1.00 34.25 650 PRO A N 1
ATOM 5102 C CA . PRO A 1 650 ? 5.217 -9.084 9.111 1.00 34.25 650 PRO A CA 1
ATOM 5103 C C . PRO A 1 650 ? 4.838 -9.536 10.534 1.00 34.25 650 PRO A C 1
ATOM 5105 O O . PRO A 1 650 ? 5.393 -9.018 11.508 1.00 34.25 650 PRO A O 1
ATOM 5108 N N . PRO A 1 651 ? 3.905 -10.487 10.697 1.00 48.25 651 PRO A N 1
ATOM 5109 C CA . PRO A 1 651 ? 3.669 -11.100 11.996 1.00 48.25 651 PRO A CA 1
ATOM 5110 C C . PRO A 1 651 ? 4.938 -11.838 12.452 1.00 48.25 651 PRO A C 1
ATOM 5112 O O . PRO A 1 651 ? 5.554 -12.571 11.680 1.00 48.25 651 PRO A O 1
ATOM 5115 N N . PHE A 1 652 ? 5.322 -11.638 13.713 1.00 48.28 652 PHE A N 1
ATOM 5116 C CA . PHE A 1 652 ? 6.545 -12.157 14.343 1.00 48.28 652 PHE A CA 1
ATOM 5117 C C . PHE A 1 652 ? 6.757 -13.677 14.170 1.00 48.28 652 PHE A C 1
ATOM 5119 O O . PHE A 1 652 ? 7.882 -14.164 14.078 1.00 48.28 652 PHE A O 1
ATOM 5126 N N . GLU A 1 653 ? 5.671 -14.436 14.061 1.00 49.31 653 GLU A N 1
ATOM 5127 C CA . GLU A 1 653 ? 5.683 -15.886 13.853 1.00 49.31 653 GLU A CA 1
ATOM 5128 C C . GLU A 1 653 ? 6.264 -16.299 12.487 1.00 49.31 653 GLU A C 1
ATOM 5130 O O . GLU A 1 653 ? 6.948 -17.317 12.385 1.00 49.31 653 GLU A O 1
ATOM 5135 N N . ALA A 1 654 ? 6.088 -15.475 11.448 1.00 54.66 654 ALA A N 1
ATOM 5136 C CA . ALA A 1 654 ? 6.675 -15.720 10.129 1.00 54.66 654 ALA A CA 1
ATOM 5137 C C . ALA A 1 654 ? 8.208 -15.574 10.143 1.00 54.66 654 ALA A C 1
ATOM 5139 O O . ALA A 1 654 ? 8.904 -16.322 9.457 1.00 54.66 654 ALA A O 1
ATOM 5140 N N . LEU A 1 655 ? 8.737 -14.655 10.963 1.00 55.12 655 LEU A N 1
ATOM 5141 C CA . LEU A 1 655 ? 10.179 -14.495 11.176 1.00 55.12 655 LEU A CA 1
ATOM 5142 C C . LEU A 1 655 ? 10.777 -15.745 11.839 1.00 55.12 655 LEU A C 1
ATOM 5144 O O . LEU A 1 655 ? 11.837 -16.209 11.420 1.00 55.12 655 LEU A O 1
ATOM 5148 N N . CYS A 1 656 ? 10.071 -16.299 12.832 1.00 57.19 656 CYS A N 1
ATOM 5149 C CA . CYS A 1 656 ? 10.480 -17.516 13.531 1.00 57.19 656 CYS A CA 1
ATOM 5150 C C . CYS A 1 656 ? 10.484 -18.724 12.585 1.00 57.19 656 CYS A C 1
ATOM 5152 O O . CYS A 1 656 ? 11.511 -19.387 12.469 1.00 57.19 656 CYS A O 1
ATOM 5154 N N . LYS A 1 657 ? 9.398 -18.946 11.827 1.00 60.28 657 LYS A N 1
ATOM 5155 C CA . LYS A 1 657 ? 9.292 -20.056 10.861 1.00 60.28 657 LYS A CA 1
ATOM 5156 C C . LYS A 1 657 ? 10.368 -19.997 9.769 1.00 60.28 657 LYS A C 1
ATOM 5158 O O . LYS A 1 657 ? 10.900 -21.026 9.380 1.00 60.28 657 LYS A O 1
ATOM 5163 N N . ALA A 1 658 ? 10.741 -18.800 9.308 1.00 58.59 658 ALA A N 1
ATOM 5164 C CA . ALA A 1 658 ? 11.810 -18.628 8.319 1.00 58.59 658 ALA A CA 1
ATOM 5165 C C . ALA A 1 658 ? 13.219 -18.980 8.847 1.00 58.59 658 ALA A C 1
ATOM 5167 O O . ALA A 1 658 ? 14.127 -19.211 8.051 1.00 58.59 658 ALA A O 1
ATOM 5168 N N . HIS A 1 659 ? 13.412 -18.995 10.170 1.00 60.25 659 HIS A N 1
ATOM 5169 C CA . HIS A 1 659 ? 14.698 -19.277 10.820 1.00 60.25 659 HIS A CA 1
ATOM 5170 C C . HIS A 1 659 ? 14.744 -20.652 11.503 1.00 60.25 659 HIS A C 1
ATOM 5172 O O . HIS A 1 659 ? 15.806 -21.057 11.986 1.00 60.25 659 HIS A O 1
ATOM 5178 N N . GLU A 1 660 ? 13.628 -21.383 11.525 1.00 59.25 660 GLU A N 1
ATOM 5179 C CA . GLU A 1 660 ? 13.586 -22.771 11.971 1.00 59.25 660 GLU A CA 1
ATOM 5180 C C . GLU A 1 660 ? 14.356 -23.651 10.979 1.00 59.25 660 GLU A C 1
ATOM 5182 O O . GLU A 1 660 ? 14.039 -23.733 9.796 1.00 59.25 660 GLU A O 1
ATOM 5187 N N . LYS A 1 661 ? 15.421 -24.296 11.466 1.00 58.28 661 LYS A N 1
ATOM 5188 C CA . LYS A 1 661 ? 16.164 -25.307 10.707 1.00 58.28 661 LYS A CA 1
ATOM 5189 C C . LYS A 1 661 ? 15.643 -26.680 11.110 1.00 58.28 661 LYS A C 1
ATOM 5191 O O . LYS A 1 661 ? 15.762 -27.034 12.284 1.00 58.28 661 LYS A O 1
ATOM 5196 N N . ASP A 1 662 ? 15.183 -27.467 10.137 1.00 58.19 662 ASP A N 1
ATOM 5197 C CA . ASP A 1 662 ? 14.520 -28.774 10.321 1.00 58.19 662 ASP A CA 1
ATOM 5198 C C . ASP A 1 662 ? 15.278 -29.777 11.218 1.00 58.19 662 ASP A C 1
ATOM 5200 O O . ASP A 1 662 ? 14.691 -30.713 11.756 1.00 58.19 662 ASP A O 1
ATOM 5204 N N . SER A 1 663 ? 16.585 -29.588 11.429 1.00 58.03 663 SER A N 1
ATOM 5205 C CA . SER A 1 663 ? 17.445 -30.499 12.195 1.00 58.03 663 SER A CA 1
ATOM 5206 C C . SER A 1 663 ? 17.969 -29.957 13.540 1.00 58.03 663 SER A C 1
ATOM 5208 O O . SER A 1 663 ? 18.890 -30.561 14.100 1.00 58.03 663 SER A O 1
ATOM 5210 N N . MET A 1 664 ? 17.501 -28.803 14.041 1.00 65.25 664 MET A N 1
ATOM 5211 C CA . MET A 1 664 ? 18.126 -28.094 15.180 1.00 65.25 664 MET A CA 1
ATOM 5212 C C . MET A 1 664 ? 17.147 -27.692 16.284 1.00 65.25 664 MET A C 1
ATOM 5214 O O . MET A 1 664 ? 15.968 -27.450 16.042 1.00 65.25 664 MET A O 1
ATOM 5218 N N . ASP A 1 665 ? 17.663 -27.563 17.510 1.00 78.19 665 ASP A N 1
ATOM 5219 C CA . ASP A 1 665 ? 16.968 -26.820 18.564 1.00 78.19 665 ASP A CA 1
ATOM 5220 C C . ASP A 1 665 ? 17.033 -25.331 18.250 1.00 78.19 665 ASP A C 1
ATOM 5222 O O . ASP A 1 665 ? 18.096 -24.720 18.300 1.00 78.19 665 ASP A O 1
ATOM 5226 N N . SER A 1 666 ? 15.896 -24.766 17.855 1.00 76.69 666 SER A N 1
ATOM 5227 C CA . SER A 1 666 ? 15.845 -23.386 17.382 1.00 76.69 666 SER A CA 1
ATOM 5228 C C . SER A 1 666 ? 15.718 -22.415 18.558 1.00 76.69 666 SER A C 1
ATOM 5230 O O . SER A 1 666 ? 14.788 -22.509 19.369 1.00 76.69 666 SER A O 1
ATOM 5232 N N . ILE A 1 667 ? 16.669 -21.483 18.634 1.00 86.44 667 ILE A N 1
ATOM 5233 C CA . ILE A 1 667 ? 16.692 -20.351 19.560 1.00 86.44 667 ILE A CA 1
ATOM 5234 C C . ILE A 1 667 ? 17.086 -19.090 18.788 1.00 86.44 667 ILE A C 1
ATOM 5236 O O . ILE A 1 667 ? 17.955 -19.145 17.916 1.00 86.44 667 ILE A O 1
ATOM 5240 N N . ILE A 1 668 ? 16.445 -17.961 19.083 1.00 86.56 668 ILE A N 1
ATOM 5241 C CA . ILE A 1 668 ? 16.677 -16.695 18.378 1.00 86.56 668 ILE A CA 1
ATOM 5242 C C . ILE A 1 668 ? 16.982 -15.614 19.410 1.00 86.56 668 ILE A C 1
ATOM 5244 O O . ILE A 1 668 ? 16.171 -15.359 20.296 1.00 86.56 668 ILE A O 1
ATOM 5248 N N . TYR A 1 669 ? 18.135 -14.960 19.289 1.00 86.06 669 TYR A N 1
ATOM 5249 C CA . TYR A 1 669 ? 18.422 -13.738 20.038 1.00 86.06 669 TYR A CA 1
ATOM 5250 C C . TYR A 1 669 ? 17.963 -12.531 19.227 1.00 86.06 669 TYR A C 1
ATOM 5252 O O . TYR A 1 669 ? 18.343 -12.367 18.069 1.00 86.06 669 TYR A O 1
ATOM 5260 N N . LEU A 1 670 ? 17.156 -11.686 19.851 1.00 79.44 670 LEU A N 1
ATOM 5261 C CA . LEU A 1 670 ? 16.628 -10.456 19.289 1.00 79.44 670 LEU A CA 1
ATOM 5262 C C . LEU A 1 670 ? 17.103 -9.292 20.145 1.00 79.44 670 LEU A C 1
ATOM 5264 O O . LEU A 1 670 ? 16.675 -9.131 21.288 1.00 79.44 670 LEU A O 1
ATOM 5268 N N . ASP A 1 671 ? 17.988 -8.478 19.588 1.00 79.31 671 ASP A N 1
ATOM 5269 C CA . ASP A 1 671 ? 18.391 -7.236 20.230 1.00 79.31 671 ASP A CA 1
ATOM 5270 C C . ASP A 1 671 ? 17.308 -6.172 20.008 1.00 79.31 671 ASP A C 1
ATOM 5272 O O . ASP A 1 671 ? 16.993 -5.811 18.872 1.00 79.31 671 ASP A O 1
ATOM 5276 N N . MET A 1 672 ? 16.703 -5.713 21.105 1.00 61.91 672 MET A N 1
ATOM 5277 C CA . MET A 1 672 ? 15.617 -4.727 21.102 1.00 61.91 672 MET A CA 1
ATOM 5278 C C . MET A 1 672 ? 16.048 -3.380 21.691 1.00 61.91 672 MET A C 1
ATOM 5280 O O . MET A 1 672 ? 15.205 -2.512 21.949 1.00 61.91 672 MET A O 1
ATOM 5284 N N . TRP A 1 673 ? 17.352 -3.177 21.894 1.00 57.28 673 TRP A N 1
ATOM 5285 C CA . TRP A 1 673 ? 17.898 -1.910 22.356 1.00 57.28 673 TRP A CA 1
ATOM 5286 C C . TRP A 1 673 ? 17.601 -0.774 21.351 1.00 57.28 673 TRP A C 1
ATOM 5288 O O . TRP A 1 673 ? 17.688 -0.982 20.137 1.00 57.28 673 TRP A O 1
ATOM 5298 N N . PRO A 1 674 ? 17.262 0.453 21.802 1.00 45.59 674 PRO A N 1
ATOM 5299 C CA . PRO A 1 674 ? 17.184 0.932 23.190 1.00 45.59 674 PRO A CA 1
ATOM 5300 C C . PRO A 1 674 ? 15.818 0.750 23.879 1.00 45.59 674 PRO A C 1
ATOM 5302 O O . PRO A 1 674 ? 15.567 1.372 24.908 1.00 45.59 674 PRO A O 1
ATOM 5305 N N . PHE A 1 675 ? 14.893 -0.021 23.315 1.00 49.97 675 PHE A N 1
ATOM 5306 C CA . PHE A 1 675 ? 13.490 0.010 23.742 1.00 49.97 675 PHE A CA 1
ATOM 5307 C C . PHE A 1 675 ? 13.112 -1.034 24.787 1.00 49.97 675 PHE A C 1
ATOM 5309 O O . PHE A 1 675 ? 12.185 -0.804 25.564 1.00 49.97 675 PHE A O 1
ATOM 5316 N N . ALA A 1 676 ? 13.796 -2.173 24.787 1.00 64.62 676 ALA A N 1
ATOM 5317 C CA . ALA A 1 676 ? 13.622 -3.239 25.760 1.00 64.62 676 ALA A CA 1
ATOM 5318 C C . ALA A 1 676 ? 14.932 -4.016 25.918 1.00 64.62 676 ALA A C 1
ATOM 5320 O O . ALA A 1 676 ? 15.809 -3.941 25.053 1.00 64.62 676 ALA A O 1
ATOM 5321 N N . ASP A 1 677 ? 15.043 -4.781 27.004 1.00 76.62 677 ASP A N 1
ATOM 5322 C CA . ASP A 1 677 ? 16.161 -5.708 27.162 1.00 76.62 677 ASP A CA 1
ATOM 5323 C C . ASP A 1 677 ? 16.122 -6.769 26.045 1.00 76.62 677 ASP A C 1
ATOM 5325 O O . ASP A 1 677 ? 15.026 -7.132 25.589 1.00 76.62 677 ASP A O 1
ATOM 5329 N N . PRO A 1 678 ? 17.286 -7.293 25.615 1.00 86.00 678 PRO A N 1
ATOM 5330 C CA . PRO A 1 678 ? 17.369 -8.324 24.587 1.00 86.00 678 PRO A CA 1
ATOM 5331 C C . PRO A 1 678 ? 16.414 -9.491 24.851 1.00 86.00 678 PRO A C 1
ATOM 5333 O O . PRO A 1 678 ? 16.260 -9.948 25.985 1.00 86.00 678 PRO A O 1
ATOM 5336 N N . MET A 1 679 ? 15.775 -9.998 23.803 1.00 87.31 679 MET A N 1
ATOM 5337 C CA . MET A 1 679 ? 14.812 -11.090 23.894 1.00 87.31 679 MET A CA 1
ATOM 5338 C C . MET A 1 679 ? 15.411 -12.383 23.336 1.00 87.31 679 MET A C 1
ATOM 5340 O O . MET A 1 679 ? 15.983 -12.398 22.253 1.00 87.31 679 MET A O 1
ATOM 5344 N N . MET A 1 680 ? 15.275 -13.482 24.071 1.00 92.00 680 MET A N 1
ATOM 5345 C CA . MET A 1 680 ? 15.680 -14.826 23.661 1.00 92.00 680 MET A CA 1
ATOM 5346 C C . MET A 1 680 ? 14.421 -15.643 23.359 1.00 92.00 680 MET A C 1
ATOM 5348 O O . MET A 1 680 ? 13.696 -16.021 24.273 1.00 92.00 680 MET A O 1
ATOM 5352 N N . VAL A 1 681 ? 14.145 -15.928 22.091 1.00 91.38 681 VAL A N 1
ATOM 5353 C CA . VAL A 1 681 ? 12.985 -16.725 21.669 1.00 91.38 681 VAL A CA 1
ATOM 5354 C C . VAL A 1 681 ? 13.358 -18.199 21.652 1.00 91.38 681 VAL A C 1
ATOM 5356 O O . VAL A 1 681 ? 14.314 -18.589 20.984 1.00 91.38 681 VAL A O 1
ATOM 5359 N N . VAL A 1 682 ? 12.597 -19.020 22.369 1.00 91.81 682 VAL A N 1
ATOM 5360 C CA . VAL A 1 682 ? 12.796 -20.467 22.474 1.00 91.81 682 VAL A CA 1
ATOM 5361 C C . VAL A 1 682 ? 11.693 -21.196 21.708 1.00 91.81 682 VAL A C 1
ATOM 5363 O O . VAL A 1 682 ? 10.523 -21.115 22.088 1.00 91.81 682 VAL A O 1
ATOM 5366 N N . CYS A 1 683 ? 12.089 -21.964 20.687 1.00 90.75 683 CYS A N 1
ATOM 5367 C CA . CYS A 1 683 ? 11.195 -22.747 19.821 1.00 90.75 683 CYS A CA 1
ATOM 5368 C C . CYS A 1 683 ? 11.388 -24.275 19.966 1.00 90.75 683 CYS A C 1
ATOM 5370 O O . CYS A 1 683 ? 10.844 -25.049 19.180 1.00 90.75 683 CYS A O 1
ATOM 5372 N N . SER A 1 684 ? 12.173 -24.738 20.950 1.00 90.81 684 SER A N 1
ATOM 5373 C CA . SER A 1 684 ? 12.433 -26.166 21.214 1.00 90.81 684 SER A CA 1
ATOM 5374 C C . SER A 1 684 ? 11.848 -26.609 22.563 1.00 90.81 684 SER A C 1
ATOM 5376 O O . SER A 1 684 ? 12.146 -25.966 23.572 1.00 90.81 684 SER A O 1
ATOM 5378 N N . PRO A 1 685 ? 11.094 -27.729 22.637 1.00 92.25 685 PRO A N 1
ATOM 5379 C CA . PRO A 1 685 ? 10.632 -28.321 23.893 1.00 92.25 685 PRO A CA 1
ATOM 5380 C C . PRO A 1 685 ? 11.750 -28.537 24.919 1.00 92.25 685 PRO A C 1
ATOM 5382 O O . PRO A 1 685 ? 11.555 -28.265 26.100 1.00 92.25 685 PRO A O 1
ATOM 5385 N N . VAL A 1 686 ? 12.935 -28.974 24.477 1.00 91.88 686 VAL A N 1
ATOM 5386 C CA . VAL A 1 686 ? 14.067 -29.304 25.360 1.00 91.88 686 VAL A CA 1
ATOM 5387 C C . VAL A 1 686 ? 14.580 -28.055 26.074 1.00 91.88 686 VAL A C 1
ATOM 5389 O O . VAL A 1 686 ? 14.615 -28.000 27.304 1.00 91.88 686 VAL A O 1
ATOM 5392 N N . LEU A 1 687 ? 14.891 -27.007 25.309 1.00 93.56 687 LEU A N 1
ATOM 5393 C CA . LEU A 1 687 ? 15.337 -25.720 25.853 1.00 93.56 687 LEU A CA 1
ATOM 5394 C C . LEU A 1 687 ? 14.250 -25.070 26.720 1.00 93.56 687 LEU A C 1
ATOM 5396 O O . LEU A 1 687 ? 14.522 -24.392 27.714 1.00 93.56 687 LEU A O 1
ATOM 5400 N N . ALA A 1 688 ? 12.991 -25.294 26.364 1.00 94.12 688 ALA A N 1
ATOM 5401 C CA . ALA A 1 688 ? 11.866 -24.711 27.056 1.00 94.12 688 ALA A CA 1
ATOM 5402 C C . ALA A 1 688 ? 11.561 -25.421 28.399 1.00 94.12 688 ALA A C 1
ATOM 5404 O O . ALA A 1 688 ? 11.099 -24.764 29.345 1.00 94.12 688 ALA A O 1
ATOM 5405 N N . VAL A 1 689 ? 11.855 -26.723 28.520 1.00 94.38 689 VAL A N 1
ATOM 5406 C CA . VAL A 1 689 ? 11.880 -27.470 29.794 1.00 94.38 689 VAL A CA 1
ATOM 5407 C C . VAL A 1 689 ? 13.019 -26.968 30.680 1.00 94.38 689 VAL A C 1
ATOM 5409 O O . VAL A 1 689 ? 12.768 -26.637 31.840 1.00 94.38 689 VAL A O 1
ATOM 5412 N N . GLN A 1 690 ? 14.227 -26.795 30.132 1.00 94.75 690 GLN A N 1
ATOM 5413 C CA . GLN A 1 690 ? 15.357 -26.225 30.878 1.00 94.75 690 GLN A CA 1
ATOM 5414 C C . GLN A 1 690 ? 15.011 -24.853 31.471 1.00 94.75 690 GLN A C 1
ATOM 5416 O O . GLN A 1 690 ? 15.189 -24.607 32.664 1.00 94.75 690 GLN A O 1
ATOM 5421 N N . THR A 1 691 ? 14.409 -23.989 30.649 1.00 94.06 691 THR A N 1
ATOM 5422 C CA . THR A 1 691 ? 13.997 -22.627 31.019 1.00 94.06 691 THR A CA 1
ATOM 5423 C C . THR A 1 691 ? 12.999 -22.607 32.185 1.00 94.06 691 THR A C 1
ATOM 5425 O O . THR A 1 691 ? 13.134 -21.812 33.116 1.00 94.06 691 THR A O 1
ATOM 5428 N N . CYS A 1 692 ? 11.960 -23.447 32.133 1.00 92.62 692 CYS A N 1
ATOM 5429 C CA . CYS A 1 692 ? 10.809 -23.345 33.041 1.00 92.62 692 CYS A CA 1
ATOM 5430 C C . CYS A 1 692 ? 10.806 -24.351 34.197 1.00 92.62 692 CYS A C 1
ATOM 5432 O O . CYS A 1 692 ? 10.058 -24.144 35.151 1.00 92.62 692 CYS A O 1
ATOM 5434 N N . GLN A 1 693 ? 11.587 -25.430 34.115 1.00 91.31 693 GLN A N 1
ATOM 5435 C CA . GLN A 1 693 ? 11.572 -26.517 35.092 1.00 91.31 693 GLN A CA 1
ATOM 5436 C C . GLN A 1 693 ? 12.952 -26.793 35.686 1.00 91.31 693 GLN A C 1
ATOM 5438 O O . GLN A 1 693 ? 13.065 -26.822 36.905 1.00 91.31 693 GLN A O 1
ATOM 5443 N N . GLU A 1 694 ? 13.986 -26.992 34.866 1.00 92.94 694 GLU A N 1
ATOM 5444 C CA . GLU A 1 694 ? 15.315 -27.354 35.391 1.00 92.94 694 GLU A CA 1
ATOM 5445 C C . GLU A 1 694 ? 15.977 -26.174 36.101 1.00 92.94 694 GLU A C 1
ATOM 5447 O O . GLU A 1 694 ? 16.496 -26.311 37.207 1.00 92.94 694 GLU A O 1
ATOM 5452 N N . HIS A 1 695 ? 15.913 -24.991 35.490 1.00 92.75 695 HIS A N 1
ATOM 5453 C CA . HIS A 1 695 ? 16.440 -23.768 36.084 1.00 92.75 695 HIS A CA 1
ATOM 5454 C C . HIS A 1 695 ? 15.395 -22.964 36.869 1.00 92.75 695 HIS A C 1
ATOM 5456 O O . HIS A 1 695 ? 15.794 -22.061 37.605 1.00 92.75 695 HIS A O 1
ATOM 5462 N N . ASP A 1 696 ? 14.098 -23.278 36.706 1.00 91.06 696 ASP A N 1
ATOM 5463 C CA . ASP A 1 696 ? 12.940 -22.545 37.261 1.00 91.06 696 ASP A CA 1
ATOM 5464 C C . ASP A 1 696 ? 13.161 -21.025 37.222 1.00 91.06 696 ASP A C 1
ATOM 5466 O O . ASP A 1 696 ? 13.164 -20.331 38.245 1.00 91.06 696 ASP A O 1
ATOM 5470 N N . LEU A 1 697 ? 13.445 -20.510 36.020 1.00 93.94 697 LEU A N 1
ATOM 5471 C CA . LEU A 1 697 ? 13.780 -19.102 35.861 1.00 93.94 697 LEU A CA 1
ATOM 5472 C C . LEU A 1 697 ? 12.606 -18.215 36.321 1.00 93.94 697 LEU A C 1
ATOM 5474 O O . LEU A 1 697 ? 11.435 -18.591 36.170 1.00 93.94 697 LEU A O 1
ATOM 5478 N N . PRO A 1 698 ? 12.885 -17.039 36.910 1.00 92.56 698 PRO A N 1
ATOM 5479 C CA . PRO A 1 698 ? 11.851 -16.168 37.456 1.00 92.56 698 PRO A CA 1
ATOM 5480 C C . PRO A 1 698 ? 11.051 -15.466 36.353 1.00 92.56 698 PRO A C 1
ATOM 5482 O O . PRO A 1 698 ? 11.423 -15.447 35.179 1.00 92.56 698 PRO A O 1
ATOM 5485 N N . LYS A 1 699 ? 9.933 -14.847 36.732 1.00 92.38 699 LYS A N 1
ATOM 5486 C CA . LYS A 1 699 ? 9.194 -13.927 35.857 1.00 92.38 699 LYS A CA 1
ATOM 5487 C C . LYS A 1 699 ? 9.979 -12.612 35.730 1.00 92.38 699 LYS A C 1
ATOM 5489 O O . LYS A 1 699 ? 10.360 -12.075 36.772 1.00 92.38 699 LYS A O 1
ATOM 5494 N N . PRO A 1 700 ? 10.238 -12.105 34.510 1.00 90.56 700 PRO A N 1
ATOM 5495 C CA . PRO A 1 700 ? 11.025 -10.896 34.320 1.00 90.56 700 PRO A CA 1
ATOM 5496 C C . PRO A 1 700 ? 10.202 -9.639 34.619 1.00 90.56 700 PRO A C 1
ATOM 5498 O O . PRO A 1 700 ? 8.975 -9.661 34.451 1.00 90.56 700 PRO A O 1
ATOM 5501 N N . PRO A 1 701 ? 10.859 -8.521 34.981 1.00 85.25 701 PRO A N 1
ATOM 5502 C CA . PRO A 1 701 ? 10.165 -7.291 35.336 1.00 85.25 701 PRO A CA 1
ATOM 5503 C C . PRO A 1 701 ? 9.264 -6.717 34.238 1.00 85.25 701 PRO A C 1
ATOM 5505 O O . PRO A 1 701 ? 8.250 -6.093 34.546 1.00 85.25 701 PRO A O 1
ATOM 5508 N N . ILE A 1 702 ? 9.583 -6.970 32.964 1.00 82.50 702 ILE A N 1
ATOM 5509 C CA . ILE A 1 702 ? 8.794 -6.503 31.815 1.00 82.50 702 ILE A CA 1
ATOM 5510 C C . ILE A 1 702 ? 7.327 -6.970 31.872 1.00 82.50 702 ILE A C 1
ATOM 5512 O O . ILE A 1 702 ? 6.429 -6.242 31.460 1.00 82.50 702 ILE A O 1
ATOM 5516 N N . LEU A 1 703 ? 7.041 -8.129 32.484 1.00 85.00 703 LEU A N 1
ATOM 5517 C CA . LEU A 1 703 ? 5.667 -8.621 32.645 1.00 85.00 703 LEU A CA 1
ATOM 5518 C C . LEU A 1 703 ? 4.830 -7.795 33.630 1.00 85.00 703 LEU A C 1
ATOM 5520 O O . LEU A 1 703 ? 3.603 -7.826 33.544 1.00 85.00 703 LEU A O 1
ATOM 5524 N N . HIS A 1 704 ? 5.450 -7.064 34.562 1.00 85.31 704 HIS A N 1
ATOM 5525 C CA . HIS A 1 704 ? 4.714 -6.207 35.496 1.00 85.31 704 HIS A CA 1
ATOM 5526 C C . HIS A 1 704 ? 4.032 -5.047 34.774 1.00 85.31 704 HIS A C 1
ATOM 5528 O O . HIS A 1 704 ? 2.895 -4.711 35.103 1.00 85.31 704 HIS A O 1
ATOM 5534 N N . ALA A 1 705 ? 4.700 -4.459 33.776 1.00 75.69 705 ALA A N 1
ATOM 5535 C CA . ALA A 1 705 ? 4.129 -3.379 32.974 1.00 75.69 705 ALA A CA 1
ATOM 5536 C C . ALA A 1 705 ? 2.852 -3.830 32.245 1.00 75.69 705 ALA A C 1
ATOM 5538 O O . ALA A 1 705 ? 1.895 -3.061 32.158 1.00 75.69 705 ALA A O 1
ATOM 5539 N N . PHE A 1 706 ? 2.829 -5.095 31.816 1.00 74.94 706 PHE A N 1
ATOM 5540 C CA . PHE A 1 706 ? 1.700 -5.714 31.136 1.00 74.94 706 PHE A CA 1
ATOM 5541 C C . PHE A 1 706 ? 0.564 -6.109 32.105 1.00 74.94 706 PHE A C 1
ATOM 5543 O O . PHE A 1 706 ? -0.566 -5.640 31.986 1.00 74.94 706 PHE A O 1
ATOM 5550 N N . PHE A 1 707 ? 0.839 -6.919 33.131 1.00 84.56 707 PHE A N 1
ATOM 5551 C CA . PHE A 1 707 ? -0.230 -7.469 33.980 1.00 84.56 707 PHE A CA 1
ATOM 5552 C C . PHE A 1 707 ? -0.774 -6.489 35.024 1.00 84.56 707 PHE A C 1
ATOM 5554 O O . PHE A 1 707 ? -1.969 -6.516 35.323 1.00 84.56 707 PHE A O 1
ATOM 5561 N N . ASN A 1 708 ? 0.055 -5.615 35.599 1.00 87.69 708 ASN A N 1
ATOM 5562 C CA . ASN A 1 708 ? -0.379 -4.814 36.748 1.00 87.69 708 ASN A CA 1
ATOM 5563 C C . ASN A 1 708 ? -1.538 -3.852 36.423 1.00 87.69 708 ASN A C 1
ATOM 5565 O O . ASN A 1 708 ? -2.434 -3.727 37.259 1.00 87.69 708 ASN A O 1
ATOM 5569 N N . PRO A 1 709 ? -1.608 -3.211 35.239 1.00 82.31 709 PRO A N 1
ATOM 5570 C CA . PRO A 1 709 ? -2.779 -2.421 34.864 1.00 82.31 709 PRO A CA 1
ATOM 5571 C C . PRO A 1 709 ? -4.061 -3.252 34.705 1.00 82.31 709 PRO A C 1
ATOM 5573 O O . PRO A 1 709 ? -5.150 -2.731 34.939 1.00 82.31 709 PRO A O 1
ATOM 5576 N N . LEU A 1 710 ? -3.952 -4.524 34.306 1.00 83.81 710 LEU A N 1
ATOM 5577 C CA . LEU A 1 710 ? -5.096 -5.418 34.098 1.00 83.81 710 LEU A CA 1
ATOM 5578 C C . LEU A 1 710 ? -5.641 -5.970 35.416 1.00 83.81 710 LEU A C 1
ATOM 5580 O O . LEU A 1 710 ? -6.851 -5.936 35.646 1.00 83.81 710 LEU A O 1
ATOM 5584 N N . VAL A 1 711 ? -4.761 -6.457 36.291 1.00 88.50 711 VAL A N 1
ATOM 5585 C CA . VAL A 1 711 ? -5.166 -7.267 37.455 1.00 88.50 711 VAL A CA 1
ATOM 5586 C C . VAL A 1 711 ? -4.740 -6.679 38.801 1.00 88.50 711 VAL A C 1
ATOM 5588 O O . VAL A 1 711 ? -5.293 -7.060 39.826 1.00 88.50 711 VAL A O 1
ATOM 5591 N N . GLY A 1 712 ? -3.815 -5.715 38.810 1.00 87.75 712 GLY A N 1
ATOM 5592 C CA . GLY A 1 712 ? -3.220 -5.126 40.013 1.00 87.75 712 GLY A CA 1
ATOM 5593 C C . GLY A 1 712 ? -1.804 -5.635 40.317 1.00 87.75 712 GLY A C 1
ATOM 5594 O O . GLY A 1 712 ? -1.326 -6.602 39.721 1.00 87.75 712 GLY A O 1
ATOM 5595 N N . PHE A 1 713 ? -1.113 -4.951 41.234 1.00 88.44 713 PHE A N 1
ATOM 5596 C CA . PHE A 1 713 ? 0.218 -5.337 41.731 1.00 88.44 713 PHE A CA 1
ATOM 5597 C C . PHE A 1 713 ? 0.134 -6.563 42.648 1.00 88.44 713 PHE A C 1
ATOM 5599 O O . PHE A 1 713 ? -0.918 -6.820 43.222 1.00 88.44 713 PHE A O 1
ATOM 5606 N N . ASP A 1 714 ? 1.243 -7.290 42.801 1.00 87.12 714 ASP A N 1
ATOM 5607 C CA . ASP A 1 714 ? 1.346 -8.490 43.650 1.00 87.12 714 ASP A CA 1
ATOM 5608 C C . ASP A 1 714 ? 0.385 -9.615 43.234 1.00 87.12 714 ASP A C 1
ATOM 5610 O O . ASP A 1 714 ? -0.251 -10.290 44.044 1.00 87.12 714 ASP A O 1
ATOM 5614 N N . ASN A 1 715 ? 0.268 -9.822 41.922 1.00 92.12 715 ASN A N 1
ATOM 5615 C CA . ASN A 1 715 ? -0.535 -10.892 41.337 1.00 92.12 715 ASN A CA 1
ATOM 5616 C C . ASN A 1 715 ? 0.271 -12.195 41.176 1.00 92.12 715 ASN A C 1
ATOM 5618 O O . ASN A 1 715 ? 1.463 -12.188 40.853 1.00 92.12 715 ASN A O 1
ATOM 5622 N N . LEU A 1 716 ? -0.407 -13.338 41.309 1.00 91.94 716 LEU A N 1
ATOM 5623 C CA . LEU A 1 716 ? 0.189 -14.676 41.190 1.00 91.94 716 LEU A CA 1
ATOM 5624 C C . LEU A 1 716 ? 0.944 -14.944 39.880 1.00 91.94 716 LEU A C 1
ATOM 5626 O O . LEU A 1 716 ? 1.783 -15.847 39.838 1.00 91.94 716 LEU A O 1
ATOM 5630 N N . PHE A 1 717 ? 0.654 -14.201 38.811 1.00 90.31 717 PHE A N 1
ATOM 5631 C CA . PHE A 1 717 ? 1.317 -14.389 37.526 1.00 90.31 717 PHE A CA 1
ATOM 5632 C C . PHE A 1 717 ? 2.737 -13.812 37.505 1.00 90.31 717 PHE A C 1
ATOM 5634 O O . PHE A 1 717 ? 3.641 -14.437 36.945 1.00 90.31 717 PHE A O 1
ATOM 5641 N N . THR A 1 718 ? 2.934 -12.636 38.107 1.00 90.94 718 THR A N 1
ATOM 5642 C CA . THR A 1 718 ? 4.202 -11.887 38.062 1.00 90.94 718 THR A CA 1
ATOM 5643 C C . THR A 1 718 ? 5.053 -12.029 39.324 1.00 90.94 718 THR A C 1
ATOM 5645 O O . THR A 1 718 ? 6.265 -11.837 39.254 1.00 90.94 718 THR A O 1
ATOM 5648 N N . MET A 1 719 ? 4.461 -12.416 40.459 1.00 91.62 719 MET A N 1
ATOM 5649 C CA . MET A 1 719 ? 5.193 -12.630 41.711 1.00 91.62 719 MET A CA 1
ATOM 5650 C C . MET A 1 719 ? 6.279 -13.711 41.589 1.00 91.62 719 MET A C 1
ATOM 5652 O O . MET A 1 719 ? 6.153 -14.695 40.849 1.00 91.62 719 MET A O 1
ATOM 5656 N N . ASN A 1 720 ? 7.338 -13.557 42.385 1.00 91.62 720 ASN A N 1
ATOM 5657 C CA . ASN A 1 720 ? 8.465 -14.482 42.461 1.00 91.62 720 ASN A CA 1
ATOM 5658 C C . ASN A 1 720 ? 8.739 -14.940 43.904 1.00 91.62 720 ASN A C 1
ATOM 5660 O O . ASN A 1 720 ? 8.229 -14.376 44.869 1.00 91.62 720 ASN A O 1
ATOM 5664 N N . GLY A 1 721 ? 9.548 -15.991 44.051 1.00 89.75 721 GLY A N 1
ATOM 5665 C CA . GLY A 1 721 ? 10.086 -16.400 45.348 1.00 89.75 721 GLY A CA 1
ATOM 5666 C C . GLY A 1 721 ? 9.056 -16.963 46.348 1.00 89.75 721 GLY A C 1
ATOM 5667 O O . GLY A 1 721 ? 8.044 -17.551 45.949 1.00 89.75 721 GLY A O 1
ATOM 5668 N N . PRO A 1 722 ? 9.327 -16.844 47.663 1.00 90.12 722 PRO A N 1
ATOM 5669 C CA . PRO A 1 722 ? 8.489 -17.416 48.722 1.00 90.12 722 PRO A CA 1
ATOM 5670 C C . PRO A 1 722 ? 7.058 -16.869 48.760 1.00 90.12 722 PRO A C 1
ATOM 5672 O O . PRO A 1 722 ? 6.129 -17.594 49.111 1.00 90.12 722 PRO A O 1
ATOM 5675 N N . GLU A 1 723 ? 6.853 -15.607 48.386 1.00 87.12 723 GLU A N 1
ATOM 5676 C CA . GLU A 1 723 ? 5.529 -14.974 48.393 1.00 87.12 723 GLU A CA 1
ATOM 5677 C C . GLU A 1 723 ? 4.597 -15.575 47.344 1.00 87.12 723 GLU A C 1
ATOM 5679 O O . GLU A 1 723 ? 3.434 -15.860 47.640 1.00 87.12 723 GLU A O 1
ATOM 5684 N N . TRP A 1 724 ? 5.130 -15.855 46.151 1.00 92.81 724 TRP A N 1
ATOM 5685 C CA . TRP A 1 724 ? 4.412 -16.599 45.122 1.00 92.81 724 TRP A CA 1
ATOM 5686 C C . TRP A 1 724 ? 4.041 -18.007 45.608 1.00 92.81 724 TRP A C 1
ATOM 5688 O O . TRP A 1 724 ? 2.890 -18.414 45.462 1.00 92.81 724 TRP A O 1
ATOM 5698 N N . LYS A 1 725 ? 4.974 -18.730 46.254 1.00 91.31 725 LYS A N 1
ATOM 5699 C CA . LYS A 1 725 ? 4.710 -20.081 46.792 1.00 91.31 725 LYS A CA 1
ATOM 5700 C C . LYS A 1 725 ? 3.578 -20.073 47.824 1.00 91.31 725 LYS A C 1
ATOM 5702 O O . LYS A 1 725 ? 2.672 -20.896 47.727 1.00 91.31 725 LYS A O 1
ATOM 5707 N N . ARG A 1 726 ? 3.607 -19.127 48.774 1.00 88.00 726 ARG A N 1
ATOM 5708 C CA . ARG A 1 726 ? 2.551 -18.960 49.791 1.00 88.00 726 ARG A CA 1
ATOM 5709 C C . ARG A 1 726 ? 1.201 -18.639 49.156 1.00 88.00 726 ARG A C 1
ATOM 5711 O O . ARG A 1 726 ? 0.218 -19.308 49.452 1.00 88.00 726 ARG A O 1
ATOM 5718 N N . SER A 1 727 ? 1.169 -17.665 48.246 1.00 88.31 727 SER A N 1
ATOM 5719 C CA . SER A 1 727 ? -0.067 -17.255 47.571 1.00 88.31 727 SER A CA 1
ATOM 5720 C C . SER A 1 727 ? -0.657 -18.398 46.743 1.00 88.31 727 SER A C 1
ATOM 5722 O O . SER A 1 727 ? -1.857 -18.635 46.793 1.00 88.31 727 SER A O 1
ATOM 5724 N N . ARG A 1 728 ? 0.176 -19.153 46.014 1.00 90.94 728 ARG A N 1
ATOM 5725 C CA . ARG A 1 728 ? -0.279 -20.285 45.195 1.00 90.94 728 ARG A CA 1
ATOM 5726 C C . ARG A 1 728 ? -0.827 -21.420 46.057 1.00 90.94 728 ARG A C 1
ATOM 5728 O O . ARG A 1 728 ? -1.844 -22.008 45.701 1.00 90.94 728 ARG A O 1
ATOM 5735 N N . ALA A 1 729 ? -0.195 -21.696 47.198 1.00 88.69 729 ALA A N 1
ATOM 5736 C CA . ALA A 1 729 ? -0.649 -22.726 48.128 1.00 88.69 729 ALA A CA 1
ATOM 5737 C C . ALA A 1 729 ? -2.085 -22.485 48.626 1.00 88.69 729 ALA A C 1
ATOM 5739 O O . ALA A 1 729 ? -2.840 -23.448 48.733 1.00 88.69 729 ALA A O 1
ATOM 5740 N N . LEU A 1 730 ? -2.482 -21.223 48.844 1.00 86.81 730 LEU A N 1
ATOM 5741 C CA . LEU A 1 730 ? -3.840 -20.865 49.279 1.00 86.81 730 LEU A CA 1
ATOM 5742 C C . LEU A 1 730 ? -4.929 -21.216 48.254 1.00 86.81 730 LEU A C 1
ATOM 5744 O O . LEU A 1 730 ? -6.057 -21.489 48.649 1.00 86.81 730 LEU A O 1
ATOM 5748 N N . PHE A 1 731 ? -4.608 -21.232 46.957 1.00 89.44 731 PHE A N 1
ATOM 5749 C CA . PHE A 1 731 ? -5.587 -21.507 45.897 1.00 89.44 731 PHE A CA 1
ATOM 5750 C C . PHE A 1 731 ? -5.519 -22.932 45.338 1.00 89.44 731 PHE A C 1
ATOM 5752 O O . PHE A 1 731 ? -6.447 -23.352 44.652 1.00 89.44 731 PHE A O 1
ATOM 5759 N N . ASN A 1 732 ? -4.461 -23.699 45.623 1.00 88.38 732 ASN A N 1
ATOM 5760 C CA . ASN A 1 732 ? -4.291 -25.055 45.086 1.00 88.38 732 ASN A CA 1
ATOM 5761 C C . ASN A 1 732 ? -5.492 -25.976 45.374 1.00 88.38 732 ASN A C 1
ATOM 5763 O O . ASN A 1 732 ? -5.864 -26.771 44.514 1.00 88.38 732 ASN A O 1
ATOM 5767 N N . SER A 1 733 ? -6.112 -25.870 46.553 1.00 86.25 733 SER A N 1
ATOM 5768 C CA . SER A 1 733 ? -7.301 -26.661 46.905 1.00 86.25 733 SER A CA 1
ATOM 5769 C C . SER A 1 733 ? -8.502 -26.324 46.014 1.00 86.25 733 SER A C 1
ATOM 5771 O O . SER A 1 733 ? -9.145 -27.237 45.494 1.00 86.25 733 SER A O 1
ATOM 5773 N N . GLY A 1 734 ? -8.739 -25.032 45.760 1.00 86.12 734 GLY A N 1
ATOM 5774 C CA . GLY A 1 734 ? -9.831 -24.529 44.918 1.00 86.12 734 GLY A CA 1
ATOM 5775 C C . GLY A 1 734 ? -9.664 -24.784 43.421 1.00 86.12 734 GLY A C 1
ATOM 5776 O O . GLY A 1 734 ? -10.613 -24.635 42.665 1.00 86.12 734 GLY A O 1
ATOM 5777 N N . PHE A 1 735 ? -8.486 -25.219 42.982 1.00 89.81 735 PHE A N 1
ATOM 5778 C CA . PHE A 1 735 ? -8.241 -25.636 41.599 1.00 89.81 735 PHE A CA 1
ATOM 5779 C C . PHE A 1 735 ? -7.873 -27.122 41.473 1.00 89.81 735 PHE A C 1
ATOM 5781 O O . PHE A 1 735 ? -7.459 -27.590 40.408 1.00 89.81 735 PHE A O 1
ATOM 5788 N N . SER A 1 736 ? -8.035 -27.890 42.553 1.00 90.56 736 SER A N 1
ATOM 5789 C CA . SER A 1 736 ? -7.849 -29.337 42.517 1.00 90.56 736 SER A CA 1
ATOM 5790 C C . SER A 1 736 ? -8.899 -29.997 41.618 1.00 90.56 736 SER A C 1
ATOM 5792 O O . SER A 1 736 ? -10.044 -29.552 41.546 1.00 90.56 736 SER A O 1
ATOM 5794 N N . ALA A 1 737 ? -8.528 -31.087 40.944 1.00 89.00 737 ALA A N 1
ATOM 5795 C CA . ALA A 1 737 ? -9.433 -31.770 40.019 1.00 89.00 737 ALA A CA 1
ATOM 5796 C C . ALA A 1 737 ? -10.738 -32.231 40.687 1.00 89.00 737 ALA A C 1
ATOM 5798 O O . ALA A 1 737 ? -11.805 -32.110 40.092 1.00 89.00 737 ALA A O 1
ATOM 5799 N N . GLY A 1 738 ? -10.658 -32.703 41.937 1.00 88.94 738 GLY A N 1
ATOM 5800 C CA . GLY A 1 738 ? -11.832 -33.117 42.706 1.00 88.94 738 GLY A CA 1
ATOM 5801 C C . GLY A 1 738 ? -12.791 -31.962 42.989 1.00 88.94 738 GLY A C 1
ATOM 5802 O O . GLY A 1 738 ? -13.991 -32.113 42.788 1.00 88.94 738 GLY A O 1
ATOM 5803 N N . TYR A 1 739 ? -12.269 -30.799 43.390 1.00 90.06 739 TYR A N 1
ATOM 5804 C CA . TYR A 1 739 ? -13.100 -29.625 43.653 1.00 90.06 739 TYR A CA 1
ATOM 5805 C C . TYR A 1 739 ? -13.713 -29.059 42.370 1.00 90.06 739 TYR A C 1
ATOM 5807 O O . TYR A 1 739 ? -14.915 -28.831 42.308 1.00 90.06 739 TYR A O 1
ATOM 5815 N N . ILE A 1 740 ? -12.914 -28.899 41.313 1.00 92.06 740 ILE A N 1
ATOM 5816 C CA . ILE A 1 740 ? -13.398 -28.389 40.024 1.00 92.06 740 ILE A CA 1
ATOM 5817 C C . ILE A 1 740 ? -14.498 -29.288 39.444 1.00 92.06 740 ILE A C 1
ATOM 5819 O O . ILE A 1 740 ? -15.477 -28.782 38.906 1.00 92.06 740 ILE A O 1
ATOM 5823 N N . LEU A 1 741 ? -14.407 -30.608 39.622 1.00 91.44 741 LEU A N 1
ATOM 5824 C CA . LEU A 1 741 ? -15.469 -31.521 39.200 1.00 91.44 741 LEU A CA 1
ATOM 5825 C C . LEU A 1 741 ? -16.787 -31.288 39.963 1.00 91.44 741 LEU A C 1
ATOM 5827 O O . LEU A 1 741 ? -17.857 -31.399 39.365 1.00 91.44 741 LEU A O 1
ATOM 5831 N N . GLN A 1 742 ? -16.736 -30.907 41.245 1.00 89.31 742 GLN A N 1
ATOM 5832 C CA . GLN A 1 742 ? -17.930 -30.538 42.024 1.00 89.31 742 GLN A CA 1
ATOM 5833 C C . GLN A 1 742 ? -18.585 -29.244 41.521 1.00 89.31 742 GLN A C 1
ATOM 5835 O O . GLN A 1 742 ? -19.776 -29.052 41.731 1.00 89.31 742 GLN A O 1
ATOM 5840 N N . GLN A 1 743 ? -17.837 -28.390 40.816 1.00 90.12 743 GLN A N 1
ATOM 5841 C CA . GLN A 1 743 ? -18.340 -27.146 40.225 1.00 90.12 743 GLN A CA 1
ATOM 5842 C C . GLN A 1 743 ? -19.055 -27.357 38.879 1.00 90.12 743 GLN A C 1
ATOM 5844 O O . GLN A 1 743 ? -19.611 -26.412 38.323 1.00 90.12 743 GLN A O 1
ATOM 5849 N N . THR A 1 744 ? -19.088 -28.590 38.355 1.00 93.25 744 THR A N 1
ATOM 5850 C CA . THR A 1 744 ? -19.734 -28.925 37.071 1.00 93.25 744 THR A CA 1
ATOM 5851 C C . THR A 1 744 ? -21.175 -28.413 36.948 1.00 93.25 744 THR A C 1
ATOM 5853 O O . THR A 1 744 ? -21.488 -27.875 35.889 1.00 93.25 744 THR A O 1
ATOM 5856 N N . PRO A 1 745 ? -22.054 -28.496 37.972 1.00 92.00 745 PRO A N 1
ATOM 5857 C CA . PRO A 1 745 ? -23.407 -27.951 37.865 1.00 92.00 745 PRO A CA 1
ATOM 5858 C C . PRO A 1 745 ? -23.439 -26.460 37.504 1.00 92.00 745 PRO A C 1
ATOM 5860 O O . PRO A 1 745 ? -24.214 -26.074 36.638 1.00 92.00 745 PRO A O 1
ATOM 5863 N N . HIS A 1 746 ? -22.545 -25.644 38.073 1.00 90.62 746 HIS A N 1
ATOM 5864 C CA . HIS A 1 746 ? -22.458 -24.218 37.744 1.00 90.62 746 HIS A CA 1
ATOM 5865 C C . HIS A 1 746 ? -21.993 -23.981 36.303 1.00 90.62 746 HIS A C 1
ATOM 5867 O O . HIS A 1 746 ? -22.534 -23.115 35.622 1.00 90.62 746 HIS A O 1
ATOM 5873 N N . VAL A 1 747 ? -21.032 -24.776 35.817 1.00 94.75 747 VAL A N 1
ATOM 5874 C CA . VAL A 1 747 ? -20.590 -24.726 34.411 1.00 94.75 747 VAL A CA 1
ATOM 5875 C C . VAL A 1 747 ? -21.754 -25.071 33.477 1.00 94.75 747 VAL A C 1
ATOM 5877 O O . VAL A 1 747 ? -21.987 -24.369 32.499 1.00 94.75 747 VAL A O 1
ATOM 5880 N N . VAL A 1 748 ? -22.524 -26.113 33.804 1.00 96.44 748 VAL A N 1
ATOM 5881 C CA . VAL A 1 748 ? -23.702 -26.531 33.027 1.00 96.44 748 VAL A CA 1
ATOM 5882 C C . VAL A 1 748 ? -24.785 -25.448 33.022 1.00 96.44 748 VAL A C 1
ATOM 5884 O O . VAL A 1 748 ? -25.359 -25.179 31.970 1.00 96.44 748 VAL A O 1
ATOM 5887 N N . ASP A 1 749 ? -25.043 -24.797 34.158 1.00 94.94 749 ASP A N 1
ATOM 5888 C CA . ASP A 1 749 ? -26.044 -23.728 34.261 1.00 94.94 749 ASP A CA 1
ATOM 5889 C C . ASP A 1 749 ? -25.707 -22.513 33.382 1.00 94.94 749 ASP A C 1
ATOM 5891 O O . ASP A 1 749 ? -26.615 -21.855 32.868 1.00 94.94 749 ASP A O 1
ATOM 5895 N N . GLU A 1 750 ? -24.425 -22.176 33.218 1.00 96.56 750 GLU A N 1
ATOM 5896 C CA . GLU A 1 750 ? -24.000 -21.125 32.283 1.00 96.56 750 GLU A CA 1
ATOM 5897 C C . GLU A 1 750 ? -23.998 -21.616 30.832 1.00 96.56 750 GLU A C 1
ATOM 5899 O O . GLU A 1 750 ? -24.330 -20.850 29.924 1.00 96.56 750 GLU A O 1
ATOM 5904 N N . ALA A 1 751 ? -23.672 -22.893 30.608 1.00 96.75 751 ALA A N 1
ATOM 5905 C CA . ALA A 1 751 ? -23.633 -23.497 29.279 1.00 96.75 751 ALA A CA 1
ATOM 5906 C C . ALA A 1 751 ? -25.031 -23.641 28.666 1.00 96.75 751 ALA A C 1
ATOM 5908 O O . ALA A 1 751 ? -25.180 -23.492 27.457 1.00 96.75 751 ALA A O 1
ATOM 5909 N N . GLU A 1 752 ? -26.072 -23.874 29.470 1.00 96.88 752 GLU A N 1
ATOM 5910 C CA . GLU A 1 752 ? -27.460 -23.855 28.988 1.00 96.88 752 GLU A CA 1
ATOM 5911 C C . GLU A 1 752 ? -27.843 -22.476 28.437 1.00 96.88 752 GLU A C 1
ATOM 5913 O O . GLU A 1 752 ? -28.408 -22.390 27.347 1.00 96.88 752 GLU A O 1
ATOM 5918 N N . VAL A 1 753 ? -27.464 -21.396 29.133 1.00 97.62 753 VAL A N 1
ATOM 5919 C CA . VAL A 1 753 ? -27.699 -20.024 28.654 1.00 97.62 753 VAL A CA 1
ATOM 5920 C C . VAL A 1 753 ? -26.962 -19.786 27.337 1.00 97.62 753 VAL A C 1
ATOM 5922 O O . VAL A 1 753 ? -27.542 -19.213 26.412 1.00 97.62 753 VAL A O 1
ATOM 5925 N N . TYR A 1 754 ? -25.722 -20.268 27.230 1.00 97.81 754 TYR A N 1
ATOM 5926 C CA . TYR A 1 754 ? -24.916 -20.153 26.017 1.00 97.81 754 TYR A CA 1
ATOM 5927 C C . TYR A 1 754 ? -25.545 -20.908 24.843 1.00 97.81 754 TYR A C 1
ATOM 5929 O O . TYR A 1 754 ? -25.719 -20.340 23.764 1.00 97.81 754 TYR A O 1
ATOM 5937 N N . VAL A 1 755 ? -25.972 -22.157 25.057 1.00 97.38 755 VAL A N 1
ATOM 5938 C CA . VAL A 1 755 ? -26.695 -22.944 24.047 1.00 97.38 755 VAL A CA 1
ATOM 5939 C C . VAL A 1 755 ? -27.977 -22.229 23.625 1.00 97.38 755 VAL A C 1
ATOM 5941 O O . VAL A 1 755 ? -28.254 -22.162 22.432 1.00 97.38 755 VAL A O 1
ATOM 5944 N N . ASP A 1 756 ? -28.731 -21.630 24.548 1.00 97.50 756 ASP A N 1
ATOM 5945 C CA . ASP A 1 756 ? -29.935 -20.867 24.204 1.00 97.50 756 ASP A CA 1
ATOM 5946 C C . ASP A 1 756 ? -29.640 -19.627 23.350 1.00 97.50 756 ASP A C 1
ATOM 5948 O O . ASP A 1 756 ? -30.382 -19.350 22.403 1.00 97.50 756 ASP A O 1
ATOM 5952 N N . VAL A 1 757 ? -28.547 -18.906 23.623 1.00 97.69 757 VAL A N 1
ATOM 5953 C CA . VAL A 1 757 ? -28.093 -17.798 22.764 1.00 97.69 757 VAL A CA 1
ATOM 5954 C C . VAL A 1 757 ? -27.763 -18.314 21.359 1.00 97.69 757 VAL A C 1
ATOM 5956 O O . VAL A 1 757 ? -28.191 -17.728 20.363 1.00 97.69 757 VAL A O 1
ATOM 5959 N N . LEU A 1 758 ? -27.066 -19.450 21.251 1.00 97.69 758 LEU A N 1
ATOM 5960 C CA . LEU A 1 758 ? -26.751 -20.052 19.954 1.00 97.69 758 LEU A CA 1
ATOM 5961 C C . LEU A 1 758 ? -28.000 -20.581 19.228 1.00 97.69 758 LEU A C 1
ATOM 5963 O O . LEU A 1 758 ? -28.093 -20.441 18.010 1.00 97.69 758 LEU A O 1
ATOM 5967 N N . ARG A 1 759 ? -28.992 -21.128 19.945 1.00 96.94 759 ARG A N 1
ATOM 5968 C CA . ARG A 1 759 ? -30.297 -21.528 19.384 1.00 96.94 759 ARG A CA 1
ATOM 5969 C C . ARG A 1 759 ? -31.044 -20.333 18.803 1.00 96.94 759 ARG A C 1
ATOM 5971 O O . ARG A 1 759 ? -31.695 -20.457 17.770 1.00 96.94 759 ARG A O 1
ATOM 5978 N N . GLU A 1 760 ? -30.982 -19.173 19.450 1.00 96.88 760 GLU A N 1
ATOM 5979 C CA . GLU A 1 760 ? -31.587 -17.947 18.925 1.00 96.88 760 GLU A CA 1
ATOM 5980 C C . GLU A 1 760 ? -30.927 -17.494 17.627 1.00 96.88 760 GLU A C 1
ATOM 5982 O O . GLU A 1 760 ? -31.639 -17.185 16.672 1.00 96.88 760 GLU A O 1
ATOM 5987 N N . HIS A 1 761 ? -29.595 -17.514 17.563 1.00 97.19 761 HIS A N 1
ATOM 5988 C CA . HIS A 1 761 ? -28.870 -17.254 16.320 1.00 97.19 761 HIS A CA 1
ATOM 5989 C C . HIS A 1 761 ? -29.173 -18.303 15.244 1.00 97.19 761 HIS A C 1
ATOM 5991 O O . HIS A 1 761 ? -29.360 -17.954 14.081 1.00 97.19 761 HIS A O 1
ATOM 5997 N N . ALA A 1 762 ? -29.336 -19.575 15.619 1.00 96.25 762 ALA A N 1
ATOM 5998 C CA . ALA A 1 762 ? -29.735 -20.626 14.687 1.00 96.25 762 ALA A CA 1
ATOM 5999 C C . ALA A 1 762 ? -31.126 -20.386 14.084 1.00 96.25 762 ALA A C 1
ATOM 6001 O O . ALA A 1 762 ? -31.305 -20.526 12.877 1.00 96.25 762 ALA A O 1
ATOM 6002 N N . ARG A 1 763 ? -32.099 -19.958 14.901 1.00 96.06 763 ARG A N 1
ATOM 6003 C CA . ARG A 1 763 ? -33.449 -19.597 14.431 1.00 96.06 763 ARG A CA 1
ATOM 6004 C C . ARG A 1 763 ? -33.451 -18.351 13.551 1.00 96.06 763 ARG A C 1
ATOM 6006 O O . ARG A 1 763 ? -34.233 -18.277 12.609 1.00 96.06 763 ARG A O 1
ATOM 6013 N N . LYS A 1 764 ? -32.615 -17.360 13.872 1.00 94.75 764 LYS A N 1
ATOM 6014 C CA . LYS A 1 764 ? -32.469 -16.138 13.067 1.00 94.75 764 LYS A CA 1
ATOM 6015 C C . LYS A 1 764 ? -31.740 -16.405 11.756 1.00 94.75 764 LYS A C 1
ATOM 6017 O O . LYS A 1 764 ? -32.006 -15.721 10.773 1.00 94.75 764 LYS A O 1
ATOM 6022 N N . GLY A 1 765 ? -30.812 -17.362 11.761 1.00 92.19 765 GLY A N 1
ATOM 6023 C CA . GLY A 1 765 ? -29.891 -17.585 10.663 1.00 92.19 765 GLY A CA 1
ATOM 6024 C C . GLY A 1 765 ? -29.126 -16.307 10.334 1.00 92.19 765 GLY A C 1
ATOM 6025 O O . GLY A 1 765 ? -29.058 -15.947 9.164 1.00 92.19 765 GLY A O 1
ATOM 6026 N N . ASP A 1 766 ? -28.607 -15.592 11.337 1.00 93.94 766 ASP A N 1
ATOM 6027 C CA . ASP A 1 766 ? -27.797 -14.375 11.202 1.00 93.94 766 ASP A CA 1
ATOM 6028 C C . ASP A 1 766 ? -26.291 -14.672 11.335 1.00 93.94 766 ASP A C 1
ATOM 6030 O O . ASP A 1 766 ? -25.887 -15.734 11.808 1.00 93.94 766 ASP A O 1
ATOM 6034 N N . MET A 1 767 ? -25.453 -13.763 10.827 1.00 94.88 767 MET A N 1
ATOM 6035 C CA . MET A 1 767 ? -23.995 -13.817 10.983 1.00 94.88 767 MET A CA 1
ATOM 6036 C C . MET A 1 767 ? -23.607 -13.026 12.234 1.00 94.88 767 MET A C 1
ATOM 6038 O O . MET A 1 767 ? -24.023 -11.876 12.376 1.00 94.88 767 MET A O 1
ATOM 6042 N N . PHE A 1 768 ? -22.800 -13.614 13.118 1.00 95.94 768 PHE A N 1
ATOM 6043 C CA . PHE A 1 768 ? -22.357 -12.971 14.360 1.00 95.94 768 PHE A CA 1
ATOM 6044 C C . PHE A 1 768 ? -20.926 -13.378 14.755 1.00 95.94 768 PHE A C 1
ATOM 6046 O O . PHE A 1 768 ? -20.374 -14.347 14.233 1.00 95.94 768 PHE A O 1
ATOM 6053 N N . SER A 1 769 ? -20.328 -12.618 15.679 1.00 95.81 769 SER A N 1
ATOM 6054 C CA . SER A 1 769 ? -19.008 -12.888 16.275 1.00 95.81 769 SER A CA 1
ATOM 6055 C C . SER A 1 769 ? -19.134 -13.979 17.338 1.00 95.81 769 SER A C 1
ATOM 6057 O O . SER A 1 769 ? -19.683 -13.735 18.418 1.00 95.81 769 SER A O 1
ATOM 6059 N N . LEU A 1 770 ? -18.653 -15.192 17.040 1.00 96.94 770 LEU A N 1
ATOM 6060 C CA . LEU A 1 770 ? -18.674 -16.288 18.014 1.00 96.94 770 LEU A CA 1
ATOM 6061 C C . LEU A 1 770 ? -17.778 -15.975 19.210 1.00 96.94 770 LEU A C 1
ATOM 6063 O O . LEU A 1 770 ? -18.133 -16.290 20.346 1.00 96.94 770 LEU A O 1
ATOM 6067 N N . ASP A 1 771 ? -16.639 -15.333 18.954 1.00 94.00 771 ASP A N 1
ATOM 6068 C CA . ASP A 1 771 ? -15.666 -14.972 19.978 1.00 94.00 771 ASP A CA 1
ATOM 6069 C C . ASP A 1 771 ? -16.284 -14.046 21.033 1.00 94.00 771 ASP A C 1
ATOM 6071 O O . ASP A 1 771 ? -16.164 -14.292 22.237 1.00 94.00 771 ASP A O 1
ATOM 6075 N N . ASP A 1 772 ? -17.049 -13.036 20.603 1.00 93.44 772 ASP A N 1
ATOM 6076 C CA . ASP A 1 772 ? -17.690 -12.103 21.527 1.00 93.44 772 ASP A CA 1
ATOM 6077 C C . ASP A 1 772 ? -18.727 -12.775 22.427 1.00 93.44 772 ASP A C 1
ATOM 6079 O O . ASP A 1 772 ? -18.748 -12.485 23.629 1.00 93.44 772 ASP A O 1
ATOM 6083 N N . VAL A 1 773 ? -19.571 -13.652 21.869 1.00 96.69 773 VAL A N 1
ATOM 6084 C CA . VAL A 1 773 ? -20.593 -14.388 22.632 1.00 96.69 773 VAL A CA 1
ATOM 6085 C C . VAL A 1 773 ? -19.922 -15.356 23.607 1.00 96.69 773 VAL A C 1
ATOM 6087 O O . VAL A 1 773 ? -20.273 -15.389 24.789 1.00 96.69 773 VAL A O 1
ATOM 6090 N N . THR A 1 774 ? -18.901 -16.079 23.145 1.00 97.00 774 THR A N 1
ATOM 6091 C CA . THR A 1 774 ? -18.164 -17.049 23.964 1.00 97.00 774 THR A CA 1
ATOM 6092 C C . THR A 1 774 ? -17.429 -16.369 25.122 1.00 97.00 774 THR A C 1
ATOM 6094 O O . THR A 1 774 ? -17.409 -16.899 26.227 1.00 97.00 774 THR A O 1
ATOM 6097 N N . CYS A 1 775 ? -16.879 -15.167 24.924 1.00 95.19 775 CYS A N 1
ATOM 6098 C CA . CYS A 1 775 ? -16.221 -14.410 25.994 1.00 95.19 775 CYS A CA 1
ATOM 6099 C C . CYS A 1 775 ? -17.172 -13.999 27.132 1.00 95.19 775 CYS A C 1
ATOM 6101 O O . CYS A 1 775 ? -16.739 -13.892 28.279 1.00 95.19 775 CYS A O 1
ATOM 6103 N N . TRP A 1 776 ? -18.452 -13.726 26.848 1.00 96.44 776 TRP A N 1
ATOM 6104 C CA . TRP A 1 776 ? -19.439 -13.465 27.908 1.00 96.44 776 TRP A CA 1
ATOM 6105 C C . TRP A 1 776 ? -19.792 -14.744 28.668 1.00 96.44 776 TRP A C 1
ATOM 6107 O O . TRP A 1 776 ? -19.892 -14.734 29.892 1.00 96.44 776 TRP A O 1
ATOM 6117 N N . TYR A 1 777 ? -19.910 -15.856 27.947 1.00 97.31 777 TYR A N 1
ATOM 6118 C CA . TYR A 1 777 ? -20.158 -17.170 28.529 1.00 97.31 777 TYR A CA 1
ATOM 6119 C C . TYR A 1 777 ? -19.046 -17.609 29.491 1.00 97.31 777 TYR A C 1
ATOM 6121 O O . TYR A 1 777 ? -19.311 -17.902 30.658 1.00 97.31 777 TYR A O 1
ATOM 6129 N N . THR A 1 778 ? -17.787 -17.565 29.058 1.00 96.38 778 THR A N 1
ATOM 6130 C CA . THR A 1 778 ? -16.662 -17.973 29.910 1.00 96.38 778 THR A CA 1
ATOM 6131 C C . THR A 1 778 ? -16.431 -17.006 31.075 1.00 96.38 778 THR A C 1
ATOM 6133 O O . THR A 1 778 ? -15.954 -17.425 32.131 1.00 96.38 778 THR A O 1
ATOM 6136 N N . MET A 1 779 ? -16.812 -15.726 30.932 1.00 95.94 779 MET A N 1
ATOM 6137 C CA . MET A 1 779 ? -16.808 -14.746 32.027 1.00 95.94 779 MET A CA 1
ATOM 6138 C C . MET A 1 779 ? -17.802 -15.121 33.131 1.00 95.94 779 MET A C 1
ATOM 6140 O O . MET A 1 779 ? -17.467 -15.034 34.314 1.00 95.94 779 MET A O 1
ATOM 6144 N N . ASP A 1 780 ? -19.004 -15.565 32.760 1.00 96.19 780 ASP A N 1
ATOM 6145 C CA . ASP A 1 780 ? -20.014 -16.000 33.725 1.00 96.19 780 ASP A CA 1
ATOM 6146 C C . ASP A 1 780 ? -19.563 -17.263 34.473 1.00 96.19 780 ASP A C 1
ATOM 6148 O O . ASP A 1 780 ? -19.689 -17.314 35.697 1.00 96.19 780 ASP A O 1
ATOM 6152 N N . ILE A 1 781 ? -18.933 -18.225 33.783 1.00 95.25 781 ILE A N 1
ATOM 6153 C CA . ILE A 1 781 ? -18.375 -19.432 34.419 1.00 95.25 781 ILE A CA 1
ATOM 6154 C C . ILE A 1 781 ? -17.313 -19.072 35.446 1.00 95.25 781 ILE A C 1
ATOM 6156 O O . ILE A 1 781 ? -17.383 -19.508 36.598 1.00 95.25 781 ILE A O 1
ATOM 6160 N N . ILE A 1 782 ? -16.306 -18.289 35.049 1.00 94.38 782 ILE A N 1
ATOM 6161 C CA . ILE A 1 782 ? -15.225 -17.962 35.974 1.00 94.38 782 ILE A CA 1
ATOM 6162 C C . ILE A 1 782 ? -15.741 -17.094 37.127 1.00 94.38 782 ILE A C 1
ATOM 6164 O O . ILE A 1 782 ? -15.281 -17.263 38.254 1.00 94.38 782 ILE A O 1
ATOM 6168 N N . GLY A 1 783 ? -16.738 -16.234 36.893 1.00 93.00 783 GLY A N 1
ATOM 6169 C CA . GLY A 1 783 ? -17.448 -15.496 37.937 1.00 93.00 783 GLY A CA 1
ATOM 6170 C C . GLY A 1 783 ? -18.147 -16.421 38.936 1.00 93.00 783 GLY A C 1
ATOM 6171 O O . GLY A 1 783 ? -17.934 -16.289 40.142 1.00 93.00 783 GLY A O 1
ATOM 6172 N N . ALA A 1 784 ? -18.894 -17.413 38.453 1.00 91.06 784 ALA A N 1
ATOM 6173 C CA . ALA A 1 784 ? -19.561 -18.393 39.304 1.00 91.06 784 ALA A CA 1
ATOM 6174 C C . ALA A 1 784 ? -18.546 -19.209 40.123 1.00 91.06 784 ALA A C 1
ATOM 6176 O O . ALA A 1 784 ? -18.631 -19.257 41.345 1.00 91.06 784 ALA A O 1
ATOM 6177 N N . VAL A 1 785 ? -17.513 -19.764 39.489 1.00 90.94 785 VAL A N 1
ATOM 6178 C CA . VAL A 1 785 ? -16.547 -20.643 40.173 1.00 90.94 785 VAL A CA 1
ATOM 6179 C C . VAL A 1 785 ? -15.627 -19.877 41.134 1.00 90.94 785 VAL A C 1
ATOM 6181 O O . VAL A 1 785 ? -15.254 -20.389 42.194 1.00 90.94 785 VAL A O 1
ATOM 6184 N N . THR A 1 786 ? -15.236 -18.642 40.801 1.00 89.88 786 THR A N 1
ATOM 6185 C CA . THR A 1 786 ? -14.301 -17.868 41.640 1.00 89.88 786 THR A CA 1
ATOM 6186 C C . THR A 1 786 ? -14.990 -17.047 42.717 1.00 89.88 786 THR A C 1
ATOM 6188 O O . THR A 1 786 ? -14.461 -16.983 43.827 1.00 89.88 786 THR A O 1
ATOM 6191 N N . LEU A 1 787 ? -16.148 -16.448 42.419 1.00 88.12 787 LEU A N 1
ATOM 6192 C CA . LEU A 1 787 ? -16.861 -15.522 43.304 1.00 88.12 787 LEU A CA 1
ATOM 6193 C C . LEU A 1 787 ? -18.148 -16.100 43.896 1.00 88.12 787 LEU A C 1
ATOM 6195 O O . LEU A 1 787 ? -18.714 -15.474 44.788 1.00 88.12 787 LEU A O 1
ATOM 6199 N N . ASP A 1 788 ? -18.607 -17.269 43.436 1.00 87.19 788 ASP A N 1
ATOM 6200 C CA . ASP A 1 788 ? -19.946 -17.807 43.734 1.00 87.19 788 ASP A CA 1
ATOM 6201 C C . ASP A 1 788 ? -21.059 -16.801 43.368 1.00 87.19 788 ASP A C 1
ATOM 6203 O O . ASP A 1 788 ? -22.026 -16.588 44.098 1.00 87.19 788 ASP A O 1
ATOM 6207 N N . SER A 1 789 ? -20.880 -16.093 42.247 1.00 86.19 789 SER A N 1
ATOM 6208 C CA . SER A 1 789 ? -21.762 -15.014 41.788 1.00 86.19 789 SER A CA 1
ATOM 6209 C C . SER A 1 789 ? -22.112 -15.221 40.313 1.00 86.19 789 SER A C 1
ATOM 6211 O O . SER A 1 789 ? -21.220 -15.223 39.464 1.00 86.19 789 SER A O 1
ATOM 6213 N N . ARG A 1 790 ? -23.405 -15.393 39.995 1.00 89.44 790 ARG A N 1
ATOM 6214 C CA . ARG A 1 790 ? -23.879 -15.454 38.601 1.00 89.44 790 ARG A CA 1
ATOM 6215 C C . ARG A 1 790 ? -23.906 -14.045 38.024 1.00 89.44 790 ARG A C 1
ATOM 6217 O O . ARG A 1 790 ? -24.776 -13.245 38.363 1.00 89.44 790 ARG A O 1
ATOM 6224 N N . LEU A 1 791 ? -22.944 -13.742 37.157 1.00 93.12 791 LEU A N 1
ATOM 6225 C CA . LEU A 1 791 ? -22.801 -12.411 36.567 1.00 93.12 791 LEU A CA 1
ATOM 6226 C C . LEU A 1 791 ? -23.889 -12.116 35.524 1.00 93.12 791 LEU A C 1
ATOM 6228 O O . LEU A 1 791 ? -24.257 -10.949 35.359 1.00 93.12 791 LEU A O 1
ATOM 6232 N N . GLN A 1 792 ? -24.420 -13.162 34.875 1.00 94.62 792 GLN A N 1
ATOM 6233 C CA . GLN A 1 792 ? -25.460 -13.097 33.839 1.00 94.62 792 GLN A CA 1
ATOM 6234 C C . GLN A 1 792 ? -25.054 -12.215 32.639 1.00 94.62 792 GLN A C 1
ATOM 6236 O O . GLN A 1 792 ? -25.903 -11.658 31.938 1.00 94.62 792 GLN A O 1
ATOM 6241 N N . SER A 1 793 ? -23.752 -12.064 32.390 1.00 94.69 793 SER A N 1
ATOM 6242 C CA . SER A 1 793 ? -23.215 -11.167 31.369 1.00 94.69 793 SER A CA 1
ATOM 6243 C C . SER A 1 793 ? -23.526 -11.612 29.938 1.00 94.69 793 SER A C 1
ATOM 6245 O O . SER A 1 793 ? -23.493 -10.791 29.025 1.00 94.69 793 SER A O 1
ATOM 6247 N N . GLN A 1 794 ? -23.923 -12.874 29.746 1.00 95.75 794 GLN A N 1
ATOM 6248 C CA . GLN A 1 794 ? -24.404 -13.392 28.461 1.00 95.75 794 GLN A CA 1
ATOM 6249 C C . GLN A 1 794 ? -25.681 -12.708 27.947 1.00 95.75 794 GLN A C 1
ATOM 6251 O O . GLN A 1 794 ? -25.906 -12.644 26.740 1.00 95.75 794 GLN A O 1
ATOM 6256 N N . ARG A 1 795 ? -26.547 -12.227 28.849 1.00 94.31 795 ARG A N 1
ATOM 6257 C CA . ARG A 1 795 ? -27.884 -11.701 28.502 1.00 94.31 795 ARG A CA 1
ATOM 6258 C C . ARG A 1 795 ? -28.099 -10.256 28.935 1.00 94.31 795 ARG A C 1
ATOM 6260 O O . ARG A 1 795 ? -28.968 -9.581 28.389 1.00 94.31 795 ARG A O 1
ATOM 6267 N N . GLN A 1 796 ? -27.340 -9.781 29.917 1.00 92.75 796 GLN A N 1
ATOM 6268 C CA . GLN A 1 796 ? -27.529 -8.461 30.506 1.00 92.75 796 GLN A CA 1
ATOM 6269 C C . GLN A 1 796 ? -26.202 -7.790 30.845 1.00 92.75 796 GLN A C 1
ATOM 6271 O O . GLN A 1 796 ? -25.146 -8.411 30.931 1.00 92.75 796 GLN A O 1
ATOM 6276 N N . HIS A 1 797 ? -26.261 -6.480 31.063 1.00 92.19 797 HIS A N 1
ATOM 6277 C CA . HIS A 1 797 ? -25.093 -5.717 31.464 1.00 92.19 797 HIS A CA 1
ATOM 6278 C C . HIS A 1 797 ? -24.663 -6.076 32.894 1.00 92.19 797 HIS A C 1
ATOM 6280 O O . HIS A 1 797 ? -25.412 -5.859 33.845 1.00 92.19 797 HIS A O 1
ATOM 6286 N N . ASN A 1 798 ? -23.423 -6.546 33.050 1.00 94.94 798 ASN A N 1
ATOM 6287 C CA . ASN A 1 798 ? -22.777 -6.718 34.349 1.00 94.94 798 ASN A CA 1
ATOM 6288 C C . ASN A 1 798 ? -21.579 -5.750 34.485 1.00 94.94 798 ASN A C 1
ATOM 6290 O O . ASN A 1 798 ? -20.706 -5.758 33.605 1.00 94.94 798 ASN A O 1
ATOM 6294 N N . PRO A 1 799 ? -21.491 -4.935 35.558 1.00 93.06 799 PRO A N 1
ATOM 6295 C CA . PRO A 1 799 ? -20.414 -3.956 35.726 1.00 93.06 799 PRO A CA 1
ATOM 6296 C C . PRO A 1 799 ? -19.012 -4.573 35.778 1.00 93.06 799 PRO A C 1
ATOM 6298 O O . PRO A 1 799 ? -18.097 -4.050 35.149 1.00 93.06 799 PRO A O 1
ATOM 6301 N N . LEU A 1 800 ? -18.838 -5.698 36.480 1.00 94.31 800 LEU A N 1
ATOM 6302 C CA . LEU A 1 800 ? -17.546 -6.375 36.621 1.00 94.31 800 LEU A CA 1
ATOM 6303 C C . LEU A 1 800 ? -17.080 -6.955 35.281 1.00 94.31 800 LEU A C 1
ATOM 6305 O O . LEU A 1 800 ? -15.973 -6.653 34.831 1.00 94.31 800 LEU A O 1
ATOM 6309 N N . ALA A 1 801 ? -17.945 -7.730 34.620 1.00 93.56 801 ALA A N 1
ATOM 6310 C CA . ALA A 1 801 ? -17.650 -8.331 33.319 1.00 93.56 801 ALA A CA 1
ATOM 6311 C C . ALA A 1 801 ? -17.346 -7.258 32.260 1.00 93.56 801 ALA A C 1
ATOM 6313 O O . ALA A 1 801 ? -16.355 -7.344 31.531 1.00 93.56 801 ALA A O 1
ATOM 6314 N N . THR A 1 802 ? -18.164 -6.200 32.214 1.00 93.69 802 THR A N 1
ATOM 6315 C CA . THR A 1 802 ? -17.990 -5.100 31.258 1.00 93.69 802 THR A CA 1
ATOM 6316 C C . THR A 1 802 ? -16.711 -4.316 31.533 1.00 93.69 802 THR A C 1
ATOM 6318 O O . THR A 1 802 ? -15.979 -4.009 30.592 1.00 93.69 802 THR A O 1
ATOM 6321 N N . ALA A 1 803 ? -16.409 -4.005 32.799 1.00 93.56 803 ALA A N 1
ATOM 6322 C CA . ALA A 1 803 ? -15.184 -3.306 33.172 1.00 93.56 803 ALA A CA 1
ATOM 6323 C C . ALA A 1 803 ? -13.938 -4.126 32.819 1.00 93.56 803 ALA A C 1
ATOM 6325 O O . ALA A 1 803 ? -12.993 -3.552 32.284 1.00 93.56 803 ALA A O 1
ATOM 6326 N N . MET A 1 804 ? -13.951 -5.447 33.034 1.00 92.38 804 MET A N 1
ATOM 6327 C CA . MET A 1 804 ? -12.846 -6.337 32.658 1.00 92.38 804 MET A CA 1
ATOM 6328 C C . MET A 1 804 ? -12.645 -6.380 31.139 1.00 92.38 804 MET A C 1
ATOM 6330 O O . MET A 1 804 ? -11.557 -6.073 30.654 1.00 92.38 804 MET A O 1
ATOM 6334 N N . ARG A 1 805 ? -13.697 -6.663 30.357 1.00 90.56 805 ARG A N 1
ATOM 6335 C CA . ARG A 1 805 ? -13.589 -6.701 28.886 1.00 90.56 805 ARG A CA 1
ATOM 6336 C C . ARG A 1 805 ? -13.204 -5.341 28.300 1.00 90.56 805 ARG A C 1
ATOM 6338 O O . ARG A 1 805 ? -12.392 -5.262 27.378 1.00 90.56 805 ARG A O 1
ATOM 6345 N N . ARG A 1 806 ? -13.726 -4.243 28.862 1.00 89.31 806 ARG A N 1
ATOM 6346 C CA . ARG A 1 806 ? -13.300 -2.882 28.502 1.00 89.31 806 ARG A CA 1
ATOM 6347 C C . ARG A 1 806 ? -11.838 -2.652 28.876 1.00 89.31 806 ARG A C 1
ATOM 6349 O O . ARG A 1 806 ? -11.122 -2.059 28.079 1.00 89.31 806 ARG A O 1
ATOM 6356 N N . GLN A 1 807 ? -11.379 -3.117 30.035 1.00 88.50 807 GLN A N 1
ATOM 6357 C CA . GLN A 1 807 ? -9.982 -2.991 30.443 1.00 88.50 807 GLN A CA 1
ATOM 6358 C C . GLN A 1 807 ? -9.053 -3.663 29.433 1.00 88.50 807 GLN A C 1
ATOM 6360 O O . GLN A 1 807 ? -8.085 -3.030 29.030 1.00 88.50 807 GLN A O 1
ATOM 6365 N N . ILE A 1 808 ? -9.382 -4.873 28.972 1.00 85.50 808 ILE A N 1
ATOM 6366 C CA . ILE A 1 808 ? -8.603 -5.625 27.973 1.00 85.50 808 ILE A CA 1
ATOM 6367 C C . ILE A 1 808 ? -8.558 -4.875 26.641 1.00 85.50 808 ILE A C 1
ATOM 6369 O O . ILE A 1 808 ? -7.476 -4.625 26.123 1.00 85.50 808 ILE A O 1
ATOM 6373 N N . ARG A 1 809 ? -9.711 -4.407 26.139 1.00 79.75 809 ARG A N 1
ATOM 6374 C CA . ARG A 1 809 ? -9.792 -3.606 24.899 1.00 79.75 809 ARG A CA 1
ATOM 6375 C C . ARG A 1 809 ? -8.990 -2.299 24.966 1.00 79.75 809 ARG A C 1
ATOM 6377 O O . ARG A 1 809 ? -8.510 -1.818 23.946 1.00 79.75 809 ARG A O 1
ATOM 6384 N N . TRP A 1 810 ? -8.873 -1.703 26.154 1.00 76.25 810 TRP A N 1
ATOM 6385 C CA . TRP A 1 810 ? -8.096 -0.479 26.402 1.00 76.25 810 TRP A CA 1
ATOM 6386 C C . TRP A 1 810 ? -6.647 -0.752 26.829 1.00 76.25 810 TRP A C 1
ATOM 6388 O O . TRP A 1 810 ? -5.866 0.188 27.033 1.00 76.25 810 TRP A O 1
ATOM 6398 N N . HIS A 1 811 ? -6.283 -2.021 26.984 1.00 71.56 811 HIS A N 1
ATOM 6399 C CA . HIS A 1 811 ? -4.943 -2.458 27.310 1.00 71.56 811 HIS A CA 1
ATOM 6400 C C . HIS A 1 811 ? -4.189 -2.844 26.035 1.00 71.56 811 HIS A C 1
ATOM 6402 O O . HIS A 1 811 ? -4.766 -3.235 25.026 1.00 71.56 811 HIS A O 1
ATOM 6408 N N . VAL A 1 812 ? -2.879 -2.632 26.045 1.00 55.22 812 VAL A N 1
ATOM 6409 C CA . VAL A 1 812 ? -2.095 -2.468 24.824 1.00 55.22 812 VAL A CA 1
ATOM 6410 C C . VAL A 1 812 ? -1.115 -3.625 24.698 1.00 55.22 812 VAL A C 1
ATOM 6412 O O . VAL A 1 812 ? 0.043 -3.459 25.030 1.00 55.22 812 VAL A O 1
ATOM 6415 N N . LEU A 1 813 ? -1.564 -4.789 24.238 1.00 52.34 813 LEU A N 1
ATOM 6416 C CA . LEU A 1 813 ? -0.672 -5.935 24.004 1.00 52.34 813 LEU A CA 1
ATOM 6417 C C . LEU A 1 813 ? 0.120 -5.790 22.704 1.00 52.34 813 LEU A C 1
ATOM 6419 O O . LEU A 1 813 ? 1.344 -5.737 22.714 1.00 52.34 813 LEU A O 1
ATOM 6423 N N . ASP A 1 814 ? -0.585 -5.597 21.591 1.00 42.88 814 ASP A N 1
ATOM 6424 C CA . ASP A 1 814 ? 0.014 -5.515 20.250 1.00 42.88 814 ASP A CA 1
ATOM 6425 C C . ASP A 1 814 ? 0.618 -4.148 19.895 1.00 42.88 814 ASP A C 1
ATOM 6427 O O . ASP A 1 814 ? 1.176 -3.944 18.819 1.00 42.88 814 ASP A O 1
ATOM 6431 N N . ASN A 1 815 ? 0.494 -3.170 20.790 1.00 43.41 815 ASN A N 1
ATOM 6432 C CA . ASN A 1 815 ? 0.767 -1.766 20.489 1.00 43.41 815 ASN A CA 1
ATOM 6433 C C . ASN A 1 815 ? 1.653 -1.087 21.547 1.00 43.41 815 ASN A C 1
ATOM 6435 O O . ASN A 1 815 ? 1.687 0.143 21.600 1.00 43.41 815 ASN A O 1
ATOM 6439 N N . GLU A 1 816 ? 2.380 -1.829 22.399 1.00 41.47 816 GLU A N 1
ATOM 6440 C CA . GLU A 1 816 ? 3.312 -1.209 23.369 1.00 41.47 816 GLU A CA 1
ATOM 6441 C C . GLU A 1 816 ? 4.384 -0.343 22.677 1.00 41.47 816 GLU A C 1
ATOM 6443 O O . GLU A 1 816 ? 4.890 0.630 23.248 1.00 41.47 816 GLU A O 1
ATOM 6448 N N . TRP A 1 817 ? 4.644 -0.645 21.401 1.00 38.72 817 TRP A N 1
ATOM 6449 C CA . TRP A 1 817 ? 5.508 0.080 20.467 1.00 38.72 817 TRP A CA 1
ATOM 6450 C C . TRP A 1 817 ? 4.844 1.305 19.817 1.00 38.72 817 TRP A C 1
ATOM 6452 O O . TRP A 1 817 ? 5.512 2.149 19.213 1.00 38.72 817 TRP A O 1
ATOM 6462 N N . ASN A 1 818 ? 3.522 1.435 19.936 1.00 44.00 818 ASN A N 1
ATOM 6463 C CA . ASN A 1 818 ? 2.756 2.587 19.487 1.00 44.00 818 ASN A CA 1
ATOM 6464 C C . ASN A 1 818 ? 2.662 3.613 20.617 1.00 44.00 818 ASN A C 1
ATOM 6466 O O . ASN A 1 818 ? 1.756 3.596 21.455 1.00 44.00 818 ASN A O 1
ATOM 6470 N N . LEU A 1 819 ? 3.612 4.550 20.595 1.00 43.03 819 LEU A N 1
ATOM 6471 C CA . LEU A 1 819 ? 3.735 5.641 21.564 1.00 43.03 819 LEU A CA 1
ATOM 6472 C C . LEU A 1 819 ? 2.417 6.409 21.794 1.00 43.03 819 LEU A C 1
ATOM 6474 O O . LEU A 1 819 ? 2.180 6.856 22.907 1.00 43.03 819 LEU A O 1
ATOM 6478 N N . PHE A 1 820 ? 1.521 6.502 20.803 1.00 46.91 820 PHE A N 1
ATOM 6479 C CA . PHE A 1 820 ? 0.248 7.227 20.931 1.00 46.91 820 PHE A CA 1
ATOM 6480 C C . PHE A 1 820 ? -0.814 6.471 21.734 1.00 46.91 820 PHE A C 1
ATOM 6482 O O . PHE A 1 820 ? -1.579 7.092 22.464 1.00 46.91 820 PHE A O 1
ATOM 6489 N N . ILE A 1 821 ? -0.856 5.140 21.643 1.00 52.00 821 ILE A N 1
ATOM 6490 C CA . ILE A 1 821 ? -1.753 4.329 22.481 1.00 52.00 821 ILE A CA 1
ATOM 6491 C C . ILE A 1 821 ? -1.153 4.206 23.887 1.00 52.00 821 ILE A C 1
ATOM 6493 O O . ILE A 1 821 ? -1.870 4.295 24.886 1.00 52.00 821 ILE A O 1
ATOM 6497 N N . ARG A 1 822 ? 0.181 4.101 23.979 1.00 53.53 822 ARG A N 1
ATOM 6498 C CA . ARG A 1 822 ? 0.912 4.127 25.252 1.00 53.53 822 ARG A CA 1
ATOM 6499 C C . ARG A 1 822 ? 0.721 5.442 26.017 1.00 53.53 822 ARG A C 1
ATOM 6501 O O . ARG A 1 822 ? 0.627 5.406 27.243 1.00 53.53 822 ARG A O 1
ATOM 6508 N N . TRP A 1 823 ? 0.632 6.571 25.315 1.00 59.38 823 TRP A N 1
ATOM 6509 C CA . TRP A 1 823 ? 0.452 7.911 25.889 1.00 59.38 823 TRP A CA 1
ATOM 6510 C C . TRP A 1 823 ? -0.967 8.472 25.754 1.00 59.38 823 TRP A C 1
ATOM 6512 O O . TRP A 1 823 ? -1.169 9.657 25.999 1.00 59.38 823 TRP A O 1
ATOM 6522 N N . ASN A 1 824 ? -1.961 7.651 25.397 1.00 73.12 824 ASN A N 1
ATOM 6523 C CA . ASN A 1 824 ? -3.351 8.097 25.344 1.00 73.12 824 ASN A CA 1
ATOM 6524 C C . ASN A 1 824 ? -3.767 8.640 26.730 1.00 73.12 824 ASN A C 1
ATOM 6526 O O . ASN A 1 824 ? -3.817 7.855 27.684 1.00 73.12 824 ASN A O 1
ATOM 6530 N N . PRO A 1 825 ? -4.089 9.941 26.868 1.00 79.69 825 PRO A N 1
ATOM 6531 C CA . PRO A 1 825 ? -4.371 10.545 28.167 1.00 79.69 825 PRO A CA 1
ATOM 6532 C C . PRO A 1 825 ? -5.659 10.000 28.787 1.00 79.69 825 PRO A C 1
ATOM 6534 O O . PRO A 1 825 ? -5.758 9.947 30.007 1.00 79.69 825 PRO A O 1
ATOM 6537 N N . ALA A 1 826 ? -6.612 9.516 27.980 1.00 80.38 826 ALA A N 1
ATOM 6538 C CA . ALA A 1 826 ? -7.824 8.863 28.467 1.00 80.38 826 ALA A CA 1
ATOM 6539 C C . ALA A 1 826 ? -7.541 7.477 29.064 1.00 80.38 826 ALA A C 1
ATOM 6541 O O . ALA A 1 826 ? -8.298 7.012 29.913 1.00 80.38 826 ALA A O 1
ATOM 6542 N N . ARG A 1 827 ? -6.451 6.809 28.659 1.00 81.94 827 ARG A N 1
ATOM 6543 C CA . ARG A 1 827 ? -6.144 5.438 29.084 1.00 81.94 827 ARG A CA 1
ATOM 6544 C C . ARG A 1 827 ? -5.957 5.329 30.604 1.00 81.94 827 ARG A C 1
ATOM 6546 O O . ARG A 1 827 ? -6.643 4.491 31.181 1.00 81.94 827 ARG A O 1
ATOM 6553 N N . PRO A 1 828 ? -5.137 6.157 31.286 1.00 82.25 828 PRO A N 1
ATOM 6554 C CA . PRO A 1 828 ? -5.082 6.166 32.748 1.00 82.25 828 PRO A CA 1
ATOM 6555 C C . PRO A 1 828 ? -6.445 6.381 33.417 1.00 82.25 828 PRO A C 1
ATOM 6557 O O . PRO A 1 828 ? -6.727 5.723 34.412 1.00 82.25 828 PRO A O 1
ATOM 6560 N N . PHE A 1 829 ? -7.314 7.240 32.867 1.00 86.81 829 PHE A N 1
ATOM 6561 C CA . PHE A 1 829 ? -8.650 7.482 33.427 1.00 86.81 829 PHE A CA 1
ATOM 6562 C C . PHE A 1 829 ? -9.591 6.294 33.237 1.00 86.81 829 PHE A C 1
ATOM 6564 O O . PHE A 1 829 ? -10.283 5.912 34.177 1.00 86.81 829 PHE A O 1
ATOM 6571 N N . VAL A 1 830 ? -9.604 5.681 32.050 1.00 87.06 830 VAL A N 1
ATOM 6572 C CA . VAL A 1 830 ? -10.392 4.470 31.781 1.00 87.06 830 VAL A CA 1
ATOM 6573 C C . VAL A 1 830 ? -9.895 3.322 32.652 1.00 87.06 830 VAL A C 1
ATOM 6575 O O . VAL A 1 830 ? -10.706 2.653 33.285 1.00 87.06 830 VAL A O 1
ATOM 6578 N N . GLN A 1 831 ? -8.575 3.141 32.752 1.00 87.50 831 GLN A N 1
ATOM 6579 C CA . GLN A 1 831 ? -7.976 2.131 33.619 1.00 87.50 831 GLN A CA 1
ATOM 6580 C C . GLN A 1 831 ? -8.322 2.380 35.083 1.00 87.50 831 GLN A C 1
ATOM 6582 O O . GLN A 1 831 ? -8.732 1.453 35.768 1.00 87.50 831 GLN A O 1
ATOM 6587 N N . TRP A 1 832 ? -8.223 3.621 35.559 1.00 89.94 832 TRP A N 1
ATOM 6588 C CA . TRP A 1 832 ? -8.628 3.993 36.912 1.00 89.94 832 TRP A CA 1
ATOM 6589 C C . TRP A 1 832 ? -10.115 3.723 37.164 1.00 89.94 832 TRP A C 1
ATOM 6591 O O . TRP A 1 832 ? -10.461 3.142 38.190 1.00 89.94 832 TRP A O 1
ATOM 6601 N N . TYR A 1 833 ? -10.990 4.094 36.227 1.00 92.38 833 TYR A N 1
ATOM 6602 C CA . TYR A 1 833 ? -12.434 3.910 36.351 1.00 92.38 833 TYR A CA 1
ATOM 6603 C C . TYR A 1 833 ? -12.820 2.431 36.376 1.00 92.38 833 TYR A C 1
ATOM 6605 O O . TYR A 1 833 ? -13.532 1.998 37.280 1.00 92.38 833 TYR A O 1
ATOM 6613 N N . ASN A 1 834 ? -12.304 1.645 35.428 1.00 93.31 834 ASN A N 1
ATOM 6614 C CA . ASN A 1 834 ? -12.533 0.205 35.378 1.00 93.31 834 ASN A CA 1
ATOM 6615 C C . ASN A 1 834 ? -11.950 -0.476 36.622 1.00 93.31 834 ASN A C 1
ATOM 6617 O O . ASN A 1 834 ? -12.626 -1.304 37.220 1.00 93.31 834 ASN A O 1
ATOM 6621 N N . ASN A 1 835 ? -10.743 -0.094 37.062 1.00 92.25 835 ASN A N 1
ATOM 6622 C CA . ASN A 1 835 ? -10.151 -0.597 38.305 1.00 92.25 835 ASN A CA 1
ATOM 6623 C C . ASN A 1 835 ? -11.060 -0.301 39.494 1.00 92.25 835 ASN A C 1
ATOM 6625 O O . ASN A 1 835 ? -11.378 -1.208 40.248 1.00 92.25 835 ASN A O 1
ATOM 6629 N N . ARG A 1 836 ? -11.551 0.934 39.624 1.00 93.06 836 ARG A N 1
ATOM 6630 C CA . ARG A 1 836 ? -12.464 1.318 40.703 1.00 93.06 836 ARG A CA 1
ATOM 6631 C C . ARG A 1 836 ? -13.768 0.520 40.662 1.00 93.06 836 ARG A C 1
ATOM 6633 O O . ARG A 1 836 ? -14.248 0.128 41.720 1.00 93.06 836 ARG A O 1
ATOM 6640 N N . GLN A 1 837 ? -14.340 0.280 39.481 1.00 94.19 837 GLN A N 1
ATOM 6641 C CA . GLN A 1 837 ? -15.548 -0.537 39.340 1.00 94.19 837 GLN A CA 1
ATOM 6642 C C . GLN A 1 837 ? -15.304 -2.001 39.712 1.00 94.19 837 GLN A C 1
ATOM 6644 O O . GLN A 1 837 ? -16.053 -2.551 40.516 1.00 94.19 837 GLN A O 1
ATOM 6649 N N . MET A 1 838 ? -14.252 -2.613 39.159 1.00 94.75 838 MET A N 1
ATOM 6650 C CA . MET A 1 838 ? -13.890 -4.001 39.449 1.00 94.75 838 MET A CA 1
ATOM 6651 C C . MET A 1 838 ? -13.579 -4.180 40.935 1.00 94.75 838 MET A C 1
ATOM 6653 O O . MET A 1 838 ? -14.131 -5.073 41.571 1.00 94.75 838 MET A O 1
ATOM 6657 N N . ASP A 1 839 ? -12.757 -3.296 41.504 1.00 94.00 839 ASP A N 1
ATOM 6658 C CA . ASP A 1 839 ? -12.364 -3.352 42.908 1.00 94.00 839 ASP A CA 1
ATOM 6659 C C . ASP A 1 839 ? -13.579 -3.166 43.821 1.00 94.00 839 ASP A C 1
ATOM 6661 O O . ASP A 1 839 ? -13.719 -3.909 44.783 1.00 94.00 839 ASP A O 1
ATOM 6665 N N . ALA A 1 840 ? -14.487 -2.230 43.519 1.00 93.75 840 ALA A N 1
ATOM 6666 C CA . ALA A 1 840 ? -15.696 -2.019 44.317 1.00 93.75 840 ALA A CA 1
ATOM 6667 C C . ALA A 1 840 ? -16.651 -3.221 44.262 1.00 93.75 840 ALA A C 1
ATOM 6669 O O . ALA A 1 840 ? -17.167 -3.637 45.300 1.00 93.75 840 ALA A O 1
ATOM 6670 N N . TYR A 1 841 ? -16.864 -3.792 43.073 1.00 94.69 841 TYR A N 1
ATOM 6671 C CA . TYR A 1 841 ? -17.734 -4.955 42.898 1.00 94.69 841 TYR A CA 1
ATOM 6672 C C . TYR A 1 841 ? -17.174 -6.168 43.647 1.00 94.69 841 TYR A C 1
ATOM 6674 O O . TYR A 1 841 ? -17.863 -6.771 44.468 1.00 94.69 841 TYR A O 1
ATOM 6682 N N . ILE A 1 842 ? -15.897 -6.488 43.423 1.00 94.00 842 ILE A N 1
ATOM 6683 C CA . ILE A 1 842 ? -15.231 -7.626 44.065 1.00 94.00 842 ILE A CA 1
ATOM 6684 C C . ILE A 1 842 ? -15.137 -7.415 45.580 1.00 94.00 842 ILE A C 1
ATOM 6686 O O . ILE A 1 842 ? -15.383 -8.341 46.345 1.00 94.00 842 ILE A O 1
ATOM 6690 N N . ALA A 1 843 ? -14.843 -6.195 46.036 1.00 91.88 843 ALA A N 1
ATOM 6691 C CA . ALA A 1 843 ? -14.829 -5.854 47.454 1.00 91.88 843 ALA A CA 1
ATOM 6692 C C . ALA A 1 843 ? -16.187 -6.087 48.129 1.00 91.88 843 ALA A C 1
ATOM 6694 O O . ALA A 1 843 ? -16.217 -6.567 49.262 1.00 91.88 843 ALA A O 1
ATOM 6695 N N . SER A 1 844 ? -17.286 -5.739 47.455 1.00 91.69 844 SER A N 1
ATOM 6696 C CA . SER A 1 844 ? -18.644 -5.978 47.953 1.00 91.69 844 SER A CA 1
ATOM 6697 C C . SER A 1 844 ? -18.948 -7.472 48.037 1.00 91.69 844 SER A C 1
ATOM 6699 O O . SER A 1 844 ? -19.530 -7.931 49.017 1.00 91.69 844 SER A O 1
ATOM 6701 N N . GLU A 1 845 ? -18.530 -8.236 47.030 1.00 90.62 845 GLU A N 1
ATOM 6702 C CA . GLU A 1 845 ? -18.709 -9.686 47.012 1.00 90.62 845 GLU A CA 1
ATOM 6703 C C . GLU A 1 845 ? -17.903 -10.356 48.136 1.00 90.62 845 GLU A C 1
ATOM 6705 O O . GLU A 1 845 ? -18.428 -11.186 48.870 1.00 90.62 845 GLU A O 1
ATOM 6710 N N . LEU A 1 846 ? -16.661 -9.916 48.366 1.00 90.31 846 LEU A N 1
ATOM 6711 C CA . LEU A 1 846 ? -15.822 -10.377 49.476 1.00 90.31 846 LEU A CA 1
ATOM 6712 C C . LEU A 1 846 ? -16.441 -10.094 50.851 1.00 90.31 846 LEU A C 1
ATOM 6714 O O . LEU A 1 846 ? -16.389 -10.956 51.727 1.00 90.31 846 LEU A O 1
ATOM 6718 N N . ASP A 1 847 ? -17.032 -8.912 51.052 1.00 89.94 847 ASP A N 1
ATOM 6719 C CA . ASP A 1 847 ? -17.712 -8.585 52.313 1.00 89.94 847 ASP A CA 1
ATOM 6720 C C . ASP A 1 847 ? -18.931 -9.479 52.539 1.00 89.94 847 ASP A C 1
ATOM 6722 O O . ASP A 1 847 ? -19.146 -9.946 53.659 1.00 89.94 847 ASP A O 1
ATOM 6726 N N . LYS A 1 848 ? -19.696 -9.755 51.475 1.00 88.12 848 LYS A N 1
ATOM 6727 C CA . LYS A 1 848 ? -20.821 -10.690 51.519 1.00 88.12 848 LYS A CA 1
ATOM 6728 C C . LYS A 1 848 ? -20.349 -12.087 51.925 1.00 88.12 848 LYS A C 1
ATOM 6730 O O . LYS A 1 848 ? -20.918 -12.671 52.841 1.00 88.12 848 LYS A O 1
ATOM 6735 N N . ARG A 1 849 ? -19.255 -12.585 51.339 1.00 86.38 849 ARG A N 1
ATOM 6736 C CA . ARG A 1 849 ? -18.730 -13.931 51.656 1.00 86.38 849 ARG A CA 1
ATOM 6737 C C . ARG A 1 849 ? -18.143 -14.014 53.049 1.00 86.38 849 ARG A C 1
ATOM 6739 O O . ARG A 1 849 ? -18.287 -15.027 53.721 1.00 86.38 849 ARG A O 1
ATOM 6746 N N . TYR A 1 850 ? -17.542 -12.929 53.524 1.00 86.31 850 TYR A N 1
ATOM 6747 C CA . TYR A 1 850 ? -17.110 -12.840 54.912 1.00 86.31 850 TYR A CA 1
ATOM 6748 C C . TYR A 1 850 ? -18.291 -12.812 55.892 1.00 86.31 850 TYR A C 1
ATOM 6750 O O . TYR A 1 850 ? -18.197 -13.388 56.974 1.00 86.31 850 TYR A O 1
ATOM 6758 N N . ALA A 1 851 ? -19.403 -12.159 55.544 1.00 85.50 851 ALA A N 1
ATOM 6759 C CA . ALA A 1 851 ? -20.614 -12.184 56.360 1.00 85.50 851 ALA A CA 1
ATOM 6760 C C . ALA A 1 851 ? -21.209 -13.598 56.442 1.00 85.50 851 ALA A C 1
ATOM 6762 O O . ALA A 1 851 ? -21.422 -14.083 57.549 1.00 85.50 851 ALA A O 1
ATOM 6763 N N . GLU A 1 852 ? -21.359 -14.276 55.301 1.00 81.88 852 GLU A N 1
ATOM 6764 C CA . GLU A 1 852 ? -21.832 -15.667 55.222 1.00 81.88 852 GLU A CA 1
ATOM 6765 C C . GLU A 1 852 ? -20.922 -16.618 56.020 1.00 81.88 852 GLU A C 1
ATOM 6767 O O . GLU A 1 852 ? -21.394 -17.404 56.837 1.00 81.88 852 GLU A O 1
ATOM 6772 N N . TRP A 1 853 ? -19.602 -16.478 55.871 1.00 81.50 853 TRP A N 1
ATOM 6773 C CA . TRP A 1 853 ? -18.613 -17.265 56.611 1.00 81.50 853 TRP A CA 1
ATOM 6774 C C . TRP A 1 853 ? -18.708 -17.091 58.136 1.00 81.50 853 TRP A C 1
ATOM 6776 O O . TRP A 1 853 ? -18.484 -18.036 58.889 1.00 81.50 853 TRP A O 1
ATOM 6786 N N . LYS A 1 854 ? -19.032 -15.880 58.615 1.00 80.88 854 LYS A N 1
ATOM 6787 C CA . LYS A 1 854 ? -19.207 -15.618 60.054 1.00 80.88 854 LYS A CA 1
ATOM 6788 C C . LYS A 1 854 ? -20.449 -16.299 60.625 1.00 80.88 854 LYS A C 1
ATOM 6790 O O . LYS A 1 854 ? -20.440 -16.612 61.814 1.00 80.88 854 LYS A O 1
ATOM 6795 N N . GLU A 1 855 ? -21.498 -16.446 59.820 1.00 78.81 855 GLU A N 1
ATOM 6796 C CA . GLU A 1 855 ? -22.757 -17.078 60.221 1.00 78.81 855 GLU A CA 1
ATOM 6797 C C . GLU A 1 855 ? -22.624 -18.604 60.272 1.00 78.81 855 GLU A C 1
ATOM 6799 O O . GLU A 1 855 ? -23.141 -19.223 61.201 1.00 78.81 855 GLU A O 1
ATOM 6804 N N . ASP A 1 856 ? -21.882 -19.201 59.334 1.00 72.62 856 ASP A N 1
ATOM 6805 C CA . ASP A 1 856 ? -21.643 -20.642 59.292 1.00 72.62 856 ASP A CA 1
ATOM 6806 C C . ASP A 1 856 ? -20.257 -20.992 58.710 1.00 72.62 856 ASP A C 1
ATOM 6808 O O . ASP A 1 856 ? -19.996 -20.926 57.507 1.00 72.62 856 ASP A O 1
ATOM 6812 N N . GLU A 1 857 ? -19.350 -21.430 59.588 1.00 66.19 857 GLU A N 1
ATOM 6813 C CA . GLU A 1 857 ? -17.984 -21.825 59.220 1.00 66.19 857 GLU A CA 1
ATOM 6814 C C . GLU A 1 857 ? -17.925 -23.137 58.421 1.00 66.19 857 GLU A C 1
ATOM 6816 O O . GLU A 1 857 ? -16.906 -23.426 57.792 1.00 66.19 857 GLU A O 1
ATOM 6821 N N . SER A 1 858 ? -18.991 -23.945 58.428 1.00 60.38 858 SER A N 1
ATOM 6822 C CA . SER A 1 858 ? -19.024 -25.236 57.734 1.00 60.38 858 SER A CA 1
ATOM 6823 C C . SER A 1 858 ? -19.392 -25.099 56.250 1.00 60.38 858 SER A C 1
ATOM 6825 O O . SER A 1 858 ? -18.828 -25.804 55.405 1.00 60.38 858 SER A O 1
ATOM 6827 N N . THR A 1 859 ? -20.245 -24.128 55.898 1.00 55.75 859 THR A N 1
ATOM 6828 C CA . THR A 1 859 ? -20.622 -23.812 54.504 1.00 55.75 859 THR A CA 1
ATOM 6829 C C . THR A 1 859 ? -19.513 -23.108 53.718 1.00 55.75 859 THR A C 1
ATOM 6831 O O . THR A 1 859 ? -19.474 -23.197 52.489 1.00 55.75 859 THR A O 1
ATOM 6834 N N . ALA A 1 860 ? -18.546 -22.516 54.420 1.00 52.41 860 ALA A N 1
ATOM 6835 C CA . ALA A 1 860 ? -17.344 -21.880 53.887 1.00 52.41 860 ALA A CA 1
ATOM 6836 C C . ALA A 1 860 ? -16.466 -22.756 52.977 1.00 52.41 860 ALA A C 1
ATOM 6838 O O . ALA A 1 860 ? -15.698 -22.247 52.168 1.00 52.41 860 ALA A O 1
ATOM 6839 N N . SER A 1 861 ? -16.505 -24.078 53.132 1.00 52.12 861 SER A N 1
ATOM 6840 C CA . SER A 1 861 ? -15.516 -24.963 52.502 1.00 52.12 861 SER A CA 1
ATOM 6841 C C . SER A 1 861 ? -15.903 -25.475 51.108 1.00 52.12 861 SER A C 1
ATOM 6843 O O . SER A 1 861 ? -15.094 -26.150 50.478 1.00 52.12 861 SER A O 1
ATOM 6845 N N . SER A 1 862 ? -17.108 -25.171 50.601 1.00 56.38 862 SER A N 1
ATOM 6846 C CA . SER A 1 862 ? -17.663 -25.884 49.432 1.00 56.38 862 SER A CA 1
ATOM 6847 C C . SER A 1 862 ? -18.076 -25.029 48.226 1.00 56.38 862 SER A C 1
ATOM 6849 O O . SER A 1 862 ? -18.224 -25.584 47.141 1.00 56.38 862 SER A O 1
ATOM 6851 N N . ARG A 1 863 ? -18.229 -23.702 48.350 1.00 68.25 863 ARG A N 1
ATOM 6852 C CA . ARG A 1 863 ? -18.941 -22.909 47.322 1.00 68.25 863 ARG A CA 1
ATOM 6853 C C . ARG A 1 863 ? -18.082 -22.324 46.206 1.00 68.25 863 ARG A C 1
ATOM 6855 O O . ARG A 1 863 ? -18.372 -22.571 45.047 1.00 68.25 863 ARG A O 1
ATOM 6862 N N . SER A 1 864 ? -17.011 -21.599 46.526 1.00 82.69 864 SER A N 1
ATOM 6863 C CA . SER A 1 864 ? -16.107 -21.049 45.501 1.00 82.69 864 SER A CA 1
ATOM 6864 C C . SER A 1 864 ? -14.657 -20.971 45.948 1.00 82.69 864 SER A C 1
ATOM 6866 O O . SER A 1 864 ? -14.322 -21.065 47.133 1.00 82.69 864 SER A O 1
ATOM 6868 N N . ILE A 1 865 ? -13.786 -20.729 44.970 1.00 85.38 865 ILE A N 1
ATOM 6869 C CA . ILE A 1 865 ? -12.340 -20.602 45.162 1.00 85.38 865 ILE A CA 1
ATOM 6870 C C . ILE A 1 865 ? -12.003 -19.509 46.182 1.00 85.38 865 ILE A C 1
ATOM 6872 O O . ILE A 1 865 ? -11.076 -19.675 46.979 1.00 85.38 865 ILE A O 1
ATOM 6876 N N . ILE A 1 866 ? -12.766 -18.411 46.213 1.00 84.25 866 ILE A N 1
ATOM 6877 C CA . ILE A 1 866 ? -12.518 -17.349 47.186 1.00 84.25 866 ILE A CA 1
ATOM 6878 C C . ILE A 1 866 ? -12.879 -17.744 48.618 1.00 84.25 866 ILE A C 1
ATOM 6880 O O . ILE A 1 866 ? -12.168 -17.351 49.541 1.00 84.25 866 ILE A O 1
ATOM 6884 N N . HIS A 1 867 ? -13.924 -18.549 48.824 1.00 82.00 867 HIS A N 1
ATOM 6885 C CA . HIS A 1 867 ? -14.267 -19.021 50.165 1.00 82.00 867 HIS A CA 1
ATOM 6886 C C . HIS A 1 867 ? -13.177 -19.936 50.723 1.00 82.00 867 HIS A C 1
ATOM 6888 O O . HIS A 1 867 ? -12.808 -19.813 51.889 1.00 82.00 867 HIS A O 1
ATOM 6894 N N . LEU A 1 868 ? -12.592 -20.786 49.874 1.00 82.56 868 LEU A N 1
ATOM 6895 C CA . LEU A 1 868 ? -11.457 -21.630 50.249 1.00 82.56 868 LEU A CA 1
ATOM 6896 C C . LEU A 1 868 ? -10.228 -20.799 50.635 1.00 82.56 868 LEU A C 1
ATOM 6898 O O . LEU A 1 868 ? -9.589 -21.076 51.651 1.00 82.56 868 LEU A O 1
ATOM 6902 N N . ALA A 1 869 ? -9.923 -19.747 49.871 1.00 83.06 869 ALA A N 1
ATOM 6903 C CA . ALA A 1 869 ? -8.826 -18.840 50.196 1.00 83.06 869 ALA A CA 1
ATOM 6904 C C . ALA A 1 869 ? -9.095 -18.034 51.482 1.00 83.06 869 ALA A C 1
ATOM 6906 O O . ALA A 1 869 ? -8.182 -17.842 52.287 1.00 83.06 869 ALA A O 1
ATOM 6907 N N . LEU A 1 870 ? -10.343 -17.600 51.702 1.00 84.00 870 LEU A N 1
ATOM 6908 C CA . LEU A 1 870 ? -10.777 -16.921 52.923 1.00 84.00 870 LEU A CA 1
ATOM 6909 C C . LEU A 1 870 ? -10.635 -17.839 54.143 1.00 84.00 870 LEU A C 1
ATOM 6911 O O . LEU A 1 870 ? -10.012 -17.444 55.125 1.00 84.00 870 LEU A O 1
ATOM 6915 N N . ALA A 1 871 ? -11.140 -19.071 54.065 1.00 80.25 871 ALA A N 1
ATOM 6916 C CA . ALA A 1 871 ? -11.030 -20.059 55.135 1.00 80.25 871 ALA A CA 1
ATOM 6917 C C . ALA A 1 871 ? -9.562 -20.388 55.454 1.00 80.25 871 ALA A C 1
ATOM 6919 O O . ALA A 1 871 ? -9.171 -20.401 56.620 1.00 80.25 871 ALA A O 1
ATOM 6920 N N . GLY A 1 872 ? -8.727 -20.573 54.424 1.00 80.75 872 GLY A N 1
ATOM 6921 C CA . GLY A 1 872 ? -7.291 -20.800 54.587 1.00 80.75 872 GLY A CA 1
ATOM 6922 C C . GLY A 1 872 ? -6.569 -19.629 55.259 1.00 80.75 872 GLY A C 1
ATOM 6923 O O . GLY A 1 872 ? -5.693 -19.847 56.092 1.00 80.75 872 GLY A O 1
ATOM 6924 N N . HIS A 1 873 ? -6.955 -18.388 54.952 1.00 81.50 873 HIS A N 1
ATOM 6925 C CA . HIS A 1 873 ? -6.408 -17.209 55.621 1.00 81.50 873 HIS A CA 1
ATOM 6926 C C . HIS A 1 873 ? -6.875 -17.104 57.078 1.00 81.50 873 HIS A C 1
ATOM 6928 O O . HIS A 1 873 ? -6.054 -16.880 57.968 1.00 81.50 873 HIS A O 1
ATOM 6934 N N . MET A 1 874 ? -8.163 -17.320 57.347 1.00 78.88 874 MET A N 1
ATOM 6935 C CA . MET A 1 874 ? -8.713 -17.241 58.705 1.00 78.88 874 MET A CA 1
ATOM 6936 C C . MET A 1 874 ? -8.157 -18.321 59.629 1.00 78.88 874 MET A C 1
ATOM 6938 O O . MET A 1 874 ? -7.900 -18.037 60.793 1.00 78.88 874 MET A O 1
ATOM 6942 N N . ALA A 1 875 ? -7.851 -19.512 59.109 1.00 76.94 875 ALA A N 1
ATOM 6943 C CA . ALA A 1 875 ? -7.181 -20.565 59.874 1.00 76.94 875 ALA A CA 1
ATOM 6944 C C . ALA A 1 875 ? -5.800 -20.146 60.423 1.00 76.94 875 ALA A C 1
ATOM 6946 O O . ALA A 1 875 ? -5.293 -20.767 61.354 1.00 76.94 875 ALA A O 1
ATOM 6947 N N . THR A 1 876 ? -5.184 -19.096 59.865 1.00 74.81 876 THR A N 1
ATOM 6948 C CA . THR A 1 876 ? -3.907 -18.550 60.355 1.00 74.81 876 THR A CA 1
ATOM 6949 C C . THR A 1 876 ? -4.061 -17.445 61.404 1.00 74.81 876 THR A C 1
ATOM 6951 O O . THR A 1 876 ? -3.071 -17.070 62.032 1.00 74.81 876 THR A O 1
ATOM 6954 N N . GLN A 1 877 ? -5.276 -16.928 61.626 1.00 70.56 877 GLN A N 1
ATOM 6955 C CA . GLN A 1 877 ? -5.560 -15.885 62.614 1.00 70.56 877 GLN A CA 1
ATOM 6956 C C . GLN A 1 877 ? -6.122 -16.504 63.906 1.00 70.56 877 GLN A C 1
ATOM 6958 O O . GLN A 1 877 ? -7.109 -17.229 63.881 1.00 70.56 877 GLN A O 1
ATOM 6963 N N . THR A 1 878 ? -5.512 -16.207 65.058 1.00 59.56 878 THR A N 1
ATOM 6964 C CA . THR A 1 878 ? -5.874 -16.774 66.378 1.00 59.56 878 THR A CA 1
ATOM 6965 C C . THR A 1 878 ? -6.681 -15.819 67.274 1.00 59.56 878 THR A C 1
ATOM 6967 O O . THR A 1 878 ? -6.806 -16.045 68.478 1.00 59.56 878 THR A O 1
ATOM 6970 N N . THR A 1 879 ? -7.220 -14.723 66.732 1.00 60.38 879 THR A N 1
ATOM 6971 C CA . THR A 1 879 ? -7.875 -13.657 67.509 1.00 60.38 879 THR A CA 1
ATOM 6972 C C . THR A 1 879 ? -9.365 -13.927 67.777 1.00 60.38 879 THR A C 1
ATOM 6974 O O . THR A 1 879 ? -10.172 -14.056 66.857 1.00 60.38 879 THR A O 1
ATOM 6977 N N . HIS A 1 880 ? -9.752 -13.937 69.062 1.00 62.53 880 HIS A N 1
ATOM 6978 C CA . HIS A 1 880 ? -11.146 -13.966 69.530 1.00 62.53 880 HIS A CA 1
ATOM 6979 C C . HIS A 1 880 ? -11.434 -12.762 70.453 1.00 62.53 880 HIS A C 1
ATOM 6981 O O . HIS A 1 880 ? -10.631 -12.510 71.354 1.00 62.53 880 HIS A O 1
ATOM 6987 N N . PRO A 1 881 ? -12.563 -12.032 70.296 1.00 65.88 881 PRO A N 1
ATOM 6988 C CA . PRO A 1 881 ? -13.634 -12.225 69.314 1.00 65.88 881 PRO A CA 1
ATOM 6989 C C . PRO A 1 881 ? -13.224 -11.814 67.892 1.00 65.88 881 PRO A C 1
ATOM 6991 O O . PRO A 1 881 ? -12.323 -10.999 67.695 1.00 65.88 881 PRO A O 1
ATOM 6994 N N . ARG A 1 882 ? -13.899 -12.400 66.896 1.00 72.44 882 ARG A N 1
ATOM 6995 C CA . ARG A 1 882 ? -13.584 -12.193 65.476 1.00 72.44 882 ARG A CA 1
ATOM 6996 C C . ARG A 1 882 ? -13.789 -10.728 65.074 1.00 72.44 882 ARG A C 1
ATOM 6998 O O . ARG A 1 882 ? -14.745 -10.097 65.538 1.00 72.44 882 ARG A O 1
ATOM 7005 N N . PRO A 1 883 ? -12.947 -10.183 64.182 1.00 76.94 883 PRO A N 1
ATOM 7006 C CA . PRO A 1 883 ? -13.077 -8.801 63.758 1.00 76.94 883 PRO A CA 1
ATOM 7007 C C . PRO A 1 883 ? -14.407 -8.568 63.014 1.00 76.94 883 PRO A C 1
ATOM 7009 O O . PRO A 1 883 ? -14.826 -9.390 62.192 1.00 76.94 883 PRO A O 1
ATOM 7012 N N .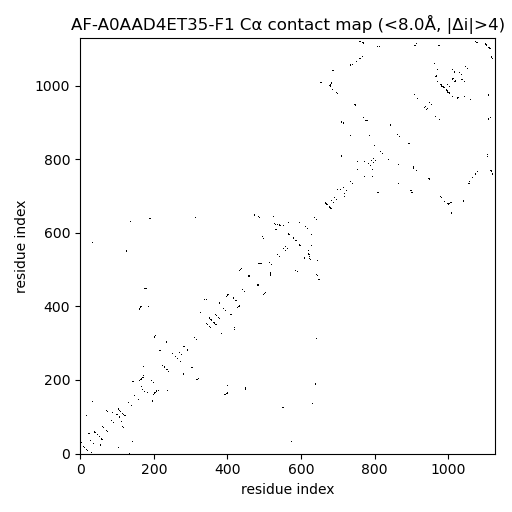 PRO A 1 884 ? -15.088 -7.432 63.259 1.00 77.88 884 PRO A N 1
ATOM 7013 C CA . PRO A 1 884 ? -16.401 -7.157 62.672 1.00 77.88 884 PRO A CA 1
ATOM 7014 C C . PRO A 1 884 ? -16.353 -7.014 61.143 1.00 77.88 884 PRO A C 1
ATOM 7016 O O . PRO A 1 884 ? -17.347 -7.299 60.468 1.00 77.88 884 PRO A O 1
ATOM 7019 N N . ARG A 1 885 ? -15.197 -6.611 60.599 1.00 82.50 885 ARG A N 1
ATOM 7020 C CA . ARG A 1 885 ? -14.926 -6.422 59.169 1.00 82.50 885 ARG A CA 1
ATOM 7021 C C . ARG A 1 885 ? -13.736 -7.271 58.732 1.00 82.50 885 ARG A C 1
ATOM 7023 O O . ARG A 1 885 ? -12.846 -7.528 59.539 1.00 82.50 885 ARG A O 1
ATOM 7030 N N . LEU A 1 886 ? -13.734 -7.663 57.459 1.00 84.56 886 LEU A N 1
ATOM 7031 C CA . LEU A 1 886 ? -12.628 -8.382 56.835 1.00 84.56 886 LEU A CA 1
ATOM 7032 C C . LEU A 1 886 ? -11.355 -7.524 56.857 1.00 84.56 886 LEU A C 1
ATOM 7034 O O . LEU A 1 886 ? -11.424 -6.311 56.640 1.00 84.56 886 LEU A O 1
ATOM 7038 N N . ASP A 1 887 ? -10.206 -8.160 57.097 1.00 86.25 887 ASP A N 1
ATOM 7039 C CA . ASP A 1 887 ? -8.909 -7.488 57.063 1.00 86.25 887 ASP A CA 1
ATOM 7040 C C . ASP A 1 887 ? -8.692 -6.768 55.721 1.00 86.25 887 ASP A C 1
ATOM 7042 O O . ASP A 1 887 ? -8.861 -7.339 54.639 1.00 86.25 887 ASP A O 1
ATOM 7046 N N . ALA A 1 888 ? -8.322 -5.488 55.794 1.00 88.12 888 ALA A N 1
ATOM 7047 C CA . ALA A 1 888 ? -8.211 -4.635 54.617 1.00 88.12 888 ALA A CA 1
ATOM 7048 C C . ALA A 1 888 ? -7.059 -5.070 53.697 1.00 88.12 888 ALA A C 1
ATOM 7050 O O . ALA A 1 888 ? -7.172 -4.937 52.474 1.00 88.12 888 ALA A O 1
ATOM 7051 N N . ALA A 1 889 ? -5.970 -5.604 54.264 1.00 88.19 889 ALA A N 1
ATOM 7052 C CA . ALA A 1 889 ? -4.830 -6.073 53.486 1.00 88.19 889 ALA A CA 1
ATOM 7053 C C . ALA A 1 889 ? -5.176 -7.361 52.727 1.00 88.19 889 ALA A C 1
ATOM 7055 O O . ALA A 1 889 ? -4.973 -7.421 51.512 1.00 88.19 889 ALA A O 1
ATOM 7056 N N . PHE A 1 890 ? -5.792 -8.340 53.397 1.00 88.69 890 PHE A N 1
ATOM 7057 C CA . PHE A 1 890 ? -6.305 -9.550 52.760 1.00 88.69 890 PHE A CA 1
ATOM 7058 C C . PHE A 1 890 ? -7.332 -9.222 51.679 1.00 88.69 890 PHE A C 1
ATOM 7060 O O . PHE A 1 890 ? -7.235 -9.731 50.567 1.00 88.69 890 PHE A O 1
ATOM 7067 N N . LYS A 1 891 ? -8.282 -8.323 51.960 1.00 90.94 891 LYS A N 1
ATOM 7068 C CA . LYS A 1 891 ? -9.310 -7.921 50.996 1.00 90.94 891 LYS A CA 1
ATOM 7069 C C . LYS A 1 891 ? -8.709 -7.322 49.723 1.00 90.94 891 LYS A C 1
ATOM 7071 O O . LYS A 1 891 ? -9.117 -7.687 48.619 1.00 90.94 891 LYS A O 1
ATOM 7076 N N . ARG A 1 892 ? -7.716 -6.435 49.859 1.00 91.00 892 ARG A N 1
ATOM 7077 C CA . ARG A 1 892 ? -6.993 -5.861 48.715 1.00 91.00 892 ARG A CA 1
ATOM 7078 C C . ARG A 1 892 ? -6.238 -6.940 47.938 1.00 91.00 892 ARG A C 1
ATOM 7080 O O . ARG A 1 892 ? -6.331 -6.974 46.715 1.00 91.00 892 ARG A O 1
ATOM 7087 N N . TRP A 1 893 ? -5.535 -7.828 48.638 1.00 91.44 893 TRP A N 1
ATOM 7088 C CA . TRP A 1 893 ? -4.802 -8.935 48.022 1.00 91.44 893 TRP A CA 1
ATOM 7089 C C . TRP A 1 893 ? -5.733 -9.884 47.254 1.00 91.44 893 TRP A C 1
ATOM 7091 O O . TRP A 1 893 ? -5.497 -10.165 46.082 1.00 91.44 893 TRP A O 1
ATOM 7101 N N . ALA A 1 894 ? -6.825 -10.323 47.880 1.00 91.06 894 ALA A N 1
ATOM 7102 C CA . ALA A 1 894 ? -7.813 -11.218 47.288 1.00 91.06 894 ALA A CA 1
ATOM 7103 C C . ALA A 1 894 ? -8.446 -10.608 46.034 1.00 91.06 894 ALA A C 1
ATOM 7105 O O . ALA A 1 894 ? -8.584 -11.290 45.020 1.00 91.06 894 ALA A O 1
ATOM 7106 N N . THR A 1 895 ? -8.756 -9.308 46.076 1.00 93.25 895 THR A N 1
ATOM 7107 C CA . THR A 1 895 ? -9.300 -8.567 44.929 1.00 93.25 895 THR A CA 1
ATOM 7108 C C . THR A 1 895 ? -8.385 -8.663 43.706 1.00 93.25 895 THR A C 1
ATOM 7110 O O . THR A 1 895 ? -8.858 -8.962 42.611 1.00 93.25 895 THR A O 1
ATOM 7113 N N . VAL A 1 896 ? -7.072 -8.495 43.888 1.00 93.44 896 VAL A N 1
ATOM 7114 C CA . VAL A 1 896 ? -6.082 -8.642 42.805 1.00 93.44 896 VAL A CA 1
ATOM 7115 C C . VAL A 1 896 ? -6.082 -10.061 42.228 1.00 93.44 896 VAL A C 1
ATOM 7117 O O . VAL A 1 896 ? -6.083 -10.231 41.008 1.00 93.44 896 VAL A O 1
ATOM 7120 N N . GLN A 1 897 ? -6.108 -11.095 43.078 1.00 93.38 897 GLN A N 1
ATOM 7121 C CA . GLN A 1 897 ? -6.082 -12.484 42.595 1.00 93.38 897 GLN A CA 1
ATOM 7122 C C . GLN A 1 897 ? -7.370 -12.859 41.852 1.00 93.38 897 GLN A C 1
ATOM 7124 O O . GLN A 1 897 ? -7.308 -13.520 40.819 1.00 93.38 897 GLN A O 1
ATOM 7129 N N . ILE A 1 898 ? -8.529 -12.388 42.320 1.00 92.44 898 ILE A N 1
ATOM 7130 C CA . ILE A 1 898 ? -9.815 -12.588 41.637 1.00 92.44 898 ILE A CA 1
ATOM 7131 C C . ILE A 1 898 ? -9.784 -11.943 40.255 1.00 92.44 898 ILE A C 1
ATOM 7133 O O . ILE A 1 898 ? -10.138 -12.589 39.275 1.00 92.44 898 ILE A O 1
ATOM 7137 N N . ARG A 1 899 ? -9.303 -10.699 40.144 1.00 93.69 899 ARG A N 1
ATOM 7138 C CA . ARG A 1 899 ? -9.153 -10.034 38.842 1.00 93.69 899 ARG A CA 1
ATOM 7139 C C . ARG A 1 899 ? -8.255 -10.830 37.900 1.00 93.69 899 ARG A C 1
ATOM 7141 O O . ARG A 1 899 ? -8.579 -10.949 36.722 1.00 93.69 899 ARG A O 1
ATOM 7148 N N . LEU A 1 900 ? -7.168 -11.407 38.415 1.00 93.12 900 LEU A N 1
ATOM 7149 C CA . LEU A 1 900 ? -6.310 -12.298 37.638 1.00 93.12 900 LEU A CA 1
ATOM 7150 C C . LEU A 1 900 ? -7.049 -13.549 37.158 1.00 93.12 900 LEU A C 1
ATOM 7152 O O . LEU A 1 900 ? -6.902 -13.907 35.992 1.00 93.12 900 LEU A O 1
ATOM 7156 N N . PHE A 1 901 ? -7.833 -14.204 38.015 1.00 93.81 901 PHE A N 1
ATOM 7157 C CA . PHE A 1 901 ? -8.587 -15.392 37.615 1.00 93.81 901 PHE A CA 1
ATOM 7158 C C . PHE A 1 901 ? -9.669 -15.068 36.595 1.00 93.81 901 PHE A C 1
ATOM 7160 O O . PHE A 1 901 ? -9.758 -15.778 35.601 1.00 93.81 901 PHE A O 1
ATOM 7167 N N . LEU A 1 902 ? -10.415 -13.976 36.783 1.00 92.81 902 LEU A N 1
ATOM 7168 C CA . LEU A 1 902 ? -11.392 -13.499 35.807 1.00 92.81 902 LEU A CA 1
ATOM 7169 C C . LEU A 1 902 ? -10.714 -13.259 34.455 1.00 92.81 902 LEU A C 1
ATOM 7171 O O . LEU A 1 902 ? -11.144 -13.835 33.464 1.00 92.81 902 LEU A O 1
ATOM 7175 N N . PHE A 1 903 ? -9.610 -12.500 34.415 1.00 91.06 903 PHE A N 1
ATOM 7176 C CA . PHE A 1 903 ? -8.858 -12.242 33.182 1.00 91.06 903 PHE A CA 1
ATOM 7177 C C . PHE A 1 903 ? -8.372 -13.537 32.516 1.00 91.06 903 PHE A C 1
ATOM 7179 O O . PHE A 1 903 ? -8.743 -13.819 31.382 1.00 91.06 903 PHE A O 1
ATOM 7186 N N . ALA A 1 904 ? -7.590 -14.350 33.228 1.00 89.75 904 ALA A N 1
ATOM 7187 C CA . ALA A 1 904 ? -6.975 -15.544 32.654 1.00 89.75 904 ALA A CA 1
ATOM 7188 C C . ALA A 1 904 ? -8.002 -16.626 32.275 1.00 89.75 904 ALA A C 1
ATOM 7190 O O . ALA A 1 904 ? -7.805 -17.333 31.288 1.00 89.75 904 ALA A O 1
ATOM 7191 N N . GLY A 1 905 ? -9.074 -16.766 33.059 1.00 88.81 905 GLY A N 1
ATOM 7192 C CA . GLY A 1 905 ? -10.063 -17.833 32.922 1.00 88.81 905 GLY A CA 1
ATOM 7193 C C . GLY A 1 905 ? -11.065 -17.623 31.790 1.00 88.81 905 GLY A C 1
ATOM 7194 O O . GLY A 1 905 ? -11.425 -18.603 31.144 1.00 88.81 905 GLY A O 1
ATOM 7195 N N . HIS A 1 906 ? -11.490 -16.384 31.515 1.00 92.81 906 HIS A N 1
ATOM 7196 C CA . HIS A 1 906 ? -12.486 -16.141 30.463 1.00 92.81 906 HIS A CA 1
ATOM 7197 C C . HIS A 1 906 ? -11.870 -16.096 29.055 1.00 92.81 906 HIS A C 1
ATOM 7199 O O . HIS A 1 906 ? -12.332 -16.801 28.160 1.00 92.81 906 HIS A O 1
ATOM 7205 N N . ASP A 1 907 ? -10.807 -15.308 28.881 1.00 88.81 907 ASP A N 1
ATOM 7206 C CA . ASP A 1 907 ? -10.278 -14.885 27.577 1.00 88.81 907 ASP A CA 1
ATOM 7207 C C . ASP A 1 907 ? -9.587 -16.042 26.836 1.00 88.81 907 ASP A C 1
ATOM 7209 O O . ASP A 1 907 ? -9.816 -16.310 25.660 1.00 88.81 907 ASP A O 1
ATOM 7213 N N . SER A 1 908 ? -8.769 -16.816 27.556 1.00 92.00 908 SER A N 1
ATOM 7214 C CA . SER A 1 908 ? -8.046 -17.948 26.963 1.00 92.00 908 SER A CA 1
ATOM 7215 C C . SER A 1 908 ? -8.961 -19.139 26.647 1.00 92.00 908 SER A C 1
ATOM 7217 O O . SER A 1 908 ? -8.768 -19.839 25.645 1.00 92.00 908 SER A O 1
ATOM 7219 N N . THR A 1 909 ? -9.984 -19.359 27.477 1.00 95.44 909 THR A N 1
ATOM 7220 C CA . THR A 1 909 ? -10.944 -20.455 27.308 1.00 95.44 909 THR A CA 1
ATOM 7221 C C . THR A 1 909 ? -11.899 -20.178 26.147 1.00 95.44 909 THR A C 1
ATOM 7223 O O . THR A 1 909 ? -12.163 -21.088 25.361 1.00 95.44 909 THR A O 1
ATOM 7226 N N . SER A 1 910 ? -12.348 -18.929 25.964 1.00 95.38 910 SER A N 1
ATOM 7227 C CA . SER A 1 910 ? -13.233 -18.563 24.848 1.00 95.38 910 SER A CA 1
ATOM 7228 C C . SER A 1 910 ? -12.555 -18.739 23.490 1.00 95.38 910 SER A C 1
ATOM 7230 O O . SER A 1 910 ? -13.136 -19.350 22.590 1.00 95.38 910 SER A O 1
ATOM 7232 N N . SER A 1 911 ? -11.294 -18.310 23.369 1.00 94.38 911 SER A N 1
ATOM 7233 C CA . SER A 1 911 ? -10.482 -18.549 22.170 1.00 94.38 911 SER A CA 1
ATOM 7234 C C . SER A 1 911 ? -10.351 -20.049 21.870 1.00 94.38 911 SER A C 1
ATOM 7236 O O . SER A 1 911 ? -10.575 -20.494 20.741 1.00 94.38 911 SER A O 1
ATOM 7238 N N . THR A 1 912 ? -10.083 -20.863 22.898 1.00 96.62 912 THR A N 1
ATOM 7239 C CA . THR A 1 912 ? -9.961 -22.324 22.754 1.00 96.62 912 THR A CA 1
ATOM 7240 C C . THR A 1 912 ? -11.248 -22.956 22.223 1.00 96.62 912 THR A C 1
ATOM 7242 O O . THR A 1 912 ? -11.195 -23.800 21.326 1.00 96.62 912 THR A O 1
ATOM 7245 N N . ILE A 1 913 ? -12.406 -22.542 22.745 1.00 97.75 913 ILE A N 1
ATOM 7246 C CA . ILE A 1 913 ? -13.721 -23.014 22.290 1.00 97.75 913 ILE A CA 1
ATOM 7247 C C . ILE A 1 913 ? -13.937 -22.666 20.808 1.00 97.75 913 ILE A C 1
ATOM 7249 O O . ILE A 1 913 ? -14.316 -23.543 20.029 1.00 97.75 913 ILE A O 1
ATOM 7253 N N . CYS A 1 914 ? -13.625 -21.434 20.391 1.00 96.88 914 CYS A N 1
ATOM 7254 C CA . CYS A 1 914 ? -13.745 -21.014 18.992 1.00 96.88 914 CYS A CA 1
ATOM 7255 C C . CYS A 1 914 ? -12.881 -21.874 18.057 1.00 96.88 914 CYS A C 1
ATOM 7257 O O . CYS A 1 914 ? -13.369 -22.359 17.035 1.00 96.88 914 CYS A O 1
ATOM 7259 N N . TYR A 1 915 ? -11.623 -22.139 18.425 1.00 96.69 915 TYR A N 1
ATOM 7260 C CA . TYR A 1 915 ? -10.738 -22.986 17.621 1.00 96.69 915 TYR A CA 1
ATOM 7261 C C . TYR A 1 915 ? -11.137 -24.465 17.617 1.00 96.69 915 TYR A C 1
ATOM 7263 O O . TYR A 1 915 ? -10.909 -25.145 16.616 1.00 96.69 915 TYR A O 1
ATOM 7271 N N . CYS A 1 916 ? -11.774 -24.970 18.679 1.00 98.00 916 CYS A N 1
ATOM 7272 C CA . CYS A 1 916 ? -12.378 -26.303 18.647 1.00 98.00 916 CYS A CA 1
ATOM 7273 C C . CYS A 1 916 ? -13.480 -26.371 17.581 1.00 98.00 916 CYS A C 1
ATOM 7275 O O . CYS A 1 916 ? -13.486 -27.304 16.779 1.00 98.00 916 CYS A O 1
ATOM 7277 N N . PHE A 1 917 ? -14.373 -25.376 17.518 1.00 97.31 917 PHE A N 1
ATOM 7278 C CA . PHE A 1 917 ? -15.412 -25.325 16.485 1.00 97.31 917 PHE A CA 1
ATOM 7279 C C . PHE A 1 917 ? -14.828 -25.177 15.076 1.00 97.31 917 PHE A C 1
ATOM 7281 O O . PHE A 1 917 ? -15.204 -25.943 14.190 1.00 97.31 917 PHE A O 1
ATOM 7288 N N . HIS A 1 918 ? -13.861 -24.273 14.886 1.00 95.94 918 HIS A N 1
ATOM 7289 C CA . HIS A 1 918 ? -13.147 -24.086 13.615 1.00 95.94 918 HIS A CA 1
ATOM 7290 C C . HIS A 1 918 ? -12.560 -25.394 13.076 1.00 95.94 918 HIS A C 1
ATOM 7292 O O . HIS A 1 918 ? -12.777 -25.780 11.924 1.00 95.94 918 HIS A O 1
ATOM 7298 N N . LEU A 1 919 ? -11.838 -26.116 13.935 1.00 96.12 919 LEU A N 1
ATOM 7299 C CA . LEU A 1 919 ? -11.174 -27.355 13.556 1.00 96.12 919 LEU A CA 1
ATOM 7300 C C . LEU A 1 919 ? -12.173 -28.489 13.320 1.00 96.12 919 LEU A C 1
ATOM 7302 O O . LEU A 1 919 ? -12.034 -29.207 12.333 1.00 96.12 919 LEU A O 1
ATOM 7306 N N . LEU A 1 920 ? -13.204 -28.632 14.157 1.00 96.44 920 LEU A N 1
ATOM 7307 C CA . LEU A 1 920 ? -14.226 -29.670 13.982 1.00 96.44 920 LEU A CA 1
ATOM 7308 C C . LEU A 1 920 ? -15.065 -29.468 12.715 1.00 96.44 920 LEU A C 1
ATOM 7310 O O . LEU A 1 920 ? -15.353 -30.446 12.026 1.00 96.44 920 LEU A O 1
ATOM 7314 N N . GLN A 1 921 ? -15.407 -28.223 12.369 1.00 93.31 921 GLN A N 1
ATOM 7315 C CA . GLN A 1 921 ? -16.079 -27.894 11.107 1.00 93.31 921 GLN A CA 1
ATOM 7316 C C . GLN A 1 921 ? -15.234 -28.322 9.901 1.00 93.31 921 GLN A C 1
ATOM 7318 O O . GLN A 1 921 ? -15.751 -28.883 8.936 1.00 93.31 921 GLN A O 1
ATOM 7323 N N . SER A 1 922 ? -13.929 -28.065 9.969 1.00 90.75 922 SER A N 1
ATOM 7324 C CA . SER A 1 922 ? -12.980 -28.355 8.891 1.00 90.75 922 SER A CA 1
ATOM 7325 C C . SER A 1 922 ? -12.626 -29.847 8.786 1.00 90.75 922 SER A C 1
ATOM 7327 O O . SER A 1 922 ? -12.084 -30.280 7.772 1.00 90.75 922 SER A O 1
ATOM 7329 N N . HIS A 1 923 ? -12.955 -30.650 9.808 1.00 96.38 923 HIS A N 1
ATOM 7330 C CA . HIS A 1 923 ? -12.624 -32.077 9.893 1.00 96.38 923 HIS A CA 1
ATOM 7331 C C . HIS A 1 923 ? -13.855 -32.931 10.259 1.00 96.38 923 HIS A C 1
ATOM 7333 O O . HIS A 1 923 ? -13.943 -33.462 11.373 1.00 96.38 923 HIS A O 1
ATOM 7339 N N . PRO A 1 924 ? -14.788 -33.155 9.309 1.00 94.44 924 PRO A N 1
ATOM 7340 C CA . PRO A 1 924 ? -16.032 -33.890 9.559 1.00 94.44 924 PRO A CA 1
ATOM 7341 C C . PRO A 1 924 ? -15.836 -35.299 10.136 1.00 94.44 924 PRO A C 1
ATOM 7343 O O . PRO A 1 924 ? -16.662 -35.768 10.914 1.00 94.44 924 PRO A O 1
ATOM 7346 N N . ALA A 1 925 ? -14.732 -35.976 9.798 1.00 96.38 925 ALA A N 1
ATOM 7347 C CA . ALA A 1 925 ? -14.407 -37.295 10.341 1.00 96.38 925 ALA A CA 1
ATOM 7348 C C . ALA A 1 925 ? -14.102 -37.254 11.851 1.00 96.38 925 ALA A C 1
ATOM 7350 O O . ALA A 1 925 ? -14.549 -38.130 12.592 1.00 96.38 925 ALA A O 1
ATOM 7351 N N . ALA A 1 926 ? -13.383 -36.228 12.316 1.00 97.44 926 ALA A N 1
ATOM 7352 C CA . ALA A 1 926 ? -13.123 -36.026 13.740 1.00 97.44 926 ALA A CA 1
ATOM 7353 C C . ALA A 1 926 ? -14.416 -35.652 14.478 1.00 97.44 926 ALA A C 1
ATOM 7355 O O . ALA A 1 926 ? -14.706 -36.208 15.538 1.00 97.44 926 ALA A O 1
ATOM 7356 N N . LEU A 1 927 ? -15.245 -34.789 13.879 1.00 96.69 927 LEU A N 1
ATOM 7357 C CA . LEU A 1 927 ? -16.566 -34.459 14.416 1.00 96.69 927 LEU A CA 1
ATOM 7358 C C . LEU A 1 927 ? -17.462 -35.700 14.545 1.00 96.69 927 LEU A C 1
ATOM 7360 O O . LEU A 1 927 ? -18.095 -35.885 15.580 1.00 96.69 927 LEU A O 1
ATOM 7364 N N . ALA A 1 928 ? -17.479 -36.587 13.548 1.00 96.56 928 ALA A N 1
ATOM 7365 C CA . ALA A 1 928 ? -18.254 -37.825 13.601 1.00 96.56 928 ALA A CA 1
ATOM 7366 C C . ALA A 1 928 ? -17.804 -38.756 14.742 1.00 96.56 928 ALA A C 1
ATOM 7368 O O . ALA A 1 928 ? -18.646 -39.292 15.461 1.00 96.56 928 ALA A O 1
ATOM 7369 N N . LYS A 1 929 ? -16.489 -38.916 14.954 1.00 98.06 929 LYS A N 1
ATOM 7370 C CA . LYS A 1 929 ? -15.941 -39.702 16.076 1.00 98.06 929 LYS A CA 1
ATOM 7371 C C . LYS A 1 929 ? -16.304 -39.094 17.432 1.00 98.06 929 LYS A C 1
ATOM 7373 O O . LYS A 1 929 ? -16.710 -39.818 18.337 1.00 98.06 929 LYS A O 1
ATOM 7378 N N . LEU A 1 930 ? -16.209 -37.771 17.551 1.00 97.50 930 LEU A N 1
ATOM 7379 C CA . LEU A 1 930 ? -16.588 -37.040 18.758 1.00 97.50 930 LEU A CA 1
ATOM 7380 C C . LEU A 1 930 ? -18.088 -37.192 19.061 1.00 97.50 930 LEU A C 1
ATOM 7382 O O . LEU A 1 930 ? -18.458 -37.490 20.193 1.00 97.50 930 LEU A O 1
ATOM 7386 N N . LEU A 1 931 ? -18.957 -37.080 18.052 1.00 96.69 931 LEU A N 1
ATOM 7387 C CA . LEU A 1 931 ? -20.400 -37.299 18.204 1.00 96.69 931 LEU A CA 1
ATOM 7388 C C . LEU A 1 931 ? -20.743 -38.747 18.576 1.00 96.69 931 LEU A C 1
ATOM 7390 O O . LEU A 1 931 ? -21.647 -38.970 19.384 1.00 96.69 931 LEU A O 1
ATOM 7394 N N . ALA A 1 932 ? -20.026 -39.727 18.020 1.00 97.31 932 ALA A N 1
ATOM 7395 C CA . ALA A 1 932 ? -20.193 -41.133 18.380 1.00 97.31 932 ALA A CA 1
ATOM 7396 C C . ALA A 1 932 ? -19.819 -41.383 19.850 1.00 97.31 932 ALA A C 1
ATOM 7398 O O . ALA A 1 932 ? -20.574 -42.035 20.570 1.00 97.31 932 ALA A O 1
ATOM 7399 N N . GLU A 1 933 ? -18.706 -40.807 20.316 1.00 98.06 933 GLU A N 1
ATOM 7400 C CA . GLU A 1 933 ? -18.310 -40.843 21.728 1.00 98.06 933 GLU A CA 1
ATOM 7401 C C . GLU A 1 933 ? -19.374 -40.194 22.625 1.00 98.06 933 GLU A C 1
ATOM 7403 O O . GLU A 1 933 ? -19.803 -40.788 23.614 1.00 98.06 933 GLU A O 1
ATOM 7408 N N . HIS A 1 934 ? -19.855 -39.003 22.263 1.00 97.56 934 HIS A N 1
ATOM 7409 C CA . HIS A 1 934 ? -20.886 -38.303 23.033 1.00 97.56 934 HIS A CA 1
ATOM 7410 C C . HIS A 1 934 ? -22.184 -39.103 23.111 1.00 97.56 934 HIS A C 1
ATOM 7412 O O . HIS A 1 934 ? -22.782 -39.201 24.180 1.00 97.56 934 HIS A O 1
ATOM 7418 N N . THR A 1 935 ? -22.598 -39.710 22.000 1.00 96.50 935 THR A N 1
ATOM 7419 C CA . THR A 1 935 ? -23.796 -40.556 21.940 1.00 96.50 935 THR A CA 1
ATOM 7420 C C . THR A 1 935 ? -23.650 -41.798 22.817 1.00 96.50 935 THR A C 1
ATOM 7422 O O . THR A 1 935 ? -24.597 -42.182 23.500 1.00 96.50 935 THR A O 1
ATOM 7425 N N . ALA A 1 936 ? -22.462 -42.409 22.850 1.00 96.88 936 ALA A N 1
ATOM 7426 C CA . ALA A 1 936 ? -22.190 -43.571 23.691 1.00 96.88 936 ALA A CA 1
ATOM 7427 C C . ALA A 1 936 ? -22.231 -43.242 25.194 1.00 96.88 936 ALA A C 1
ATOM 7429 O O . ALA A 1 936 ? -22.682 -44.065 25.987 1.00 96.88 936 ALA A O 1
ATOM 7430 N N . VAL A 1 937 ? -21.780 -42.047 25.591 1.00 96.88 937 VAL A N 1
ATOM 7431 C CA . VAL A 1 937 ? -21.697 -41.643 27.006 1.00 96.88 937 VAL A CA 1
ATOM 7432 C C . VAL A 1 937 ? -23.001 -41.043 27.529 1.00 96.88 937 VAL A C 1
ATOM 7434 O O . VAL A 1 937 ? -23.396 -41.322 28.659 1.00 96.88 937 VAL A O 1
ATOM 7437 N N . PHE A 1 938 ? -23.673 -40.217 26.729 1.00 95.50 938 PHE A N 1
ATOM 7438 C CA . PHE A 1 938 ? -24.830 -39.430 27.162 1.00 95.50 938 PHE A CA 1
ATOM 7439 C C . PHE A 1 938 ? -26.159 -39.881 26.535 1.00 95.50 938 PHE A C 1
ATOM 7441 O O . PHE A 1 938 ? -27.202 -39.303 26.834 1.00 95.50 938 PHE A O 1
ATOM 7448 N N . GLY A 1 939 ? -26.138 -40.885 25.655 1.00 93.44 939 GLY A N 1
ATOM 7449 C CA . GLY A 1 939 ? -27.307 -41.360 24.916 1.00 93.44 939 GLY A CA 1
ATOM 7450 C C . GLY A 1 939 ? -27.580 -40.582 23.624 1.00 93.44 939 GLY A C 1
ATOM 7451 O O . GLY A 1 939 ? -26.869 -39.649 23.262 1.00 93.44 939 GLY A O 1
ATOM 7452 N N . ALA A 1 940 ? -28.628 -40.977 22.899 1.00 89.62 940 ALA A N 1
ATOM 7453 C CA . ALA A 1 940 ? -28.973 -40.372 21.609 1.00 89.62 940 ALA A CA 1
ATOM 7454 C C . ALA A 1 940 ? -29.628 -38.987 21.732 1.00 89.62 940 ALA A C 1
ATOM 7456 O O . ALA A 1 940 ? -29.445 -38.160 20.846 1.00 89.62 940 ALA A O 1
ATOM 7457 N N . ASP A 1 941 ? -30.358 -38.724 22.818 1.00 90.56 941 ASP A N 1
ATOM 7458 C CA . ASP A 1 941 ? -31.088 -37.471 23.031 1.00 90.56 941 ASP A CA 1
ATOM 7459 C C . ASP A 1 941 ? -30.170 -36.378 23.628 1.00 90.56 941 ASP A C 1
ATOM 7461 O O . ASP A 1 941 ? -29.718 -36.517 24.773 1.00 90.56 941 ASP A O 1
ATOM 7465 N N . PRO A 1 942 ? -29.877 -35.283 22.896 1.00 89.69 942 PRO A N 1
ATOM 7466 C CA . PRO A 1 942 ? -29.048 -34.189 23.401 1.00 89.69 942 PRO A CA 1
ATOM 7467 C C . PRO A 1 942 ? -29.685 -33.422 24.568 1.00 89.69 942 PRO A C 1
ATOM 7469 O O . PRO A 1 942 ? -28.952 -32.860 25.385 1.00 89.69 942 PRO A O 1
ATOM 7472 N N . SER A 1 943 ? -31.017 -33.423 24.700 1.00 89.69 943 SER A N 1
ATOM 7473 C CA . SER A 1 943 ? -31.726 -32.662 25.741 1.00 89.69 943 SER A CA 1
ATOM 7474 C C . SER A 1 943 ? -31.479 -33.195 27.157 1.00 89.69 943 SER A C 1
ATOM 7476 O O . SER A 1 943 ? -31.583 -32.451 28.132 1.00 89.69 943 SER A O 1
ATOM 7478 N N . LEU A 1 944 ? -31.073 -34.464 27.283 1.00 92.31 944 LEU A N 1
ATOM 7479 C CA . LEU A 1 944 ? -30.772 -35.098 28.568 1.00 92.31 944 LEU A CA 1
ATOM 7480 C C . LEU A 1 944 ? -29.382 -34.730 29.107 1.00 92.31 944 LEU A C 1
ATOM 7482 O O . LEU A 1 944 ? -29.141 -34.851 30.311 1.00 92.31 944 LEU A O 1
ATOM 7486 N N . THR A 1 945 ? -28.476 -34.249 28.251 1.00 93.62 945 THR A N 1
ATOM 7487 C CA . THR A 1 945 ? -27.068 -33.963 28.590 1.00 93.62 945 THR A CA 1
ATOM 7488 C C . THR A 1 945 ? -26.901 -33.090 29.834 1.00 93.62 945 THR A C 1
ATOM 7490 O O . THR A 1 945 ? -26.143 -33.492 30.719 1.00 93.62 945 THR A O 1
ATOM 7493 N N . PRO A 1 946 ? -27.610 -31.952 29.983 1.00 94.81 946 PRO A N 1
ATOM 7494 C CA . PRO A 1 946 ? -27.432 -31.088 31.148 1.00 94.81 946 PRO A CA 1
ATOM 7495 C C . PRO A 1 946 ? -27.830 -31.788 32.454 1.00 94.81 946 PRO A C 1
ATOM 7497 O O . PRO A 1 946 ? -27.126 -31.702 33.458 1.00 94.81 946 PRO A O 1
ATOM 7500 N N . SER A 1 947 ? -28.936 -32.540 32.443 1.00 94.62 947 SER A N 1
ATOM 7501 C CA . SER A 1 947 ? -29.406 -33.287 33.619 1.00 94.62 947 SER A CA 1
ATOM 7502 C C . SER A 1 947 ? -28.441 -34.411 34.028 1.00 94.62 947 SER A C 1
ATOM 7504 O O . SER A 1 947 ? -28.179 -34.611 35.219 1.00 94.62 947 SER A O 1
ATOM 7506 N N . LEU A 1 948 ? -27.840 -35.093 33.048 1.00 94.81 948 LEU A N 1
ATOM 7507 C CA . LEU A 1 948 ? -26.831 -36.129 33.271 1.00 94.81 948 LEU A CA 1
ATOM 7508 C C . LEU A 1 948 ? -25.528 -35.542 33.820 1.00 94.81 948 LEU A C 1
ATOM 7510 O O . LEU A 1 948 ? -24.963 -36.091 34.760 1.00 94.81 948 LEU A O 1
ATOM 7514 N N . LEU A 1 949 ? -25.073 -34.406 33.287 1.00 94.50 949 LEU A N 1
ATOM 7515 C CA . LEU A 1 949 ? -23.854 -33.746 33.760 1.00 94.50 949 LEU A CA 1
ATOM 7516 C C . LEU A 1 949 ? -23.995 -33.195 35.184 1.00 94.50 949 LEU A C 1
ATOM 7518 O O . LEU A 1 949 ? -23.036 -33.258 35.949 1.00 94.50 949 LEU A O 1
ATOM 7522 N N . ARG A 1 950 ? -25.182 -32.709 35.570 1.00 93.75 950 ARG A N 1
ATOM 7523 C CA . ARG A 1 950 ? -25.461 -32.275 36.951 1.00 93.75 950 ARG A CA 1
ATOM 7524 C C . ARG A 1 950 ? -25.484 -33.439 37.938 1.00 93.75 950 ARG A C 1
ATOM 7526 O O . ARG A 1 950 ? -24.932 -33.327 39.027 1.00 93.75 950 ARG A O 1
ATOM 7533 N N . SER A 1 951 ? -26.142 -34.537 37.568 1.00 93.94 951 SER A N 1
ATOM 7534 C CA . SER A 1 951 ? -26.313 -35.701 38.449 1.00 93.94 951 SER A CA 1
ATOM 7535 C C . SER A 1 951 ? -25.071 -36.594 38.517 1.00 93.94 951 SER A C 1
ATOM 7537 O O . SER A 1 951 ? -24.811 -37.195 39.557 1.00 93.94 951 SER A O 1
ATOM 7539 N N . ASN A 1 952 ? -24.288 -36.669 37.437 1.00 94.31 952 ASN A N 1
ATOM 7540 C CA . ASN A 1 952 ? -23.074 -37.474 37.361 1.00 94.31 952 ASN A CA 1
ATOM 7541 C C . ASN A 1 952 ? -21.943 -36.776 36.569 1.00 94.31 952 ASN A C 1
ATOM 7543 O O . ASN A 1 952 ? -21.637 -37.161 35.434 1.00 94.31 952 ASN A O 1
ATOM 7547 N N . PRO A 1 953 ? -21.242 -35.801 37.181 1.00 93.62 953 PRO A N 1
ATOM 7548 C CA . PRO A 1 953 ? -20.104 -35.119 36.558 1.00 93.62 953 PRO A CA 1
ATOM 7549 C C . PRO A 1 953 ? -18.978 -36.047 36.071 1.00 93.62 953 PRO A C 1
ATOM 7551 O O . PRO A 1 953 ? -18.252 -35.712 35.134 1.00 93.62 953 PRO A O 1
ATOM 7554 N N . HIS A 1 954 ? -18.824 -37.237 36.669 1.00 94.00 954 HIS A N 1
ATOM 7555 C CA . HIS A 1 954 ? -17.765 -38.186 36.307 1.00 94.00 954 HIS A CA 1
ATOM 7556 C C . HIS A 1 954 ? -17.874 -38.711 34.869 1.00 94.00 954 HIS A C 1
ATOM 7558 O O . HIS A 1 954 ? -16.873 -39.194 34.337 1.00 94.00 954 HIS A O 1
ATOM 7564 N N . LEU A 1 955 ? -19.031 -38.568 34.209 1.00 94.69 955 LEU A N 1
ATOM 7565 C CA . LEU A 1 955 ? -19.206 -38.914 32.793 1.00 94.69 955 LEU A CA 1
ATOM 7566 C C . LEU A 1 955 ? -18.198 -38.201 31.877 1.00 94.69 955 LEU A C 1
ATOM 7568 O O . LEU A 1 955 ? -17.767 -38.767 30.877 1.00 94.69 955 LEU A O 1
ATOM 7572 N N . LEU A 1 956 ? -17.738 -37.003 32.248 1.00 93.81 956 LEU A N 1
ATOM 7573 C CA . LEU A 1 956 ? -16.751 -36.225 31.486 1.00 93.81 956 LEU A CA 1
ATOM 7574 C C . LEU A 1 956 ? -15.353 -36.874 31.431 1.00 93.81 956 LEU A C 1
ATOM 7576 O O . LEU A 1 956 ? -14.530 -36.523 30.573 1.00 93.81 956 LEU A O 1
ATOM 7580 N N . ASN A 1 957 ? -15.072 -37.824 32.330 1.00 93.94 957 ASN A N 1
ATOM 7581 C CA . ASN A 1 957 ? -13.851 -38.632 32.295 1.00 93.94 957 ASN A CA 1
ATOM 7582 C C . ASN A 1 957 ? -13.908 -39.717 31.210 1.00 93.94 957 ASN A C 1
ATOM 7584 O O . ASN A 1 957 ? -12.861 -40.170 30.759 1.00 93.94 957 ASN A O 1
ATOM 7588 N N . ASN A 1 958 ? -15.107 -40.067 30.736 1.00 96.19 958 ASN A N 1
ATOM 7589 C CA . ASN A 1 958 ? -15.332 -41.065 29.691 1.00 96.19 958 ASN A CA 1
ATOM 7590 C C . ASN A 1 958 ? -15.337 -40.452 28.280 1.00 96.19 958 ASN A C 1
ATOM 7592 O O . ASN A 1 958 ? -15.885 -41.045 27.359 1.00 96.19 958 ASN A O 1
ATOM 7596 N N . LEU A 1 959 ? -14.723 -39.274 28.108 1.00 97.56 959 LEU A N 1
ATOM 7597 C CA . LEU A 1 959 ? -14.609 -38.567 26.826 1.00 97.56 959 LEU A CA 1
ATOM 7598 C C . LEU A 1 959 ? -13.143 -38.448 26.344 1.00 97.56 959 LEU A C 1
ATOM 7600 O O . LEU A 1 959 ? -12.614 -37.327 26.240 1.00 97.56 959 LEU A O 1
ATOM 7604 N N . PRO A 1 960 ? -12.410 -39.562 26.142 1.00 97.81 960 PRO A N 1
ATOM 7605 C CA . PRO A 1 960 ? -11.009 -39.526 25.720 1.00 97.81 960 PRO A CA 1
ATOM 7606 C C . PRO A 1 960 ? -10.794 -38.848 24.356 1.00 97.81 960 PRO A C 1
ATOM 7608 O O . PRO A 1 960 ? -9.861 -38.055 24.230 1.00 97.81 960 PRO A O 1
ATOM 7611 N N . TYR A 1 961 ? -11.655 -39.077 23.363 1.00 98.50 961 TYR A N 1
ATOM 7612 C CA . TYR A 1 961 ? -11.556 -38.469 22.033 1.00 98.50 961 TYR A CA 1
ATOM 7613 C C . TYR A 1 961 ? -11.873 -36.971 22.067 1.00 98.50 961 TYR A C 1
ATOM 7615 O O . TYR A 1 961 ? -11.147 -36.167 21.489 1.00 98.50 961 TYR A O 1
ATOM 7623 N N . THR A 1 962 ? -12.890 -36.550 22.819 1.00 98.44 962 THR A N 1
ATOM 7624 C CA . THR A 1 962 ? -13.163 -35.119 23.048 1.00 98.44 962 THR A CA 1
ATOM 7625 C C . THR A 1 962 ? -11.973 -34.447 23.730 1.00 98.44 962 THR A C 1
ATOM 7627 O O . THR A 1 962 ? -11.569 -33.350 23.354 1.00 98.44 962 THR A O 1
ATOM 7630 N N . THR A 1 963 ? -11.353 -35.119 24.707 1.00 98.44 963 THR A N 1
ATOM 7631 C CA . THR A 1 963 ? -10.124 -34.623 25.349 1.00 98.44 963 THR A CA 1
ATOM 7632 C C . THR A 1 963 ? -8.990 -34.476 24.336 1.00 98.44 963 THR A C 1
ATOM 7634 O O . THR A 1 963 ? -8.259 -33.488 24.376 1.00 98.44 963 THR A O 1
ATOM 7637 N N . ALA A 1 964 ? -8.847 -35.447 23.436 1.00 98.38 964 ALA A N 1
ATOM 7638 C CA . ALA A 1 964 ? -7.857 -35.439 22.371 1.00 98.38 964 ALA A CA 1
ATOM 7639 C C . ALA A 1 964 ? -8.064 -34.277 21.386 1.00 98.38 964 ALA A C 1
ATOM 7641 O O . ALA A 1 964 ? -7.109 -33.575 21.067 1.00 98.38 964 ALA A O 1
ATOM 7642 N N . VAL A 1 965 ? -9.312 -34.015 20.983 1.00 98.62 965 VAL A N 1
ATOM 7643 C CA . VAL A 1 965 ? -9.690 -32.858 20.155 1.00 98.62 965 VAL A CA 1
ATOM 7644 C C . VAL A 1 965 ? -9.259 -31.554 20.819 1.00 98.62 965 VAL A C 1
ATOM 7646 O O . VAL A 1 965 ? -8.550 -30.769 20.200 1.00 98.62 965 VAL A O 1
ATOM 7649 N N . ILE A 1 966 ? -9.595 -31.356 22.097 1.00 98.50 966 ILE A N 1
ATOM 7650 C CA . ILE A 1 966 ? -9.243 -30.128 22.829 1.00 98.50 966 ILE A CA 1
ATOM 7651 C C . ILE A 1 966 ? -7.722 -29.951 22.908 1.00 98.50 966 ILE A C 1
ATOM 7653 O O . ILE A 1 966 ? -7.202 -28.859 22.671 1.00 98.50 966 ILE A O 1
ATOM 7657 N N . LYS A 1 967 ? -6.988 -31.024 23.229 1.00 98.12 967 LYS A N 1
ATOM 7658 C CA . LYS A 1 967 ? -5.523 -30.976 23.315 1.00 98.12 967 LYS A CA 1
ATOM 7659 C C . LYS A 1 967 ? -4.876 -30.642 21.975 1.00 98.12 967 LYS A C 1
ATOM 7661 O O . LYS A 1 967 ? -3.913 -29.876 21.968 1.00 98.12 967 LYS A O 1
ATOM 7666 N N . GLU A 1 968 ? -5.400 -31.179 20.875 1.00 97.81 968 GLU A N 1
ATOM 7667 C CA . GLU A 1 968 ? -4.897 -30.901 19.530 1.00 97.81 968 GLU A CA 1
ATOM 7668 C C . GLU A 1 968 ? -5.253 -29.485 19.061 1.00 97.81 968 GLU A C 1
ATOM 7670 O O . GLU A 1 968 ? -4.404 -28.800 18.493 1.00 97.81 968 GLU A O 1
ATOM 7675 N N . SER A 1 969 ? -6.450 -28.983 19.381 1.00 97.44 969 SER A N 1
ATOM 7676 C CA . SER A 1 969 ? -6.815 -27.583 19.129 1.00 97.44 969 SER A CA 1
ATOM 7677 C C . SER A 1 969 ? -5.878 -26.618 19.858 1.00 97.44 969 SER A C 1
ATOM 7679 O O . SER A 1 969 ? -5.331 -25.709 19.239 1.00 97.44 969 SER A O 1
ATOM 7681 N N . LEU A 1 970 ? -5.599 -26.869 21.141 1.00 96.75 970 LEU A N 1
ATOM 7682 C CA . LEU A 1 970 ? -4.625 -26.101 21.925 1.00 96.75 970 LEU A CA 1
ATOM 7683 C C . LEU A 1 970 ? -3.178 -26.258 21.427 1.00 96.75 970 LEU A C 1
ATOM 7685 O O . LEU A 1 970 ? -2.340 -25.395 21.699 1.00 96.75 970 LEU A O 1
ATOM 7689 N N . ARG A 1 971 ? -2.862 -27.359 20.730 1.00 96.12 971 ARG A N 1
ATOM 7690 C CA . ARG A 1 971 ? -1.548 -27.570 20.113 1.00 96.12 971 ARG A CA 1
ATOM 7691 C C . ARG A 1 971 ? -1.347 -26.620 18.930 1.00 96.12 971 ARG A C 1
ATOM 7693 O O . ARG A 1 971 ? -0.300 -25.980 18.835 1.00 96.12 971 ARG A O 1
ATOM 7700 N N . LEU A 1 972 ? -2.348 -26.537 18.054 1.00 93.25 972 LEU A N 1
ATOM 7701 C CA . LEU A 1 972 ? -2.314 -25.722 16.838 1.00 93.25 972 LEU A CA 1
ATOM 7702 C C . LEU A 1 972 ? -2.529 -24.229 17.113 1.00 93.25 972 LEU A C 1
ATOM 7704 O O . LEU A 1 972 ? -1.891 -23.400 16.466 1.00 93.25 972 LEU A O 1
ATOM 7708 N N . PHE A 1 973 ? -3.394 -23.901 18.073 1.00 93.12 973 PHE A N 1
ATOM 7709 C CA . PHE A 1 973 ? -3.783 -22.532 18.412 1.00 93.12 973 PHE A CA 1
ATOM 7710 C C . PHE A 1 973 ? -3.674 -22.292 19.927 1.00 93.12 973 PHE A C 1
ATOM 7712 O O . PHE A 1 973 ? -4.687 -22.157 20.618 1.00 93.12 973 PHE A O 1
ATOM 7719 N N . PRO A 1 974 ? -2.452 -22.275 20.495 1.00 92.75 974 PRO A N 1
ATOM 7720 C CA . PRO A 1 974 ? -2.276 -21.997 21.914 1.00 92.75 974 PRO A CA 1
ATOM 7721 C C . PRO A 1 974 ? -2.714 -20.554 22.226 1.00 92.75 974 PRO A C 1
ATOM 7723 O O . PRO A 1 974 ? -2.274 -19.625 21.547 1.00 92.75 974 PRO A O 1
ATOM 7726 N N . PRO A 1 975 ? -3.553 -20.323 23.250 1.00 90.00 975 PRO A N 1
ATOM 7727 C CA . PRO A 1 975 ? -4.102 -18.994 23.535 1.00 90.00 975 PRO A CA 1
ATOM 7728 C C . PRO A 1 975 ? -3.093 -18.033 24.187 1.00 90.00 975 PRO A C 1
ATOM 7730 O O . PRO A 1 975 ? -3.388 -16.848 24.333 1.00 90.00 975 PRO A O 1
ATOM 7733 N N . ALA A 1 976 ? -1.928 -18.528 24.618 1.00 87.06 976 ALA A N 1
ATOM 7734 C CA . ALA A 1 976 ? -0.915 -17.762 25.335 1.00 87.06 976 ALA A CA 1
ATOM 7735 C C . ALA A 1 976 ? 0.508 -18.266 25.027 1.00 87.06 976 ALA A C 1
ATOM 7737 O O . ALA A 1 976 ? 0.718 -19.194 24.250 1.00 87.06 976 ALA A O 1
ATOM 7738 N N . SER A 1 977 ? 1.506 -17.626 25.637 1.00 88.56 977 SER A N 1
ATOM 7739 C CA . SER A 1 977 ? 2.908 -18.060 25.643 1.00 88.56 977 SER A CA 1
ATOM 7740 C C . SER A 1 977 ? 3.563 -17.732 26.985 1.00 88.56 977 SER A C 1
ATOM 7742 O O . SER A 1 977 ? 2.959 -17.077 27.841 1.00 88.56 977 SER A O 1
ATOM 7744 N N . ALA A 1 978 ? 4.799 -18.184 27.207 1.00 90.38 978 ALA A N 1
ATOM 7745 C CA . ALA A 1 978 ? 5.490 -17.968 28.474 1.00 90.38 978 ALA A CA 1
ATOM 7746 C C . ALA A 1 978 ? 6.741 -17.110 28.328 1.00 90.38 978 ALA A C 1
ATOM 7748 O O . ALA A 1 978 ? 7.559 -17.322 27.447 1.00 90.38 978 ALA A O 1
ATOM 7749 N N . MET A 1 979 ? 6.935 -16.188 29.271 1.00 91.50 979 MET A N 1
ATOM 7750 C CA . MET A 1 979 ? 8.148 -15.378 29.367 1.00 91.50 979 MET A CA 1
ATOM 7751 C C . MET A 1 979 ? 8.850 -15.591 30.718 1.00 91.50 979 MET A C 1
ATOM 7753 O O . MET A 1 979 ? 8.175 -15.792 31.742 1.00 91.50 979 MET A O 1
ATOM 7757 N N . ARG A 1 980 ? 10.189 -15.608 30.708 1.00 94.25 980 ARG A N 1
ATOM 7758 C CA . ARG A 1 980 ? 11.110 -15.800 31.845 1.00 94.25 980 ARG A CA 1
ATOM 7759 C C . ARG A 1 980 ? 12.268 -14.802 31.791 1.00 94.25 980 ARG A C 1
ATOM 7761 O O . ARG A 1 980 ? 12.607 -14.316 30.725 1.00 94.25 980 ARG A O 1
ATOM 7768 N N . GLY A 1 981 ? 12.839 -14.466 32.942 1.00 93.31 981 GLY A N 1
ATOM 7769 C CA . GLY A 1 981 ? 14.030 -13.626 33.040 1.00 93.31 981 GLY A CA 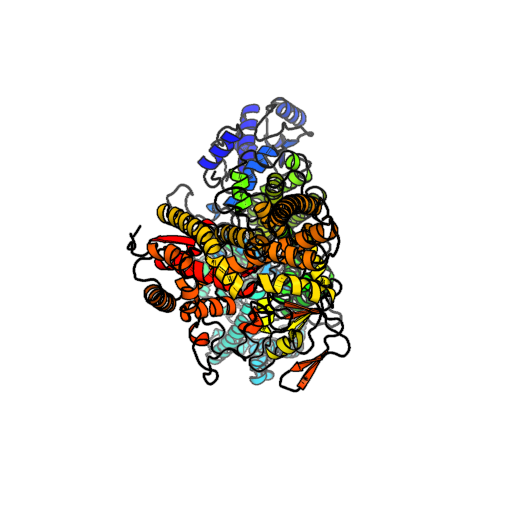1
ATOM 7770 C C . GLY A 1 981 ? 15.271 -14.497 33.105 1.00 93.31 981 GLY A C 1
ATOM 7771 O O . GLY A 1 981 ? 15.332 -15.415 33.925 1.00 93.31 981 GLY A O 1
ATOM 7772 N N . GLY A 1 982 ? 16.242 -14.229 32.242 1.00 93.50 982 GLY A N 1
ATOM 7773 C CA . GLY A 1 982 ? 17.517 -14.924 32.277 1.00 93.50 982 GLY A CA 1
ATOM 7774 C C . GLY A 1 982 ? 18.337 -14.605 33.528 1.00 93.50 982 GLY A C 1
ATOM 7775 O O . GLY A 1 982 ? 18.101 -13.610 34.216 1.00 93.50 982 GLY A O 1
ATOM 7776 N N . ARG A 1 983 ? 19.298 -15.477 33.845 1.00 93.38 983 ARG A N 1
ATOM 7777 C CA . ARG A 1 983 ? 20.112 -15.390 35.065 1.00 93.38 983 ARG A CA 1
ATOM 7778 C C . ARG A 1 983 ? 21.592 -15.525 34.729 1.00 93.38 983 ARG A C 1
ATOM 7780 O O . ARG A 1 983 ? 21.971 -16.320 33.871 1.00 93.38 983 ARG A O 1
ATOM 7787 N N . GLU A 1 984 ? 22.433 -14.773 35.432 1.00 91.31 984 GLU A N 1
ATOM 7788 C CA . GLU A 1 984 ? 23.884 -14.952 35.352 1.00 91.31 984 GLU A CA 1
ATOM 7789 C C . GLU A 1 984 ? 24.292 -16.391 35.696 1.00 91.31 984 GLU A C 1
ATOM 7791 O O . GLU A 1 984 ? 23.686 -17.046 36.549 1.00 91.31 984 GLU A O 1
ATOM 7796 N N . GLY A 1 985 ? 25.297 -16.902 34.983 1.00 90.44 985 GLY A N 1
ATOM 7797 C CA . GLY A 1 985 ? 25.786 -18.273 35.145 1.00 90.44 985 GLY A CA 1
ATOM 7798 C C . GLY A 1 985 ? 24.831 -19.374 34.661 1.00 90.44 985 GLY A C 1
ATOM 7799 O O . GLY A 1 985 ? 25.141 -20.547 34.844 1.00 90.44 985 GLY A O 1
ATOM 7800 N N . VAL A 1 986 ? 23.689 -19.034 34.047 1.00 94.88 986 VAL A N 1
ATOM 7801 C CA . VAL A 1 986 ? 22.752 -20.008 33.464 1.00 94.88 986 VAL A CA 1
ATOM 7802 C C . VAL A 1 986 ? 22.769 -19.912 31.944 1.00 94.88 986 VAL A C 1
ATOM 7804 O O . VAL A 1 986 ? 22.535 -18.841 31.376 1.00 94.88 986 VAL A O 1
ATOM 7807 N N . ALA A 1 987 ? 22.988 -21.051 31.293 1.00 94.31 987 ALA A N 1
ATOM 7808 C CA . ALA A 1 987 ? 22.888 -21.209 29.851 1.00 94.31 987 ALA A CA 1
ATOM 7809 C C . ALA A 1 987 ? 21.964 -22.384 29.518 1.00 94.31 987 ALA A C 1
ATOM 7811 O O . ALA A 1 987 ? 22.019 -23.416 30.183 1.00 94.31 987 ALA A O 1
ATOM 7812 N N . LEU A 1 988 ? 21.133 -22.224 28.489 1.00 95.38 988 LEU A N 1
ATOM 7813 C CA . LEU A 1 988 ? 20.348 -23.329 27.937 1.00 95.38 988 LEU A CA 1
ATOM 7814 C C . LEU A 1 988 ? 21.248 -24.144 27.010 1.00 95.38 988 LEU A C 1
ATOM 7816 O O . LEU A 1 988 ? 22.042 -23.558 26.284 1.00 95.38 988 LEU A O 1
ATOM 7820 N N . THR A 1 989 ? 21.144 -25.466 27.016 1.00 93.38 989 THR A N 1
ATOM 7821 C CA . THR A 1 989 ? 22.018 -26.347 26.231 1.00 93.38 989 THR A CA 1
ATOM 7822 C C . THR A 1 989 ? 21.203 -27.162 25.233 1.00 93.38 989 THR A C 1
ATOM 7824 O O . THR A 1 989 ? 20.262 -27.849 25.630 1.00 93.38 989 THR A O 1
ATOM 7827 N N . ASP A 1 990 ? 21.529 -27.090 23.940 1.00 89.75 990 ASP A N 1
ATOM 7828 C CA . ASP A 1 990 ? 20.861 -27.919 22.926 1.00 89.75 990 ASP A CA 1
ATOM 7829 C C . ASP A 1 990 ? 21.342 -29.380 22.933 1.00 89.75 990 ASP A C 1
ATOM 7831 O O . ASP A 1 990 ? 22.298 -29.754 23.615 1.00 89.75 990 ASP A O 1
ATOM 7835 N N . ALA A 1 991 ? 20.704 -30.222 22.116 1.00 83.19 991 ALA A N 1
ATOM 7836 C CA . ALA A 1 991 ? 21.095 -31.622 21.958 1.00 83.19 991 ALA A CA 1
ATOM 7837 C C . ALA A 1 991 ? 22.522 -31.834 21.397 1.00 83.19 991 ALA A C 1
ATOM 7839 O O . ALA A 1 991 ? 23.008 -32.964 21.400 1.00 83.19 991 ALA A O 1
ATOM 7840 N N . ARG A 1 992 ? 23.197 -30.789 20.897 1.00 83.38 992 ARG A N 1
ATOM 7841 C CA . ARG A 1 992 ? 24.573 -30.841 20.367 1.00 83.38 992 ARG A CA 1
ATOM 7842 C C . ARG A 1 992 ? 25.615 -30.362 21.380 1.00 83.38 992 ARG A C 1
ATOM 7844 O O . ARG A 1 992 ? 26.805 -30.416 21.080 1.00 83.38 992 ARG A O 1
ATOM 7851 N N . GLY A 1 993 ? 25.185 -29.915 22.559 1.00 84.94 993 GLY A N 1
ATOM 7852 C CA . GLY A 1 993 ? 26.059 -29.365 23.591 1.00 84.94 993 GLY A CA 1
ATOM 7853 C C . GLY A 1 993 ? 26.383 -27.881 23.410 1.00 84.94 993 GLY A C 1
ATOM 7854 O O . GLY A 1 993 ? 27.256 -27.374 24.112 1.00 84.94 993 GLY A O 1
ATOM 7855 N N . ASN A 1 994 ? 25.707 -27.166 22.504 1.00 89.19 994 ASN A N 1
ATOM 7856 C CA . ASN A 1 994 ? 25.858 -25.717 22.396 1.00 89.19 994 ASN A CA 1
ATOM 7857 C C . ASN A 1 994 ? 25.168 -25.046 23.581 1.00 89.19 994 ASN A C 1
ATOM 7859 O O . ASN A 1 994 ? 23.994 -25.306 23.840 1.00 89.19 994 ASN A O 1
ATOM 7863 N N . ALA A 1 995 ? 25.888 -24.161 24.266 1.00 91.69 995 ALA A N 1
ATOM 7864 C CA . ALA A 1 995 ? 25.376 -23.400 25.395 1.00 91.69 995 ALA A CA 1
ATOM 7865 C C . ALA A 1 995 ? 24.936 -21.993 24.960 1.00 91.69 995 ALA A C 1
ATOM 7867 O O . ALA A 1 995 ? 25.691 -21.263 24.319 1.00 91.69 995 ALA A O 1
ATOM 7868 N N . TYR A 1 996 ? 23.732 -21.602 25.367 1.00 93.25 996 TYR A N 1
ATOM 7869 C CA . TYR A 1 996 ? 23.087 -20.325 25.077 1.00 93.25 996 TYR A CA 1
ATOM 7870 C C . TYR A 1 996 ? 22.928 -19.524 26.371 1.00 93.25 996 TYR A C 1
ATOM 7872 O O . TYR A 1 996 ? 22.008 -19.795 27.152 1.00 93.25 996 TYR A O 1
ATOM 7880 N N . PRO A 1 997 ? 23.820 -18.556 26.648 1.00 93.56 997 PRO A N 1
ATOM 7881 C CA . PRO A 1 997 ? 23.766 -17.756 27.863 1.00 93.56 997 PRO A CA 1
ATOM 7882 C C . PRO A 1 997 ? 22.450 -16.992 27.975 1.00 93.56 997 PRO A C 1
ATOM 7884 O O . PRO A 1 997 ? 22.010 -16.352 27.019 1.00 93.56 997 PRO A O 1
ATOM 7887 N N . THR A 1 998 ? 21.838 -17.044 29.157 1.00 94.88 998 THR A N 1
ATOM 7888 C CA . THR A 1 998 ? 20.555 -16.374 29.414 1.00 94.88 998 THR A CA 1
ATOM 7889 C C . THR A 1 998 ? 20.713 -14.995 30.049 1.00 94.88 998 THR A C 1
ATOM 7891 O O . THR A 1 998 ? 19.776 -14.201 30.022 1.00 94.88 998 THR A O 1
ATOM 7894 N N . ALA A 1 999 ? 21.879 -14.689 30.622 1.00 92.31 999 ALA A N 1
ATOM 7895 C CA . ALA A 1 999 ? 22.125 -13.448 31.352 1.00 92.31 999 ALA A CA 1
ATOM 7896 C C . ALA A 1 999 ? 21.720 -12.202 30.542 1.00 92.31 999 ALA A C 1
ATOM 7898 O O . ALA A 1 999 ? 22.078 -12.071 29.375 1.00 92.31 999 ALA A O 1
ATOM 7899 N N . GLY A 1 1000 ? 20.959 -11.300 31.170 1.00 87.44 1000 GLY A N 1
ATOM 7900 C CA . GLY A 1 1000 ? 20.517 -10.049 30.546 1.00 87.44 1000 GLY A CA 1
ATOM 7901 C C . GLY A 1 1000 ? 19.427 -10.190 29.478 1.00 87.44 1000 GLY A C 1
ATOM 7902 O O . GLY A 1 1000 ? 19.154 -9.212 28.791 1.00 87.44 1000 GLY A O 1
ATOM 7903 N N . THR A 1 1001 ? 18.800 -11.365 29.325 1.00 91.31 1001 THR A N 1
ATOM 7904 C CA . THR A 1 1001 ? 17.743 -11.585 28.320 1.00 91.31 1001 THR A CA 1
ATOM 7905 C C . THR A 1 1001 ? 16.354 -11.816 28.924 1.00 91.31 1001 THR A C 1
ATOM 7907 O O . THR A 1 1001 ? 16.202 -12.447 29.975 1.00 91.31 1001 THR A O 1
ATOM 7910 N N . ASN A 1 1002 ? 15.317 -11.352 28.221 1.00 91.44 1002 ASN A N 1
ATOM 7911 C CA . ASN A 1 1002 ? 13.934 -11.790 28.394 1.00 91.44 1002 ASN A CA 1
ATOM 7912 C C . ASN A 1 1002 ? 13.702 -13.039 27.538 1.00 91.44 1002 ASN A C 1
ATOM 7914 O O . ASN A 1 1002 ? 13.680 -12.968 26.315 1.00 91.44 1002 ASN A O 1
ATOM 7918 N N . ILE A 1 1003 ? 13.530 -14.195 28.163 1.00 94.12 1003 ILE A N 1
ATOM 7919 C CA . ILE A 1 1003 ? 13.354 -15.470 27.469 1.00 94.12 1003 ILE A CA 1
ATOM 7920 C C . ILE A 1 1003 ? 11.875 -15.681 27.163 1.00 94.12 1003 ILE A C 1
ATOM 7922 O O . ILE A 1 1003 ? 11.079 -15.916 28.075 1.00 94.12 1003 ILE A O 1
ATOM 7926 N N . TRP A 1 1004 ? 11.502 -15.633 25.890 1.00 92.56 1004 TRP A N 1
ATOM 7927 C CA . TRP A 1 1004 ? 10.160 -15.921 25.407 1.00 92.56 1004 TRP A CA 1
ATOM 7928 C C . TRP A 1 1004 ? 10.080 -17.350 24.867 1.00 92.56 1004 TRP A C 1
ATOM 7930 O O . TRP A 1 1004 ? 10.589 -17.669 23.799 1.00 92.56 1004 TRP A O 1
ATOM 7940 N N . VAL A 1 1005 ? 9.404 -18.225 25.604 1.00 92.94 1005 VAL A N 1
ATOM 7941 C CA . VAL A 1 1005 ? 9.000 -19.544 25.121 1.00 92.94 1005 VAL A CA 1
ATOM 7942 C C . VAL A 1 1005 ? 7.747 -19.377 24.266 1.00 92.94 1005 VAL A C 1
ATOM 7944 O O . VAL A 1 1005 ? 6.647 -19.180 24.795 1.00 92.94 1005 VAL A O 1
ATOM 7947 N N . LEU A 1 1006 ? 7.924 -19.461 22.950 1.00 89.88 1006 LEU A N 1
ATOM 7948 C CA . LEU A 1 1006 ? 6.852 -19.286 21.978 1.00 89.88 1006 LEU A CA 1
ATOM 7949 C C . LEU A 1 1006 ? 6.103 -20.612 21.794 1.00 89.88 1006 LEU A C 1
ATOM 7951 O O . LEU A 1 1006 ? 6.604 -21.536 21.155 1.00 89.88 1006 LEU A O 1
ATOM 7955 N N . HIS A 1 1007 ? 4.910 -20.730 22.388 1.00 91.81 1007 HIS A N 1
ATOM 7956 C CA . HIS A 1 1007 ? 4.170 -22.000 22.427 1.00 91.81 1007 HIS A CA 1
ATOM 7957 C C . HIS A 1 1007 ? 3.802 -22.510 21.037 1.00 91.81 1007 HIS A C 1
ATOM 7959 O O . HIS A 1 1007 ? 3.951 -23.704 20.793 1.00 91.81 1007 HIS A O 1
ATOM 7965 N N . SER A 1 1008 ? 3.376 -21.632 20.124 1.00 87.75 1008 SER A N 1
ATOM 7966 C CA . SER A 1 1008 ? 2.996 -22.035 18.766 1.00 87.75 1008 SER A CA 1
ATOM 7967 C C . SER A 1 1008 ? 4.174 -22.643 18.000 1.00 87.75 1008 SER A C 1
ATOM 7969 O O . SER A 1 1008 ? 4.030 -23.720 17.426 1.00 87.75 1008 SER A O 1
ATOM 7971 N N . ALA A 1 1009 ? 5.361 -22.036 18.097 1.00 87.31 1009 ALA A N 1
ATOM 7972 C CA . ALA A 1 1009 ? 6.590 -22.565 17.509 1.00 87.31 1009 ALA A CA 1
ATOM 7973 C C . ALA A 1 1009 ? 7.012 -23.895 18.155 1.00 87.31 1009 ALA A C 1
ATOM 7975 O O . ALA A 1 1009 ? 7.241 -24.877 17.458 1.00 87.31 1009 ALA A O 1
ATOM 7976 N N . VAL A 1 1010 ? 7.023 -23.993 19.491 1.00 90.75 1010 VAL A N 1
ATOM 7977 C CA . VAL A 1 1010 ? 7.362 -25.246 20.203 1.00 90.75 1010 VAL A CA 1
ATOM 7978 C C . VAL A 1 1010 ? 6.420 -26.400 19.824 1.00 90.75 1010 VAL A C 1
ATOM 7980 O O . VAL A 1 1010 ? 6.853 -27.546 19.686 1.00 90.75 1010 VAL A O 1
ATOM 7983 N N . GLN A 1 1011 ? 5.128 -26.111 19.665 1.00 92.50 1011 GLN A N 1
ATOM 7984 C CA . GLN A 1 1011 ? 4.077 -27.105 19.426 1.00 92.50 1011 GLN A CA 1
ATOM 7985 C C . GLN A 1 1011 ? 3.890 -27.485 17.953 1.00 92.50 1011 GLN A C 1
ATOM 7987 O O . GLN A 1 1011 ? 3.201 -28.467 17.668 1.00 92.50 1011 GLN A O 1
ATOM 7992 N N . ARG A 1 1012 ? 4.492 -26.724 17.033 1.00 88.44 1012 ARG A N 1
ATOM 7993 C CA . ARG A 1 1012 ? 4.494 -26.971 15.581 1.00 88.44 1012 ARG A CA 1
ATOM 7994 C C . ARG A 1 1012 ? 5.903 -27.178 15.020 1.00 88.44 1012 ARG A C 1
ATOM 7996 O O . ARG A 1 1012 ? 6.088 -27.231 13.810 1.00 88.44 1012 ARG A O 1
ATOM 8003 N N . ASN A 1 1013 ? 6.898 -27.341 15.888 1.00 88.00 1013 ASN A N 1
ATOM 8004 C CA . ASN A 1 1013 ? 8.261 -27.618 15.466 1.00 88.00 1013 ASN A CA 1
ATOM 8005 C C . ASN A 1 1013 ? 8.340 -29.005 14.802 1.00 88.00 1013 ASN A C 1
ATOM 8007 O O . ASN A 1 1013 ? 8.176 -30.031 15.472 1.00 88.00 1013 ASN A O 1
ATOM 8011 N N . ALA A 1 1014 ? 8.630 -29.027 13.499 1.00 88.00 1014 ALA A N 1
ATOM 8012 C CA . ALA A 1 1014 ? 8.675 -30.233 12.671 1.00 88.00 1014 ALA A CA 1
ATOM 8013 C C . ALA A 1 1014 ? 9.704 -31.278 13.139 1.00 88.00 1014 ALA A C 1
ATOM 8015 O O . ALA A 1 1014 ? 9.530 -32.466 12.879 1.00 88.00 1014 ALA A O 1
ATOM 8016 N N . LYS A 1 1015 ? 10.741 -30.867 13.887 1.00 87.44 1015 LYS A N 1
ATOM 8017 C CA . LYS A 1 1015 ? 11.709 -31.789 14.506 1.00 87.44 1015 LYS A CA 1
ATOM 8018 C C . LYS A 1 1015 ? 11.052 -32.714 15.536 1.00 87.44 1015 LYS A C 1
ATOM 8020 O O . LYS A 1 1015 ? 11.516 -33.833 15.739 1.00 87.44 1015 LYS A O 1
ATOM 8025 N N . TYR A 1 1016 ? 10.024 -32.226 16.229 1.00 89.75 1016 TYR A N 1
ATOM 8026 C CA . TYR A 1 1016 ? 9.431 -32.889 17.393 1.00 89.75 1016 TYR A CA 1
ATOM 8027 C C . TYR A 1 1016 ? 8.024 -33.418 17.155 1.00 89.75 1016 TYR A C 1
ATOM 8029 O O . TYR A 1 1016 ? 7.601 -34.343 17.844 1.00 89.75 1016 TYR A O 1
ATOM 8037 N N . TRP A 1 1017 ? 7.299 -32.816 16.219 1.00 91.62 1017 TRP A N 1
ATOM 8038 C CA . TRP A 1 1017 ? 5.915 -33.149 15.927 1.00 91.62 1017 TRP A CA 1
ATOM 8039 C C . TRP A 1 1017 ? 5.811 -33.660 14.491 1.00 91.62 1017 TRP A C 1
ATOM 8041 O O . TRP A 1 1017 ? 5.953 -32.860 13.566 1.00 91.62 1017 TRP A O 1
ATOM 8051 N N . PRO A 1 1018 ? 5.542 -34.961 14.275 1.00 90.75 1018 PRO A N 1
ATOM 8052 C CA . PRO A 1 1018 ? 5.223 -35.468 12.945 1.00 90.75 1018 PRO A CA 1
ATOM 8053 C C . PRO A 1 1018 ? 3.963 -34.788 12.410 1.00 90.75 1018 PRO A C 1
ATOM 8055 O O . PRO A 1 1018 ? 2.993 -34.649 13.149 1.00 90.75 1018 PRO A O 1
ATOM 8058 N N . GLU A 1 1019 ? 3.941 -34.378 11.142 1.00 89.88 1019 GLU A N 1
ATOM 8059 C CA . GLU A 1 1019 ? 2.812 -33.631 10.551 1.00 89.88 1019 GLU A CA 1
ATOM 8060 C C . GLU A 1 1019 ? 2.383 -32.421 11.416 1.00 89.88 1019 GLU A C 1
ATOM 8062 O O . GLU A 1 1019 ? 1.233 -32.333 11.853 1.00 89.88 1019 GLU A O 1
ATOM 8067 N N . PRO A 1 1020 ? 3.303 -31.487 11.716 1.00 89.25 1020 PRO A N 1
ATOM 8068 C CA . PRO A 1 1020 ? 3.123 -30.486 12.771 1.00 89.25 1020 PRO A CA 1
ATOM 8069 C C . PRO A 1 1020 ? 1.942 -29.538 12.534 1.00 89.25 1020 PRO A C 1
ATOM 8071 O O . PRO A 1 1020 ? 1.352 -29.034 13.489 1.00 89.25 1020 PRO A O 1
ATOM 8074 N N . ASP A 1 1021 ? 1.564 -29.308 11.281 1.00 89.56 1021 ASP A N 1
ATOM 8075 C CA . ASP A 1 1021 ? 0.471 -28.404 10.924 1.00 89.56 1021 ASP A CA 1
ATOM 8076 C C . ASP A 1 1021 ? -0.892 -29.116 10.799 1.00 89.56 1021 ASP A C 1
ATOM 8078 O O . ASP A 1 1021 ? -1.918 -28.440 10.735 1.00 89.56 1021 ASP A O 1
ATOM 8082 N N . ALA A 1 1022 ? -0.931 -30.456 10.823 1.00 92.19 1022 ALA A N 1
ATOM 8083 C CA . ALA A 1 1022 ? -2.159 -31.241 10.684 1.00 92.19 1022 ALA A CA 1
ATOM 8084 C C . ALA A 1 1022 ? -2.924 -31.377 12.011 1.00 92.19 1022 ALA A C 1
ATOM 8086 O O . ALA A 1 1022 ? -2.324 -31.584 13.068 1.00 92.19 1022 ALA A O 1
ATOM 8087 N N . PHE A 1 1023 ? -4.257 -31.324 11.945 1.00 96.31 1023 PHE A N 1
ATOM 8088 C CA . PHE A 1 1023 ? -5.143 -31.581 13.082 1.00 96.31 1023 PHE A CA 1
ATOM 8089 C C . PHE A 1 1023 ? -5.386 -33.085 13.247 1.00 96.31 1023 PHE A C 1
ATOM 8091 O O . PHE A 1 1023 ? -6.250 -33.653 12.581 1.00 96.31 1023 PHE A O 1
ATOM 8098 N N . LEU A 1 1024 ? -4.623 -33.724 14.141 1.00 96.31 1024 LEU A N 1
ATOM 8099 C CA . LEU A 1 1024 ? -4.712 -35.164 14.415 1.00 96.31 1024 LEU A CA 1
ATOM 8100 C C . LEU A 1 1024 ? -4.968 -35.429 15.911 1.00 96.31 1024 LEU A C 1
ATOM 8102 O O . LEU A 1 1024 ? -4.017 -35.634 16.674 1.00 96.31 1024 LEU A O 1
ATOM 8106 N N . PRO A 1 1025 ? -6.237 -35.456 16.367 1.00 97.81 1025 PRO A N 1
ATOM 8107 C CA . PRO A 1 1025 ? -6.581 -35.848 17.736 1.00 97.81 1025 PRO A CA 1
ATOM 8108 C C . PRO A 1 1025 ? -6.002 -37.214 18.141 1.00 97.81 1025 PRO A C 1
ATOM 8110 O O . PRO A 1 1025 ? -5.651 -37.437 19.295 1.00 97.81 1025 PRO A O 1
ATOM 8113 N N . GLU A 1 1026 ? -5.841 -38.133 17.194 1.00 96.38 1026 GLU A N 1
ATOM 8114 C CA . GLU A 1 1026 ? -5.354 -39.493 17.419 1.00 96.38 1026 GLU A CA 1
ATOM 8115 C C . GLU A 1 1026 ? -3.975 -39.549 18.105 1.00 96.38 1026 GLU A C 1
ATOM 8117 O O . GLU A 1 1026 ? -3.714 -40.500 18.841 1.00 96.38 1026 GLU A O 1
ATOM 8122 N N . ARG A 1 1027 ? -3.144 -38.500 17.990 1.00 95.62 1027 ARG A N 1
ATOM 8123 C CA . ARG A 1 1027 ? -1.869 -38.367 18.730 1.00 95.62 1027 ARG A CA 1
ATOM 8124 C C . ARG A 1 1027 ? -2.029 -38.554 20.236 1.00 95.62 1027 ARG A C 1
ATOM 8126 O O . ARG A 1 1027 ? -1.131 -39.034 20.914 1.00 95.62 1027 ARG A O 1
ATOM 8133 N N . TRP A 1 1028 ? -3.177 -38.171 20.784 1.00 96.81 1028 TRP A N 1
ATOM 8134 C CA . TRP A 1 1028 ? -3.439 -38.219 22.223 1.00 96.81 1028 TRP A CA 1
ATOM 8135 C C . TRP A 1 1028 ? -3.979 -39.570 22.701 1.00 96.81 1028 TRP A C 1
ATOM 8137 O O . TRP A 1 1028 ? -4.279 -39.708 23.887 1.00 96.81 1028 TRP A O 1
ATOM 8147 N N . LEU A 1 1029 ? -4.132 -40.535 21.790 1.00 96.62 1029 LEU A N 1
ATOM 8148 C CA . LEU A 1 1029 ? -4.720 -41.854 22.037 1.00 96.62 1029 LEU A CA 1
ATOM 8149 C C . LEU A 1 1029 ? -3.724 -43.000 21.820 1.00 96.62 1029 LEU A C 1
ATOM 8151 O O . LEU A 1 1029 ? -4.032 -44.142 22.157 1.00 96.62 1029 LEU A O 1
ATOM 8155 N N . VAL A 1 1030 ? -2.545 -42.704 21.272 1.00 96.06 1030 VAL A N 1
ATOM 8156 C CA . VAL A 1 1030 ? -1.472 -43.680 21.057 1.00 96.06 1030 VAL A CA 1
ATOM 8157 C C . VAL A 1 1030 ? -0.563 -43.810 22.285 1.00 96.06 1030 VAL A C 1
ATOM 8159 O O . VAL A 1 1030 ? -0.542 -42.946 23.165 1.00 96.06 1030 VAL A O 1
ATOM 8162 N N . GLY A 1 1031 ? 0.180 -44.917 22.366 1.00 93.38 1031 GLY A N 1
ATOM 8163 C CA . GLY A 1 1031 ? 1.153 -45.168 23.435 1.00 93.38 1031 GLY A CA 1
ATOM 8164 C C . GLY A 1 1031 ? 2.538 -44.563 23.148 1.00 93.38 1031 GLY A C 1
ATOM 8165 O O . GLY A 1 1031 ? 2.798 -44.186 22.011 1.00 93.38 1031 GLY A O 1
ATOM 8166 N N . PRO A 1 1032 ? 3.453 -44.516 24.139 1.00 92.06 1032 PRO A N 1
ATOM 8167 C CA . PRO A 1 1032 ? 4.781 -43.891 24.012 1.00 92.06 1032 PRO A CA 1
ATOM 8168 C C . PRO A 1 1032 ? 5.695 -44.427 22.901 1.00 92.06 1032 PRO A C 1
ATOM 8170 O O . PRO A 1 1032 ? 6.621 -43.730 22.502 1.00 92.06 1032 PRO A O 1
ATOM 8173 N N . GLU A 1 1033 ? 5.451 -45.652 22.431 1.00 91.50 1033 GLU A N 1
ATOM 8174 C CA . GLU A 1 1033 ? 6.215 -46.295 21.350 1.00 91.50 1033 GLU A CA 1
ATOM 8175 C C . GLU A 1 1033 ? 5.748 -45.864 19.949 1.00 91.50 1033 GLU A C 1
ATOM 8177 O O . GLU A 1 1033 ? 6.422 -46.133 18.955 1.00 91.50 1033 GLU A O 1
ATOM 8182 N N . ASP A 1 1034 ? 4.579 -45.225 19.847 1.00 94.56 1034 ASP A N 1
ATOM 8183 C CA . ASP A 1 1034 ? 4.035 -44.757 18.576 1.00 94.56 1034 ASP A CA 1
ATOM 8184 C C . ASP A 1 1034 ? 4.722 -43.446 18.152 1.00 94.56 1034 ASP A C 1
ATOM 8186 O O . ASP A 1 1034 ? 4.829 -42.526 18.968 1.00 94.56 1034 ASP A O 1
ATOM 8190 N N . PRO A 1 1035 ? 5.151 -43.298 16.884 1.00 90.06 1035 PRO A N 1
ATOM 8191 C CA . PRO A 1 1035 ? 5.758 -42.061 16.396 1.00 90.06 1035 PRO A CA 1
ATOM 8192 C C . PRO A 1 1035 ? 4.890 -40.811 16.587 1.00 90.06 1035 PRO A C 1
ATOM 8194 O O . PRO A 1 1035 ? 5.429 -39.715 16.722 1.00 90.06 1035 PRO A O 1
ATOM 8197 N N . LEU A 1 1036 ? 3.559 -40.950 16.596 1.00 92.44 1036 LEU A N 1
ATOM 8198 C CA . LEU A 1 1036 ? 2.622 -39.844 16.809 1.00 92.44 1036 LEU A CA 1
ATOM 8199 C C . LEU A 1 1036 ? 2.529 -39.402 18.275 1.00 92.44 1036 LEU A C 1
ATOM 8201 O O . LEU A 1 1036 ? 1.888 -38.381 18.550 1.00 92.44 1036 LEU A O 1
ATOM 8205 N N . TYR A 1 1037 ? 3.137 -40.145 19.207 1.00 93.56 1037 TYR A N 1
ATOM 8206 C CA . TYR A 1 1037 ? 3.074 -39.837 20.627 1.00 93.56 1037 TYR A CA 1
ATOM 8207 C C . TYR A 1 1037 ? 3.676 -38.451 20.923 1.00 93.56 1037 TYR A C 1
ATOM 8209 O O . TYR A 1 1037 ? 4.779 -38.139 20.466 1.00 93.56 1037 TYR A O 1
ATOM 8217 N N . PRO A 1 1038 ? 2.988 -37.599 21.706 1.00 93.62 1038 PRO A N 1
ATOM 8218 C CA . PRO A 1 1038 ? 3.433 -36.240 21.960 1.00 93.62 1038 PRO A CA 1
ATOM 8219 C C . PRO A 1 1038 ? 4.835 -36.183 22.587 1.00 93.62 1038 PRO A C 1
ATOM 8221 O O . PRO A 1 1038 ? 5.098 -36.864 23.586 1.00 93.62 1038 PRO A O 1
ATOM 8224 N N . PRO A 1 1039 ? 5.729 -35.314 22.082 1.00 91.88 1039 PRO A N 1
ATOM 8225 C CA . PRO A 1 1039 ? 7.061 -35.152 22.639 1.00 91.88 1039 PRO A CA 1
ATOM 8226 C C . PRO A 1 1039 ? 6.989 -34.692 24.097 1.00 91.88 1039 PRO A C 1
ATOM 8228 O O . PRO A 1 1039 ? 6.202 -33.812 24.475 1.00 91.88 1039 PRO A O 1
ATOM 8231 N N . LYS A 1 1040 ? 7.855 -35.264 24.938 1.00 89.31 1040 LYS A N 1
ATOM 8232 C CA . LYS A 1 1040 ? 7.934 -34.920 26.361 1.00 89.31 1040 LYS A CA 1
ATOM 8233 C C . LYS A 1 1040 ? 8.206 -33.422 26.531 1.00 89.31 1040 LYS A C 1
ATOM 8235 O O . LYS A 1 1040 ? 9.182 -32.896 26.009 1.00 89.31 1040 LYS A O 1
ATOM 8240 N N . GLY A 1 1041 ? 7.338 -32.740 27.279 1.00 89.31 1041 GLY A N 1
ATOM 8241 C CA . GLY A 1 1041 ? 7.433 -31.294 27.500 1.00 89.31 1041 GLY A CA 1
ATOM 8242 C C . GLY A 1 1041 ? 7.078 -30.431 26.281 1.00 89.31 1041 GLY A C 1
ATOM 8243 O O . GLY A 1 1041 ? 7.226 -29.216 26.361 1.00 89.31 1041 GLY A O 1
ATOM 8244 N N . GLY A 1 1042 ? 6.611 -31.018 25.173 1.00 91.81 1042 GLY A N 1
ATOM 8245 C CA . GLY A 1 1042 ? 6.250 -30.278 23.961 1.00 91.81 1042 GLY A CA 1
ATOM 8246 C C . GLY A 1 1042 ? 4.844 -29.684 23.976 1.00 91.81 1042 GLY A C 1
ATOM 8247 O O . GLY A 1 1042 ? 4.633 -28.645 23.363 1.00 91.81 1042 GLY A O 1
ATOM 8248 N N . TRP A 1 1043 ? 3.885 -30.292 24.683 1.00 95.12 1043 TRP A N 1
ATOM 8249 C CA . TRP A 1 1043 ? 2.541 -29.723 24.847 1.00 95.12 1043 TRP A CA 1
ATOM 8250 C C . TRP A 1 1043 ? 2.520 -28.747 26.017 1.00 95.12 1043 TRP A C 1
ATOM 8252 O O . TRP A 1 1043 ? 2.645 -29.156 27.175 1.00 95.12 1043 TRP A O 1
ATOM 8262 N N . ARG A 1 1044 ? 2.407 -27.452 25.720 1.00 93.94 1044 ARG A N 1
ATOM 8263 C CA . ARG A 1 1044 ? 2.601 -26.376 26.696 1.00 93.94 1044 ARG A CA 1
ATOM 8264 C C . ARG A 1 1044 ? 1.531 -25.278 26.705 1.00 93.94 1044 ARG A C 1
ATOM 8266 O O . ARG A 1 1044 ? 1.846 -24.222 27.243 1.00 93.94 1044 ARG A O 1
ATOM 8273 N N . PRO A 1 1045 ? 0.270 -25.476 26.273 1.00 93.56 1045 PRO A N 1
ATOM 8274 C CA . PRO A 1 1045 ? -0.719 -24.390 26.310 1.00 93.56 1045 PRO A CA 1
ATOM 8275 C C . PRO A 1 1045 ? -1.018 -23.910 27.744 1.00 93.56 1045 PRO A C 1
ATOM 8277 O O . PRO A 1 1045 ? -1.399 -22.765 27.961 1.00 93.56 1045 PRO A O 1
ATOM 8280 N N . PHE A 1 1046 ? -0.790 -24.772 28.740 1.00 94.06 1046 PHE A N 1
ATOM 8281 C CA . PHE A 1 1046 ? -0.889 -24.461 30.170 1.00 94.06 1046 PHE A CA 1
ATOM 8282 C C . PHE A 1 1046 ? 0.475 -24.273 30.849 1.00 94.06 1046 PHE A C 1
ATOM 8284 O O . PHE A 1 1046 ? 0.544 -24.168 32.075 1.00 94.06 1046 PHE A O 1
ATOM 8291 N N . GLU A 1 1047 ? 1.550 -24.210 30.059 1.00 92.31 1047 GLU A N 1
ATOM 8292 C CA . GLU A 1 1047 ? 2.944 -24.222 30.499 1.00 92.31 1047 GLU A CA 1
ATOM 8293 C C . GLU A 1 1047 ? 3.318 -25.501 31.296 1.00 92.31 1047 GLU A C 1
ATOM 8295 O O . GLU A 1 1047 ? 2.474 -26.332 31.627 1.00 92.31 1047 GLU A O 1
ATOM 8300 N N . HIS A 1 1048 ? 4.605 -25.708 31.576 1.00 87.75 1048 HIS A N 1
ATOM 8301 C CA . HIS A 1 1048 ? 5.120 -26.863 32.317 1.00 87.75 1048 HIS A CA 1
ATOM 8302 C C . HIS A 1 1048 ? 6.027 -26.414 33.475 1.00 87.75 1048 HIS A C 1
ATOM 8304 O O . HIS A 1 1048 ? 6.676 -25.369 33.402 1.00 87.75 1048 HIS A O 1
ATOM 8310 N N . GLY A 1 1049 ? 6.089 -27.212 34.546 1.00 89.12 1049 GLY A N 1
ATOM 8311 C CA . GLY A 1 1049 ? 6.882 -26.929 35.750 1.00 89.12 1049 GLY A CA 1
ATOM 8312 C C . GLY A 1 1049 ? 6.076 -26.310 36.906 1.00 89.12 1049 GLY A C 1
ATOM 8313 O O . GLY A 1 1049 ? 4.845 -26.283 36.856 1.00 89.12 1049 GLY A O 1
ATOM 8314 N N . PRO A 1 1050 ? 6.745 -25.794 37.958 1.00 89.44 1050 PRO A N 1
ATOM 8315 C CA . PRO A 1 1050 ? 6.093 -25.298 39.182 1.00 89.44 1050 PRO A CA 1
ATOM 8316 C C . PRO A 1 1050 ? 5.066 -24.179 38.947 1.00 89.44 1050 PRO A C 1
ATOM 8318 O O . PRO A 1 1050 ? 4.156 -23.972 39.751 1.00 89.44 1050 PRO A O 1
ATOM 8321 N N . ARG A 1 1051 ? 5.220 -23.449 37.837 1.00 90.50 1051 ARG A N 1
ATOM 8322 C CA . ARG A 1 1051 ? 4.391 -22.309 37.424 1.00 90.50 1051 ARG A CA 1
ATOM 8323 C C . ARG A 1 1051 ? 3.357 -22.650 36.349 1.00 90.50 1051 ARG A C 1
ATOM 8325 O O . ARG A 1 1051 ? 2.896 -21.737 35.665 1.00 90.50 1051 ARG A O 1
ATOM 8332 N N . ASN A 1 1052 ? 3.001 -23.922 36.184 1.00 92.19 1052 ASN A N 1
ATOM 8333 C CA . ASN A 1 1052 ? 1.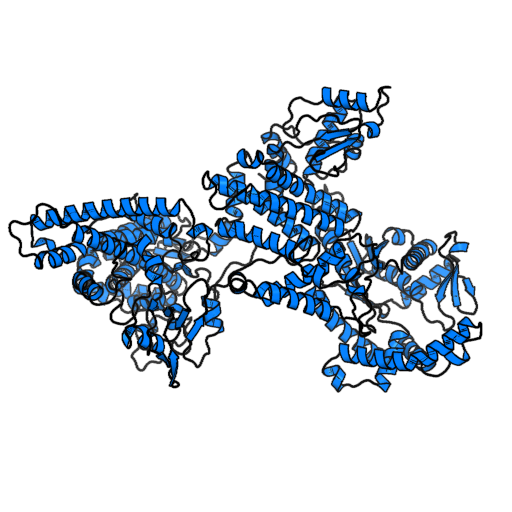915 -24.318 35.288 1.00 92.19 1052 ASN A CA 1
ATOM 8334 C C . ASN A 1 1052 ? 0.584 -23.632 35.660 1.00 92.19 1052 ASN A C 1
ATOM 8336 O O . ASN A 1 1052 ? 0.379 -23.165 36.792 1.00 92.19 1052 ASN A O 1
ATOM 8340 N N . CYS A 1 1053 ? -0.318 -23.542 34.687 1.00 93.56 1053 CYS A N 1
ATOM 8341 C CA . CYS A 1 1053 ? -1.609 -22.889 34.849 1.00 93.56 1053 CYS A CA 1
ATOM 8342 C C . CYS A 1 1053 ? -2.414 -23.547 35.972 1.00 93.56 1053 CYS A C 1
ATOM 8344 O O . CYS A 1 1053 ? -2.659 -24.751 35.958 1.00 93.56 1053 CYS A O 1
ATOM 8346 N N . LEU A 1 1054 ? -2.850 -22.739 36.939 1.00 92.94 1054 LEU A N 1
ATOM 8347 C CA . LEU A 1 1054 ? -3.669 -23.216 38.050 1.00 92.94 1054 LEU A CA 1
ATOM 8348 C C . LEU A 1 1054 ? -5.078 -23.609 37.566 1.00 92.94 1054 LEU A C 1
ATOM 8350 O O . LEU A 1 1054 ? -5.633 -24.603 38.012 1.00 92.94 1054 LEU A O 1
ATOM 8354 N N . GLY A 1 1055 ? -5.614 -22.873 36.588 1.00 92.88 1055 GLY A N 1
ATOM 8355 C CA . GLY A 1 1055 ? -6.944 -23.085 36.014 1.00 92.88 1055 GLY A CA 1
ATOM 8356 C C . GLY A 1 1055 ? -7.038 -24.183 34.951 1.00 92.88 1055 GLY A C 1
ATOM 8357 O O . GLY A 1 1055 ? -8.098 -24.324 34.353 1.00 92.88 1055 GLY A O 1
ATOM 8358 N N . GLN A 1 1056 ? -5.976 -24.960 34.696 1.00 94.88 1056 GLN A N 1
ATOM 8359 C CA . GLN A 1 1056 ? -5.960 -25.964 33.622 1.00 94.88 1056 GLN A CA 1
ATOM 8360 C C . GLN A 1 1056 ? -7.145 -26.934 33.708 1.00 94.88 1056 GLN A C 1
ATOM 8362 O O . GLN A 1 1056 ? -7.809 -27.193 32.706 1.00 94.88 1056 GLN A O 1
ATOM 8367 N N . THR A 1 1057 ? -7.424 -27.464 34.900 1.00 94.81 1057 THR A N 1
ATOM 8368 C CA . THR A 1 1057 ? -8.515 -28.428 35.087 1.00 94.81 1057 THR A CA 1
ATOM 8369 C C . THR A 1 1057 ? -9.878 -27.806 34.792 1.00 94.81 1057 THR A C 1
ATOM 8371 O O . THR A 1 1057 ? -10.712 -28.457 34.173 1.00 94.81 1057 THR A O 1
ATOM 8374 N N . LEU A 1 1058 ? -10.084 -26.543 35.185 1.00 95.19 1058 LEU A N 1
ATOM 8375 C CA . LEU A 1 1058 ? -11.327 -25.813 34.935 1.00 95.19 1058 LEU A CA 1
ATOM 8376 C C . LEU A 1 1058 ? -11.506 -25.509 33.447 1.00 95.19 1058 LEU A C 1
ATOM 8378 O O . LEU A 1 1058 ? -12.568 -25.787 32.911 1.00 95.19 1058 LEU A O 1
ATOM 8382 N N . ALA A 1 1059 ? -10.465 -25.022 32.768 1.00 95.75 1059 ALA A N 1
ATOM 8383 C CA . ALA A 1 1059 ? -10.525 -24.744 31.333 1.00 95.75 1059 ALA A CA 1
ATOM 8384 C C . ALA A 1 1059 ? -10.830 -26.017 30.525 1.00 95.75 1059 ALA A C 1
ATOM 8386 O O . ALA A 1 1059 ? -11.705 -26.024 29.666 1.00 95.75 1059 ALA A O 1
ATOM 8387 N N . MET A 1 1060 ? -10.157 -27.131 30.840 1.00 96.88 1060 MET A N 1
ATOM 8388 C CA . MET A 1 1060 ? -10.430 -28.417 30.189 1.00 96.88 1060 MET A CA 1
ATOM 8389 C C . MET A 1 1060 ? -11.849 -28.925 30.479 1.00 96.88 1060 MET A C 1
ATOM 8391 O O . MET A 1 1060 ? -12.462 -29.524 29.598 1.00 96.88 1060 MET A O 1
ATOM 8395 N N . LEU A 1 1061 ? -12.361 -28.718 31.698 1.00 96.31 1061 LEU A N 1
ATOM 8396 C CA . LEU A 1 1061 ? -13.732 -29.066 32.072 1.00 96.31 1061 LEU A CA 1
ATOM 8397 C C . LEU A 1 1061 ? -14.747 -28.243 31.268 1.00 96.31 1061 LEU A C 1
ATOM 8399 O O . LEU A 1 1061 ? -15.642 -28.822 30.657 1.00 96.31 1061 LEU A O 1
ATOM 8403 N N . ASP A 1 1062 ? -14.572 -26.924 31.236 1.00 95.62 1062 ASP A N 1
ATOM 8404 C CA . ASP A 1 1062 ? -15.444 -25.978 30.538 1.00 95.62 1062 ASP A CA 1
ATOM 8405 C C . ASP A 1 1062 ? -15.538 -26.303 29.042 1.00 95.62 1062 ASP A C 1
ATOM 8407 O O . ASP A 1 1062 ? -16.627 -26.548 28.517 1.00 95.62 1062 ASP A O 1
ATOM 8411 N N . VAL A 1 1063 ? -14.396 -26.448 28.360 1.00 97.81 1063 VAL A N 1
ATOM 8412 C CA . VAL A 1 1063 ? -14.401 -26.772 26.925 1.00 97.81 1063 VAL A CA 1
ATOM 8413 C C . VAL A 1 1063 ? -15.068 -28.131 26.666 1.00 97.81 1063 VAL A C 1
ATOM 8415 O O . VAL A 1 1063 ? -15.823 -28.265 25.705 1.00 97.81 1063 VAL A O 1
ATOM 8418 N N . LYS A 1 1064 ? -14.873 -29.137 27.533 1.00 97.38 1064 LYS A N 1
ATOM 8419 C CA . LYS A 1 1064 ? -15.559 -30.436 27.401 1.00 97.38 1064 LYS A CA 1
ATOM 8420 C C . LYS A 1 1064 ? -17.073 -30.319 27.542 1.00 97.38 1064 LYS A C 1
ATOM 8422 O O . LYS A 1 1064 ? -17.785 -30.887 26.717 1.00 97.38 1064 LYS A O 1
ATOM 8427 N N . VAL A 1 1065 ? -17.553 -29.623 28.575 1.00 97.62 1065 VAL A N 1
ATOM 8428 C CA . VAL A 1 1065 ? -18.990 -29.404 28.803 1.00 97.62 1065 VAL A CA 1
ATOM 8429 C C . VAL A 1 1065 ? -19.589 -28.651 27.617 1.00 97.62 1065 VAL A C 1
ATOM 8431 O O . VAL A 1 1065 ? -20.588 -29.094 27.055 1.00 97.62 1065 VAL A O 1
ATOM 8434 N N . THR A 1 1066 ? -18.917 -27.592 27.167 1.00 97.69 1066 THR A N 1
ATOM 8435 C CA . THR A 1 1066 ? -19.333 -26.785 26.015 1.00 97.69 1066 THR A CA 1
ATOM 8436 C C . THR A 1 1066 ? -19.462 -27.634 24.754 1.00 97.69 1066 THR A C 1
ATOM 8438 O O . THR A 1 1066 ? -20.503 -27.615 24.100 1.00 97.69 1066 THR A O 1
ATOM 8441 N N . LEU A 1 1067 ? -18.442 -28.433 24.419 1.00 97.94 1067 LEU A N 1
ATOM 8442 C CA . LEU A 1 1067 ? -18.503 -29.317 23.255 1.00 97.94 1067 LEU A CA 1
ATOM 8443 C C . LEU A 1 1067 ? -19.621 -30.354 23.403 1.00 97.94 1067 LEU A C 1
ATOM 8445 O O . LEU A 1 1067 ? -20.387 -30.536 22.462 1.00 97.94 1067 LEU A O 1
ATOM 8449 N N . ALA A 1 1068 ? -19.760 -30.986 24.573 1.00 96.69 1068 ALA A N 1
ATOM 8450 C CA . ALA A 1 1068 ? -20.807 -31.975 24.838 1.00 96.69 1068 ALA A CA 1
ATOM 8451 C C . ALA A 1 1068 ? -22.228 -31.410 24.710 1.00 96.69 1068 ALA A C 1
ATOM 8453 O O . ALA A 1 1068 ? -23.133 -32.141 24.313 1.00 96.69 1068 ALA A O 1
ATOM 8454 N N . MET A 1 1069 ? -22.431 -30.132 25.027 1.00 96.12 1069 MET A N 1
ATOM 8455 C CA . MET A 1 1069 ? -23.742 -29.488 24.955 1.00 96.12 1069 MET A CA 1
ATOM 8456 C C . MET A 1 1069 ? -24.039 -28.877 23.581 1.00 96.12 1069 MET A C 1
ATOM 8458 O O . MET A 1 1069 ? -25.177 -28.944 23.127 1.00 96.12 1069 MET A O 1
ATOM 8462 N N . VAL A 1 1070 ? -23.038 -28.320 22.892 1.00 96.75 1070 VAL A N 1
ATOM 8463 C CA . VAL A 1 1070 ? -23.252 -27.588 21.633 1.00 96.75 1070 VAL A CA 1
ATOM 8464 C C . VAL A 1 1070 ? -23.232 -28.512 20.417 1.00 96.75 1070 VAL A C 1
ATOM 8466 O O . VAL A 1 1070 ? -24.185 -28.520 19.642 1.00 96.75 1070 VAL A O 1
ATOM 8469 N N . VAL A 1 1071 ? -22.174 -29.310 20.220 1.00 95.62 1071 VAL A N 1
ATOM 8470 C CA . VAL A 1 1071 ? -21.938 -29.977 18.917 1.00 95.62 1071 VAL A CA 1
ATOM 8471 C C . VAL A 1 1071 ? -22.978 -31.046 18.581 1.00 95.62 1071 VAL A C 1
ATOM 8473 O O . VAL A 1 1071 ? -23.183 -31.364 17.409 1.00 95.62 1071 VAL A O 1
ATOM 8476 N N . ARG A 1 1072 ? -23.649 -31.588 19.604 1.00 93.31 1072 ARG A N 1
ATOM 8477 C CA . ARG A 1 1072 ? -24.685 -32.619 19.465 1.00 93.31 1072 ARG A CA 1
ATOM 8478 C C . ARG A 1 1072 ? -25.980 -32.078 18.873 1.00 93.31 1072 ARG A C 1
ATOM 8480 O O . ARG A 1 1072 ? -26.680 -32.825 18.201 1.00 93.31 1072 ARG A O 1
ATOM 8487 N N . GLU A 1 1073 ? -26.282 -30.806 19.109 1.00 93.44 1073 GLU A N 1
ATOM 8488 C CA . GLU A 1 1073 ? -27.525 -30.165 18.669 1.00 93.44 1073 GLU A CA 1
ATOM 8489 C C . GLU A 1 1073 ? -27.294 -29.151 17.545 1.00 93.44 1073 GLU A C 1
ATOM 8491 O O . GLU A 1 1073 ? -28.130 -29.015 16.654 1.00 93.44 1073 GLU A O 1
ATOM 8496 N N . LEU A 1 1074 ? -26.161 -28.451 17.565 1.00 95.44 1074 LEU A N 1
ATOM 8497 C CA . LEU A 1 1074 ? -25.896 -27.314 16.695 1.00 95.44 1074 LEU A CA 1
ATOM 8498 C C . LEU A 1 1074 ? -24.700 -27.577 15.769 1.00 95.44 1074 LEU A C 1
ATOM 8500 O O . LEU A 1 1074 ? -23.732 -28.267 16.111 1.00 95.44 1074 LEU A O 1
ATOM 8504 N N . ASP A 1 1075 ? -24.776 -27.013 14.568 1.00 93.81 1075 ASP A N 1
ATOM 8505 C CA . ASP A 1 1075 ? -23.677 -26.926 13.610 1.00 93.81 1075 ASP A CA 1
ATOM 8506 C C . ASP A 1 1075 ? -23.205 -25.473 13.539 1.00 93.81 1075 ASP A C 1
ATOM 8508 O O . ASP A 1 1075 ? -23.951 -24.592 13.111 1.00 93.81 1075 ASP A O 1
ATOM 8512 N N . VAL A 1 1076 ? -21.980 -25.222 13.999 1.00 95.06 1076 VAL A N 1
ATOM 8513 C CA . VAL A 1 1076 ? -21.350 -23.896 13.995 1.00 95.06 1076 VAL A CA 1
ATOM 8514 C C . VAL A 1 1076 ? -20.437 -23.821 12.780 1.00 95.06 1076 VAL A C 1
ATOM 8516 O O . VAL A 1 1076 ? -19.523 -24.636 12.656 1.00 95.06 1076 VAL A O 1
ATOM 8519 N N . ARG A 1 1077 ? -20.679 -22.863 11.878 1.00 93.38 1077 ARG A N 1
ATOM 8520 C CA . ARG A 1 1077 ? -19.869 -22.679 10.670 1.00 93.38 1077 ARG A CA 1
ATOM 8521 C C . ARG A 1 1077 ? -19.313 -21.274 10.557 1.00 93.38 1077 ARG A C 1
ATOM 8523 O O . ARG A 1 1077 ? -20.076 -20.310 10.557 1.00 93.38 1077 ARG A O 1
ATOM 8530 N N . SER A 1 1078 ? -18.000 -21.159 10.397 1.00 93.56 1078 SER A N 1
ATOM 8531 C CA . SER A 1 1078 ? -17.359 -19.915 9.986 1.00 93.56 1078 SER A CA 1
ATOM 8532 C C . SER A 1 1078 ? -17.859 -19.485 8.604 1.00 93.56 1078 SER A C 1
ATOM 8534 O O . SER A 1 1078 ? -18.097 -20.310 7.718 1.00 93.56 1078 SER A O 1
ATOM 8536 N N . VAL A 1 1079 ? -18.040 -18.179 8.429 1.00 93.44 1079 VAL A N 1
ATOM 8537 C CA . VAL A 1 1079 ? -18.502 -17.558 7.180 1.00 93.44 1079 VAL A CA 1
ATOM 8538 C C . VAL A 1 1079 ? -17.571 -16.423 6.763 1.00 93.44 1079 VAL A C 1
ATOM 8540 O O . VAL A 1 1079 ? -18.013 -15.364 6.326 1.00 93.44 1079 VAL A O 1
ATOM 8543 N N . TYR A 1 1080 ? -16.260 -16.652 6.879 1.00 89.38 1080 TYR A N 1
ATOM 8544 C CA . TYR A 1 1080 ? -15.245 -15.665 6.503 1.00 89.38 1080 TYR A CA 1
ATOM 8545 C C . TYR A 1 1080 ? -15.385 -15.181 5.053 1.00 89.38 1080 TYR A C 1
ATOM 8547 O O . TYR A 1 1080 ? -15.192 -14.001 4.807 1.00 89.38 1080 TYR A O 1
ATOM 8555 N N . ASP A 1 1081 ? -15.810 -16.025 4.110 1.00 87.25 1081 ASP A N 1
ATOM 8556 C CA . ASP A 1 1081 ? -16.041 -15.599 2.720 1.00 87.25 1081 ASP A CA 1
ATOM 8557 C C . ASP A 1 1081 ? -17.223 -14.627 2.573 1.00 87.25 1081 ASP A C 1
ATOM 8559 O O . ASP A 1 1081 ? -17.263 -13.797 1.667 1.00 87.25 1081 ASP A O 1
ATOM 8563 N N . GLU A 1 1082 ? -18.251 -14.759 3.413 1.00 88.06 1082 GLU A N 1
ATOM 8564 C CA . GLU A 1 1082 ? -19.360 -13.802 3.469 1.00 88.06 1082 GLU A CA 1
ATOM 8565 C C . GLU A 1 1082 ? -18.907 -12.526 4.172 1.00 88.06 1082 GLU A C 1
ATOM 8567 O O . GLU A 1 1082 ? -19.106 -11.435 3.642 1.00 88.06 1082 GLU A O 1
ATOM 8572 N N . TRP A 1 1083 ? -18.218 -12.670 5.306 1.00 85.31 1083 TRP A N 1
ATOM 8573 C CA . TRP A 1 1083 ? -17.613 -11.558 6.025 1.00 85.31 1083 TRP A CA 1
ATOM 8574 C C . TRP A 1 1083 ? -16.708 -10.725 5.117 1.00 85.31 1083 TRP A C 1
ATOM 8576 O O . TRP A 1 1083 ? -16.866 -9.513 5.071 1.00 85.31 1083 TRP A O 1
ATOM 8586 N N . ASP A 1 1084 ? -15.839 -11.361 4.332 1.00 85.00 1084 ASP A N 1
ATOM 8587 C CA . ASP A 1 1084 ? -14.919 -10.710 3.399 1.00 85.00 1084 ASP A CA 1
ATOM 8588 C C . ASP A 1 1084 ? -15.640 -10.122 2.180 1.00 85.00 1084 ASP A C 1
ATOM 8590 O O . ASP A 1 1084 ? -15.194 -9.125 1.624 1.00 85.00 1084 ASP A O 1
ATOM 8594 N N . ARG A 1 1085 ? -16.782 -10.675 1.756 1.00 79.69 1085 ARG A N 1
ATOM 8595 C CA . ARG A 1 1085 ? -17.618 -10.035 0.725 1.00 79.69 1085 ARG A CA 1
ATOM 8596 C C . ARG A 1 1085 ? -18.317 -8.780 1.241 1.00 79.69 1085 ARG A C 1
ATOM 8598 O O . ARG A 1 1085 ? -18.501 -7.842 0.472 1.00 79.69 1085 ARG A O 1
ATOM 8605 N N . VAL A 1 1086 ? -18.716 -8.780 2.512 1.00 78.00 1086 VAL A N 1
ATOM 8606 C CA . VAL A 1 1086 ? -19.422 -7.661 3.154 1.00 78.00 1086 VAL A CA 1
ATOM 8607 C C . VAL A 1 1086 ? -18.447 -6.574 3.628 1.00 78.00 1086 VAL A C 1
ATOM 8609 O O . VAL A 1 1086 ? -18.759 -5.396 3.499 1.00 78.00 1086 VAL A O 1
ATOM 8612 N N . HIS A 1 1087 ? -17.267 -6.956 4.123 1.00 69.75 1087 HIS A N 1
ATOM 8613 C CA . HIS A 1 1087 ? -16.301 -6.071 4.794 1.00 69.75 1087 HIS A CA 1
ATOM 8614 C C . HIS A 1 1087 ? -14.930 -5.996 4.089 1.00 69.75 1087 HIS A C 1
ATOM 8616 O O . HIS A 1 1087 ? -14.011 -5.345 4.583 1.00 69.75 1087 HIS A O 1
ATOM 8622 N N . GLY A 1 1088 ? -14.731 -6.692 2.964 1.00 51.16 1088 GLY A N 1
ATOM 8623 C CA . GLY A 1 1088 ? -13.456 -6.718 2.243 1.00 51.16 1088 GLY A CA 1
ATOM 8624 C C . GLY A 1 1088 ? -13.340 -5.617 1.190 1.00 51.16 1088 GLY A C 1
ATOM 8625 O O . GLY A 1 1088 ? -14.082 -5.565 0.209 1.00 51.16 1088 GLY A O 1
ATOM 8626 N N . THR A 1 1089 ? -12.321 -4.772 1.330 1.00 39.94 1089 THR A N 1
ATOM 8627 C CA . THR A 1 1089 ? -11.854 -3.877 0.262 1.00 39.94 1089 THR A CA 1
ATOM 8628 C C . THR A 1 1089 ? -10.997 -4.650 -0.750 1.00 39.94 1089 THR A C 1
ATOM 8630 O O . THR A 1 1089 ? -10.313 -5.601 -0.385 1.00 39.94 1089 THR A O 1
ATOM 8633 N N . ARG A 1 1090 ? -11.032 -4.244 -2.033 1.00 34.12 1090 ARG A N 1
ATOM 8634 C CA . ARG A 1 1090 ? -10.354 -4.842 -3.214 1.00 34.12 1090 ARG A CA 1
ATOM 8635 C C . ARG A 1 1090 ? -8.827 -5.054 -3.053 1.00 34.12 1090 ARG A C 1
ATOM 8637 O O . ARG A 1 1090 ? -8.024 -4.390 -3.706 1.00 34.12 1090 ARG A O 1
ATOM 8644 N N . GLY A 1 1091 ? -8.429 -6.009 -2.220 1.00 44.78 1091 GLY A N 1
ATOM 8645 C CA . GLY A 1 1091 ? -7.079 -6.529 -2.015 1.00 44.78 1091 GLY A CA 1
ATOM 8646 C C . GLY A 1 1091 ? -7.118 -8.048 -1.804 1.00 44.78 1091 GLY A C 1
ATOM 8647 O O . GLY A 1 1091 ? -8.192 -8.640 -1.717 1.00 44.78 1091 GLY A O 1
ATOM 8648 N N . LYS A 1 1092 ? -5.952 -8.710 -1.754 1.00 51.00 1092 LYS A N 1
ATOM 8649 C CA . LYS A 1 1092 ? -5.892 -10.149 -1.436 1.00 51.00 1092 LYS A CA 1
ATOM 8650 C C . LYS A 1 1092 ? -6.433 -10.378 -0.019 1.00 51.00 1092 LYS A C 1
ATOM 8652 O O . LYS A 1 1092 ? -5.962 -9.723 0.911 1.00 51.00 1092 LYS A O 1
ATOM 8657 N N . VAL A 1 1093 ? -7.371 -11.319 0.120 1.00 61.88 1093 VAL A N 1
ATOM 8658 C CA . VAL A 1 1093 ? -7.866 -11.835 1.406 1.00 61.88 1093 VAL A CA 1
ATOM 8659 C C . VAL A 1 1093 ? -6.676 -12.132 2.316 1.00 61.88 1093 VAL A C 1
ATOM 8661 O O . VAL A 1 1093 ? -5.723 -12.804 1.908 1.00 61.88 1093 VAL A O 1
ATOM 8664 N N . LYS A 1 1094 ? -6.687 -11.573 3.530 1.00 66.31 1094 LYS A N 1
ATOM 8665 C CA . LYS A 1 1094 ? -5.563 -11.714 4.455 1.00 66.31 1094 LYS A CA 1
ATOM 8666 C C . LYS A 1 1094 ? -5.621 -13.086 5.114 1.00 66.31 1094 LYS A C 1
ATOM 8668 O O . LYS A 1 1094 ? -6.467 -13.341 5.962 1.00 66.31 1094 LYS A O 1
ATOM 8673 N N . THR A 1 1095 ? -4.663 -13.929 4.764 1.00 73.44 1095 THR A N 1
ATOM 8674 C CA . THR A 1 1095 ? -4.415 -15.221 5.409 1.00 73.44 1095 THR A CA 1
ATOM 8675 C C . THR A 1 1095 ? -3.024 -15.226 6.033 1.00 73.44 1095 THR A C 1
ATOM 8677 O O . THR A 1 1095 ? -2.097 -14.653 5.453 1.00 73.44 1095 THR A O 1
ATOM 8680 N N . VAL A 1 1096 ? -2.840 -15.911 7.160 1.00 63.59 1096 VAL A N 1
ATOM 8681 C CA . VAL A 1 1096 ? -1.513 -16.183 7.742 1.00 63.59 1096 VAL A CA 1
ATOM 8682 C C . VAL A 1 1096 ? -1.283 -17.686 7.685 1.00 63.59 1096 VAL A C 1
ATOM 8684 O O . VAL A 1 1096 ? -2.094 -18.447 8.194 1.00 63.59 1096 VAL A O 1
ATOM 8687 N N . ASN A 1 1097 ? -0.205 -18.124 7.026 1.00 65.62 1097 ASN A N 1
ATOM 8688 C CA . ASN A 1 1097 ? 0.074 -19.548 6.779 1.00 65.62 1097 ASN A CA 1
ATOM 8689 C C . ASN A 1 1097 ? -1.093 -20.304 6.103 1.00 65.62 1097 ASN A C 1
ATOM 8691 O O . ASN A 1 1097 ? -1.310 -21.479 6.374 1.00 65.62 1097 ASN A O 1
ATOM 8695 N N . GLY A 1 1098 ? -1.855 -19.626 5.238 1.00 70.06 1098 GLY A N 1
ATOM 8696 C CA . GLY A 1 1098 ? -3.036 -20.195 4.575 1.00 70.06 1098 GLY A CA 1
ATOM 8697 C C . GLY A 1 1098 ? -4.308 -20.223 5.431 1.00 70.06 1098 GLY A C 1
ATOM 8698 O O . GLY A 1 1098 ? -5.361 -20.568 4.910 1.00 70.06 1098 GLY A O 1
ATOM 8699 N N . GLU A 1 1099 ? -4.244 -19.809 6.699 1.00 79.44 1099 GLU A N 1
ATOM 8700 C CA . GLU A 1 1099 ? -5.392 -19.749 7.606 1.00 79.44 1099 GLU A CA 1
ATOM 8701 C C . GLU A 1 1099 ? -6.041 -18.355 7.581 1.00 79.44 1099 GLU A C 1
ATOM 8703 O O . GLU A 1 1099 ? -5.358 -17.332 7.726 1.00 79.44 1099 GLU A O 1
ATOM 8708 N N . ARG A 1 1100 ? -7.366 -18.306 7.399 1.00 85.38 1100 ARG A N 1
ATOM 8709 C CA . ARG A 1 1100 ? -8.157 -17.065 7.441 1.00 85.38 1100 ARG A CA 1
ATOM 8710 C C . ARG A 1 1100 ? -8.595 -16.727 8.864 1.00 85.38 1100 ARG A C 1
ATOM 8712 O O . ARG A 1 1100 ? -8.648 -15.544 9.208 1.00 85.38 1100 ARG A O 1
ATOM 8719 N N . ALA A 1 1101 ? -8.813 -17.746 9.693 1.00 88.75 1101 ALA A N 1
ATOM 8720 C CA . ALA A 1 1101 ? -9.063 -17.634 11.126 1.00 88.75 1101 ALA A CA 1
ATOM 8721 C C . ALA A 1 1101 ? -7.747 -17.564 11.928 1.00 88.75 1101 ALA A C 1
ATOM 8723 O O . ALA A 1 1101 ? -7.574 -18.268 12.915 1.00 88.75 1101 ALA A O 1
ATOM 8724 N N . TYR A 1 1102 ? -6.764 -16.778 11.479 1.00 86.31 1102 TYR A N 1
ATOM 8725 C CA . TYR A 1 1102 ? -5.456 -16.713 12.140 1.00 86.31 1102 TYR A CA 1
ATOM 8726 C C . TYR A 1 1102 ? -5.535 -15.993 13.497 1.00 86.31 1102 TYR A C 1
ATOM 8728 O O . TYR A 1 1102 ? -6.400 -15.142 13.707 1.00 86.31 1102 TYR A O 1
ATOM 8736 N N . GLN A 1 1103 ? -4.609 -16.300 14.413 1.00 85.12 1103 GLN A N 1
ATOM 8737 C CA . GLN A 1 1103 ? -4.570 -15.687 15.744 1.00 85.12 1103 GLN A CA 1
ATOM 8738 C C . GLN A 1 1103 ? -4.168 -14.202 15.693 1.00 85.12 1103 GLN A C 1
ATOM 8740 O O . GLN A 1 1103 ? -3.210 -13.811 15.027 1.00 85.12 1103 GLN A O 1
ATOM 8745 N N . THR A 1 1104 ? -4.890 -13.380 16.449 1.00 77.25 1104 THR A N 1
ATOM 8746 C CA . THR A 1 1104 ? -4.645 -11.954 16.709 1.00 77.25 1104 THR A CA 1
ATOM 8747 C C . THR A 1 1104 ? -4.487 -11.754 18.220 1.00 77.25 1104 THR A C 1
ATOM 8749 O O . THR A 1 1104 ? -5.152 -12.449 18.987 1.00 77.25 1104 THR A O 1
ATOM 8752 N N . GLN A 1 1105 ? -3.595 -10.870 18.684 1.00 67.56 1105 GLN A N 1
ATOM 8753 C CA . GLN A 1 1105 ? -3.315 -10.736 20.123 1.00 67.56 1105 GLN A CA 1
ATOM 8754 C C . GLN A 1 1105 ? -4.170 -9.615 20.735 1.00 67.56 1105 GLN A C 1
ATOM 8756 O O . GLN A 1 1105 ? -3.737 -8.478 20.943 1.00 67.56 1105 GLN A O 1
ATOM 8761 N N . VAL A 1 1106 ? -5.420 -9.947 21.047 1.00 61.47 1106 VAL A N 1
ATOM 8762 C CA . VAL A 1 1106 ? -6.379 -9.045 21.698 1.00 61.47 1106 VAL A CA 1
ATOM 8763 C C . VAL A 1 1106 ? -6.705 -9.612 23.076 1.00 61.47 1106 VAL A C 1
ATOM 8765 O O . VAL A 1 1106 ? -7.713 -10.278 23.247 1.00 61.47 1106 VAL A O 1
ATOM 8768 N N . GLY A 1 1107 ? -5.833 -9.366 24.059 1.00 72.31 1107 GLY A N 1
ATOM 8769 C CA . GLY A 1 1107 ? -5.892 -10.082 25.339 1.00 72.31 1107 GLY A CA 1
ATOM 8770 C C . GLY A 1 1107 ? -5.182 -11.431 25.221 1.00 72.31 1107 GLY A C 1
ATOM 8771 O O . GLY A 1 1107 ? -3.952 -11.482 25.253 1.00 72.31 1107 GLY A O 1
ATOM 8772 N N . GLY A 1 1108 ? -5.941 -12.511 25.062 1.00 68.94 1108 GLY A N 1
ATOM 8773 C CA . GLY A 1 1108 ? -5.446 -13.789 24.562 1.00 68.94 1108 GLY A CA 1
ATOM 8774 C C . GLY A 1 1108 ? -5.162 -13.760 23.055 1.00 68.94 1108 GLY A C 1
ATOM 8775 O O . GLY A 1 1108 ? -5.316 -12.745 22.372 1.00 68.94 1108 GLY A O 1
ATOM 8776 N N . ALA A 1 1109 ? -4.748 -14.899 22.506 1.00 82.62 1109 ALA A N 1
ATOM 8777 C CA . ALA A 1 1109 ? -4.629 -15.079 21.063 1.00 82.62 1109 ALA A CA 1
ATOM 8778 C C . ALA A 1 1109 ? -5.982 -15.535 20.470 1.00 82.62 1109 ALA A C 1
ATOM 8780 O O . ALA A 1 1109 ? -6.290 -16.729 20.493 1.00 82.62 1109 ALA A O 1
ATOM 8781 N N . HIS A 1 1110 ? -6.788 -14.599 19.954 1.00 88.56 1110 HIS A N 1
ATOM 8782 C CA . HIS A 1 1110 ? -8.161 -14.807 19.445 1.00 88.56 1110 HIS A CA 1
ATOM 8783 C C . HIS A 1 1110 ? -8.217 -14.918 17.911 1.00 88.56 1110 HIS A C 1
ATOM 8785 O O . HIS A 1 1110 ? -7.324 -14.400 17.237 1.00 88.56 1110 HIS A O 1
ATOM 8791 N N . PRO A 1 1111 ? -9.236 -15.567 17.317 1.00 89.94 1111 PRO A N 1
ATOM 8792 C CA . PRO A 1 1111 ? -9.406 -15.609 15.863 1.00 89.94 1111 PRO A CA 1
ATOM 8793 C C . PRO A 1 1111 ? -9.600 -14.223 15.242 1.00 89.94 1111 PRO A C 1
ATOM 8795 O O . PRO A 1 1111 ? -10.287 -13.364 15.796 1.00 89.94 1111 PRO A O 1
ATOM 8798 N N . ALA A 1 1112 ? -9.026 -14.019 14.056 1.00 87.38 1112 ALA A N 1
ATOM 8799 C CA . ALA A 1 1112 ? -9.197 -12.793 13.286 1.00 87.38 1112 ALA A CA 1
ATOM 8800 C C . ALA A 1 1112 ? -10.684 -12.435 13.107 1.00 87.38 1112 ALA A C 1
ATOM 8802 O O . ALA A 1 1112 ? -11.519 -13.307 12.855 1.00 87.38 1112 ALA A O 1
ATOM 8803 N N . ASP A 1 1113 ? -10.997 -11.143 13.224 1.00 87.12 1113 ASP A N 1
ATOM 8804 C CA . ASP A 1 1113 ? -12.339 -10.576 13.025 1.00 87.12 1113 ASP A CA 1
ATOM 8805 C C . ASP A 1 1113 ? -13.439 -11.149 13.949 1.00 87.12 1113 ASP A C 1
ATOM 8807 O O . ASP A 1 1113 ? -14.623 -11.040 13.644 1.00 87.12 1113 ASP A O 1
ATOM 8811 N N . GLY A 1 1114 ? -13.071 -11.757 15.085 1.00 89.69 1114 GLY A N 1
ATOM 8812 C CA . GLY A 1 1114 ? -14.033 -12.271 16.074 1.00 89.69 1114 GLY A CA 1
ATOM 8813 C C . GLY A 1 1114 ? -14.716 -13.585 15.678 1.00 89.69 1114 GLY A C 1
ATOM 8814 O O . GLY A 1 1114 ? -15.757 -13.936 16.233 1.00 89.69 1114 GLY A O 1
ATOM 8815 N N . PHE A 1 1115 ? -14.142 -14.324 14.722 1.00 94.25 1115 PHE A N 1
ATOM 8816 C CA . PHE A 1 1115 ? -14.704 -15.577 14.203 1.00 94.25 1115 PHE A CA 1
ATOM 8817 C C . PHE A 1 1115 ? -16.155 -15.415 13.698 1.00 94.25 1115 PHE A C 1
ATOM 8819 O O . PHE A 1 1115 ? -17.094 -15.931 14.316 1.00 94.25 1115 PHE A O 1
ATOM 8826 N N . PRO A 1 1116 ? -16.372 -14.686 12.585 1.00 95.06 1116 PRO A N 1
ATOM 8827 C CA . PRO A 1 1116 ? -17.696 -14.518 12.000 1.00 95.06 1116 PRO A CA 1
ATOM 8828 C C . PRO A 1 1116 ? -18.279 -15.880 11.623 1.00 95.06 1116 PRO A C 1
ATOM 8830 O O . PRO A 1 1116 ? -17.715 -16.612 10.803 1.00 95.06 1116 PRO A O 1
ATOM 8833 N N . CYS A 1 1117 ? -19.411 -16.230 12.228 1.00 96.06 1117 CYS A N 1
ATOM 8834 C CA . CYS A 1 1117 ? -20.033 -17.536 12.063 1.00 96.06 1117 CYS A CA 1
ATOM 8835 C C . CYS A 1 1117 ? -21.553 -17.447 11.894 1.00 96.06 1117 CYS A C 1
ATOM 8837 O O . CYS A 1 1117 ? -22.181 -16.425 12.177 1.00 96.06 1117 CYS A O 1
ATOM 8839 N N . ARG A 1 1118 ? -22.133 -18.555 11.431 1.00 96.12 1118 ARG A N 1
ATOM 8840 C CA . ARG A 1 1118 ? -23.566 -18.851 11.464 1.00 96.12 1118 ARG A CA 1
ATOM 8841 C C . ARG A 1 1118 ? -23.761 -20.183 12.178 1.00 96.12 1118 ARG A C 1
ATOM 8843 O O . ARG A 1 1118 ? -22.938 -21.089 12.045 1.00 96.12 1118 ARG A O 1
ATOM 8850 N N . VAL A 1 1119 ? -24.867 -20.314 12.898 1.00 96.12 1119 VAL A N 1
ATOM 8851 C CA . VAL A 1 1119 ? -25.234 -21.552 13.597 1.00 96.12 1119 VAL A CA 1
ATOM 8852 C C . VAL A 1 1119 ? -26.517 -22.111 12.990 1.00 96.12 1119 VAL A C 1
ATOM 8854 O O . VAL A 1 1119 ? -27.350 -21.349 12.508 1.00 96.12 1119 VAL A O 1
ATOM 8857 N N . ARG A 1 1120 ? -26.669 -23.438 12.958 1.00 95.00 1120 ARG A N 1
ATOM 8858 C CA . ARG A 1 1120 ? -27.883 -24.136 12.497 1.00 95.00 1120 ARG A CA 1
ATOM 8859 C C . ARG A 1 1120 ? -28.198 -25.331 13.391 1.00 95.00 1120 ARG A C 1
ATOM 8861 O O . ARG A 1 1120 ? -27.290 -25.873 14.017 1.00 95.00 1120 ARG A O 1
ATOM 8868 N N . PHE A 1 1121 ? -29.454 -25.775 13.414 1.00 94.75 1121 PHE A N 1
ATOM 8869 C CA . PHE A 1 1121 ? -29.820 -27.039 14.056 1.00 94.75 1121 PHE A CA 1
ATOM 8870 C C . PHE A 1 1121 ? -29.316 -28.226 13.230 1.00 94.75 1121 PHE A C 1
ATOM 8872 O O . PHE A 1 1121 ? -29.456 -28.273 12.005 1.00 94.75 1121 PHE A O 1
ATOM 8879 N N . ARG A 1 1122 ? -28.705 -29.204 13.897 1.00 85.69 1122 ARG A N 1
ATOM 8880 C CA . ARG A 1 1122 ? -28.167 -30.402 13.254 1.00 85.69 1122 ARG A CA 1
ATOM 8881 C C . ARG A 1 1122 ? -29.327 -31.315 12.837 1.00 85.69 1122 ARG A C 1
ATOM 8883 O O . ARG A 1 1122 ? -30.108 -31.748 13.675 1.00 85.69 1122 ARG A O 1
ATOM 8890 N N . GLY A 1 1123 ? -29.422 -31.623 11.541 1.00 73.50 1123 GLY A N 1
ATOM 8891 C CA . GLY A 1 1123 ? -30.480 -32.473 10.969 1.00 73.50 1123 GLY A CA 1
ATOM 8892 C C . GLY A 1 1123 ? -31.490 -31.735 10.082 1.00 73.50 1123 GLY A C 1
ATOM 8893 O O . GLY A 1 1123 ? -32.214 -32.386 9.332 1.00 73.50 1123 GLY A O 1
ATOM 8894 N N . GLU A 1 1124 ? -31.496 -30.400 10.083 1.00 59.88 1124 GLU A N 1
ATOM 8895 C CA . GLU A 1 1124 ? -32.212 -29.610 9.076 1.00 59.88 1124 GLU A CA 1
ATOM 8896 C C . GLU A 1 1124 ? -31.367 -29.563 7.787 1.00 59.88 1124 GLU A C 1
ATOM 8898 O O . GLU A 1 1124 ? -30.244 -29.057 7.778 1.00 59.88 1124 GLU A O 1
ATOM 8903 N N . GLY A 1 1125 ? -31.862 -30.183 6.708 1.00 43.50 1125 GLY A N 1
ATOM 8904 C CA . GLY A 1 1125 ? -31.153 -30.281 5.426 1.00 43.50 1125 GLY A CA 1
ATOM 8905 C C . GLY A 1 1125 ? -30.858 -28.914 4.799 1.00 43.50 1125 GLY A C 1
ATOM 8906 O O . GLY A 1 1125 ? -31.557 -27.940 5.068 1.00 43.50 1125 GLY A O 1
ATOM 8907 N N . GLU A 1 1126 ? -29.828 -28.842 3.945 1.00 38.69 1126 GLU A N 1
ATOM 8908 C CA . GLU A 1 1126 ? -29.483 -27.641 3.171 1.00 38.69 1126 GLU A CA 1
ATOM 8909 C C . GLU A 1 1126 ? -30.683 -27.170 2.335 1.00 38.69 1126 GLU A C 1
ATOM 8911 O O . GLU A 1 1126 ? -30.900 -27.613 1.205 1.00 38.69 1126 GLU A O 1
ATOM 8916 N N . VAL A 1 1127 ? -31.474 -26.247 2.882 1.00 33.66 1127 VAL A N 1
ATOM 8917 C CA . VAL A 1 1127 ? -32.408 -25.460 2.086 1.00 33.66 1127 VAL A CA 1
ATOM 8918 C C . VAL A 1 1127 ? -31.543 -24.567 1.206 1.00 33.66 1127 VAL A C 1
ATOM 8920 O O . VAL A 1 1127 ? -30.962 -23.587 1.669 1.00 33.66 1127 VAL A O 1
ATOM 8923 N N . LYS A 1 1128 ? -31.398 -24.975 -0.058 1.00 33.31 1128 LYS A N 1
ATOM 8924 C CA . LYS A 1 1128 ? -30.842 -24.155 -1.134 1.00 33.31 1128 LYS A CA 1
ATOM 8925 C C . LYS A 1 1128 ? -31.598 -22.823 -1.161 1.00 33.31 1128 LYS A C 1
ATOM 8927 O O . LYS A 1 1128 ? -32.778 -22.809 -1.510 1.00 33.31 1128 LYS A O 1
ATOM 8932 N N . GLY A 1 1129 ? -30.913 -21.751 -0.782 1.00 30.30 1129 GLY A N 1
ATOM 8933 C CA . GLY A 1 1129 ? -31.329 -20.361 -0.938 1.00 30.30 1129 GLY A CA 1
ATOM 8934 C C . GLY A 1 1129 ? -30.181 -19.578 -1.532 1.00 30.30 1129 GLY A C 1
ATOM 8935 O O . GLY A 1 1129 ? -29.124 -19.553 -0.863 1.00 30.30 1129 GLY A O 1
#

Organism: NCBI:txid669026

Nearest PDB structures (foldseek):
  1bs2-assembly1_A  TM=9.235E-01  e=2.371E-48  Saccharomyces cerevisiae
  6j95-assembly1_A  TM=8.523E-01  e=5.246E-18  Arabidopsis thaliana
  6l8i-assembly1_A  TM=8.504E-01  e=9.855E-18  Arabidopsis thaliana
  6l8j-assembly1_A  TM=8.341E-01  e=7.343E-18  Arabidopsis thaliana
  6j94-assembly1_B  TM=8.159E-01  e=6.389E-15  Arabidopsis thaliana

Solvent-accessible surface area (backbone atoms only — not comparable to full-atom values): 60949 Å² total; per-residue (Å²): 133,52,58,85,42,71,69,35,41,29,53,54,33,44,76,56,70,36,73,64,78,74,86,61,87,91,53,96,69,49,55,76,46,26,67,56,38,47,56,43,47,51,50,12,49,54,52,18,70,75,70,74,54,62,35,58,57,44,44,73,40,49,38,76,46,98,43,75,89,52,21,64,32,26,35,47,46,67,69,68,66,77,88,80,86,67,56,49,43,58,52,24,48,50,50,39,71,68,46,60,87,70,50,53,61,37,48,66,47,60,54,56,60,42,31,37,30,32,36,65,25,63,61,47,48,44,49,49,46,47,57,44,35,72,75,42,43,81,52,46,43,29,42,57,74,77,9,43,70,64,68,90,86,56,85,86,72,91,52,53,34,29,34,39,40,37,26,39,41,51,42,71,85,52,82,64,29,62,66,43,49,54,27,38,50,52,35,48,23,50,48,43,52,42,45,49,19,43,26,44,71,44,37,31,29,48,24,48,69,57,51,60,67,51,13,40,39,53,57,16,39,78,75,61,53,51,72,71,50,37,73,74,40,46,69,64,41,55,50,49,24,35,51,52,38,50,62,70,41,44,65,61,53,53,50,38,48,52,31,49,78,70,73,41,83,40,61,77,60,52,64,35,70,70,50,30,53,16,50,51,46,32,46,38,44,76,74,63,35,67,68,54,44,51,56,48,50,52,56,51,52,59,47,48,61,54,45,52,59,56,34,45,76,59,71,42,81,69,79,36,85,49,30,65,68,70,49,53,69,68,44,42,53,50,50,52,51,35,30,56,78,54,65,50,58,46,81,56,90,70,18,37,26,35,50,32,48,86,70,76,37,78,92,64,46,74,45,66,39,30,40,62,87,72,48,82,28,70,59,40,48,53,51,24,40,52,54,53,46,39,76,73,62,69,53,66,32,37,36,40,32,46,51,52,93,43,52,70,55,53,53,48,42,40,50,48,34,39,62,51,72,36,45,77,58,35,76,31,52,42,82,50,53,25,38,53,66,42,69,72,81,51,100,75,78,64,86,61,45,41,68,58,53,47,50,53,36,15,52,56,39,37,54,58,44,56,73,42,55,77,59,41,74,40,36,66,52,55,67,62,50,18,44,39,39,15,50,25,10,62,51,39,58,63,33,68,41,64,52,66,50,65,46,75,75,52,70,74,67,24,64,26,69,71,68,100,26,21,37,29,55,40,48,54,47,33,48,44,55,47,51,38,60,71,55,73,53,57,71,62,62,33,54,52,47,53,63,75,37,70,84,36,60,52,69,74,55,65,68,35,65,51,51,42,52,42,52,55,52,62,50,40,44,26,57,40,43,54,49,27,70,74,69,68,37,62,24,55,50,50,56,48,49,51,53,49,52,52,38,50,54,59,27,59,79,77,55,67,38,72,85,37,88,76,51,69,65,51,26,42,46,51,42,44,55,49,50,48,50,41,46,53,50,47,38,53,40,44,39,62,48,42,63,81,55,74,81,50,65,64,62,70,66,59,61,50,61,75,65,56,50,76,87,58,75,36,68,45,83,42,83,40,73,95,80,44,70,30,34,34,39,35,34,24,28,67,48,45,39,41,49,37,48,76,65,51,44,46,53,36,75,73,52,46,74,62,45,28,79,76,26,37,74,92,26,78,84,57,43,57,70,70,63,31,54,55,58,50,60,47,43,49,65,52,43,28,65,72,51,44,49,71,46,37,48,60,46,45,60,42,45,53,55,46,46,51,54,47,50,51,37,26,74,66,63,46,79,45,45,49,42,64,56,35,36,27,38,31,39,27,36,35,31,28,50,42,68,62,37,82,52,54,43,71,83,43,95,27,70,49,63,51,26,50,56,49,44,45,75,70,46,62,72,84,35,68,87,36,61,64,72,67,60,36,77,61,46,63,54,53,46,50,49,29,48,52,48,37,48,52,51,47,50,51,51,50,53,51,50,52,52,53,33,72,76,37,71,75,67,32,74,74,68,26,32,48,37,38,35,50,52,58,53,51,75,73,58,88,69,83,79,69,72,96,62,80,57,67,68,60,52,55,52,51,42,19,46,50,40,40,47,45,54,60,49,7,47,34,41,20,33,46,47,50,46,42,44,56,50,36,62,76,31,59,69,60,39,51,54,40,49,51,49,47,33,72,74,56,43,88,54,66,83,50,41,62,61,47,40,54,78,42,48,70,60,68,74,72,37,64,63,55,52,18,42,52,54,41,35,37,36,71,52,32,32,53,67,48,67,26,27,39,42,78,99,40,55,47,56,45,99,86,69,53,73,45,75,26,50,75,25,41,33,35,36,41,36,48,48,27,36,39,28,64,75,64,26,76,67,35,87,59,92,54,37,64,35,72,74,53,54,88,89,40,84,60,29,74,45,83,69,27,82,41,65,48,50,64,49,94,78,33,49,65,56,48,56,51,47,56,47,50,50,49,53,47,49,66,65,39,61,72,46,38,43,62,39,77,37,58,74,56,49,41,68,75,71,51,71,103,64,82,83,77,54,56,97,83,33,65,68,32,75,38,63,74,79,26,38,29,44,40,86,34,41,40,22,38,36,35,61,63,85,70,72,89,75,88,124

InterPro domains:
  IPR001128 Cytochrome P450 [PF00067] (677-1077)
  IPR001278 Arginine-tRNA ligase [PR01038] (162-177)
  IPR001278 Arginine-tRNA ligase [PR01038] (177-193)
  IPR001278 Arginine-tRNA ligase [PR01038] (201-214)
  IPR001278 Arginine-tRNA ligase [PR01038] (368-389)
  IPR001278 Arginine-tRNA ligase [PTHR11956] (86-646)
  IPR001278 Arginine-tRNA ligase [TIGR00456] (83-646)
  IPR001412 Aminoacyl-tRNA synthetase, class I, conserved site [PS00178] (170-181)
  IPR008909 DALR anticodon binding [PF05746] (521-646)
  IPR008909 DALR anticodon binding [SM00836] (521-648)
  IPR009080 Aminoacyl-tRNA synthetase, class Ia, anticodon-binding [SSF47323] (516-646)
  IPR014729 Rossmann-like alpha/beta/alpha sandwich fold [G3DSA:3.40.50.620] (156-514)
  IPR035684 Arginyl-tRNA synthetase, catalytic core domain [PF00750] (151-506)
  IPR036396 Cytochrome P450 superfamily [G3DSA:1.10.630.10] (643-1099)
  IPR036396 Cytochrome P450 superfamily [SSF48264] (646-1084)
  IPR036695 Arginyl tRNA synthetase N-terminal domain superfamily [G3DSA:3.30.1360.70] (4-141)
  IPR036695 Arginyl tRNA synthetase N-terminal domain superfamily [SSF55190] (29-141)

Mean predicted aligned error: 17.19 Å